Protein 8FBW (pdb70)

InterPro domains:
  IPR000328 Retroviral envelope protein GP41-like [PF00517] (657-851)
  IPR000328 Retroviral envelope protein GP41-like [cd09909] (666-788)
  IPR000777 Human immunodeficiency virus 1, envelope glycoprotein Gp120 [PF00516] (24-259)
  IPR000777 Human immunodeficiency virus 1, envelope glycoprotein Gp120 [PF00516] (260-639)
  IPR036377 Gp120 core superfamily [G3DSA:2.170.40.20] (34-193)
  IPR036377 Gp120 core superfamily [G3DSA:2.170.40.20] (194-296)
  IPR036377 Gp120 core superfamily [G3DSA:2.170.40.20] (297-623)
  IPR036377 Gp120 core superfamily [SSF56502] (69-260)
  IPR036377 Gp120 core superfamily [SSF56502] (316-616)

Secondary structure (DSSP, 8-state):
--EEEEEE-EEE-TT--EEEEEEEESS-GGGS-EEEEEE-TTS-EEEEEEE-SS--EEE-TTTTTTEEEEEETTTTEEEEEE-S--GGG-EEEEEEEESS--EEETTEEE---S-EEEE---EEEEE-SSPPBPPEEEEE---S--TT--EEEEEEEEEEEBSS--EEEEGGGT--TTEEEPPPEE-TTS-EEEEEEEEEEGGGTTT---EEEEEEGGGTEEEEEE-----/---BB--SEEEE-TTS-EEEEEE--TTTTTTS-EEEEEE-TTS--EEEEBTTTBPPTT--TTEEEEEETTEEEEEE-S--GGG-SEEEEEEEETTTTEEEEB--EEEEE--PPPBPPEEEEEPPPHHHHHTTEEEEEEEEEEEBSS-EEEEEEETTEEE-SSEEEPPPEE-TTS-EEEEEEEEEEHHHHHHSS-EEEEEEETTEEEEEEE-S--/--EEEEEE-EEE-TT--EEEEEEEESS-GGGS-EEEEEE-TTS-EEEEEEE-TT--EEE-TTTTTTEEEEEETTTTEEEEEE-S--GGG-EEEEEEEESS--EEETTEEE---S-EEEE---EEEEE-SSPPBPPEEEEE--S---TT--EEEEEEEEEEEBSS--EEEEGGGTB-TTEEEPPPEE-TTS-EEEEEEEEEEGGGTTTS--EEEEEEGGGTEEEEEE-----/----B--SEEEE-TTS-EEEEEE--TTTTTTS-EEEEEE-TTS--EEEEBTTTBPPTT--TTEEEEEETTEEEEEE-S--GGG-SEEEEEEEETTTTEEEE---EEEEETTPPPBPPEEEEEPPPHHHHHTTEEEEEEEEEEEBSS--EEEEEETTEEE-TTEEEPPPEE-TTS-EEEEEEEEEEHHHHHTSS-EEEEEEETTEEEEEEE------/----TTB---HHHH--/--S-TTB---STT--

Sequence (923 aa):
EVQLVESGGGLAKPGGSLRLSCAASGFTFSRYAIHWVRQAPGKGLEWVSVISSGGSTYYADSVEGRFTISRDNSKNTLSLQMNSLRTEDTAVYYCAKDATPYYYSGGYWYVGNYSFDYWGQGVLVTVSSASTKGPSVFPLAPSSRSTSESTAALGCLVKDYFPEPVTVSWNSGSLTSGVHTFPAVLQSSGLYSLSSVVTVPSSSLGTQTYVCNVNHKPSNTKVDKRVEIKTQSVLTQPPSASGAPGQSVTISCSGSSSNIGSNYVYWYQQLSGKAPKLLIYNNNQRPSGVPDRFSGSKSGTSASLAISGLQSKDEADYYCSAWDSSLNDPLFGGGTRLTVLGQPKAAPSVTLFPPSSEELQANKATLVCLISDFYPGAVEVAWKADGSAVNAGVETTKPSKQSNNKYAASSYLSLTSDQWKSHKSYSCQVTHEGSTVEKTVAPAECSLKSDKKIEYNETWYSREVQLVESGGGLAKPGGSLRLSCAASGFTFSRYAIHWVRQAPGKGLEWVSVISSGGSTYYADSVEGRFTISRDNSKNTLSLQMNSLRTEDTAVYYCAKDATPYYYSGGYWYVGNYSFDYWGQGVLVTVSSASTKGPSVFPLAPSSRSTSESTAALGCLVKDYFPEPVTVSWNSGSLTSGVHTFPAVLQSSGLYSLSSVVTVPSSSLGTQTYVCNVNHKPSNTKVDKRVEIKTQSVLTQPPSASGAPGQSVTISCSGSSSNIGSNYVYWYQQLSGKAPKLLIYNNNQRPSGVPDRFSGSKSGTSASLAISGLQSKDEADYYCSAWDSSLNDPLFGGGTRLTVLGQPKAAPSVTLFPPSSEELQANKATLVCLISDFYPGAVEVAWKADGSAVNAGVETTKPSKQSNNKYAASSYLSLTSDQWKSHKSYSCQVTHEGSTVEKTVAPAELKSDKKIEYNETWYS

Radius of gyration: 30.06 Å; Cα contacts (8 Å, |Δi|>4): 2454; chains: 6; bounding box: 74×87×72 Å

Nearest PDB structures (foldseek):
  8fbw-assembly2_A  TM=9.975E-01  e=1.244E-42  Macaca mulatta
  6xq0-assembly2_B  TM=7.884E-01  e=9.670E-34  Homo sapiens
  9dx6-assembly1_B  TM=7.963E-01  e=5.408E-31  Homo sapiens
  4npy-assembly2_B  TM=7.967E-01  e=7.752E-31  Homo sapiens
  7n4j-assembly1_H  TM=5.444E-01  e=1.068E-29  Homo sapiens

Foldseek 3Di:
DWAWAKDWAAEAEQQAKIKIKIAIDDDQLLQWKKFKWWAAVVGDIDTAKIAFSVGDIDGDPVQPPQKDKGDDNVRRMIMIMGGSDDQVNWTWMKMFIAPATWDDDPHDIGRGDPDGDDIHPTDTHGYHNDDFDFWDKDKDFDQDDDPVPQKGKIKIKGDFGDDDDKDKDKPVNPDDPQKDKDDWDQDPVRGTMTMIMGMDTPVCAVPDWIWMWMADVSVRDIDIGIHHHPD/DDAKEWDAAWEDEAQAKTKTKIFDACQKQVPWKKWKWWAAPPGDIDTAATRQFHGPPPHDPQWTKHGDHRMIMTMHGNDDQRSFTWMKMWTAGPVVRDIHIYPTYGYYHDDDDFDDKDKDKDWADPVVVVVQKIKIKIKIWDGPPQDKDKWKDFQRHGDDPQKDKDRWDADPVRITIIMIMRIDTSVVQQVTAKMKIWMADPNDIDIDMDGDDPVD/DPPDVVDDDDVVVVPD/DKAWAKDKAAEAAQQAKIKIKIAIDDDQLLFAKKWKWWAAVPGDIDTAWIAFSVGDIGGDPVQPPFKDKGDDNVRRMIMIMGGNDDQVVFTWMKIFIAPATWDADPHDIRRGDPHGDDIHPTDTHGYHNDAWDFWDKDKDFDADDDPPDFKTKIKIKTDFTDDDDKDKDKPVNPDDPQKDWDDWDQDPVRGIMTMIMGMDTPVCLVPDWIWMWMADVSVRDIDIGIHHHDD/DFAWEWDAEWEDEAQAKTKIKTFGDCQKLQPWKKWKWWAAPPGDIDTAATRQFHGPPPRDPQWGKHGDHRMIMTMHGNDDQVRFTKMKMWTAGNVVRDIHIHPIYGYGHDDDDFDDKDKDWDWADVVVVVVQKIKIKIKIWDGPPQDKDKWKDFPRHTDDDQKDKDRWDADPVRIIIIMMMRIDTSCVQLPTQKMKIWMADPNDIDMDMDGSPD/DPPDVPDDPDPVVPD

Structure (mmCIF, N/CA/C/O backbone):
data_8FBW
#
_entry.id   8FBW
#
_cell.length_a   130.650
_cell.length_b   130.650
_cell.length_c   216.948
_cell.angle_alpha   90.00
_cell.angle_beta   90.00
_cell.angle_gamma   120.00
#
_symmetry.space_group_name_H-M   'P 61 2 2'
#
loop_
_entity.id
_entity.type
_entity.pdbx_description
1 polymer 'Heavy chain of anti-SIV V2 antibody NCI05'
2 polymer 'Light chain of anti-SIV V2 antibody NCI05'
3 polymer 'SIV V2 peptide'
4 branched beta-D-mannopyranose-(1-4)-2-acetamido-2-deoxy-beta-D-glucopyranose-(1-4)-[alpha-L-fucopyranose-(1-6)]2-acetamido-2-deoxy-beta-D-glucopyranose
5 branched 2-acetamido-2-deoxy-beta-D-glucopyranose-(1-4)-2-acetamido-2-deoxy-beta-D-glucopyranose
6 non-polymer 'CITRIC ACID'
7 non-polymer DI(HYDROXYETHYL)ETHER
8 non-polymer 'PHOSPHATE ION'
9 water water
#
loop_
_atom_site.group_PDB
_atom_site.id
_atom_site.type_symbol
_atom_site.label_atom_id
_atom_site.label_alt_id
_atom_site.label_comp_id
_atom_site.label_asym_id
_atom_site.label_entity_id
_atom_site.label_seq_id
_atom_site.pdbx_PDB_ins_code
_atom_site.Cartn_x
_atom_site.Cartn_y
_atom_site.Cartn_z
_atom_site.occupancy
_atom_site.B_iso_or_equiv
_atom_site.auth_seq_id
_atom_site.auth_comp_id
_atom_site.auth_asym_id
_atom_site.auth_atom_id
_atom_site.pdbx_PDB_model_num
ATOM 1 N N . GLU A 1 1 ? 29.188 -66.450 -15.103 1.00 52.42 1 GLU C N 1
ATOM 2 C CA . GLU A 1 1 ? 29.981 -65.245 -14.889 1.00 56.40 1 GLU C CA 1
ATOM 3 C C . GLU A 1 1 ? 31.466 -65.579 -14.741 1.00 48.34 1 GLU C C 1
ATOM 4 O O . GLU A 1 1 ? 31.847 -66.412 -13.915 1.00 43.66 1 GLU C O 1
ATOM 10 N N . VAL A 1 2 ? 32.305 -64.930 -15.549 1.00 49.15 2 VAL C N 1
ATOM 11 C CA . VAL A 1 2 ? 33.743 -65.158 -15.466 1.00 51.14 2 VAL C CA 1
ATOM 12 C C . VAL A 1 2 ? 34.287 -64.480 -14.218 1.00 43.18 2 VAL C C 1
ATOM 13 O O . VAL A 1 2 ? 33.990 -63.309 -13.947 1.00 45.83 2 VAL C O 1
ATOM 17 N N . GLN A 1 3 ? 35.079 -65.217 -13.445 1.00 39.42 3 GLN C N 1
ATOM 18 C CA . GLN A 1 3 ? 35.758 -64.658 -12.289 1.00 40.22 3 GLN C CA 1
ATOM 19 C C . GLN A 1 3 ? 37.215 -65.091 -12.282 1.00 43.50 3 GLN C C 1
ATOM 20 O O . GLN A 1 3 ? 37.541 -66.241 -12.597 1.00 40.48 3 GLN C O 1
ATOM 26 N N . LEU A 1 4 ? 38.084 -64.142 -11.940 1.00 30.34 4 LEU C N 1
ATOM 27 C CA . LEU A 1 4 ? 39.501 -64.382 -11.685 1.00 35.29 4 LEU C CA 1
ATOM 28 C C . LEU A 1 4 ? 39.790 -63.738 -10.333 1.00 38.06 4 LEU C C 1
ATOM 29 O O . LEU A 1 4 ? 39.914 -62.514 -10.235 1.00 37.29 4 LEU C O 1
ATOM 34 N N . VAL A 1 5 ? 39.873 -64.556 -9.291 1.00 35.74 5 VAL C N 1
ATOM 35 C CA . VAL A 1 5 ? 40.021 -64.076 -7.923 1.00 40.55 5 VAL C CA 1
ATOM 36 C C . VAL A 1 5 ? 41.474 -64.255 -7.513 1.00 35.66 5 VAL C C 1
ATOM 37 O O . VAL A 1 5 ? 41.977 -65.383 -7.449 1.00 37.74 5 VAL C O 1
ATOM 41 N N . GLU A 1 6 ? 42.155 -63.147 -7.253 1.00 36.22 6 GLU C N 1
ATOM 42 C CA . GLU A 1 6 ? 43.572 -63.185 -6.931 1.00 35.23 6 GLU C CA 1
ATOM 43 C C . GLU A 1 6 ? 43.790 -63.225 -5.424 1.00 32.68 6 GLU C C 1
ATOM 44 O O . GLU A 1 6 ? 42.953 -62.775 -4.636 1.00 38.02 6 GLU C O 1
ATOM 50 N N . SER A 1 7 ? 44.935 -63.773 -5.036 1.00 34.17 7 SER C N 1
ATOM 51 C CA . SER A 1 7 ? 45.351 -63.810 -3.643 1.00 40.11 7 SER C CA 1
ATOM 52 C C . SER A 1 7 ? 46.871 -63.760 -3.597 1.00 38.12 7 SER C C 1
ATOM 53 O O . SER A 1 7 ? 47.550 -63.906 -4.617 1.00 33.26 7 SER C O 1
ATOM 56 N N . GLY A 1 8 ? 47.399 -63.569 -2.396 1.00 38.93 8 GLY C N 1
ATOM 57 C CA . GLY A 1 8 ? 48.831 -63.439 -2.219 1.00 38.08 8 GLY C CA 1
ATOM 58 C C . GLY A 1 8 ? 49.279 -61.992 -2.297 1.00 38.70 8 GLY C C 1
ATOM 59 O O . GLY A 1 8 ? 48.509 -61.054 -2.073 1.00 40.74 8 GLY C O 1
ATOM 60 N N . GLY A 1 9 ? 50.554 -61.815 -2.631 1.00 38.56 9 GLY C N 1
ATOM 61 C CA . GLY A 1 9 ? 51.126 -60.486 -2.725 1.00 41.85 9 GLY C CA 1
ATOM 62 C C . GLY A 1 9 ? 51.631 -59.963 -1.398 1.00 41.07 9 GLY C C 1
ATOM 63 O O . GLY A 1 9 ? 52.034 -60.744 -0.531 1.00 41.89 9 GLY C O 1
ATOM 64 N N . GLY A 1 10 ? 51.618 -58.644 -1.226 1.00 40.99 10 GLY C N 1
ATOM 65 C CA . GLY A 1 10 ? 52.079 -58.058 0.017 1.00 37.21 10 GLY C CA 1
ATOM 66 C C . GLY A 1 10 ? 53.444 -57.409 -0.089 1.00 38.78 10 GLY C C 1
ATOM 67 O O . GLY A 1 10 ? 53.825 -56.925 -1.158 1.00 34.94 10 GLY C O 1
ATOM 68 N N . LEU A 1 11 ? 54.193 -57.403 1.010 1.00 36.39 11 LEU C N 1
ATOM 69 C CA . LEU A 1 11 ? 55.457 -56.687 1.104 1.00 33.18 11 LEU C CA 1
ATOM 70 C C . LEU A 1 11 ? 56.623 -57.665 1.162 1.00 34.86 11 LEU C C 1
ATOM 71 O O . LEU A 1 11 ? 56.538 -58.714 1.808 1.00 38.93 11 LEU C O 1
ATOM 76 N N . ALA A 1 12 ? 57.711 -57.312 0.480 1.00 31.96 12 ALA C N 1
ATOM 77 C CA . ALA A 1 12 ? 58.943 -58.083 0.526 1.00 35.94 12 ALA C CA 1
ATOM 78 C C . ALA A 1 12 ? 60.133 -57.135 0.516 1.00 38.20 12 ALA C C 1
ATOM 79 O O . ALA A 1 12 ? 60.023 -55.969 0.128 1.00 35.20 12 ALA C O 1
ATOM 81 N N . LYS A 1 13 ? 61.279 -57.653 0.959 1.00 37.05 13 LYS C N 1
ATOM 82 C CA . LYS A 1 13 ? 62.542 -56.937 0.885 1.00 40.25 13 LYS C CA 1
ATOM 83 C C . LYS A 1 13 ? 63.194 -57.161 -0.471 1.00 37.86 13 LYS C C 1
ATOM 84 O O . LYS A 1 13 ? 62.904 -58.149 -1.153 1.00 42.77 13 LYS C O 1
ATOM 90 N N . PRO A 1 14 ? 64.065 -56.250 -0.905 1.00 34.84 14 PRO C N 1
ATOM 91 C CA . PRO A 1 14 ? 64.855 -56.511 -2.116 1.00 45.32 14 PRO C CA 1
ATOM 92 C C . PRO A 1 14 ? 65.620 -57.819 -1.980 1.00 38.85 14 PRO C C 1
ATOM 93 O O . PRO A 1 14 ? 66.320 -58.049 -0.993 1.00 39.52 14 PRO C O 1
ATOM 97 N N . GLY A 1 15 ? 65.462 -58.689 -2.975 1.00 43.04 15 GLY C N 1
ATOM 98 C CA . GLY A 1 15 ? 66.003 -60.028 -2.918 1.00 34.00 15 GLY C CA 1
ATOM 99 C C . GLY A 1 15 ? 65.050 -61.073 -2.379 1.00 44.47 15 GLY C C 1
ATOM 100 O O . GLY A 1 15 ? 65.318 -62.270 -2.538 1.00 42.06 15 GLY C O 1
ATOM 101 N N . GLY A 1 16 ? 63.945 -60.662 -1.758 1.00 40.53 16 GLY C N 1
ATOM 102 C CA . GLY A 1 16 ? 62.980 -61.586 -1.199 1.00 40.36 16 GLY C CA 1
ATOM 103 C C . GLY A 1 16 ? 62.061 -62.184 -2.251 1.00 41.70 16 GLY C C 1
ATOM 104 O O . GLY A 1 16 ? 62.249 -62.027 -3.459 1.00 39.46 16 GLY C O 1
ATOM 105 N N . SER A 1 17 ? 61.033 -62.879 -1.765 1.00 40.09 17 SER C N 1
ATOM 106 C CA . SER A 1 17 ? 60.130 -63.632 -2.623 1.00 42.04 17 SER C CA 1
ATOM 107 C C . SER A 1 17 ? 58.688 -63.430 -2.181 1.00 36.37 17 SER C C 1
ATOM 108 O O . SER A 1 17 ? 58.409 -63.189 -1.004 1.00 47.46 17 SER C O 1
ATOM 111 N N . LEU A 1 18 ? 57.774 -63.536 -3.144 1.00 40.22 18 LEU C N 1
ATOM 112 C CA . LEU A 1 18 ? 56.339 -63.511 -2.886 1.00 38.16 18 LEU C CA 1
ATOM 113 C C . LEU A 1 18 ? 55.650 -64.405 -3.907 1.00 37.05 18 LEU C C 1
ATOM 114 O O . LEU A 1 18 ? 56.135 -64.578 -5.025 1.00 37.60 18 LEU C O 1
ATOM 119 N N . ARG A 1 19 ? 54.501 -64.952 -3.530 1.00 37.30 19 ARG C N 1
ATOM 120 C CA . ARG A 1 19 ? 53.723 -65.800 -4.423 1.00 35.65 19 ARG C CA 1
ATOM 121 C C . ARG A 1 19 ? 52.352 -65.181 -4.648 1.00 37.58 19 ARG C C 1
ATOM 122 O O . ARG A 1 19 ? 51.655 -64.842 -3.686 1.00 41.11 19 ARG C O 1
ATOM 130 N N . LEU A 1 20 ? 51.976 -65.020 -5.915 1.00 37.94 20 LEU C N 1
ATOM 131 C CA . LEU A 1 20 ? 50.629 -64.621 -6.294 1.00 34.97 20 LEU C CA 1
ATOM 132 C C . LEU A 1 20 ? 49.860 -65.835 -6.791 1.00 39.15 20 LEU C C 1
ATOM 133 O O . LEU A 1 20 ? 50.436 -66.761 -7.364 1.00 36.06 20 LEU C O 1
ATOM 138 N N . SER A 1 21 ? 48.545 -65.813 -6.591 1.00 36.00 21 SER C N 1
ATOM 139 C CA . SER A 1 21 ? 47.688 -66.884 -7.075 1.00 38.88 21 SER C CA 1
ATOM 140 C C . SER A 1 21 ? 46.434 -66.285 -7.692 1.00 36.04 21 SER C C 1
ATOM 141 O O . SER A 1 21 ? 45.993 -65.200 -7.312 1.00 35.11 21 SER C O 1
ATOM 144 N N . CYS A 1 22 ? 45.863 -67.015 -8.645 1.00 35.42 22 CYS C N 1
ATOM 145 C CA . CYS A 1 22 ? 44.663 -66.596 -9.358 1.00 36.12 22 CYS C CA 1
ATOM 146 C C . CYS A 1 22 ? 43.770 -67.817 -9.524 1.00 37.30 22 CYS C C 1
ATOM 147 O O . CYS A 1 22 ? 44.211 -68.848 -10.044 1.00 40.35 22 CYS C O 1
ATOM 150 N N . ALA A 1 23 ? 42.530 -67.708 -9.058 1.00 34.39 23 ALA C N 1
ATOM 151 C CA . ALA A 1 23 ? 41.538 -68.770 -9.151 1.00 40.27 23 ALA C CA 1
ATOM 152 C C . ALA A 1 23 ? 40.531 -68.389 -10.225 1.00 33.01 23 ALA C C 1
ATOM 153 O O . ALA A 1 23 ? 39.909 -67.325 -10.143 1.00 39.40 23 ALA C O 1
ATOM 155 N N . ALA A 1 24 ? 40.373 -69.248 -11.226 1.00 35.24 24 ALA C N 1
ATOM 156 C CA . ALA A 1 24 ? 39.549 -68.954 -12.388 1.00 38.57 24 ALA C CA 1
ATOM 157 C C . ALA A 1 24 ? 38.262 -69.766 -12.359 1.00 40.44 24 ALA C C 1
ATOM 158 O O . ALA A 1 24 ? 38.265 -70.946 -11.993 1.00 42.15 24 ALA C O 1
ATOM 160 N N . SER A 1 25 ? 37.165 -69.128 -12.754 1.00 41.73 25 SER C N 1
ATOM 161 C CA . SER A 1 25 ? 35.891 -69.816 -12.893 1.00 44.48 25 SER C CA 1
ATOM 162 C C . SER A 1 25 ? 35.064 -69.108 -13.953 1.00 37.62 25 SER C C 1
ATOM 163 O O . SER A 1 25 ? 35.347 -67.967 -14.330 1.00 42.64 25 SER C O 1
ATOM 166 N N . GLY A 1 26 ? 34.039 -69.803 -14.438 1.00 43.18 26 GLY C N 1
ATOM 167 C CA . GLY A 1 26 ? 33.116 -69.229 -15.395 1.00 41.69 26 GLY C CA 1
ATOM 168 C C . GLY A 1 26 ? 33.506 -69.377 -16.847 1.00 42.31 26 GLY C C 1
ATOM 169 O O . GLY A 1 26 ? 32.867 -68.758 -17.707 1.00 43.03 26 GLY C O 1
ATOM 170 N N . PHE A 1 27 ? 34.533 -70.164 -17.151 1.00 40.31 27 PHE C N 1
ATOM 171 C CA . PHE A 1 27 ? 34.922 -70.429 -18.530 1.00 38.74 27 PHE C CA 1
ATOM 172 C C . PHE A 1 27 ? 35.751 -71.704 -18.551 1.00 34.53 27 PHE C C 1
ATOM 173 O O . PHE A 1 27 ? 36.137 -72.235 -17.508 1.00 40.91 27 PHE C O 1
ATOM 181 N N . THR A 1 28 ? 36.017 -72.193 -19.759 1.00 35.27 28 THR C N 1
ATOM 182 C CA . THR A 1 28 ? 36.801 -73.412 -19.939 1.00 39.95 28 THR C CA 1
ATOM 183 C C . THR A 1 28 ? 38.271 -73.065 -19.751 1.00 43.65 28 THR C C 1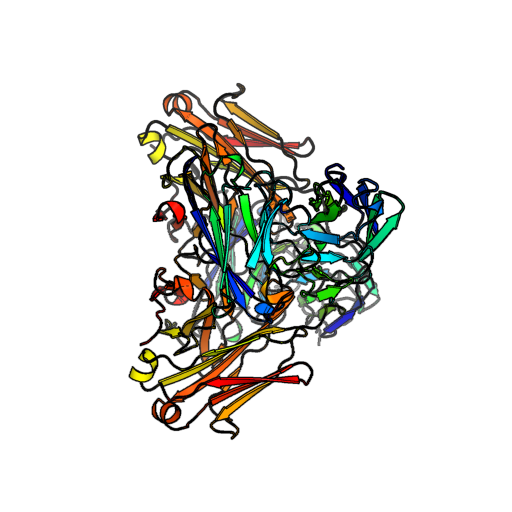
ATOM 184 O O . THR A 1 28 ? 38.931 -72.578 -20.672 1.00 45.10 28 THR C O 1
ATOM 188 N N . PHE A 1 29 ? 38.783 -73.326 -18.545 1.00 38.26 29 PHE C N 1
ATOM 189 C CA . PHE A 1 29 ? 40.141 -72.924 -18.190 1.00 36.79 29 PHE C CA 1
ATOM 190 C C . PHE A 1 29 ? 41.166 -73.480 -19.170 1.00 38.50 29 PHE C C 1
ATOM 191 O O . PHE A 1 29 ? 42.056 -72.757 -19.631 1.00 40.47 29 PHE C O 1
ATOM 199 N N . SER A 1 30 ? 41.050 -74.765 -19.508 1.00 35.06 30 SER C N 1
ATOM 200 C CA . SER A 1 30 ? 42.063 -75.443 -20.310 1.00 42.70 30 SER C CA 1
ATOM 201 C C . SER A 1 30 ? 42.093 -74.989 -21.764 1.00 39.42 30 SER C C 1
ATOM 202 O O . SER A 1 30 ? 42.963 -75.450 -22.511 1.00 39.29 30 SER C O 1
ATOM 205 N N . ARG A 1 31 ? 41.184 -74.118 -22.194 1.00 39.38 31 ARG C N 1
ATOM 206 C CA . ARG A 1 31 ? 41.191 -73.647 -23.572 1.00 39.12 31 ARG C CA 1
ATOM 207 C C . ARG A 1 31 ? 41.955 -72.343 -23.757 1.00 35.67 31 ARG C C 1
ATOM 208 O O . ARG A 1 31 ? 42.188 -71.943 -24.903 1.00 35.43 31 ARG C O 1
ATOM 216 N N . TYR A 1 32 ? 42.367 -71.684 -22.674 1.00 27.86 32 TYR C N 1
ATOM 217 C CA . TYR A 1 32 ? 42.924 -70.342 -22.752 1.00 38.59 32 TYR C CA 1
ATOM 218 C C . TYR A 1 32 ? 44.266 -70.259 -22.042 1.00 33.85 32 TYR C C 1
ATOM 219 O O . TYR A 1 32 ? 44.461 -70.863 -20.983 1.00 34.58 32 TYR C O 1
ATOM 228 N N . ALA A 1 33 ? 45.187 -69.502 -22.631 1.00 33.41 33 ALA C N 1
ATOM 229 C CA . ALA A 1 33 ? 46.373 -69.072 -21.909 1.00 31.10 33 ALA C CA 1
ATOM 230 C C . ALA A 1 33 ? 45.991 -68.010 -20.885 1.00 33.67 33 ALA C C 1
ATOM 231 O O . ALA A 1 33 ? 45.021 -67.267 -21.064 1.00 32.91 33 ALA C O 1
ATOM 233 N N . ILE A 1 34 ? 46.747 -67.950 -19.792 1.00 31.15 34 ILE C N 1
ATOM 234 C CA . ILE A 1 34 ? 46.517 -66.953 -18.751 1.00 28.61 34 ILE C CA 1
ATOM 235 C C . ILE A 1 34 ? 47.799 -66.160 -18.547 1.00 34.20 34 ILE C C 1
ATOM 236 O O . ILE A 1 34 ? 48.890 -66.742 -18.461 1.00 30.20 34 ILE C O 1
ATOM 241 N N . HIS A 1 35 ? 47.663 -64.837 -18.463 1.00 30.28 35 HIS C N 1
ATOM 242 C CA . HIS A 1 35 ? 48.781 -63.917 -18.343 1.00 29.08 35 HIS C CA 1
ATOM 243 C C . HIS A 1 35 ? 48.772 -63.215 -16.991 1.00 34.55 35 HIS C C 1
ATOM 244 O O . HIS A 1 35 ? 47.771 -63.194 -16.272 1.00 29.49 35 HIS C O 1
ATOM 251 N N . TRP A 1 36 ? 49.914 -62.618 -16.672 1.00 29.17 36 TRP C N 1
ATOM 252 C CA . TRP A 1 36 ? 50.047 -61.645 -15.600 1.00 28.87 36 TRP C CA 1
ATOM 253 C C . TRP A 1 36 ? 50.509 -60.333 -16.213 1.00 35.16 36 TRP C C 1
ATOM 254 O O . TRP A 1 36 ? 51.496 -60.311 -16.966 1.00 30.98 36 TRP C O 1
ATOM 265 N N . VAL A 1 37 ? 49.786 -59.258 -15.886 1.00 31.31 37 VAL C N 1
ATOM 266 C CA . VAL A 1 37 ? 50.072 -57.896 -16.325 1.00 30.60 37 VAL C CA 1
ATOM 267 C C . VAL A 1 37 ? 50.138 -57.011 -15.087 1.00 28.59 37 VAL C C 1
ATOM 268 O O . VAL A 1 37 ? 49.262 -57.091 -14.221 1.00 30.71 37 VAL C O 1
ATOM 272 N N . ARG A 1 38 ? 51.153 -56.157 -15.003 1.00 28.10 38 ARG C N 1
ATOM 273 C CA . ARG A 1 38 ? 51.340 -55.340 -13.813 1.00 30.04 38 ARG C CA 1
ATOM 274 C C . ARG A 1 38 ? 51.295 -53.857 -14.160 1.00 34.31 38 ARG C C 1
ATOM 275 O O . ARG A 1 38 ? 51.392 -53.452 -15.322 1.00 29.68 38 ARG C O 1
ATOM 283 N N . GLN A 1 39 ? 51.154 -53.047 -13.112 1.00 31.92 39 GLN C N 1
ATOM 284 C CA . GLN A 1 39 ? 50.991 -51.604 -13.261 1.00 31.64 39 GLN C CA 1
ATOM 285 C C . GLN A 1 39 ? 51.566 -50.935 -12.022 1.00 36.57 39 GLN C C 1
ATOM 286 O O . GLN A 1 39 ? 51.040 -51.117 -10.921 1.00 33.54 39 GLN C O 1
ATOM 292 N N . ALA A 1 40 ? 52.652 -50.185 -12.193 1.00 33.63 40 ALA C N 1
ATOM 293 C CA . ALA A 1 40 ? 53.226 -49.457 -11.076 1.00 36.57 40 ALA C CA 1
ATOM 294 C C . ALA A 1 40 ? 52.311 -48.295 -10.689 1.00 38.19 40 ALA C C 1
ATOM 295 O O . ALA A 1 40 ? 51.539 -47.804 -11.517 1.00 40.67 40 ALA C O 1
ATOM 297 N N . PRO A 1 41 ? 52.363 -47.853 -9.421 1.00 46.35 41 PRO C N 1
ATOM 298 C CA . PRO A 1 41 ? 51.488 -46.754 -8.978 1.00 43.09 41 PRO C CA 1
ATOM 299 C C . PRO A 1 41 ? 51.559 -45.530 -9.878 1.00 43.76 41 PRO C C 1
ATOM 300 O O . PRO A 1 41 ? 52.640 -44.978 -10.106 1.00 42.46 41 PRO C O 1
ATOM 304 N N . GLY A 1 42 ? 50.410 -45.110 -10.405 1.00 43.24 42 GLY C N 1
ATOM 305 C CA . GLY A 1 42 ? 50.365 -43.958 -11.286 1.00 45.02 42 GLY C CA 1
ATOM 306 C C . GLY A 1 42 ? 51.104 -44.128 -12.593 1.00 47.61 42 GLY C C 1
ATOM 307 O O . GLY A 1 42 ? 51.411 -43.132 -13.255 1.00 43.44 42 GLY C O 1
ATOM 308 N N . LYS A 1 43 ? 51.401 -45.363 -12.986 1.00 41.19 43 LYS C N 1
ATOM 309 C CA . LYS A 1 43 ? 52.129 -45.650 -14.215 1.00 36.69 43 LYS C CA 1
ATOM 310 C C . LYS A 1 43 ? 51.250 -46.484 -15.150 1.00 33.82 43 LYS C C 1
ATOM 311 O O . LYS A 1 43 ? 50.065 -46.708 -14.891 1.00 39.60 43 LYS C O 1
ATOM 317 N N . GLY A 1 44 ? 51.848 -46.950 -16.248 1.00 34.99 44 GLY C N 1
ATOM 318 C CA . GLY A 1 44 ? 51.130 -47.683 -17.266 1.00 34.49 44 GLY C CA 1
ATOM 319 C C . GLY A 1 44 ? 51.222 -49.195 -17.088 1.00 36.96 44 GLY C C 1
ATOM 320 O O . GLY A 1 44 ? 51.851 -49.716 -16.171 1.00 39.19 44 GLY C O 1
ATOM 321 N N . LEU A 1 45 ? 50.567 -49.898 -18.009 1.00 34.29 45 LEU C N 1
ATOM 322 C CA . LEU A 1 45 ? 50.511 -51.350 -17.979 1.00 31.93 45 LEU C CA 1
ATOM 323 C C . LEU A 1 45 ? 51.746 -51.956 -18.630 1.00 32.32 45 LEU C C 1
ATOM 324 O O . LEU A 1 45 ? 52.281 -51.428 -19.608 1.00 32.47 45 LEU C O 1
ATOM 329 N N . GLU A 1 46 ? 52.185 -53.089 -18.083 1.00 31.70 46 GLU C N 1
ATOM 330 C CA . GLU A 1 46 ? 53.326 -53.826 -18.617 1.00 31.48 46 GLU C CA 1
ATOM 331 C C . GLU A 1 46 ? 53.033 -55.313 -18.505 1.00 31.83 46 GLU C C 1
ATOM 332 O O . GLU A 1 46 ? 52.736 -55.807 -17.413 1.00 33.01 46 GLU C O 1
ATOM 338 N N . TRP A 1 47 ? 53.120 -56.020 -19.629 1.00 28.15 47 TRP C N 1
ATOM 339 C CA . TRP A 1 47 ? 52.941 -57.464 -19.619 1.00 29.20 47 TRP C CA 1
ATOM 340 C C . TRP A 1 47 ? 54.092 -58.125 -18.873 1.00 30.26 47 TRP C C 1
ATOM 341 O O . TRP A 1 47 ? 55.262 -57.790 -19.085 1.00 32.41 47 TRP C O 1
ATOM 352 N N . VAL A 1 48 ? 53.759 -59.065 -17.996 1.00 31.71 48 VAL C N 1
ATOM 353 C CA . VAL A 1 48 ? 54.735 -59.721 -17.132 1.00 32.52 48 VAL C CA 1
ATOM 354 C C . VAL A 1 48 ? 55.010 -61.143 -17.595 1.00 34.98 48 VAL C C 1
ATOM 355 O O . VAL A 1 48 ? 56.162 -61.519 -17.829 1.00 38.03 48 VAL C O 1
ATOM 359 N N . SER A 1 49 ? 53.968 -61.961 -17.715 1.00 34.94 49 SER C N 1
ATOM 360 C CA . SER A 1 49 ? 54.224 -63.370 -17.995 1.00 30.35 49 SER C CA 1
ATOM 361 C C . SER A 1 49 ? 52.983 -64.013 -18.593 1.00 33.46 49 SER C C 1
ATOM 362 O O . SER A 1 49 ? 51.886 -63.459 -18.539 1.00 31.84 49 SER C O 1
ATOM 365 N N . VAL A 1 50 ? 53.175 -65.201 -19.161 1.00 31.09 50 VAL C N 1
ATOM 366 C CA . VAL A 1 50 ? 52.069 -65.990 -19.698 1.00 27.43 50 VAL C CA 1
ATOM 367 C C . VAL A 1 50 ? 52.365 -67.468 -19.484 1.00 35.26 50 VAL C C 1
ATOM 368 O O . VAL A 1 50 ? 53.523 -67.903 -19.554 1.00 30.12 50 VAL C O 1
ATOM 372 N N . ILE A 1 51 ? 51.305 -68.236 -19.215 1.00 30.45 51 ILE C N 1
ATOM 373 C CA . ILE A 1 51 ? 51.355 -69.694 -19.237 1.00 30.78 51 ILE C CA 1
ATOM 374 C C . ILE A 1 51 ? 50.219 -70.207 -20.114 1.00 36.15 51 ILE C C 1
ATOM 375 O O . ILE A 1 51 ? 49.064 -69.781 -19.970 1.00 35.36 51 ILE C O 1
ATOM 380 N N . SER A 1 52 ? 50.553 -71.111 -21.029 1.00 30.67 52 SER C N 1
ATOM 381 C CA . SER A 1 52 ? 49.601 -71.672 -21.972 1.00 37.91 52 SER C CA 1
ATOM 382 C C . SER A 1 52 ? 48.904 -72.890 -21.376 1.00 37.81 52 SER C C 1
ATOM 383 O O . SER A 1 52 ? 49.261 -73.384 -20.306 1.00 35.16 52 SER C O 1
ATOM 386 N N . SER A 1 53 ? 47.893 -73.379 -22.098 1.00 39.01 53 SER C N 1
ATOM 387 C CA . SER A 1 53 ? 47.173 -74.569 -21.656 1.00 38.44 53 SER C CA 1
ATOM 388 C C . SER A 1 53 ? 48.107 -75.765 -21.526 1.00 37.98 53 SER C C 1
ATOM 389 O O . SER A 1 53 ? 48.003 -76.542 -20.571 1.00 44.25 53 SER C O 1
ATOM 392 N N . GLY A 1 54 ? 49.031 -75.924 -22.471 1.00 41.84 54 GLY C N 1
ATOM 393 C CA . GLY A 1 54 ? 49.989 -77.007 -22.451 1.00 41.31 54 GLY C CA 1
ATOM 394 C C . GLY A 1 54 ? 51.186 -76.808 -21.551 1.00 40.78 54 GLY C C 1
ATOM 395 O O . GLY A 1 54 ? 52.093 -77.644 -21.550 1.00 46.06 54 GLY C O 1
ATOM 396 N N . GLY A 1 55 ? 51.226 -75.723 -20.783 1.00 42.61 55 GLY C N 1
ATOM 397 C CA . GLY A 1 55 ? 52.323 -75.479 -19.872 1.00 38.02 55 GLY C CA 1
ATOM 398 C C . GLY A 1 55 ? 53.471 -74.666 -20.427 1.00 41.98 55 GLY C C 1
ATOM 399 O O . GLY A 1 55 ? 54.497 -74.536 -19.748 1.00 39.26 55 GLY C O 1
ATOM 400 N N . SER A 1 56 ? 53.345 -74.123 -21.636 1.00 35.27 56 SER C N 1
ATOM 401 C CA . SER A 1 56 ? 54.387 -73.252 -22.163 1.00 37.75 56 SER C CA 1
ATOM 402 C C . SER A 1 56 ? 54.409 -71.950 -21.376 1.00 38.66 56 SER C C 1
ATOM 403 O O . SER A 1 56 ? 53.359 -71.362 -21.099 1.00 34.58 56 SER C O 1
ATOM 406 N N . THR A 1 57 ? 55.605 -71.500 -21.007 1.00 32.26 57 THR C N 1
ATOM 407 C CA . THR A 1 57 ? 55.769 -70.316 -20.179 1.00 36.34 57 THR C CA 1
ATOM 408 C C . THR A 1 57 ? 56.637 -69.295 -20.897 1.00 34.91 57 THR C C 1
ATOM 409 O O . THR A 1 57 ? 57.666 -69.643 -21.485 1.00 37.57 57 THR C O 1
ATOM 413 N N . TYR A 1 58 ? 56.219 -68.032 -20.839 1.00 32.94 58 TYR C N 1
ATOM 414 C CA . TYR A 1 58 ? 57.022 -66.941 -21.373 1.00 34.40 58 TYR C CA 1
ATOM 415 C C . TYR A 1 58 ? 56.996 -65.773 -20.396 1.00 36.71 58 TYR C C 1
ATOM 416 O O . TYR A 1 58 ? 56.030 -65.592 -19.649 1.00 36.03 58 TYR C O 1
ATOM 425 N N . TYR A 1 59 ? 58.068 -64.980 -20.413 1.00 36.59 59 TYR C N 1
ATOM 426 C CA . TYR A 1 59 ? 58.260 -63.909 -19.446 1.00 37.61 59 TYR C CA 1
ATOM 427 C C . TYR A 1 59 ? 58.807 -62.669 -20.135 1.00 38.00 59 TYR C C 1
ATOM 428 O O . TYR A 1 59 ? 59.490 -62.756 -21.158 1.00 39.68 59 TYR C O 1
ATOM 437 N N . ALA A 1 60 ? 58.503 -61.510 -19.555 1.00 36.00 60 ALA C N 1
ATOM 438 C CA . ALA A 1 60 ? 59.128 -60.273 -19.989 1.00 38.29 60 ALA C CA 1
ATOM 439 C C . ALA A 1 60 ? 60.618 -60.293 -19.658 1.00 41.85 60 ALA C C 1
ATOM 440 O O . ALA A 1 60 ? 61.075 -61.015 -18.765 1.00 39.60 60 ALA C O 1
ATOM 442 N N . ASP A 1 61 ? 61.380 -59.477 -20.391 1.00 39.94 61 ASP C N 1
ATOM 443 C CA . ASP A 1 61 ? 62.833 -59.476 -20.233 1.00 43.19 61 ASP C CA 1
ATOM 444 C C . ASP A 1 61 ? 63.243 -59.103 -18.812 1.00 45.75 61 ASP C C 1
ATOM 445 O O . ASP A 1 61 ? 64.198 -59.666 -18.266 1.00 53.74 61 ASP C O 1
ATOM 450 N N . SER A 1 62 ? 62.526 -58.163 -18.193 1.00 40.75 62 SER C N 1
ATOM 451 C CA . SER A 1 62 ? 62.931 -57.666 -16.884 1.00 40.64 62 SER C CA 1
ATOM 452 C C . SER A 1 62 ? 62.745 -58.693 -15.773 1.00 40.60 62 SER C C 1
ATOM 453 O O . SER A 1 62 ? 63.389 -58.570 -14.726 1.00 50.88 62 SER C O 1
ATOM 456 N N . VAL A 1 63 ? 61.893 -59.698 -15.968 1.00 37.80 63 VAL C N 1
ATOM 457 C CA . VAL A 1 63 ? 61.590 -60.670 -14.924 1.00 41.14 63 VAL C CA 1
ATOM 458 C C . VAL A 1 63 ? 62.036 -62.079 -15.279 1.00 35.07 63 VAL C C 1
ATOM 459 O O . VAL A 1 63 ? 61.908 -62.982 -14.445 1.00 38.31 63 VAL C O 1
ATOM 463 N N . GLU A 1 64 ? 62.555 -62.298 -16.486 1.00 35.19 64 GLU C N 1
ATOM 464 C CA . GLU A 1 64 ? 62.995 -63.629 -16.884 1.00 40.12 64 GLU C CA 1
ATOM 465 C C . GLU A 1 64 ? 64.069 -64.144 -15.934 1.00 41.82 64 GLU C C 1
ATOM 466 O O . GLU A 1 64 ? 65.010 -63.423 -15.589 1.00 38.93 64 GLU C O 1
ATOM 472 N N . GLY A 1 65 ? 63.916 -65.394 -15.499 1.00 35.60 65 GLY C N 1
ATOM 473 C CA . GLY A 1 65 ? 64.810 -66.006 -14.547 1.00 41.32 65 GLY C CA 1
ATOM 474 C C . GLY A 1 65 ? 64.442 -65.768 -13.097 1.00 43.57 65 GLY C C 1
ATOM 475 O O . GLY A 1 65 ? 64.761 -66.600 -12.241 1.00 47.08 65 GLY C O 1
ATOM 476 N N . ARG A 1 66 ? 63.774 -64.654 -12.799 1.00 43.65 66 ARG C N 1
ATOM 477 C CA . ARG A 1 66 ? 63.365 -64.348 -11.435 1.00 38.00 66 ARG C CA 1
ATOM 478 C C . ARG A 1 66 ? 61.941 -64.783 -11.127 1.00 41.03 66 ARG C C 1
ATOM 479 O O . ARG A 1 66 ? 61.619 -65.006 -9.954 1.00 41.36 66 ARG C O 1
ATOM 487 N N . PHE A 1 67 ? 61.085 -64.898 -12.140 1.00 39.08 67 PHE C N 1
ATOM 488 C CA . PHE A 1 67 ? 59.681 -65.242 -11.960 1.00 37.32 67 PHE C CA 1
ATOM 489 C C . PHE A 1 67 ? 59.407 -66.612 -12.564 1.00 37.18 67 PHE C C 1
ATOM 490 O O . PHE A 1 67 ? 59.961 -66.961 -13.611 1.00 41.99 67 PHE C O 1
ATOM 498 N N . THR A 1 68 ? 58.537 -67.378 -11.909 1.00 29.53 68 THR C N 1
ATOM 499 C CA . THR A 1 68 ? 58.145 -68.707 -12.368 1.00 36.36 68 THR C CA 1
ATOM 500 C C . THR A 1 68 ? 56.626 -68.797 -12.342 1.00 32.33 68 THR C C 1
ATOM 501 O O . THR A 1 68 ? 56.015 -68.746 -11.270 1.00 33.68 68 THR C O 1
ATOM 505 N N . ILE A 1 69 ? 56.019 -68.931 -13.509 1.00 36.28 69 ILE C N 1
ATOM 506 C CA . ILE A 1 69 ? 54.574 -69.070 -13.621 1.00 35.79 69 ILE C CA 1
ATOM 507 C C . ILE A 1 69 ? 54.238 -70.551 -13.739 1.00 36.32 69 ILE C C 1
ATOM 508 O O . ILE A 1 69 ? 55.012 -71.344 -14.291 1.00 41.47 69 ILE C O 1
ATOM 513 N N . SER A 1 70 ? 53.089 -70.938 -13.187 1.00 32.93 70 SER C N 1
ATOM 514 C CA . SER A 1 70 ? 52.639 -72.323 -13.247 1.00 36.03 70 SER C CA 1
ATOM 515 C C . SER A 1 70 ? 51.121 -72.352 -13.171 1.00 38.44 70 SER C C 1
ATOM 516 O O . SER A 1 70 ? 50.489 -71.397 -12.717 1.00 35.97 70 SER C O 1
ATOM 519 N N . ARG A 1 71 ? 50.534 -73.461 -13.615 1.00 38.46 71 ARG C N 1
ATOM 520 C CA . ARG A 1 71 ? 49.084 -73.596 -13.599 1.00 37.20 71 ARG C CA 1
ATOM 521 C C . ARG A 1 71 ? 48.692 -75.035 -13.296 1.00 39.03 71 ARG C C 1
ATOM 522 O O . ARG A 1 71 ? 49.481 -75.969 -13.457 1.00 37.49 71 ARG C O 1
ATOM 530 N N . ASP A 1 72 ? 47.447 -75.194 -12.849 1.00 43.96 72 ASP C N 1
ATOM 531 C CA . ASP A 1 72 ? 46.839 -76.491 -12.574 1.00 35.76 72 ASP C CA 1
ATOM 532 C C . ASP A 1 72 ? 45.466 -76.491 -13.232 1.00 42.97 72 ASP C C 1
ATOM 533 O O . ASP A 1 72 ? 44.546 -75.806 -12.762 1.00 42.18 72 ASP C O 1
ATOM 538 N N . ASN A 1 73 ? 45.342 -77.252 -14.325 1.00 34.86 73 ASN C N 1
ATOM 539 C CA . ASN A 1 73 ? 44.106 -77.293 -15.098 1.00 42.28 73 ASN C CA 1
ATOM 540 C C . ASN A 1 73 ? 43.029 -78.125 -14.417 1.00 47.45 73 ASN C C 1
ATOM 541 O O . ASN A 1 73 ? 41.839 -77.908 -14.665 1.00 56.04 73 ASN C O 1
ATOM 546 N N . SER A 1 74 ? 43.418 -79.078 -13.572 1.00 46.83 74 SER C N 1
ATOM 547 C CA . SER A 1 74 ? 42.427 -79.833 -12.818 1.00 47.67 74 SER C CA 1
ATOM 548 C C . SER A 1 74 ? 41.864 -79.021 -11.658 1.00 53.87 74 SER C C 1
ATOM 549 O O . SER A 1 74 ? 40.710 -79.225 -11.265 1.00 61.78 74 SER C O 1
ATOM 552 N N . LYS A 1 75 ? 42.654 -78.097 -11.110 1.00 53.41 75 LYS C N 1
ATOM 553 C CA . LYS A 1 75 ? 42.212 -77.219 -10.034 1.00 49.47 75 LYS C CA 1
ATOM 554 C C . LYS A 1 75 ? 41.717 -75.869 -10.534 1.00 49.57 75 LYS C C 1
ATOM 555 O O . LYS A 1 75 ? 41.175 -75.095 -9.737 1.00 42.63 75 LYS C O 1
ATOM 561 N N . ASN A 1 76 ? 41.889 -75.573 -11.825 1.00 46.49 76 ASN C N 1
ATOM 562 C CA . ASN A 1 76 ? 41.553 -74.267 -12.395 1.00 43.94 76 ASN C CA 1
ATOM 563 C C . ASN A 1 76 ? 42.283 -73.143 -11.664 1.00 46.75 76 ASN C C 1
ATOM 564 O O . ASN A 1 76 ? 41.713 -72.082 -11.393 1.00 40.52 76 ASN C O 1
ATOM 569 N N . THR A 1 77 ? 43.552 -73.372 -11.334 1.00 36.05 77 THR C N 1
ATOM 570 C CA . THR A 1 77 ? 44.321 -72.388 -10.587 1.00 41.98 77 THR C CA 1
ATOM 571 C C . THR A 1 77 ? 45.590 -72.012 -11.340 1.00 41.94 77 THR C C 1
ATOM 572 O O . THR A 1 77 ? 46.077 -72.753 -12.196 1.00 37.84 77 THR C O 1
ATOM 576 N N . LEU A 1 78 ? 46.125 -70.844 -10.995 1.00 33.21 78 LEU C N 1
ATOM 577 C CA . LEU A 1 78 ? 47.352 -70.336 -11.584 1.00 35.25 78 LEU C CA 1
ATOM 578 C C . LEU A 1 78 ? 48.165 -69.661 -10.487 1.00 36.07 78 LEU C C 1
ATOM 579 O O . LEU A 1 78 ? 47.602 -69.084 -9.557 1.00 39.17 78 LEU C O 1
ATOM 584 N N . SER A 1 79 ? 49.490 -69.742 -10.590 1.00 34.30 79 SER C N 1
ATOM 585 C CA . SER A 1 79 ? 50.367 -69.137 -9.598 1.00 35.76 79 SER C CA 1
ATOM 586 C C . SER A 1 79 ? 51.563 -68.490 -10.280 1.00 38.34 79 SER C C 1
ATOM 587 O O . SER A 1 79 ? 52.029 -68.947 -11.328 1.00 39.55 79 SER C O 1
ATOM 590 N N . LEU A 1 80 ? 52.053 -67.415 -9.663 1.00 33.56 80 LEU C N 1
ATOM 591 C CA . LEU A 1 80 ? 53.267 -66.726 -10.091 1.00 38.05 80 LEU C CA 1
ATOM 592 C C . LEU A 1 80 ? 54.181 -66.586 -8.882 1.00 37.84 80 LEU C C 1
ATOM 593 O O . LEU A 1 80 ? 53.877 -65.830 -7.953 1.00 35.21 80 LEU C O 1
ATOM 598 N N . GLN A 1 81 ? 55.284 -67.331 -8.882 1.00 41.31 81 GLN C N 1
ATOM 599 C CA . GLN A 1 81 ? 56.305 -67.226 -7.849 1.00 34.71 81 GLN C CA 1
ATOM 600 C C . GLN A 1 81 ? 57.313 -66.164 -8.267 1.00 31.42 81 GLN C C 1
ATOM 601 O O . GLN A 1 81 ? 57.807 -66.185 -9.397 1.00 36.13 81 GLN C O 1
ATOM 607 N N . MET A 1 82 ? 57.620 -65.241 -7.361 1.00 35.95 82 MET C N 1
ATOM 608 C CA . MET A 1 82 ? 58.444 -64.076 -7.661 1.00 36.09 82 MET C CA 1
ATOM 609 C C . MET A 1 82 ? 59.628 -64.085 -6.705 1.00 36.14 82 MET C C 1
ATOM 610 O O . MET A 1 82 ? 59.461 -63.839 -5.504 1.00 36.92 82 MET C O 1
ATOM 615 N N . ASN A 1 83 ? 60.813 -64.375 -7.231 1.00 39.01 83 ASN C N 1
ATOM 616 C CA . ASN A 1 83 ? 62.047 -64.370 -6.460 1.00 39.41 83 ASN C CA 1
ATOM 617 C C . ASN A 1 83 ? 62.938 -63.221 -6.916 1.00 40.09 83 ASN C C 1
ATOM 618 O O . ASN A 1 83 ? 62.701 -62.591 -7.951 1.00 33.78 83 ASN C O 1
ATOM 623 N N . SER A 1 84 ? 63.977 -62.961 -6.120 1.00 40.43 84 SER C N 1
ATOM 624 C CA . SER A 1 84 ? 64.952 -61.907 -6.401 1.00 43.47 84 SER C CA 1
ATOM 625 C C . SER A 1 84 ? 64.255 -60.578 -6.685 1.00 41.06 84 SER C C 1
ATOM 626 O O . SER A 1 84 ? 64.573 -59.868 -7.641 1.00 38.30 84 SER C O 1
ATOM 629 N N . LEU A 1 85 ? 63.283 -60.249 -5.836 1.00 40.21 85 LEU C N 1
ATOM 630 C CA . LEU A 1 85 ? 62.445 -59.084 -6.080 1.00 34.40 85 LEU C CA 1
ATOM 631 C C . LEU A 1 85 ? 63.270 -57.805 -6.031 1.00 40.64 85 LEU C C 1
ATOM 632 O O . LEU A 1 85 ? 64.213 -57.679 -5.244 1.00 38.58 85 LEU C O 1
ATOM 637 N N . ARG A 1 86 ? 62.912 -56.857 -6.889 1.00 34.21 86 ARG C N 1
ATOM 638 C CA . ARG A 1 86 ? 63.579 -55.570 -6.971 1.00 43.03 86 ARG C CA 1
ATOM 639 C C . ARG A 1 86 ? 62.582 -54.460 -6.673 1.00 40.82 86 ARG C C 1
ATOM 640 O O . ARG A 1 86 ? 61.366 -54.665 -6.701 1.00 37.89 86 ARG C O 1
ATOM 648 N N . THR A 1 87 ? 63.122 -53.271 -6.396 1.00 39.16 87 THR C N 1
ATOM 649 C CA . THR A 1 87 ? 62.283 -52.108 -6.130 1.00 44.14 87 THR C CA 1
ATOM 650 C C . THR A 1 87 ? 61.309 -51.852 -7.276 1.00 41.42 87 THR C C 1
ATOM 651 O O . THR A 1 87 ? 60.127 -51.570 -7.046 1.00 37.04 87 THR C O 1
ATOM 655 N N . GLU A 1 88 ? 61.783 -51.970 -8.518 1.00 41.14 88 GLU C N 1
ATOM 656 C CA . GLU A 1 88 ? 60.944 -51.716 -9.683 1.00 40.42 88 GLU C CA 1
ATOM 657 C C . GLU A 1 88 ? 59.851 -52.760 -9.870 1.00 32.42 88 GLU C C 1
ATOM 658 O O . GLU A 1 88 ? 59.001 -52.583 -10.748 1.00 34.86 88 GLU C O 1
ATOM 664 N N . ASP A 1 89 ? 59.855 -53.839 -9.085 1.00 33.76 89 ASP C N 1
ATOM 665 C CA . ASP A 1 89 ? 58.767 -54.807 -9.125 1.00 32.94 89 ASP C CA 1
ATOM 666 C C . ASP A 1 89 ? 57.523 -54.332 -8.381 1.00 33.90 89 ASP C C 1
ATOM 667 O O . ASP A 1 89 ? 56.484 -54.996 -8.466 1.00 35.71 89 ASP C O 1
ATOM 672 N N . THR A 1 90 ? 57.603 -53.212 -7.662 1.00 31.48 90 THR C N 1
ATOM 673 C CA . THR A 1 90 ? 56.456 -52.681 -6.928 1.00 32.73 90 THR C CA 1
ATOM 674 C C . THR A 1 90 ? 55.341 -52.291 -7.891 1.00 30.87 90 THR C C 1
ATOM 675 O O . THR A 1 90 ? 55.525 -51.407 -8.734 1.00 31.96 90 THR C O 1
ATOM 679 N N . ALA A 1 91 ? 54.181 -52.935 -7.756 1.00 28.01 91 ALA C N 1
ATOM 680 C CA . ALA A 1 91 ? 53.087 -52.707 -8.694 1.00 30.07 91 ALA C CA 1
ATOM 681 C C . ALA A 1 91 ? 51.842 -53.448 -8.230 1.00 35.80 91 ALA C C 1
ATOM 682 O O . ALA A 1 91 ? 51.904 -54.341 -7.380 1.00 30.78 91 ALA C O 1
ATOM 684 N N . VAL A 1 92 ? 50.708 -53.061 -8.806 1.00 28.67 92 VAL C N 1
ATOM 685 C CA . VAL A 1 92 ? 49.510 -53.889 -8.757 1.00 31.39 92 VAL C CA 1
ATOM 686 C C . VAL A 1 92 ? 49.609 -54.927 -9.868 1.00 32.46 92 VAL C C 1
ATOM 687 O O . VAL A 1 92 ? 49.886 -54.590 -11.025 1.00 29.74 92 VAL C O 1
ATOM 691 N N . TYR A 1 93 ? 49.402 -56.193 -9.517 1.00 24.66 93 TYR C N 1
ATOM 692 C CA . TYR A 1 93 ? 49.501 -57.307 -10.449 1.00 30.21 93 TYR C CA 1
ATOM 693 C C . TYR A 1 93 ? 48.112 -57.874 -10.708 1.00 31.82 93 TYR C C 1
ATOM 694 O O . TYR A 1 93 ? 47.371 -58.158 -9.761 1.00 30.56 93 TYR C O 1
ATOM 703 N N . TYR A 1 94 ? 47.763 -58.032 -11.983 1.00 28.81 94 TYR C N 1
ATOM 704 C CA . TYR A 1 94 ? 46.515 -58.645 -12.411 1.00 34.58 94 TYR C CA 1
ATOM 705 C C . TYR A 1 94 ? 46.810 -59.952 -13.131 1.00 31.35 94 TYR C C 1
ATOM 706 O O . TYR A 1 94 ? 47.728 -60.018 -13.956 1.00 30.89 94 TYR C O 1
ATOM 715 N N . CYS A 1 95 ? 46.027 -60.986 -12.830 1.00 34.41 95 CYS C N 1
ATOM 716 C CA . CYS A 1 95 ? 45.910 -62.091 -13.768 1.00 31.78 95 CYS C CA 1
ATOM 717 C C . CYS A 1 95 ? 44.874 -61.716 -14.819 1.00 29.08 95 CYS C C 1
ATOM 718 O O . CYS A 1 95 ? 43.921 -60.982 -14.546 1.00 29.28 95 CYS C O 1
ATOM 721 N N . ALA A 1 96 ? 45.090 -62.193 -16.040 1.00 29.69 96 ALA C N 1
ATOM 722 C CA . ALA A 1 96 ? 44.304 -61.757 -17.184 1.00 30.73 96 ALA C CA 1
ATOM 723 C C . ALA A 1 96 ? 44.110 -62.926 -18.132 1.00 31.14 96 ALA C C 1
ATOM 724 O O . ALA A 1 96 ? 45.084 -63.551 -18.561 1.00 32.25 96 ALA C O 1
ATOM 726 N N . LYS A 1 97 ? 42.858 -63.218 -18.457 1.00 28.80 97 LYS C N 1
ATOM 727 C CA . LYS A 1 97 ? 42.556 -64.306 -19.372 1.00 25.43 97 LYS C CA 1
ATOM 728 C C . LYS A 1 97 ? 42.795 -63.850 -20.806 1.00 30.18 97 LYS C C 1
ATOM 729 O O . LYS A 1 97 ? 42.369 -62.759 -21.199 1.00 28.88 97 LYS C O 1
ATOM 735 N N . ASP A 1 98 ? 43.494 -64.675 -21.581 1.00 28.12 98 ASP C N 1
ATOM 736 C CA . ASP A 1 98 ? 43.635 -64.399 -23.003 1.00 30.56 98 ASP C CA 1
ATOM 737 C C . ASP A 1 98 ? 42.272 -64.471 -23.679 1.00 34.31 98 ASP C C 1
ATOM 738 O O . ASP A 1 98 ? 41.477 -65.378 -23.417 1.00 30.93 98 ASP C O 1
ATOM 743 N N . ALA A 1 99 ? 41.998 -63.499 -24.548 1.00 33.49 99 ALA C N 1
ATOM 744 C CA . ALA A 1 99 ? 40.704 -63.429 -25.215 1.00 36.93 99 ALA C CA 1
ATOM 745 C C . ALA A 1 99 ? 40.550 -64.451 -26.333 1.00 34.34 99 ALA C C 1
ATOM 746 O O . ALA A 1 99 ? 39.427 -64.664 -26.801 1.00 39.16 99 ALA C O 1
ATOM 748 N N . THR A 1 100 ? 41.634 -65.087 -26.768 1.00 33.93 100 THR C N 1
ATOM 749 C CA . THR A 1 100 ? 41.596 -66.008 -27.897 1.00 38.37 100 THR C CA 1
ATOM 750 C C . THR A 1 100 ? 41.973 -67.410 -27.440 1.00 36.17 100 THR C C 1
ATOM 751 O O . THR A 1 100 ? 43.091 -67.611 -26.934 1.00 37.59 100 THR C O 1
ATOM 755 N N . PRO A 1 101 ? 41.097 -68.402 -27.598 1.00 37.51 101 PRO C N 1
ATOM 756 C CA . PRO A 1 101 ? 41.478 -69.779 -27.261 1.00 32.36 101 PRO C CA 1
ATOM 757 C C . PRO A 1 101 ? 42.632 -70.249 -28.131 1.00 37.01 101 PRO C C 1
ATOM 758 O O . PRO A 1 101 ? 42.813 -69.783 -29.258 1.00 40.05 101 PRO C O 1
ATOM 762 N N . TYR A 1 102 ? 43.423 -71.177 -27.592 1.00 37.25 102 TYR C N 1
ATOM 763 C CA . TYR A 1 102 ? 44.536 -71.725 -28.356 1.00 42.99 102 TYR C CA 1
ATOM 764 C C . TYR A 1 102 ? 44.021 -72.361 -29.643 1.00 42.21 102 TYR C C 1
ATOM 765 O O . TYR A 1 102 ? 42.897 -72.867 -29.703 1.00 39.92 102 TYR C O 1
ATOM 774 N N . TYR A 1 103 ? 44.851 -72.328 -30.683 1.00 39.75 103 TYR C N 1
ATOM 775 C CA . TYR A 1 103 ? 44.391 -72.764 -31.996 1.00 35.71 103 TYR C CA 1
ATOM 776 C C . TYR A 1 103 ? 45.567 -73.288 -32.806 1.00 43.69 103 TYR C C 1
ATOM 777 O O . TYR A 1 103 ? 46.717 -72.914 -32.581 1.00 43.59 103 TYR C O 1
ATOM 786 N N . TYR A 1 104 ? 45.265 -74.144 -33.773 1.00 42.06 104 TYR C N 1
ATOM 787 C CA . TYR A 1 104 ? 46.275 -74.694 -34.663 1.00 37.97 104 TYR C CA 1
ATOM 788 C C . TYR A 1 104 ? 46.244 -73.962 -35.997 1.00 45.15 104 TYR C C 1
ATOM 789 O O . TYR A 1 104 ? 45.170 -73.707 -36.550 1.00 47.81 104 TYR C O 1
ATOM 798 N N . SER A 1 105 ? 47.425 -73.628 -36.514 1.00 43.89 105 SER C N 1
ATOM 799 C CA . SER A 1 105 ? 47.510 -72.905 -37.775 1.00 44.25 105 SER C CA 1
ATOM 800 C C . SER A 1 105 ? 48.916 -73.027 -38.346 1.00 45.84 105 SER C C 1
ATOM 801 O O . SER A 1 105 ? 49.902 -72.917 -37.612 1.00 48.85 105 SER C O 1
ATOM 804 N N . GLY A 1 106 ? 48.991 -73.255 -39.656 1.00 50.72 106 GLY C N 1
ATOM 805 C CA . GLY A 1 106 ? 50.261 -73.261 -40.363 1.00 40.26 106 GLY C CA 1
ATOM 806 C C . GLY A 1 106 ? 51.279 -74.240 -39.829 1.00 47.00 106 GLY C C 1
ATOM 807 O O . GLY A 1 106 ? 52.484 -74.013 -39.977 1.00 51.86 106 GLY C O 1
ATOM 808 N N . GLY A 1 107 ? 50.832 -75.327 -39.208 1.00 47.72 107 GLY C N 1
ATOM 809 C CA . GLY A 1 107 ? 51.738 -76.302 -38.648 1.00 44.14 107 GLY C CA 1
ATOM 810 C C . GLY A 1 107 ? 52.100 -76.094 -37.194 1.00 44.85 107 GLY C C 1
ATOM 811 O O . GLY A 1 107 ? 52.830 -76.922 -36.633 1.00 48.85 107 GLY C O 1
ATOM 812 N N . TYR A 1 108 ? 51.612 -75.031 -36.559 1.00 44.53 108 TYR C N 1
ATOM 813 C CA . TYR A 1 108 ? 51.998 -74.706 -35.195 1.00 43.14 108 TYR C CA 1
ATOM 814 C C . TYR A 1 108 ? 50.767 -74.508 -34.324 1.00 45.04 108 TYR C C 1
ATOM 815 O O . TYR A 1 108 ? 49.728 -74.022 -34.782 1.00 49.27 108 TYR C O 1
ATOM 824 N N . TRP A 1 109 ? 50.900 -74.888 -33.056 1.00 42.25 109 TRP C N 1
ATOM 825 C CA . TRP A 1 109 ? 49.892 -74.590 -32.051 1.00 44.97 109 TRP C CA 1
ATOM 826 C C . TRP A 1 109 ? 50.208 -73.240 -31.419 1.00 43.11 109 TRP C C 1
ATOM 827 O O . TRP A 1 109 ? 51.345 -72.992 -31.005 1.00 47.36 109 TRP C O 1
ATOM 838 N N . TYR A 1 110 ? 49.204 -72.370 -31.364 1.00 35.13 110 TYR C N 1
ATOM 839 C CA . TYR A 1 110 ? 49.328 -71.021 -30.841 1.00 36.62 110 TYR C CA 1
ATOM 840 C C . TYR A 1 110 ? 48.555 -70.923 -29.534 1.00 36.64 110 TYR C C 1
ATOM 841 O O . TYR A 1 110 ? 47.403 -71.373 -29.449 1.00 41.54 110 TYR C O 1
ATOM 850 N N . VAL A 1 111 ? 49.190 -70.313 -28.531 1.00 35.32 111 VAL C N 1
ATOM 851 C CA . VAL A 1 111 ? 48.655 -70.274 -27.176 1.00 35.87 111 VAL C CA 1
ATOM 852 C C . VAL A 1 111 ? 47.585 -69.207 -26.990 1.00 34.89 111 VAL C C 1
ATOM 853 O O . VAL A 1 111 ? 46.784 -69.307 -26.054 1.00 34.62 111 VAL C O 1
ATOM 857 N N . GLY A 1 112 ? 47.548 -68.201 -27.848 1.00 31.90 112 GLY C N 1
ATOM 858 C CA . GLY A 1 112 ? 46.673 -67.064 -27.650 1.00 39.25 112 GLY C CA 1
ATOM 859 C C . GLY A 1 112 ? 47.200 -65.873 -28.418 1.00 34.77 112 GLY C C 1
ATOM 860 O O . GLY A 1 112 ? 48.263 -65.922 -29.035 1.00 40.30 112 GLY C O 1
ATOM 861 N N . ASN A 1 113 ? 46.432 -64.787 -28.359 1.00 34.04 113 ASN C N 1
ATOM 862 C CA . ASN A 1 113 ? 46.736 -63.601 -29.148 1.00 37.46 113 ASN C CA 1
ATOM 863 C C . ASN A 1 113 ? 47.155 -62.405 -28.302 1.00 38.50 113 ASN C C 1
ATOM 864 O O . ASN A 1 113 ? 47.281 -61.296 -28.835 1.00 33.95 113 ASN C O 1
ATOM 869 N N . TYR A 1 114 ? 47.390 -62.607 -27.005 1.00 33.43 114 TYR C N 1
ATOM 870 C CA . TYR A 1 114 ? 47.912 -61.562 -26.123 1.00 33.63 114 TYR C CA 1
ATOM 871 C C . TYR A 1 114 ? 47.005 -60.334 -26.112 1.00 37.42 114 TYR C C 1
ATOM 872 O O . TYR A 1 114 ? 47.467 -59.191 -26.137 1.00 32.68 114 TYR C O 1
ATOM 881 N N . SER A 1 115 ? 45.700 -60.580 -26.100 1.00 30.50 115 SER C N 1
ATOM 882 C CA . SER A 1 115 ? 44.705 -59.593 -25.720 1.00 31.46 115 SER C CA 1
ATOM 883 C C . SER A 1 115 ? 43.906 -60.168 -24.559 1.00 30.93 115 SER C C 1
ATOM 884 O O . SER A 1 115 ? 43.776 -61.387 -24.423 1.00 29.14 115 SER C O 1
ATOM 887 N N . PHE A 1 116 ? 43.382 -59.286 -23.713 1.00 31.23 116 PHE C N 1
ATOM 888 C CA . PHE A 1 116 ? 42.886 -59.678 -22.398 1.00 25.32 116 PHE C CA 1
ATOM 889 C C . PHE A 1 116 ? 41.466 -59.161 -22.213 1.00 33.29 116 PHE C C 1
ATOM 890 O O . PHE A 1 116 ? 41.256 -57.955 -22.050 1.00 39.07 116 PHE C O 1
ATOM 898 N N . ASP A 1 117 ? 40.495 -60.075 -22.237 1.00 30.27 117 ASP C N 1
ATOM 899 C CA . ASP A 1 117 ? 39.091 -59.703 -22.123 1.00 30.27 117 ASP C CA 1
ATOM 900 C C . ASP A 1 117 ? 38.569 -59.750 -20.695 1.00 33.04 117 ASP C C 1
ATOM 901 O O . ASP A 1 117 ? 37.564 -59.094 -20.399 1.00 37.69 117 ASP C O 1
ATOM 906 N N . TYR A 1 118 ? 39.215 -60.501 -19.805 1.00 32.80 118 TYR C N 1
ATOM 907 C CA . TYR A 1 118 ? 38.811 -60.555 -18.408 1.00 29.77 118 TYR C CA 1
ATOM 908 C C . TYR A 1 118 ? 40.033 -60.414 -17.513 1.00 32.24 118 TYR C C 1
ATOM 909 O O . TYR A 1 118 ? 41.084 -61.008 -17.778 1.00 34.29 118 TYR C O 1
ATOM 918 N N . TRP A 1 119 ? 39.881 -59.621 -16.454 1.00 33.43 119 TRP C N 1
ATOM 919 C CA . TRP A 1 119 ? 40.969 -59.246 -15.565 1.00 30.36 119 TRP C CA 1
ATOM 920 C C . TRP A 1 119 ? 40.579 -59.516 -14.119 1.00 32.85 119 TRP C C 1
ATOM 921 O O . TRP A 1 119 ? 39.426 -59.308 -13.731 1.00 37.85 119 TRP C O 1
ATOM 932 N N . GLY A 1 120 ? 41.545 -59.958 -13.323 1.00 30.10 120 GLY C N 1
ATOM 933 C CA . GLY A 1 120 ? 41.350 -60.078 -11.897 1.00 27.39 120 GLY C CA 1
ATOM 934 C C . GLY A 1 120 ? 41.262 -58.718 -11.227 1.00 34.55 120 GLY C C 1
ATOM 935 O O . GLY A 1 120 ? 41.435 -57.663 -11.839 1.00 31.74 120 GLY C O 1
ATOM 936 N N . GLN A 1 121 ? 40.988 -58.751 -9.920 1.00 32.49 121 GLN C N 1
ATOM 937 C CA . GLN A 1 121 ? 40.811 -57.511 -9.172 1.00 30.23 121 GLN C CA 1
ATOM 938 C C . GLN A 1 121 ? 42.132 -56.797 -8.905 1.00 32.19 121 GLN C C 1
ATOM 939 O O . GLN A 1 121 ? 42.123 -55.605 -8.579 1.00 31.91 121 GLN C O 1
ATOM 945 N N . GLY A 1 122 ? 43.260 -57.485 -9.046 1.00 30.35 122 GLY C N 1
ATOM 946 C CA . GLY A 1 122 ? 44.547 -56.865 -8.805 1.00 25.60 122 GLY C CA 1
ATOM 947 C C . GLY A 1 122 ? 45.009 -57.022 -7.371 1.00 35.70 122 GLY C C 1
ATOM 948 O O . GLY A 1 122 ? 44.221 -56.863 -6.434 1.00 30.26 122 GLY C O 1
ATOM 949 N N . VAL A 1 123 ? 46.289 -57.336 -7.188 1.00 29.52 123 VAL C N 1
ATOM 950 C CA . VAL A 1 123 ? 46.877 -57.532 -5.870 1.00 32.73 123 VAL C CA 1
ATOM 951 C C . VAL A 1 123 ? 48.138 -56.684 -5.785 1.00 28.78 123 VAL C C 1
ATOM 952 O O . VAL A 1 123 ? 48.935 -56.656 -6.728 1.00 30.26 123 VAL C O 1
ATOM 956 N N . LEU A 1 124 ? 48.312 -55.983 -4.668 1.00 30.52 124 LEU C N 1
ATOM 957 C CA . LEU A 1 124 ? 49.443 -55.077 -4.523 1.00 29.88 124 LEU C CA 1
ATOM 958 C C . LEU A 1 124 ? 50.687 -55.836 -4.081 1.00 34.62 124 LEU C C 1
ATOM 959 O O . LEU A 1 124 ? 50.644 -56.626 -3.130 1.00 36.05 124 LEU C O 1
ATOM 964 N N . VAL A 1 125 ? 51.797 -55.589 -4.774 1.00 33.61 125 VAL C N 1
ATOM 965 C CA . VAL A 1 125 ? 53.107 -56.113 -4.413 1.00 29.72 125 VAL C CA 1
ATOM 966 C C . VAL A 1 125 ? 54.015 -54.917 -4.179 1.00 32.31 125 VAL C C 1
ATOM 967 O O . VAL A 1 125 ? 54.200 -54.086 -5.079 1.00 35.95 125 VAL C O 1
ATOM 971 N N . THR A 1 126 ? 54.565 -54.819 -2.973 1.00 30.37 126 THR C N 1
ATOM 972 C CA . THR A 1 126 ? 55.517 -53.777 -2.619 1.00 26.79 126 THR C CA 1
ATOM 973 C C . THR A 1 126 ? 56.858 -54.424 -2.307 1.00 33.71 126 THR C C 1
ATOM 974 O O . THR A 1 126 ? 56.916 -55.429 -1.589 1.00 35.33 126 THR C O 1
ATOM 978 N N . VAL A 1 127 ? 57.925 -53.863 -2.864 1.00 30.89 127 VAL C N 1
ATOM 979 C CA . VAL A 1 127 ? 59.288 -54.307 -2.599 1.00 37.17 127 VAL C CA 1
ATOM 980 C C . VAL A 1 127 ? 60.065 -53.106 -2.082 1.00 33.97 127 VAL C C 1
ATOM 981 O O . VAL A 1 127 ? 60.228 -52.111 -2.798 1.00 36.60 127 VAL C O 1
ATOM 985 N N . SER A 1 128 ? 60.540 -53.197 -0.845 1.00 36.19 128 SER C N 1
ATOM 986 C CA . SER A 1 128 ? 61.187 -52.059 -0.213 1.00 36.34 128 SER C CA 1
ATOM 987 C C . SER A 1 128 ? 62.066 -52.555 0.923 1.00 37.43 128 SER C C 1
ATOM 988 O O . SER A 1 128 ? 61.827 -53.624 1.492 1.00 36.14 128 SER C O 1
ATOM 991 N N . SER A 1 129 ? 63.091 -51.765 1.239 1.00 36.71 129 SER C N 1
ATOM 992 C CA . SER A 1 129 ? 63.980 -52.101 2.343 1.00 42.74 129 SER C CA 1
ATOM 993 C C . SER A 1 129 ? 63.392 -51.729 3.697 1.00 42.55 129 SER C C 1
ATOM 994 O O . SER A 1 129 ? 63.895 -52.196 4.725 1.00 46.57 129 SER C O 1
ATOM 997 N N . ALA A 1 130 ? 62.351 -50.902 3.722 1.00 33.78 130 ALA C N 1
ATOM 998 C CA . ALA A 1 130 ? 61.696 -50.550 4.972 1.00 35.83 130 ALA C CA 1
ATOM 999 C C . ALA A 1 130 ? 60.802 -51.692 5.434 1.00 38.28 130 ALA C C 1
ATOM 1000 O O . ALA A 1 130 ? 60.165 -52.370 4.622 1.00 43.01 130 ALA C O 1
ATOM 1002 N N . SER A 1 131 ? 60.767 -51.911 6.742 1.00 36.46 131 SER C N 1
ATOM 1003 C CA . SER A 1 131 ? 59.950 -52.965 7.320 1.00 36.00 131 SER C CA 1
ATOM 1004 C C . SER A 1 131 ? 58.531 -52.466 7.575 1.00 35.29 131 SER C C 1
ATOM 1005 O O . SER A 1 131 ? 58.266 -51.261 7.623 1.00 28.23 131 SER C O 1
ATOM 1008 N N . THR A 1 132 ? 57.615 -53.421 7.733 1.00 30.71 132 THR C N 1
ATOM 1009 C CA . THR A 1 132 ? 56.238 -53.092 8.074 1.00 28.97 132 THR C CA 1
ATOM 1010 C C . THR A 1 132 ? 56.191 -52.307 9.379 1.00 34.35 132 THR C C 1
ATOM 1011 O O . THR A 1 132 ? 56.939 -52.588 10.320 1.00 31.48 132 THR C O 1
ATOM 1015 N N . LYS A 1 133 ? 55.308 -51.311 9.428 1.00 30.96 133 LYS C N 1
ATOM 1016 C CA . LYS A 1 133 ? 55.147 -50.468 10.607 1.00 33.42 133 LYS C CA 1
ATOM 1017 C C . LYS A 1 133 ? 53.682 -50.087 10.740 1.00 34.85 133 LYS C C 1
ATOM 1018 O O . LYS A 1 133 ? 53.096 -49.537 9.802 1.00 34.13 133 LYS C O 1
ATOM 1024 N N . GLY A 1 134 ? 53.093 -50.381 11.897 1.00 32.33 134 GLY C N 1
ATOM 1025 C CA . GLY A 1 134 ? 51.748 -49.953 12.192 1.00 28.28 134 GLY C CA 1
ATOM 1026 C C . GLY A 1 134 ? 51.693 -48.456 12.417 1.00 25.33 134 GLY C C 1
ATOM 1027 O O . GLY A 1 134 ? 52.702 -47.816 12.720 1.00 28.90 134 GLY C O 1
ATOM 1028 N N . PRO A 1 135 ? 50.513 -47.867 12.276 1.00 27.40 135 PRO C N 1
ATOM 1029 C CA . PRO A 1 135 ? 50.397 -46.413 12.391 1.00 27.62 135 PRO C CA 1
ATOM 1030 C C . PRO A 1 135 ? 50.256 -45.950 13.832 1.00 35.55 135 PRO C C 1
ATOM 1031 O O . PRO A 1 135 ? 49.861 -46.697 14.728 1.00 33.84 135 PRO C O 1
ATOM 1035 N N . SER A 1 136 ? 50.596 -44.683 14.038 1.00 27.14 136 SER C N 1
ATOM 1036 C CA . SER A 1 136 ? 50.209 -43.956 15.236 1.00 26.53 136 SER C CA 1
ATOM 1037 C C . SER A 1 136 ? 48.959 -43.152 14.907 1.00 26.18 136 SER C C 1
ATOM 1038 O O . SER A 1 136 ? 48.919 -42.451 13.891 1.00 30.29 136 SER C O 1
ATOM 1041 N N . VAL A 1 137 ? 47.934 -43.275 15.740 1.00 28.94 137 VAL C N 1
ATOM 1042 C CA . VAL A 1 137 ? 46.645 -42.641 15.491 1.00 27.64 137 VAL C CA 1
ATOM 1043 C C . VAL A 1 137 ? 46.485 -41.487 16.469 1.00 33.69 137 VAL C C 1
ATOM 1044 O O . VAL A 1 137 ? 46.492 -41.689 17.690 1.00 34.59 137 VAL C O 1
ATOM 1048 N N . PHE A 1 138 ? 46.345 -40.278 15.933 1.00 32.43 138 PHE C N 1
ATOM 1049 C CA . PHE A 1 138 ? 46.184 -39.094 16.757 1.00 32.78 138 PHE C CA 1
ATOM 1050 C C . PHE A 1 138 ? 44.855 -38.416 16.452 1.00 28.77 138 PHE C C 1
ATOM 1051 O O . PHE A 1 138 ? 44.389 -38.442 15.309 1.00 29.60 138 PHE C O 1
ATOM 1059 N N . PRO A 1 139 ? 44.221 -37.805 17.447 1.00 33.89 139 PRO C N 1
ATOM 1060 C CA . PRO A 1 139 ? 42.958 -37.107 17.186 1.00 36.35 139 PRO C CA 1
ATOM 1061 C C . PRO A 1 139 ? 43.201 -35.742 16.559 1.00 29.17 139 PRO C C 1
ATOM 1062 O O . PRO A 1 139 ? 44.180 -35.058 16.866 1.00 36.78 139 PRO C O 1
ATOM 1066 N N . LEU A 1 140 ? 42.297 -35.354 15.663 1.00 30.20 140 LEU C N 1
ATOM 1067 C CA . LEU A 1 140 ? 42.315 -34.057 15.000 1.00 33.56 140 LEU C CA 1
ATOM 1068 C C . LEU A 1 140 ? 41.070 -33.309 15.451 1.00 38.43 140 LEU C C 1
ATOM 1069 O O . LEU A 1 140 ? 39.954 -33.662 15.055 1.00 34.37 140 LEU C O 1
ATOM 1074 N N . ALA A 1 141 ? 41.254 -32.293 16.282 1.00 37.50 141 ALA C N 1
ATOM 1075 C CA . ALA A 1 141 ? 40.142 -31.510 16.788 1.00 43.91 141 ALA C CA 1
ATOM 1076 C C . ALA A 1 141 ? 40.529 -30.041 16.781 1.00 46.67 141 ALA C C 1
ATOM 1077 O O . ALA A 1 141 ? 41.710 -29.706 16.939 1.00 44.55 141 ALA C O 1
ATOM 1079 N N . PRO A 1 142 ? 39.562 -29.144 16.589 1.00 57.76 142 PRO C N 1
ATOM 1080 C CA . PRO A 1 142 ? 39.862 -27.712 16.702 1.00 62.80 142 PRO C CA 1
ATOM 1081 C C . PRO A 1 142 ? 40.270 -27.358 18.124 1.00 66.99 142 PRO C C 1
ATOM 1082 O O . PRO A 1 142 ? 39.848 -27.993 19.093 1.00 66.32 142 PRO C O 1
ATOM 1086 N N . SER A 1 143 ? 41.111 -26.327 18.241 1.00 71.96 143 SER C N 1
ATOM 1087 C CA . SER A 1 143 ? 41.536 -25.875 19.561 1.00 81.71 143 SER C CA 1
ATOM 1088 C C . SER A 1 143 ? 40.361 -25.316 20.354 1.00 95.79 143 SER C C 1
ATOM 1089 O O . SER A 1 143 ? 40.246 -25.560 21.560 1.00 95.19 143 SER C O 1
ATOM 1092 N N . SER A 1 144 ? 39.478 -24.571 19.692 1.00 123.16 144 SER C N 1
ATOM 1093 C CA . SER A 1 144 ? 38.305 -23.997 20.348 1.00 132.05 144 SER C CA 1
ATOM 1094 C C . SER A 1 144 ? 37.266 -23.685 19.285 1.00 135.15 144 SER C C 1
ATOM 1095 O O . SER A 1 144 ? 37.530 -22.889 18.378 1.00 128.41 144 SER C O 1
ATOM 1098 N N . ARG A 1 145 ? 36.094 -24.305 19.394 1.00 133.37 145 ARG C N 1
ATOM 1099 C CA . ARG A 1 145 ? 34.997 -24.093 18.455 1.00 135.83 145 ARG C CA 1
ATOM 1100 C C . ARG A 1 145 ? 34.065 -23.033 19.031 1.00 142.29 145 ARG C C 1
ATOM 1101 O O . ARG A 1 145 ? 33.435 -23.249 20.071 1.00 147.72 145 ARG C O 1
ATOM 1109 N N . SER A 1 146 ? 33.982 -21.889 18.357 1.00 133.85 146 SER C N 1
ATOM 1110 C CA . SER A 1 146 ? 33.089 -20.829 18.796 1.00 134.30 146 SER C CA 1
ATOM 1111 C C . SER A 1 146 ? 31.633 -21.229 18.569 1.00 126.94 146 SER C C 1
ATOM 1112 O O . SER A 1 146 ? 31.320 -22.114 17.768 1.00 125.69 146 SER C O 1
ATOM 1115 N N . THR A 1 147 ? 30.736 -20.559 19.298 1.00 121.44 147 THR C N 1
ATOM 1116 C CA . THR A 1 147 ? 29.312 -20.867 19.189 1.00 117.36 147 THR C CA 1
ATOM 1117 C C . THR A 1 147 ? 28.785 -20.588 17.785 1.00 111.87 147 THR C C 1
ATOM 1118 O O . THR A 1 147 ? 27.921 -21.321 17.288 1.00 108.11 147 THR C O 1
ATOM 1122 N N . SER A 1 148 ? 29.314 -19.555 17.120 1.00 105.78 148 SER C N 1
ATOM 1123 C CA . SER A 1 148 ? 28.893 -19.238 15.760 1.00 103.05 148 SER C CA 1
ATOM 1124 C C . SER A 1 148 ? 29.125 -20.394 14.793 1.00 102.43 148 SER C C 1
ATOM 1125 O O . SER A 1 148 ? 28.466 -20.454 13.748 1.00 97.14 148 SER C O 1
ATOM 1128 N N . GLU A 1 149 ? 30.036 -21.310 15.115 1.00 102.85 149 GLU C N 1
ATOM 1129 C CA . GLU A 1 149 ? 30.301 -22.484 14.284 1.00 92.86 149 GLU C CA 1
ATOM 1130 C C . GLU A 1 149 ? 29.298 -23.571 14.653 1.00 79.02 149 GLU C C 1
ATOM 1131 O O . GLU A 1 149 ? 29.458 -24.263 15.661 1.00 76.42 149 GLU C O 1
ATOM 1137 N N . SER A 1 150 ? 28.256 -23.723 13.832 1.00 75.53 150 SER C N 1
ATOM 1138 C CA . SER A 1 150 ? 27.258 -24.756 14.085 1.00 74.05 150 SER C CA 1
ATOM 1139 C C . SER A 1 150 ? 27.795 -26.156 13.819 1.00 70.78 150 SER C C 1
ATOM 1140 O O . SER A 1 150 ? 27.280 -27.124 14.390 1.00 66.11 150 SER C O 1
ATOM 1143 N N . THR A 1 151 ? 28.808 -26.284 12.969 1.00 70.31 151 THR C N 1
ATOM 1144 C CA . THR A 1 151 ? 29.412 -27.566 12.647 1.00 66.69 151 THR C CA 1
ATOM 1145 C C . THR A 1 151 ? 30.871 -27.574 13.084 1.00 71.05 151 THR C C 1
ATOM 1146 O O . THR A 1 151 ? 31.470 -26.528 13.345 1.00 76.02 151 THR C O 1
ATOM 1150 N N . ALA A 1 152 ? 31.438 -28.775 13.158 1.00 62.70 152 ALA C N 1
ATOM 1151 C CA . ALA A 1 152 ? 32.826 -28.942 13.556 1.00 60.25 152 ALA C CA 1
ATOM 1152 C C . ALA A 1 152 ? 33.413 -30.137 12.822 1.00 56.22 152 ALA C C 1
ATOM 1153 O O . ALA A 1 152 ? 32.747 -31.164 12.660 1.00 47.99 152 ALA C O 1
ATOM 1155 N N . ALA A 1 153 ? 34.659 -29.995 12.381 1.00 51.84 153 ALA C N 1
ATOM 1156 C CA . ALA A 1 153 ? 35.369 -31.055 11.681 1.00 44.07 153 ALA C CA 1
ATOM 1157 C C . ALA A 1 153 ? 36.216 -31.832 12.682 1.00 43.58 153 ALA C C 1
ATOM 1158 O O . ALA A 1 153 ? 37.118 -31.265 13.307 1.00 40.21 153 ALA C O 1
ATOM 1160 N N . LEU A 1 154 ? 35.915 -33.118 12.842 1.00 36.20 154 LEU C N 1
ATOM 1161 C CA . LEU A 1 154 ? 36.700 -34.011 13.680 1.00 36.42 154 LEU C CA 1
ATOM 1162 C C . LEU A 1 154 ? 37.441 -35.001 12.795 1.00 40.35 154 LEU C C 1
ATOM 1163 O O . LEU A 1 154 ? 36.961 -35.377 11.726 1.00 35.18 154 LEU C O 1
ATOM 1168 N N . GLY A 1 155 ? 38.613 -35.438 13.239 1.00 34.03 155 GLY C N 1
ATOM 1169 C CA . GLY A 1 155 ? 39.350 -36.332 12.373 1.00 31.33 155 GLY C CA 1
ATOM 1170 C C . GLY A 1 155 ? 40.336 -37.200 13.119 1.00 33.50 155 GLY C C 1
ATOM 1171 O O . GLY A 1 155 ? 40.490 -37.117 14.339 1.00 28.06 155 GLY C O 1
ATOM 1172 N N . CYS A 1 156 ? 41.019 -38.031 12.342 1.00 27.15 156 CYS C N 1
ATOM 1173 C CA . CYS A 1 156 ? 42.081 -38.884 12.842 1.00 27.86 156 CYS C CA 1
ATOM 1174 C C . CYS A 1 156 ? 43.253 -38.810 11.881 1.00 30.07 156 CYS C C 1
ATOM 1175 O O . CYS A 1 156 ? 43.081 -38.960 10.664 1.00 30.11 156 CYS C O 1
ATOM 1178 N N . LEU A 1 157 ? 44.432 -38.549 12.437 1.00 31.32 157 LEU C N 1
ATOM 1179 C CA . LEU A 1 157 ? 45.685 -38.602 11.703 1.00 29.65 157 LEU C CA 1
ATOM 1180 C C . LEU A 1 157 ? 46.291 -39.989 11.886 1.00 30.25 157 LEU C C 1
ATOM 1181 O O . LEU A 1 157 ? 46.561 -40.412 13.017 1.00 29.89 157 LEU C O 1
ATOM 1186 N N . VAL A 1 158 ? 46.472 -40.697 10.775 1.00 27.73 158 VAL C N 1
ATOM 1187 C CA . VAL A 1 158 ? 47.055 -42.030 10.735 1.00 24.39 158 VAL C CA 1
ATOM 1188 C C . VAL A 1 158 ? 48.476 -41.844 10.215 1.00 27.07 158 VAL C C 1
ATOM 1189 O O . VAL A 1 158 ? 48.689 -41.673 9.012 1.00 31.15 158 VAL C O 1
ATOM 1193 N N . LYS A 1 159 ? 49.455 -41.874 11.116 1.00 25.37 159 LYS C N 1
ATOM 1194 C CA . LYS A 1 159 ? 50.788 -41.358 10.849 1.00 28.09 159 LYS C CA 1
ATOM 1195 C C . LYS A 1 159 ? 51.831 -42.469 10.856 1.00 28.23 159 LYS C C 1
ATOM 1196 O O . LYS A 1 159 ? 51.788 -43.369 11.705 1.00 27.67 159 LYS C O 1
ATOM 1202 N N . ASP A 1 160 ? 52.777 -42.386 9.914 1.00 28.63 160 ASP C N 1
ATOM 1203 C CA . ASP A 1 160 ? 54.002 -43.183 9.934 1.00 30.40 160 ASP C CA 1
ATOM 1204 C C . ASP A 1 160 ? 53.697 -44.682 9.883 1.00 30.10 160 ASP C C 1
ATOM 1205 O O . ASP A 1 160 ? 54.087 -45.454 10.760 1.00 36.10 160 ASP C O 1
ATOM 1210 N N . TYR A 1 161 ? 52.994 -45.088 8.829 1.00 30.38 161 TYR C N 1
ATOM 1211 C CA . TYR A 1 161 ? 52.736 -46.497 8.583 1.00 30.33 161 TYR C CA 1
ATOM 1212 C C . TYR A 1 161 ? 53.344 -46.916 7.251 1.00 30.85 161 TYR C C 1
ATOM 1213 O O . TYR A 1 161 ? 53.574 -46.094 6.360 1.00 28.95 161 TYR C O 1
ATOM 1222 N N . PHE A 1 162 ? 53.604 -48.220 7.130 1.00 32.88 162 PHE C N 1
ATOM 1223 C CA . PHE A 1 162 ? 54.138 -48.802 5.908 1.00 29.70 162 PHE C CA 1
ATOM 1224 C C . PHE A 1 162 ? 53.823 -50.286 5.912 1.00 31.14 162 PHE C C 1
ATOM 1225 O O . PHE A 1 162 ? 53.936 -50.923 6.968 1.00 30.49 162 PHE C O 1
ATOM 1233 N N . PRO A 1 163 ? 53.408 -50.867 4.781 1.00 27.62 163 PRO C N 1
ATOM 1234 C CA . PRO A 1 163 ? 53.105 -50.231 3.497 1.00 30.80 163 PRO C CA 1
ATOM 1235 C C . PRO A 1 163 ? 51.629 -49.873 3.396 1.00 26.36 163 PRO C C 1
ATOM 1236 O O . PRO A 1 163 ? 50.883 -50.019 4.363 1.00 26.09 163 PRO C O 1
ATOM 1240 N N . GLU A 1 164 ? 51.190 -49.405 2.226 1.00 26.53 164 GLU C N 1
ATOM 1241 C CA . GLU A 1 164 ? 49.770 -49.277 1.951 1.00 30.03 164 GLU C CA 1
ATOM 1242 C C . GLU A 1 164 ? 49.128 -50.665 1.933 1.00 33.54 164 GLU C C 1
ATOM 1243 O O . GLU A 1 164 ? 49.812 -51.670 1.725 1.00 29.44 164 GLU C O 1
ATOM 1249 N N . PRO A 1 165 ? 47.803 -50.752 2.139 1.00 32.16 165 PRO C N 1
ATOM 1250 C CA . PRO A 1 165 ? 46.834 -49.676 2.371 1.00 27.63 165 PRO C CA 1
ATOM 1251 C C . PRO A 1 165 ? 46.308 -49.587 3.802 1.00 26.83 165 PRO C C 1
ATOM 1252 O O . PRO A 1 165 ? 46.586 -50.428 4.649 1.00 28.09 165 PRO C O 1
ATOM 1256 N N . VAL A 1 166 ? 45.516 -48.551 4.069 1.00 29.15 166 VAL C N 1
ATOM 1257 C CA . VAL A 1 166 ? 44.841 -48.356 5.346 1.00 30.50 166 VAL C CA 1
ATOM 1258 C C . VAL A 1 166 ? 43.374 -48.067 5.060 1.00 32.49 166 VAL C C 1
ATOM 1259 O O . VAL A 1 166 ? 43.055 -47.341 4.112 1.00 29.43 166 VAL C O 1
ATOM 1263 N N . THR A 1 167 ? 42.477 -48.640 5.863 1.00 32.68 167 THR C N 1
ATOM 1264 C CA . THR A 1 167 ? 41.062 -48.301 5.778 1.00 26.38 167 THR C CA 1
ATOM 1265 C C . THR A 1 167 ? 40.613 -47.616 7.061 1.00 32.45 167 THR C C 1
ATOM 1266 O O . THR A 1 167 ? 41.090 -47.944 8.152 1.00 27.41 167 THR C O 1
ATOM 1270 N N . VAL A 1 168 ? 39.709 -46.649 6.924 1.00 31.56 168 VAL C N 1
ATOM 1271 C CA . VAL A 1 168 ? 39.174 -45.901 8.055 1.00 26.97 168 VAL C CA 1
ATOM 1272 C C . VAL A 1 168 ? 37.656 -45.903 7.967 1.00 27.31 168 VAL C C 1
ATOM 1273 O O . VAL A 1 168 ? 37.090 -45.654 6.897 1.00 32.13 168 VAL C O 1
ATOM 1277 N N . SER A 1 169 ? 37.002 -46.180 9.091 1.00 26.26 169 SER C N 1
ATOM 1278 C CA . SER A 1 169 ? 35.567 -45.982 9.233 1.00 30.90 169 SER C CA 1
ATOM 1279 C C . SER A 1 169 ? 35.318 -45.116 10.460 1.00 32.34 169 SER C C 1
ATOM 1280 O O . SER A 1 169 ? 36.234 -44.805 11.224 1.00 30.41 169 SER C O 1
ATOM 1283 N N . TRP A 1 170 ? 34.065 -44.716 10.647 1.00 25.23 170 TRP C N 1
ATOM 1284 C CA . TRP A 1 170 ? 33.679 -43.899 11.788 1.00 29.73 170 TRP C CA 1
ATOM 1285 C C . TRP A 1 170 ? 32.486 -44.543 12.474 1.00 33.02 170 TRP C C 1
ATOM 1286 O O . TRP A 1 170 ? 31.493 -44.870 11.816 1.00 29.52 170 TRP C O 1
ATOM 1297 N N . ASN A 1 171 ? 32.597 -44.732 13.788 1.00 31.10 171 ASN C N 1
ATOM 1298 C CA . ASN A 1 171 ? 31.553 -45.356 14.598 1.00 32.49 171 ASN C CA 1
ATOM 1299 C C . ASN A 1 171 ? 31.136 -46.703 14.014 1.00 37.06 171 ASN C C 1
ATOM 1300 O O . ASN A 1 171 ? 29.950 -47.005 13.858 1.00 35.20 171 ASN C O 1
ATOM 1305 N N . SER A 1 172 ? 32.144 -47.512 13.679 1.00 35.94 172 SER C N 1
ATOM 1306 C CA . SER A 1 172 ? 31.953 -48.887 13.212 1.00 37.79 172 SER C CA 1
ATOM 1307 C C . SER A 1 172 ? 31.079 -48.940 11.961 1.00 38.68 172 SER C C 1
ATOM 1308 O O . SER A 1 172 ? 30.274 -49.856 11.781 1.00 36.91 172 SER C O 1
ATOM 1311 N N . GLY A 1 173 ? 31.242 -47.949 11.088 1.00 36.46 173 GLY C N 1
ATOM 1312 C CA . GLY A 1 173 ? 30.510 -47.907 9.842 1.00 37.34 173 GLY C CA 1
ATOM 1313 C C . GLY A 1 173 ? 29.116 -47.332 9.931 1.00 37.38 173 GLY C C 1
ATOM 1314 O O . GLY A 1 173 ? 28.417 -47.292 8.911 1.00 39.39 173 GLY C O 1
ATOM 1315 N N . SER A 1 174 ? 28.682 -46.892 11.112 1.00 31.85 174 SER C N 1
ATOM 1316 C CA . SER A 1 174 ? 27.364 -46.290 11.251 1.00 37.80 174 SER C CA 1
ATOM 1317 C C . SER A 1 174 ? 27.355 -44.811 10.894 1.00 41.72 174 SER C C 1
ATOM 1318 O O . SER A 1 174 ? 26.274 -44.245 10.700 1.00 45.34 174 SER C O 1
ATOM 1321 N N . LEU A 1 175 ? 28.523 -44.180 10.797 1.00 36.00 175 LEU C N 1
ATOM 1322 C CA . LEU A 1 175 ? 28.650 -42.782 10.399 1.00 39.85 175 LEU C CA 1
ATOM 1323 C C . LEU A 1 175 ? 29.367 -42.738 9.054 1.00 41.34 175 LEU C C 1
ATOM 1324 O O . LEU A 1 175 ? 30.554 -43.071 8.967 1.00 38.65 175 LEU C O 1
ATOM 1329 N N . THR A 1 176 ? 28.647 -42.331 8.008 1.00 41.81 176 THR C N 1
ATOM 1330 C CA . THR A 1 176 ? 29.210 -42.308 6.662 1.00 38.20 176 THR C CA 1
ATOM 1331 C C . THR A 1 176 ? 29.048 -40.940 6.011 1.00 38.91 176 THR C C 1
ATOM 1332 O O . THR A 1 176 ? 29.893 -40.526 5.211 1.00 40.22 176 THR C O 1
ATOM 1336 N N . SER A 1 177 ? 27.970 -40.234 6.344 1.00 37.88 177 SER C N 1
ATOM 1337 C CA . SER A 1 177 ? 27.693 -38.954 5.708 1.00 32.54 177 SER C CA 1
ATOM 1338 C C . SER A 1 177 ? 28.652 -37.888 6.223 1.00 40.13 177 SER C C 1
ATOM 1339 O O . SER A 1 177 ? 28.809 -37.707 7.435 1.00 39.69 177 SER C O 1
ATOM 1342 N N . GLY A 1 178 ? 29.287 -37.174 5.295 1.00 42.18 178 GLY C N 1
ATOM 1343 C CA . GLY A 1 178 ? 30.275 -36.178 5.643 1.00 38.37 178 GLY C CA 1
ATOM 1344 C C . GLY A 1 178 ? 31.666 -36.718 5.882 1.00 41.73 178 GLY C C 1
ATOM 1345 O O . GLY A 1 178 ? 32.562 -35.939 6.229 1.00 41.53 178 GLY C O 1
ATOM 1346 N N . VAL A 1 179 ? 31.878 -38.021 5.710 1.00 38.17 179 VAL C N 1
ATOM 1347 C CA . VAL A 1 179 ? 33.190 -38.623 5.914 1.00 34.25 179 VAL C CA 1
ATOM 1348 C C . VAL A 1 179 ? 34.036 -38.411 4.666 1.00 36.26 179 VAL C C 1
ATOM 1349 O O . VAL A 1 179 ? 33.581 -38.650 3.542 1.00 42.28 179 VAL C O 1
ATOM 1353 N N . HIS A 1 180 ? 35.273 -37.959 4.862 1.00 31.74 180 HIS C N 1
ATOM 1354 C CA . HIS A 1 180 ? 36.233 -37.778 3.779 1.00 36.58 180 HIS C CA 1
ATOM 1355 C C . HIS A 1 180 ? 37.570 -38.326 4.259 1.00 34.98 180 HIS C C 1
ATOM 1356 O O . HIS A 1 180 ? 38.199 -37.744 5.149 1.00 36.54 180 HIS C O 1
ATOM 1363 N N . THR A 1 181 ? 37.987 -39.454 3.692 1.00 36.13 181 THR C N 1
ATOM 1364 C CA . THR A 1 181 ? 39.273 -40.065 4.001 1.00 28.42 181 THR C CA 1
ATOM 1365 C C . THR A 1 181 ? 40.228 -39.775 2.851 1.00 36.93 181 THR C C 1
ATOM 1366 O O . THR A 1 181 ? 39.943 -40.125 1.701 1.00 36.11 181 THR C O 1
ATOM 1370 N N . PHE A 1 182 ? 41.360 -39.137 3.166 1.00 32.17 182 PHE C N 1
ATOM 1371 C CA . PHE A 1 182 ? 42.222 -38.627 2.114 1.00 32.19 182 PHE C CA 1
ATOM 1372 C C . PHE A 1 182 ? 43.280 -39.652 1.720 1.00 34.99 182 PHE C C 1
ATOM 1373 O O . PHE A 1 182 ? 43.750 -40.427 2.561 1.00 34.97 182 PHE C O 1
ATOM 1381 N N . PRO A 1 183 ? 43.654 -39.674 0.440 1.00 33.23 183 PRO C N 1
ATOM 1382 C CA . PRO A 1 183 ? 44.797 -40.490 0.021 1.00 35.20 183 PRO C CA 1
ATOM 1383 C C . PRO A 1 183 ? 46.054 -40.102 0.782 1.00 35.72 183 PRO C C 1
ATOM 1384 O O . PRO A 1 183 ? 46.274 -38.936 1.116 1.00 32.49 183 PRO C O 1
ATOM 1388 N N . ALA A 1 184 ? 46.887 -41.102 1.050 1.00 33.78 184 ALA C N 1
ATOM 1389 C CA . ALA A 1 184 ? 48.044 -40.904 1.908 1.00 30.61 184 ALA C CA 1
ATOM 1390 C C . ALA A 1 184 ? 49.113 -40.068 1.217 1.00 35.63 184 ALA C C 1
ATOM 1391 O O . ALA A 1 184 ? 49.230 -40.051 -0.012 1.00 33.37 184 ALA C O 1
ATOM 1393 N N . VAL A 1 185 ? 49.895 -39.366 2.028 1.00 33.59 185 VAL C N 1
ATOM 1394 C CA . VAL A 1 185 ? 51.113 -38.711 1.574 1.00 37.05 185 VAL C CA 1
ATOM 1395 C C . VAL A 1 185 ? 52.272 -39.672 1.789 1.00 34.09 185 VAL C C 1
ATOM 1396 O O . VAL A 1 185 ? 52.280 -40.467 2.735 1.00 38.77 185 VAL C O 1
ATOM 1400 N N . LEU A 1 186 ? 53.248 -39.625 0.891 1.00 36.67 186 LEU C N 1
ATOM 1401 C CA . LEU A 1 186 ? 54.469 -40.405 1.027 1.00 34.40 186 LEU C CA 1
ATOM 1402 C C . LEU A 1 186 ? 55.571 -39.482 1.529 1.00 42.23 186 LEU C C 1
ATOM 1403 O O . LEU A 1 186 ? 55.950 -38.529 0.838 1.00 50.78 186 LEU C O 1
ATOM 1408 N N . GLN A 1 187 ? 56.071 -39.755 2.730 1.00 44.96 187 GLN C N 1
ATOM 1409 C CA . GLN A 1 187 ? 57.104 -38.916 3.314 1.00 50.92 187 GLN C CA 1
ATOM 1410 C C . GLN A 1 187 ? 58.481 -39.323 2.800 1.00 48.36 187 GLN C C 1
ATOM 1411 O O . GLN A 1 187 ? 58.669 -40.398 2.224 1.00 46.65 187 GLN C O 1
ATOM 1417 N N . SER A 1 188 ? 59.456 -38.435 3.018 1.00 53.19 188 SER C N 1
ATOM 1418 C CA . SER A 1 188 ? 60.825 -38.725 2.606 1.00 46.05 188 SER C CA 1
ATOM 1419 C C . SER A 1 188 ? 61.394 -39.919 3.362 1.00 44.13 188 SER C C 1
ATOM 1420 O O . SER A 1 188 ? 62.279 -40.614 2.850 1.00 52.01 188 SER C O 1
ATOM 1423 N N . SER A 1 189 ? 60.900 -40.173 4.575 1.00 47.72 189 SER C N 1
ATOM 1424 C CA . SER A 1 189 ? 61.312 -41.341 5.343 1.00 40.04 189 SER C CA 1
ATOM 1425 C C . SER A 1 189 ? 60.867 -42.654 4.713 1.00 42.62 189 SER C C 1
ATOM 1426 O O . SER A 1 189 ? 61.323 -43.715 5.151 1.00 48.89 189 SER C O 1
ATOM 1429 N N . GLY A 1 190 ? 60.001 -42.613 3.703 1.00 44.90 190 GLY C N 1
ATOM 1430 C CA . GLY A 1 190 ? 59.445 -43.815 3.124 1.00 44.54 190 GLY C CA 1
ATOM 1431 C C . GLY A 1 190 ? 58.187 -44.316 3.797 1.00 42.12 190 GLY C C 1
ATOM 1432 O O . GLY A 1 190 ? 57.670 -45.370 3.403 1.00 45.96 190 GLY C O 1
ATOM 1433 N N . LEU A 1 191 ? 57.682 -43.603 4.798 1.00 36.23 191 LEU C N 1
ATOM 1434 C CA . LEU A 1 191 ? 56.454 -43.962 5.488 1.00 37.93 191 LEU C CA 1
ATOM 1435 C C . LEU A 1 191 ? 55.296 -43.109 4.984 1.00 39.51 191 LEU C C 1
ATOM 1436 O O . LEU A 1 191 ? 55.484 -42.010 4.457 1.00 40.78 191 LEU C O 1
ATOM 1441 N N . TYR A 1 192 ? 54.089 -43.637 5.152 1.00 29.00 192 TYR C N 1
ATOM 1442 C CA . TYR A 1 192 ? 52.869 -42.972 4.722 1.00 28.70 192 TYR C CA 1
ATOM 1443 C C . TYR A 1 192 ? 52.153 -42.318 5.899 1.00 28.88 192 TYR C C 1
ATOM 1444 O O . TYR A 1 192 ? 52.314 -42.705 7.060 1.00 28.94 192 TYR C O 1
ATOM 1453 N N . SER A 1 193 ? 51.335 -41.322 5.575 1.00 28.91 193 SER C N 1
ATOM 1454 C CA . SER A 1 193 ? 50.425 -40.720 6.535 1.00 24.62 193 SER C CA 1
ATOM 1455 C C . SER A 1 193 ? 49.166 -40.301 5.795 1.00 28.70 193 SER C C 1
ATOM 1456 O O . SER A 1 193 ? 49.241 -39.768 4.685 1.00 29.17 193 SER C O 1
ATOM 1459 N N . LEU A 1 194 ? 48.014 -40.555 6.407 1.00 24.28 194 LEU C N 1
ATOM 1460 C CA . LEU A 1 194 ? 46.746 -40.090 5.862 1.00 27.55 194 LEU C CA 1
ATOM 1461 C C . LEU A 1 194 ? 45.905 -39.489 6.978 1.00 25.40 194 LEU C C 1
ATOM 1462 O O . LEU A 1 194 ? 46.236 -39.579 8.161 1.00 28.69 194 LEU C O 1
ATOM 1467 N N . SER A 1 195 ? 44.806 -38.860 6.583 1.00 24.34 195 SER C N 1
ATOM 1468 C CA . SER A 1 195 ? 43.888 -38.254 7.531 1.00 24.13 195 SER C CA 1
ATOM 1469 C C . SER A 1 195 ? 42.464 -38.552 7.101 1.00 29.55 195 SER C C 1
ATOM 1470 O O . SER A 1 195 ? 42.158 -38.578 5.904 1.00 30.94 195 SER C O 1
ATOM 1473 N N . SER A 1 196 ? 41.600 -38.786 8.079 1.00 29.44 196 SER C N 1
ATOM 1474 C CA . SER A 1 196 ? 40.178 -38.968 7.827 1.00 32.19 196 SER C CA 1
ATOM 1475 C C . SER A 1 196 ? 39.417 -37.931 8.634 1.00 34.39 196 SER C C 1
ATOM 1476 O O . SER A 1 196 ? 39.713 -37.728 9.814 1.00 36.78 196 SER C O 1
ATOM 1479 N N . VAL A 1 197 ? 38.447 -37.273 8.004 1.00 35.41 197 VAL C N 1
ATOM 1480 C CA . VAL A 1 197 ? 37.722 -36.183 8.641 1.00 30.68 197 VAL C CA 1
ATOM 1481 C C . VAL A 1 197 ? 36.226 -36.402 8.457 1.00 33.00 197 VAL C C 1
ATOM 1482 O O . VAL A 1 197 ? 35.783 -37.060 7.512 1.00 36.79 197 VAL C O 1
ATOM 1486 N N . VAL A 1 198 ? 35.448 -35.868 9.390 1.00 29.85 198 VAL C N 1
ATOM 1487 C CA . VAL A 1 198 ? 33.992 -35.934 9.337 1.00 37.15 198 VAL C CA 1
ATOM 1488 C C . VAL A 1 198 ? 33.446 -34.666 9.979 1.00 36.65 198 VAL C C 1
ATOM 1489 O O . VAL A 1 198 ? 33.912 -34.248 11.044 1.00 38.45 198 VAL C O 1
ATOM 1493 N N . THR A 1 199 ? 32.483 -34.034 9.312 1.00 44.45 199 THR C N 1
ATOM 1494 C CA . THR A 1 199 ? 31.856 -32.812 9.799 1.00 42.76 199 THR C CA 1
ATOM 1495 C C . THR A 1 199 ? 30.580 -33.179 10.545 1.00 40.40 199 THR C C 1
ATOM 1496 O O . THR A 1 199 ? 29.663 -33.766 9.962 1.00 45.24 199 THR C O 1
ATOM 1500 N N . VAL A 1 200 ? 30.521 -32.825 11.822 1.00 43.99 200 VAL C N 1
ATOM 1501 C CA . VAL A 1 200 ? 29.417 -33.218 12.694 1.00 48.14 200 VAL C CA 1
ATOM 1502 C C . VAL A 1 200 ? 28.822 -31.951 13.293 1.00 52.60 200 VAL C C 1
ATOM 1503 O O . VAL A 1 200 ? 29.495 -30.909 13.377 1.00 56.07 200 VAL C O 1
ATOM 1507 N N . PRO A 1 201 ? 27.560 -31.997 13.720 1.00 53.98 201 PRO C N 1
ATOM 1508 C CA . PRO A 1 201 ? 26.965 -30.809 14.345 1.00 60.69 201 PRO C CA 1
ATOM 1509 C C . PRO A 1 201 ? 27.589 -30.538 15.705 1.00 58.21 201 PRO C C 1
ATOM 1510 O O . PRO A 1 201 ? 27.867 -31.461 16.475 1.00 55.47 201 PRO C O 1
ATOM 1514 N N . SER A 1 202 ? 27.811 -29.251 15.992 1.00 62.93 202 SER C N 1
ATOM 1515 C CA . SER A 1 202 ? 28.410 -28.868 17.267 1.00 58.74 202 SER C CA 1
ATOM 1516 C C . SER A 1 202 ? 27.523 -29.248 18.445 1.00 60.52 202 SER C C 1
ATOM 1517 O O . SER A 1 202 ? 28.031 -29.595 19.517 1.00 62.38 202 SER C O 1
ATOM 1520 N N . SER A 1 203 ? 26.201 -29.192 18.267 1.00 61.19 203 SER C N 1
ATOM 1521 C CA . SER A 1 203 ? 25.274 -29.541 19.337 1.00 59.91 203 SER C CA 1
ATOM 1522 C C . SER A 1 203 ? 25.328 -31.017 19.710 1.00 67.58 203 SER C C 1
ATOM 1523 O O . SER A 1 203 ? 24.773 -31.396 20.748 1.00 62.49 203 SER C O 1
ATOM 1526 N N . SER A 1 204 ? 25.973 -31.853 18.899 1.00 63.89 204 SER C N 1
ATOM 1527 C CA . SER A 1 204 ? 26.111 -33.267 19.214 1.00 65.79 204 SER C CA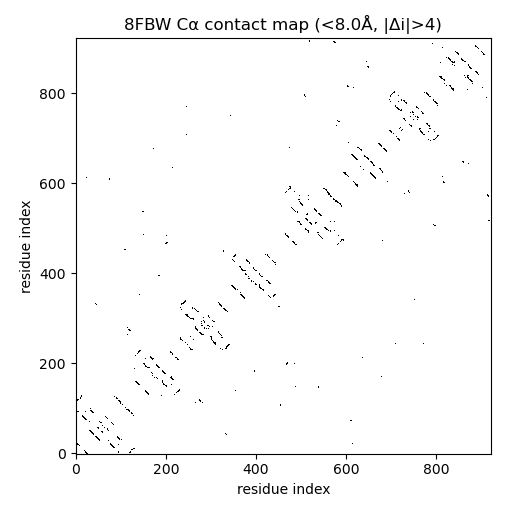 1
ATOM 1528 C C . SER A 1 204 ? 27.340 -33.569 20.060 1.00 64.61 204 SER C C 1
ATOM 1529 O O . SER A 1 204 ? 27.397 -34.635 20.684 1.00 65.59 204 SER C O 1
ATOM 1532 N N . LEU A 1 205 ? 28.320 -32.668 20.089 1.00 67.34 205 LEU C N 1
ATOM 1533 C CA . LEU A 1 205 ? 29.488 -32.854 20.939 1.00 65.95 205 LEU C CA 1
ATOM 1534 C C . LEU A 1 205 ? 29.072 -32.796 22.402 1.00 70.09 205 LEU C C 1
ATOM 1535 O O . LEU A 1 205 ? 28.330 -31.898 22.812 1.00 75.99 205 LEU C O 1
ATOM 1540 N N . GLY A 1 206 ? 29.552 -33.754 23.192 1.00 66.14 206 GLY C N 1
ATOM 1541 C CA . GLY A 1 206 ? 29.059 -33.942 24.537 1.00 75.03 206 GLY C CA 1
ATOM 1542 C C . GLY A 1 206 ? 27.812 -34.790 24.629 1.00 74.14 206 GLY C C 1
ATOM 1543 O O . GLY A 1 206 ? 27.457 -35.224 25.733 1.00 72.62 206 GLY C O 1
ATOM 1544 N N . THR A 1 207 ? 27.132 -35.032 23.510 1.00 67.76 207 THR C N 1
ATOM 1545 C CA . THR A 1 207 ? 26.002 -35.948 23.425 1.00 65.78 207 THR C CA 1
ATOM 1546 C C . THR A 1 207 ? 26.315 -37.201 22.625 1.00 72.61 207 THR C C 1
ATOM 1547 O O . THR A 1 207 ? 25.871 -38.291 22.991 1.00 74.68 207 THR C O 1
ATOM 1551 N N . GLN A 1 208 ? 27.074 -37.068 21.540 1.00 62.30 208 GLN C N 1
ATOM 1552 C CA . GLN A 1 208 ? 27.428 -38.182 20.673 1.00 64.43 208 GLN C CA 1
ATOM 1553 C C . GLN A 1 208 ? 28.938 -38.362 20.675 1.00 57.60 208 GLN C C 1
ATOM 1554 O O . GLN A 1 208 ? 29.684 -37.385 20.549 1.00 54.09 208 GLN C O 1
ATOM 1560 N N . THR A 1 209 ? 29.384 -39.605 20.819 1.00 52.17 209 THR C N 1
ATOM 1561 C CA . THR A 1 209 ? 30.799 -39.925 20.720 1.00 50.64 209 THR C CA 1
ATOM 1562 C C . THR A 1 209 ? 31.159 -40.221 19.271 1.00 41.86 209 THR C C 1
ATOM 1563 O O . THR A 1 209 ? 30.364 -40.796 18.523 1.00 39.47 209 THR C O 1
ATOM 1567 N N . TYR A 1 210 ? 32.361 -39.818 18.877 1.00 40.73 210 TYR C N 1
ATOM 1568 C CA . TYR A 1 210 ? 32.849 -40.022 17.519 1.00 37.60 210 TYR C CA 1
ATOM 1569 C C . TYR A 1 210 ? 34.167 -40.777 17.596 1.00 36.44 210 TYR C C 1
ATOM 1570 O O . TYR A 1 210 ? 35.159 -40.257 18.120 1.00 33.81 210 TYR C O 1
ATOM 1579 N N . VAL A 1 211 ? 34.168 -42.005 17.088 1.00 33.60 211 VAL C N 1
ATOM 1580 C CA . VAL A 1 211 ? 35.315 -42.898 17.152 1.00 30.28 211 VAL C CA 1
ATOM 1581 C C . VAL A 1 211 ? 35.732 -43.244 15.732 1.00 32.62 211 VAL C C 1
ATOM 1582 O O . VAL A 1 211 ? 34.901 -43.676 14.924 1.00 33.28 211 VAL C O 1
ATOM 1586 N N . CYS A 1 212 ? 37.012 -43.063 15.428 1.00 28.35 212 CYS C N 1
ATOM 1587 C CA . CYS A 1 212 ? 37.551 -43.520 14.159 1.00 28.74 212 CYS C CA 1
ATOM 1588 C C . CYS A 1 212 ? 38.156 -44.906 14.332 1.00 30.42 212 CYS C C 1
ATOM 1589 O O . CYS A 1 212 ? 38.844 -45.185 15.322 1.00 27.91 212 CYS C O 1
ATOM 1592 N N . ASN A 1 213 ? 37.863 -45.779 13.371 1.00 24.76 213 ASN C N 1
ATOM 1593 C CA . ASN A 1 213 ? 38.329 -47.159 13.346 1.00 24.98 213 ASN C CA 1
ATOM 1594 C C . ASN A 1 213 ? 39.322 -47.285 12.198 1.00 26.47 213 ASN C C 1
ATOM 1595 O O . ASN A 1 213 ? 38.946 -47.155 11.027 1.00 30.42 213 ASN C O 1
ATOM 1600 N N . VAL A 1 214 ? 40.582 -47.529 12.538 1.00 24.28 214 VAL C N 1
ATOM 1601 C CA . VAL A 1 214 ? 41.683 -47.592 11.589 1.00 24.91 214 VAL C CA 1
ATOM 1602 C C . VAL A 1 214 ? 42.127 -49.041 11.485 1.00 29.41 214 VAL C C 1
ATOM 1603 O O . VAL A 1 214 ? 42.379 -49.694 12.506 1.00 32.32 214 VAL C O 1
ATOM 1607 N N . ASN A 1 215 ? 42.215 -49.543 10.259 1.00 27.39 215 ASN C N 1
ATOM 1608 C CA . ASN A 1 215 ? 42.627 -50.913 9.995 1.00 29.79 215 ASN C CA 1
ATOM 1609 C C . ASN A 1 215 ? 43.824 -50.881 9.060 1.00 24.03 215 ASN C C 1
ATOM 1610 O O . ASN A 1 215 ? 43.713 -50.414 7.917 1.00 27.33 215 ASN C O 1
ATOM 1615 N N . HIS A 1 216 ? 44.966 -51.353 9.557 1.00 28.26 216 HIS C N 1
ATOM 1616 C CA . HIS A 1 216 ? 46.198 -51.517 8.793 1.00 28.82 216 HIS C CA 1
ATOM 1617 C C . HIS A 1 216 ? 46.476 -53.018 8.756 1.00 27.94 216 HIS C C 1
ATOM 1618 O O . HIS A 1 216 ? 47.183 -53.561 9.611 1.00 25.52 216 HIS C O 1
ATOM 1625 N N . LYS A 1 217 ? 45.875 -53.685 7.770 1.00 29.01 217 LYS C N 1
ATOM 1626 C CA . LYS A 1 217 ? 46.078 -55.121 7.596 1.00 31.69 217 LYS C CA 1
ATOM 1627 C C . LYS A 1 217 ? 47.537 -55.521 7.382 1.00 28.12 217 LYS C C 1
ATOM 1628 O O . LYS A 1 217 ? 47.943 -56.559 7.934 1.00 32.46 217 LYS C O 1
ATOM 1634 N N . PRO A 1 218 ? 48.360 -54.793 6.612 1.00 27.10 218 PRO C N 1
ATOM 1635 C CA . PRO A 1 218 ? 49.758 -55.235 6.430 1.00 29.81 218 PRO C CA 1
ATOM 1636 C C . PRO A 1 218 ? 50.536 -55.419 7.726 1.00 32.60 218 PRO C C 1
ATOM 1637 O O . PRO A 1 218 ? 51.461 -56.240 7.765 1.00 28.72 218 PRO C O 1
ATOM 1641 N N . SER A 1 219 ? 50.210 -54.678 8.783 1.00 27.40 219 SER C N 1
ATOM 1642 C CA . SER A 1 219 ? 50.822 -54.885 10.090 1.00 28.13 219 SER C CA 1
ATOM 1643 C C . SER A 1 219 ? 49.904 -55.620 11.054 1.00 29.57 219 SER C C 1
ATOM 1644 O O . SER A 1 219 ? 50.262 -55.786 12.224 1.00 31.68 219 SER C O 1
ATOM 1647 N N . ASN A 1 220 ? 48.739 -56.066 10.585 1.00 33.94 220 ASN C N 1
ATOM 1648 C CA . ASN A 1 220 ? 47.731 -56.700 11.430 1.00 33.84 220 ASN C CA 1
ATOM 1649 C C . ASN A 1 220 ? 47.435 -55.839 12.655 1.00 32.93 220 ASN C C 1
ATOM 1650 O O . ASN A 1 220 ? 47.459 -56.304 13.798 1.00 29.98 220 ASN C O 1
ATOM 1655 N N . THR A 1 221 ? 47.170 -54.556 12.406 1.00 27.90 221 THR C N 1
ATOM 1656 C CA . THR A 1 221 ? 46.889 -53.601 13.469 1.00 28.99 221 THR C CA 1
ATOM 1657 C C . THR A 1 221 ? 45.513 -52.986 13.265 1.00 26.72 221 THR C C 1
ATOM 1658 O O . THR A 1 221 ? 45.139 -52.633 12.143 1.00 33.38 221 THR C O 1
ATOM 1662 N N . LYS A 1 222 ? 44.753 -52.882 14.352 1.00 25.62 222 LYS C N 1
ATOM 1663 C CA . LYS A 1 222 ? 43.492 -52.155 14.370 1.00 28.79 222 LYS C CA 1
ATOM 1664 C C . LYS A 1 222 ? 43.506 -51.196 15.550 1.00 31.09 222 LYS C C 1
ATOM 1665 O O . LYS A 1 222 ? 43.919 -51.565 16.654 1.00 32.50 222 LYS C O 1
ATOM 1671 N N . VAL A 1 223 ? 43.065 -49.962 15.314 1.00 26.74 223 VAL C N 1
ATOM 1672 C CA . VAL A 1 223 ? 43.046 -48.930 16.345 1.00 26.93 223 VAL C CA 1
ATOM 1673 C C . VAL A 1 223 ? 41.680 -48.257 16.344 1.00 29.07 223 VAL C C 1
ATOM 1674 O O . VAL A 1 223 ? 41.186 -47.845 15.290 1.00 25.68 223 VAL C O 1
ATOM 1678 N N . ASP A 1 224 ? 41.066 -48.151 17.518 1.00 25.58 224 ASP C N 1
ATOM 1679 C CA . ASP A 1 224 ? 39.871 -47.338 17.704 1.00 25.19 224 ASP C CA 1
ATOM 1680 C C . ASP A 1 224 ? 40.251 -46.122 18.536 1.00 30.86 224 ASP C C 1
ATOM 1681 O O . ASP A 1 224 ? 40.856 -46.263 19.605 1.00 30.49 224 ASP C O 1
ATOM 1686 N N . LYS A 1 225 ? 39.907 -44.933 18.049 1.00 25.58 225 LYS C N 1
ATOM 1687 C CA . LYS A 1 225 ? 40.299 -43.698 18.719 1.00 31.54 225 LYS C CA 1
ATOM 1688 C C . LYS A 1 225 ? 39.114 -42.748 18.778 1.00 28.56 225 LYS C C 1
ATOM 1689 O O . LYS A 1 225 ? 38.589 -42.344 17.737 1.00 35.25 225 LYS C O 1
ATOM 1695 N N . ARG A 1 226 ? 38.695 -42.400 19.991 1.00 30.32 226 ARG C N 1
ATOM 1696 C CA . ARG A 1 226 ? 37.645 -41.409 20.173 1.00 30.05 226 ARG C CA 1
ATOM 1697 C C . ARG A 1 226 ? 38.227 -40.009 20.041 1.00 27.23 226 ARG C C 1
ATOM 1698 O O . ARG A 1 226 ? 39.307 -39.718 20.561 1.00 36.33 226 ARG C O 1
ATOM 1706 N N . VAL A 1 227 ? 37.507 -39.142 19.337 1.00 34.77 227 VAL C N 1
ATOM 1707 C CA . VAL A 1 227 ? 37.957 -37.784 19.059 1.00 38.03 227 VAL C CA 1
ATOM 1708 C C . VAL A 1 227 ? 36.996 -36.817 19.736 1.00 39.68 227 VAL C C 1
ATOM 1709 O O . VAL A 1 227 ? 35.799 -36.800 19.422 1.00 37.98 227 VAL C O 1
ATOM 1713 N N . GLU A 1 228 ? 37.516 -36.024 20.668 1.00 43.11 228 GLU C N 1
ATOM 1714 C CA . GLU A 1 228 ? 36.751 -34.979 21.329 1.00 52.37 228 GLU C CA 1
ATOM 1715 C C . GLU A 1 228 ? 37.502 -33.662 21.214 1.00 55.37 228 GLU C C 1
ATOM 1716 O O . GLU A 1 228 ? 38.719 -33.630 21.014 1.00 50.82 228 GLU C O 1
ATOM 1722 N N . ILE A 1 229 ? 36.761 -32.567 21.353 1.00 64.41 229 ILE C N 1
ATOM 1723 C CA . ILE A 1 229 ? 37.336 -31.228 21.370 1.00 76.38 229 ILE C CA 1
ATOM 1724 C C . ILE A 1 229 ? 37.535 -30.817 22.820 1.00 85.35 229 ILE C C 1
ATOM 1725 O O . ILE A 1 229 ? 36.594 -30.861 23.621 1.00 86.36 229 ILE C O 1
ATOM 1730 N N . LYS A 1 230 ? 38.761 -30.421 23.161 1.00 94.97 230 LYS C N 1
ATOM 1731 C CA . LYS A 1 230 ? 39.097 -30.039 24.533 1.00 109.52 230 LYS C CA 1
ATOM 1732 C C . LYS A 1 230 ? 38.916 -28.529 24.706 1.00 121.57 230 LYS C C 1
ATOM 1733 O O . LYS A 1 230 ? 39.863 -27.763 24.895 1.00 122.96 230 LYS C O 1
ATOM 1739 N N . THR A 1 231 ? 37.655 -28.111 24.634 1.00 136.64 231 THR C N 1
ATOM 1740 C CA . THR A 1 231 ? 37.293 -26.713 24.842 1.00 142.14 231 THR C CA 1
ATOM 1741 C C . THR A 1 231 ? 36.051 -26.606 25.724 1.00 143.80 231 THR C C 1
ATOM 1742 O O . THR A 1 231 ? 35.617 -25.508 26.076 1.00 145.70 231 THR C O 1
ATOM 1746 N N . GLN B 2 1 ? 60.095 -52.694 -31.686 1.00 117.87 1 GLN D N 1
ATOM 1747 C CA . GLN B 2 1 ? 60.867 -51.700 -32.418 1.00 136.70 1 GLN D CA 1
ATOM 1748 C C . GLN B 2 1 ? 60.818 -50.355 -31.706 1.00 156.60 1 GLN D C 1
ATOM 1749 O O . GLN B 2 1 ? 61.414 -49.377 -32.163 1.00 159.67 1 GLN D O 1
ATOM 1755 N N . SER B 2 2 ? 60.097 -50.339 -30.583 1.00 118.32 2 SER D N 1
ATOM 1756 C CA . SER B 2 2 ? 59.965 -49.199 -29.681 1.00 118.71 2 SER D CA 1
ATOM 1757 C C . SER B 2 2 ? 58.908 -49.531 -28.640 1.00 98.70 2 SER D C 1
ATOM 1758 O O . SER B 2 2 ? 58.396 -50.654 -28.609 1.00 95.47 2 SER D O 1
ATOM 1761 N N . VAL B 2 3 ? 58.578 -48.574 -27.783 1.00 98.10 3 VAL D N 1
ATOM 1762 C CA . VAL B 2 3 ? 57.392 -48.652 -26.941 1.00 96.38 3 VAL D CA 1
ATOM 1763 C C . VAL B 2 3 ? 56.351 -47.722 -27.544 1.00 83.84 3 VAL D C 1
ATOM 1764 O O . VAL B 2 3 ? 56.663 -46.576 -27.890 1.00 92.61 3 VAL D O 1
ATOM 1768 N N . LEU B 2 4 ? 55.126 -48.225 -27.701 1.00 67.57 4 LEU D N 1
ATOM 1769 C CA . LEU B 2 4 ? 54.078 -47.479 -28.388 1.00 58.04 4 LEU D CA 1
ATOM 1770 C C . LEU B 2 4 ? 53.892 -46.103 -27.763 1.00 54.68 4 LEU D C 1
ATOM 1771 O O . LEU B 2 4 ? 53.798 -45.966 -26.540 1.00 53.86 4 LEU D O 1
ATOM 1776 N N . THR B 2 5 ? 53.854 -45.084 -28.614 1.00 41.45 5 THR D N 1
ATOM 1777 C CA . THR B 2 5 ? 53.829 -43.694 -28.180 1.00 53.73 5 THR D CA 1
ATOM 1778 C C . THR B 2 5 ? 52.398 -43.173 -28.208 1.00 49.06 5 THR D C 1
ATOM 1779 O O . THR B 2 5 ? 51.764 -43.141 -29.267 1.00 53.82 5 THR D O 1
ATOM 1783 N N . GLN B 2 6 ? 51.899 -42.768 -27.045 1.00 44.58 6 GLN D N 1
ATOM 1784 C CA . GLN B 2 6 ? 50.603 -42.139 -26.885 1.00 45.18 6 GLN D CA 1
ATOM 1785 C C . GLN B 2 6 ? 50.778 -40.759 -26.265 1.00 46.44 6 GLN D C 1
ATOM 1786 O O . GLN B 2 6 ? 51.698 -40.549 -25.468 1.00 43.33 6 GLN D O 1
ATOM 1792 N N . PRO B 2 7 ? 49.919 -39.803 -26.601 1.00 44.04 7 PRO D N 1
ATOM 1793 C CA . PRO B 2 7 ? 49.948 -38.520 -25.902 1.00 46.97 7 PRO D CA 1
ATOM 1794 C C . PRO B 2 7 ? 49.521 -38.707 -24.458 1.00 48.76 7 PRO D C 1
ATOM 1795 O O . PRO B 2 7 ? 48.564 -39.445 -24.179 1.00 45.63 7 PRO D O 1
ATOM 1799 N N . PRO B 2 8 ? 50.223 -38.080 -23.512 1.00 52.69 8 PRO D N 1
ATOM 1800 C CA . PRO B 2 8 ? 49.872 -38.279 -22.094 1.00 48.39 8 PRO D CA 1
ATOM 1801 C C . PRO B 2 8 ? 48.442 -37.892 -21.757 1.00 47.63 8 PRO D C 1
ATOM 1802 O O . PRO B 2 8 ? 47.845 -38.500 -20.858 1.00 47.62 8 PRO D O 1
ATOM 1806 N N . SER B 2 9 ? 47.867 -36.910 -22.450 1.00 42.70 9 SER D N 1
ATOM 1807 C CA . SER B 2 9 ? 46.535 -36.426 -22.120 1.00 47.08 9 SER D CA 1
ATOM 1808 C C . SER B 2 9 ? 45.766 -36.086 -23.390 1.00 48.73 9 SER D C 1
ATOM 1809 O O . SER B 2 9 ? 46.347 -35.824 -24.448 1.00 43.62 9 SER D O 1
ATOM 1812 N N . ALA B 2 10 ? 44.440 -36.096 -23.262 1.00 42.83 10 ALA D N 1
ATOM 1813 C CA . ALA B 2 10 ? 43.529 -35.700 -24.325 1.00 43.34 10 ALA D CA 1
ATOM 1814 C C . ALA B 2 10 ? 42.242 -35.193 -23.691 1.00 43.08 10 ALA D C 1
ATOM 1815 O O . ALA B 2 10 ? 41.867 -35.617 -22.594 1.00 42.72 10 ALA D O 1
ATOM 1817 N N . SER B 2 11 ? 41.568 -34.280 -24.386 1.00 43.65 11 SER D N 1
ATOM 1818 C CA . SER B 2 11 ? 40.349 -33.679 -23.866 1.00 43.61 11 SER D CA 1
ATOM 1819 C C . SER B 2 11 ? 39.311 -33.574 -24.973 1.00 46.32 11 SER D C 1
ATOM 1820 O O . SER B 2 11 ? 39.638 -33.528 -26.161 1.00 50.42 11 SER D O 1
ATOM 1823 N N . GLY B 2 12 ? 38.047 -33.532 -24.562 1.00 48.55 12 GLY D N 1
ATOM 1824 C CA . GLY B 2 12 ? 36.954 -33.395 -25.504 1.00 43.75 12 GLY D CA 1
ATOM 1825 C C . GLY B 2 12 ? 35.728 -32.827 -24.830 1.00 47.45 12 GLY D C 1
ATOM 1826 O O . GLY B 2 12 ? 35.562 -32.921 -23.610 1.00 45.93 12 GLY D O 1
ATOM 1827 N N . ALA B 2 13 ? 34.861 -32.225 -25.649 1.00 55.50 13 ALA D N 1
ATOM 1828 C CA . ALA B 2 13 ? 33.644 -31.602 -25.158 1.00 53.35 13 ALA D CA 1
ATOM 1829 C C . ALA B 2 13 ? 32.524 -32.630 -25.032 1.00 56.57 13 ALA D C 1
ATOM 1830 O O . ALA B 2 13 ? 32.443 -33.569 -25.831 1.00 51.65 13 ALA D O 1
ATOM 1832 N N . PRO B 2 14 ? 31.655 -32.468 -24.032 1.00 51.28 14 PRO D N 1
ATOM 1833 C CA . PRO B 2 14 ? 30.551 -33.420 -23.856 1.00 51.95 14 PRO D CA 1
ATOM 1834 C C . PRO B 2 14 ? 29.633 -33.429 -25.069 1.00 55.72 14 PRO D C 1
ATOM 1835 O O . PRO B 2 14 ? 29.288 -32.382 -25.623 1.00 55.71 14 PRO D O 1
ATOM 1839 N N . GLY B 2 15 ? 29.247 -34.633 -25.485 1.00 53.08 15 GLY D N 1
ATOM 1840 C CA . GLY B 2 15 ? 28.473 -34.815 -26.691 1.00 52.94 15 GLY D CA 1
ATOM 1841 C C . GLY B 2 15 ? 29.265 -34.739 -27.975 1.00 53.42 15 GLY D C 1
ATOM 1842 O O . GLY B 2 15 ? 28.701 -35.004 -29.045 1.00 60.38 15 GLY D O 1
ATOM 1843 N N . GLN B 2 16 ? 30.546 -34.391 -27.913 1.00 52.97 16 GLN D N 1
ATOM 1844 C CA . GLN B 2 16 ? 31.395 -34.268 -29.084 1.00 54.58 16 GLN D CA 1
ATOM 1845 C C . GLN B 2 16 ? 32.297 -35.501 -29.198 1.00 51.91 16 GLN D C 1
ATOM 1846 O O . GLN B 2 16 ? 31.995 -36.565 -28.642 1.00 46.90 16 GLN D O 1
ATOM 1852 N N . SER B 2 17 ? 33.413 -35.366 -29.909 1.00 51.68 17 SER D N 1
ATOM 1853 C CA . SER B 2 17 ? 34.289 -36.487 -30.208 1.00 51.62 17 SER D CA 1
ATOM 1854 C C . SER B 2 17 ? 35.714 -36.170 -29.779 1.00 54.43 17 SER D C 1
ATOM 1855 O O . SER B 2 17 ? 36.092 -35.008 -29.603 1.00 54.98 17 SER D O 1
ATOM 1858 N N . VAL B 2 18 ? 36.502 -37.231 -29.614 1.00 49.98 18 VAL D N 1
ATOM 1859 C CA . VAL B 2 18 ? 37.925 -37.118 -29.323 1.00 44.52 18 VAL D CA 1
ATOM 1860 C C . VAL B 2 18 ? 38.631 -38.290 -29.989 1.00 43.21 18 VAL D C 1
ATOM 1861 O O . VAL B 2 18 ? 38.061 -39.374 -30.146 1.00 42.31 18 VAL D O 1
ATOM 1865 N N . THR B 2 19 ? 39.875 -38.062 -30.399 1.00 43.33 19 THR D N 1
ATOM 1866 C CA . THR B 2 19 ? 40.684 -39.079 -31.057 1.00 45.04 19 THR D CA 1
ATOM 1867 C C . THR B 2 19 ? 41.990 -39.241 -30.294 1.00 47.52 19 THR D C 1
ATOM 1868 O O . THR B 2 19 ? 42.728 -38.269 -30.105 1.00 59.23 19 THR D O 1
ATOM 1872 N N . ILE B 2 20 ? 42.268 -40.465 -29.857 1.00 42.79 20 ILE D N 1
ATOM 1873 C CA . ILE B 2 20 ? 43.497 -40.806 -29.154 1.00 42.40 20 ILE D CA 1
ATOM 1874 C C . ILE B 2 20 ? 44.378 -41.582 -30.120 1.00 46.24 20 ILE D C 1
ATOM 1875 O O . ILE B 2 20 ? 43.972 -42.630 -30.638 1.00 42.95 20 ILE D O 1
ATOM 1880 N N . SER B 2 21 ? 45.577 -41.066 -30.365 1.00 49.64 21 SER D N 1
ATOM 1881 C CA . SER B 2 21 ? 46.508 -41.666 -31.306 1.00 50.52 21 SER D CA 1
ATOM 1882 C C . SER B 2 21 ? 47.487 -42.594 -30.593 1.00 49.60 21 SER D C 1
ATOM 1883 O O . SER B 2 21 ? 47.675 -42.533 -29.375 1.00 49.33 21 SER D O 1
ATOM 1886 N N . CYS B 2 22 ? 48.120 -43.460 -31.382 1.00 50.42 22 CYS D N 1
ATOM 1887 C CA . CYS B 2 22 ? 49.085 -44.423 -30.862 1.00 49.69 22 CYS D CA 1
ATOM 1888 C C . CYS B 2 22 ? 50.063 -44.736 -31.985 1.00 54.02 22 CYS D C 1
ATOM 1889 O O . CYS B 2 22 ? 49.685 -45.367 -32.977 1.00 57.53 22 CYS D O 1
ATOM 1892 N N . SER B 2 23 ? 51.307 -44.294 -31.836 1.00 47.79 23 SER D N 1
ATOM 1893 C CA . SER B 2 23 ? 52.312 -44.410 -32.882 1.00 54.39 23 SER D CA 1
ATOM 1894 C C . SER B 2 23 ? 53.324 -45.489 -32.528 1.00 55.12 23 SER D C 1
ATOM 1895 O O . SER B 2 23 ? 53.795 -45.566 -31.389 1.00 56.28 23 SER D O 1
ATOM 1898 N N . GLY B 2 24 ? 53.658 -46.319 -33.513 1.00 54.07 24 GLY D N 1
ATOM 1899 C CA . GLY B 2 24 ? 54.627 -47.375 -33.308 1.00 60.38 24 GLY D CA 1
ATOM 1900 C C . GLY B 2 24 ? 55.605 -47.523 -34.455 1.00 65.27 24 GLY D C 1
ATOM 1901 O O . GLY B 2 24 ? 56.318 -46.577 -34.806 1.00 57.41 24 GLY D O 1
ATOM 1902 N N . SER B 2 25 ? 55.643 -48.710 -35.052 1.00 63.96 25 SER D N 1
ATOM 1903 C CA . SER B 2 25 ? 56.593 -49.010 -36.111 1.00 61.11 25 SER D CA 1
ATOM 1904 C C . SER B 2 25 ? 55.991 -50.067 -37.027 1.00 65.60 25 SER D C 1
ATOM 1905 O O . SER B 2 25 ? 54.841 -50.484 -36.861 1.00 62.82 25 SER D O 1
ATOM 1908 N N . SER B 2 26 ? 56.794 -50.510 -37.998 1.00 63.59 26 SER D N 1
ATOM 1909 C CA . SER B 2 26 ? 56.322 -51.511 -38.947 1.00 66.06 26 SER D CA 1
ATOM 1910 C C . SER B 2 26 ? 56.224 -52.892 -38.312 1.00 57.64 26 SER D C 1
ATOM 1911 O O . SER B 2 26 ? 55.391 -53.705 -38.728 1.00 57.52 26 SER D O 1
ATOM 1914 N N . SER B 2 27 ? 57.056 -53.178 -37.311 1.00 61.07 27 SER D N 1
ATOM 1915 C CA . SER B 2 27 ? 57.054 -54.493 -36.684 1.00 64.21 27 SER D CA 1
ATOM 1916 C C . SER B 2 27 ? 55.974 -54.650 -35.621 1.00 59.64 27 SER D C 1
ATOM 1917 O O . SER B 2 27 ? 55.772 -55.769 -35.135 1.00 57.03 27 SER D O 1
ATOM 1920 N N . ASN B 2 28 ? 55.280 -53.576 -35.242 1.00 57.54 28 ASN D N 1
ATOM 1921 C CA . ASN B 2 28 ? 54.159 -53.721 -34.320 1.00 56.60 28 ASN D CA 1
ATOM 1922 C C . ASN B 2 28 ? 52.861 -53.230 -34.955 1.00 51.63 28 ASN D C 1
ATOM 1923 O O . ASN B 2 28 ? 52.109 -54.029 -35.523 1.00 50.84 28 ASN D O 1
ATOM 1928 N N . ILE B 2 29 ? 52.591 -51.924 -34.875 1.00 49.56 29 ILE D N 1
ATOM 1929 C CA . ILE B 2 29 ? 51.328 -51.387 -35.382 1.00 50.01 29 ILE D CA 1
ATOM 1930 C C . ILE B 2 29 ? 51.173 -51.688 -36.869 1.00 49.64 29 ILE D C 1
ATOM 1931 O O . ILE B 2 29 ? 50.078 -52.021 -37.341 1.00 45.75 29 ILE D O 1
ATOM 1936 N N . GLY B 2 30 ? 52.268 -51.588 -37.627 1.00 51.13 30 GLY D N 1
ATOM 1937 C CA . GLY B 2 30 ? 52.176 -51.686 -39.077 1.00 48.31 30 GLY D CA 1
ATOM 1938 C C . GLY B 2 30 ? 51.819 -53.073 -39.579 1.00 49.87 30 GLY D C 1
ATOM 1939 O O . GLY B 2 30 ? 51.268 -53.221 -40.676 1.00 53.84 30 GLY D O 1
ATOM 1940 N N . SER B 2 31 ? 52.116 -54.104 -38.798 1.00 52.96 31 SER D N 1
ATOM 1941 C CA . SER B 2 31 ? 51.913 -55.471 -39.256 1.00 52.68 31 SER D CA 1
ATOM 1942 C C . SER B 2 31 ? 51.135 -56.351 -38.286 1.00 51.05 31 SER D C 1
ATOM 1943 O O . SER B 2 31 ? 50.986 -57.548 -38.555 1.00 55.74 31 SER D O 1
ATOM 1946 N N . ASN B 2 32 ? 50.628 -55.811 -37.181 1.00 50.31 32 ASN D N 1
ATOM 1947 C CA . ASN B 2 32 ? 49.968 -56.644 -36.186 1.00 49.80 32 ASN D CA 1
ATOM 1948 C C . ASN B 2 32 ? 48.679 -55.988 -35.709 1.00 44.54 32 ASN D C 1
ATOM 1949 O O . ASN B 2 32 ? 48.493 -54.773 -35.818 1.00 45.39 32 ASN D O 1
ATOM 1954 N N . TYR B 2 33 ? 47.785 -56.825 -35.185 1.00 39.06 33 TYR D N 1
ATOM 1955 C CA . TYR B 2 33 ? 46.523 -56.344 -34.640 1.00 44.01 33 TYR D CA 1
ATOM 1956 C C . TYR B 2 33 ? 46.769 -55.360 -33.504 1.00 43.40 33 TYR D C 1
ATOM 1957 O O . TYR B 2 33 ? 47.696 -55.525 -32.706 1.00 39.49 33 TYR D O 1
ATOM 1966 N N . VAL B 2 34 ? 45.924 -54.335 -33.427 1.00 34.68 34 VAL D N 1
ATOM 1967 C CA . VAL B 2 34 ? 45.978 -53.347 -32.356 1.00 37.14 34 VAL D CA 1
ATOM 1968 C C . VAL B 2 34 ? 44.765 -53.535 -31.459 1.00 34.59 34 VAL D C 1
ATOM 1969 O O . VAL B 2 34 ? 43.653 -53.782 -31.940 1.00 40.10 34 VAL D O 1
ATOM 1973 N N . TYR B 2 35 ? 44.985 -53.425 -30.153 1.00 34.42 35 TYR D N 1
ATOM 1974 C CA . TYR B 2 35 ? 43.938 -53.533 -29.152 1.00 29.95 35 TYR D CA 1
ATOM 1975 C C . TYR B 2 35 ? 43.909 -52.263 -28.315 1.00 36.69 35 TYR D C 1
ATOM 1976 O O . TYR B 2 35 ? 44.937 -51.615 -28.105 1.00 38.53 35 TYR D O 1
ATOM 1985 N N . TRP B 2 36 ? 42.718 -51.908 -27.847 1.00 31.16 36 TRP D N 1
ATOM 1986 C CA . TRP B 2 36 ? 42.511 -50.721 -27.032 1.00 32.73 36 TRP D CA 1
ATOM 1987 C C . TRP B 2 36 ? 41.792 -51.111 -25.752 1.00 40.19 36 TRP D C 1
ATOM 1988 O O . TRP B 2 36 ? 40.814 -51.868 -25.788 1.00 40.39 36 TRP D O 1
ATOM 1999 N N . TYR B 2 37 ? 42.274 -50.565 -24.637 1.00 30.79 37 TYR D N 1
ATOM 2000 C CA . TYR B 2 37 ? 41.745 -50.817 -23.305 1.00 37.70 37 TYR D CA 1
ATOM 2001 C C . TYR B 2 37 ? 41.350 -49.503 -22.647 1.00 37.18 37 TYR D C 1
ATOM 2002 O O . TYR B 2 37 ? 42.019 -48.480 -22.829 1.00 33.76 37 TYR D O 1
ATOM 2011 N N . GLN B 2 38 ? 40.270 -49.545 -21.876 1.00 32.54 38 GLN D N 1
ATOM 2012 C CA . GLN B 2 38 ? 39.836 -48.435 -21.043 1.00 33.71 38 GLN D CA 1
ATOM 2013 C C . GLN B 2 38 ? 40.022 -48.817 -19.580 1.00 38.13 38 GLN D C 1
ATOM 2014 O O . GLN B 2 38 ? 39.702 -49.941 -19.181 1.00 35.87 38 GLN D O 1
ATOM 2020 N N . GLN B 2 39 ? 40.555 -47.892 -18.784 1.00 30.30 39 GLN D N 1
ATOM 2021 C CA . GLN B 2 39 ? 40.785 -48.128 -17.363 1.00 37.23 39 GLN D CA 1
ATOM 2022 C C . GLN B 2 39 ? 40.250 -46.940 -16.576 1.00 35.72 39 GLN D C 1
ATOM 2023 O O . GLN B 2 39 ? 40.837 -45.852 -16.608 1.00 36.59 39 GLN D O 1
ATOM 2029 N N . LEU B 2 40 ? 39.136 -47.149 -15.884 1.00 37.79 40 LEU D N 1
ATOM 2030 C CA . LEU B 2 40 ? 38.614 -46.137 -14.984 1.00 38.80 40 LEU D CA 1
ATOM 2031 C C . LEU B 2 40 ? 39.472 -46.063 -13.724 1.00 39.05 40 LEU D C 1
ATOM 2032 O O . LEU B 2 40 ? 40.265 -46.961 -13.424 1.00 37.77 40 LEU D O 1
ATOM 2037 N N . SER B 2 41 ? 39.300 -44.970 -12.985 1.00 36.40 41 SER D N 1
ATOM 2038 C CA . SER B 2 41 ? 40.065 -44.753 -11.764 1.00 41.07 41 SER D CA 1
ATOM 2039 C C . SER B 2 41 ? 39.829 -45.885 -10.771 1.00 38.44 41 SER D C 1
ATOM 2040 O O . SER B 2 41 ? 38.687 -46.203 -10.431 1.00 41.04 41 SER D O 1
ATOM 2043 N N . GLY B 2 42 ? 40.918 -46.500 -10.318 1.00 38.56 42 GLY D N 1
ATOM 2044 C CA . GLY B 2 42 ? 40.844 -47.541 -9.313 1.00 33.80 42 GLY D CA 1
ATOM 2045 C C . GLY B 2 42 ? 40.342 -48.885 -9.786 1.00 43.05 42 GLY D C 1
ATOM 2046 O O . GLY B 2 42 ? 40.154 -49.781 -8.955 1.00 46.67 42 GLY D O 1
ATOM 2047 N N . LYS B 2 43 ? 40.125 -49.066 -11.087 1.00 39.91 43 LYS D N 1
ATOM 2048 C CA . LYS B 2 43 ? 39.586 -50.309 -11.614 1.00 32.61 43 LYS D CA 1
ATOM 2049 C C . LYS B 2 43 ? 40.586 -50.979 -12.546 1.00 38.06 43 LYS D C 1
ATOM 2050 O O . LYS B 2 43 ? 41.549 -50.364 -13.015 1.00 33.30 43 LYS D O 1
ATOM 2056 N N . ALA B 2 44 ? 40.339 -52.259 -12.808 1.00 34.70 44 ALA D N 1
ATOM 2057 C CA . ALA B 2 44 ? 41.131 -53.000 -13.769 1.00 38.64 44 ALA D CA 1
ATOM 2058 C C . ALA B 2 44 ? 40.807 -52.533 -15.186 1.00 30.22 44 ALA D C 1
ATOM 2059 O O . ALA B 2 44 ? 39.737 -51.975 -15.436 1.00 33.90 44 ALA D O 1
ATOM 2061 N N . PRO B 2 45 ? 41.724 -52.732 -16.128 1.00 35.05 45 PRO D N 1
ATOM 2062 C CA . PRO B 2 45 ? 41.430 -52.375 -17.519 1.00 30.71 45 PRO D CA 1
ATOM 2063 C C . PRO B 2 45 ? 40.312 -53.234 -18.086 1.00 34.42 45 PRO D C 1
ATOM 2064 O O . PRO B 2 45 ? 39.985 -54.309 -17.578 1.00 32.87 45 PRO D O 1
ATOM 2068 N N . LYS B 2 46 ? 39.720 -52.733 -19.166 1.00 37.18 46 LYS D N 1
ATOM 2069 C CA . LYS B 2 46 ? 38.638 -53.414 -19.858 1.00 33.23 46 LYS D CA 1
ATOM 2070 C C . LYS B 2 46 ? 38.922 -53.386 -21.352 1.00 36.79 46 LYS D C 1
ATOM 2071 O O . LYS B 2 46 ? 39.269 -52.334 -21.900 1.00 33.82 46 LYS D O 1
ATOM 2077 N N . LEU B 2 47 ? 38.792 -54.541 -22.001 1.00 36.13 47 LEU D N 1
ATOM 2078 C CA . LEU B 2 47 ? 38.997 -54.621 -23.441 1.00 34.67 47 LEU D CA 1
ATOM 2079 C C . LEU B 2 47 ? 37.948 -53.786 -24.162 1.00 41.10 47 LEU D C 1
ATOM 2080 O O . LEU B 2 47 ? 36.747 -54.057 -24.065 1.00 37.77 47 LEU D O 1
ATOM 2085 N N . LEU B 2 48 ? 38.410 -52.764 -24.881 1.00 38.51 48 LEU D N 1
ATOM 2086 C CA . LEU B 2 48 ? 37.544 -51.821 -25.578 1.00 37.64 48 LEU D CA 1
ATOM 2087 C C . LEU B 2 48 ? 37.477 -52.070 -27.076 1.00 38.90 48 LEU D C 1
ATOM 2088 O O . LEU B 2 48 ? 36.401 -51.959 -27.669 1.00 37.56 48 LEU D O 1
ATOM 2093 N N . ILE B 2 49 ? 38.605 -52.389 -27.703 1.00 39.62 49 ILE D N 1
ATOM 2094 C CA . ILE B 2 49 ? 38.638 -52.674 -29.136 1.00 35.14 49 ILE D CA 1
ATOM 2095 C C . ILE B 2 49 ? 39.677 -53.759 -29.379 1.00 39.93 49 ILE D C 1
ATOM 2096 O O . ILE B 2 49 ? 40.734 -53.771 -28.744 1.00 37.67 49 ILE D O 1
ATOM 2101 N N . TYR B 2 50 ? 39.370 -54.681 -30.290 1.00 35.77 50 TYR D N 1
ATOM 2102 C CA . TYR B 2 50 ? 40.307 -55.727 -30.669 1.00 35.81 50 TYR D CA 1
ATOM 2103 C C . TYR B 2 50 ? 40.385 -55.821 -32.185 1.00 42.04 50 TYR D C 1
ATOM 2104 O O . TYR B 2 50 ? 39.481 -55.387 -32.903 1.00 46.67 50 TYR D O 1
ATOM 2113 N N . ASN B 2 51 ? 41.493 -56.388 -32.658 1.00 41.72 51 ASN D N 1
ATOM 2114 C CA . ASN B 2 51 ? 41.740 -56.618 -34.081 1.00 41.56 51 ASN D CA 1
ATOM 2115 C C . ASN B 2 51 ? 41.544 -55.337 -34.894 1.00 44.44 51 ASN D C 1
ATOM 2116 O O . ASN B 2 51 ? 40.763 -55.281 -35.847 1.00 45.02 51 ASN D O 1
ATOM 2121 N N . ASN B 2 52 ? 42.270 -54.295 -34.478 1.00 45.72 52 ASN D N 1
ATOM 2122 C CA . ASN B 2 52 ? 42.312 -52.996 -35.147 1.00 42.38 52 ASN D CA 1
ATOM 2123 C C . ASN B 2 52 ? 41.012 -52.215 -34.995 1.00 42.19 52 ASN D C 1
ATOM 2124 O O . ASN B 2 52 ? 41.039 -51.049 -34.586 1.00 46.27 52 ASN D O 1
ATOM 2129 N N . ASN B 2 53 ? 39.871 -52.834 -35.321 1.00 45.35 53 ASN D N 1
ATOM 2130 C CA . ASN B 2 53 ? 38.628 -52.072 -35.340 1.00 51.24 53 ASN D CA 1
ATOM 2131 C C . ASN B 2 53 ? 37.398 -52.846 -34.880 1.00 53.29 53 ASN D C 1
ATOM 2132 O O . ASN B 2 53 ? 36.285 -52.373 -35.129 1.00 47.84 53 ASN D O 1
ATOM 2137 N N . GLN B 2 54 ? 37.536 -53.996 -34.222 1.00 44.59 54 GLN D N 1
ATOM 2138 C CA . GLN B 2 54 ? 36.377 -54.767 -33.799 1.00 48.24 54 GLN D CA 1
ATOM 2139 C C . GLN B 2 54 ? 35.985 -54.403 -32.374 1.00 46.09 54 GLN D C 1
ATOM 2140 O O . GLN B 2 54 ? 36.842 -54.151 -31.521 1.00 45.40 54 GLN D O 1
ATOM 2146 N N . ARG B 2 55 ? 34.681 -54.382 -32.125 1.00 48.28 55 ARG D N 1
ATOM 2147 C CA . ARG B 2 55 ? 34.157 -54.044 -30.810 1.00 45.38 55 ARG D CA 1
ATOM 2148 C C . ARG B 2 55 ? 33.723 -55.304 -30.085 1.00 48.01 55 ARG D C 1
ATOM 2149 O O . ARG B 2 55 ? 32.949 -56.093 -30.645 1.00 52.48 55 ARG D O 1
ATOM 2157 N N . PRO B 2 56 ? 34.194 -55.541 -28.863 1.00 53.00 56 PRO D N 1
ATOM 2158 C CA . PRO B 2 56 ? 33.679 -56.670 -28.080 1.00 50.81 56 PRO D CA 1
ATOM 2159 C C . PRO B 2 56 ? 32.205 -56.478 -27.761 1.00 48.44 56 PRO D C 1
ATOM 2160 O O . PRO B 2 56 ? 31.623 -55.410 -27.961 1.00 52.17 56 PRO D O 1
ATOM 2164 N N . SER B 2 57 ? 31.594 -57.545 -27.252 1.00 53.75 57 SER D N 1
ATOM 2165 C CA . SER B 2 57 ? 30.173 -57.518 -26.926 1.00 60.39 57 SER D CA 1
ATOM 2166 C C . SER B 2 57 ? 29.917 -56.549 -25.777 1.00 55.80 57 SER D C 1
ATOM 2167 O O . SER B 2 57 ? 30.517 -56.673 -24.704 1.00 53.49 57 SER D O 1
ATOM 2170 N N . GLY B 2 58 ? 29.029 -55.584 -26.001 1.00 50.92 58 GLY D N 1
ATOM 2171 C CA . GLY B 2 58 ? 28.681 -54.610 -24.988 1.00 56.47 58 GLY D CA 1
ATOM 2172 C C . GLY B 2 58 ? 29.358 -53.264 -25.122 1.00 59.86 58 GLY D C 1
ATOM 2173 O O . GLY B 2 58 ? 29.048 -52.355 -24.342 1.00 57.33 58 GLY D O 1
ATOM 2174 N N . VAL B 2 59 ? 30.269 -53.105 -26.075 1.00 57.41 59 VAL D N 1
ATOM 2175 C CA . VAL B 2 59 ? 30.944 -51.832 -26.309 1.00 54.14 59 VAL D CA 1
ATOM 2176 C C . VAL B 2 59 ? 30.103 -51.034 -27.301 1.00 50.39 59 VAL D C 1
ATOM 2177 O O . VAL B 2 59 ? 29.849 -51.526 -28.412 1.00 51.93 59 VAL D O 1
ATOM 2181 N N . PRO B 2 60 ? 29.657 -49.829 -26.953 1.00 49.67 60 PRO D N 1
ATOM 2182 C CA . PRO B 2 60 ? 28.817 -49.062 -27.879 1.00 48.31 60 PRO D CA 1
ATOM 2183 C C . PRO B 2 60 ? 29.589 -48.651 -29.122 1.00 54.28 60 PRO D C 1
ATOM 2184 O O . PRO B 2 60 ? 30.813 -48.494 -29.104 1.00 49.10 60 PRO D O 1
ATOM 2188 N N . ASP B 2 61 ? 28.848 -48.473 -30.218 1.00 53.33 61 ASP D N 1
ATOM 2189 C CA . ASP B 2 61 ? 29.466 -48.129 -31.492 1.00 55.39 61 ASP D CA 1
ATOM 2190 C C . ASP B 2 61 ? 30.052 -46.722 -31.510 1.00 48.62 61 ASP D C 1
ATOM 2191 O O . ASP B 2 61 ? 30.747 -46.377 -32.471 1.00 52.83 61 ASP D O 1
ATOM 2196 N N . ARG B 2 62 ? 29.798 -45.905 -30.484 1.00 47.07 62 ARG D N 1
ATOM 2197 C CA . ARG B 2 62 ? 30.454 -44.605 -30.412 1.00 56.12 62 ARG D CA 1
ATOM 2198 C C . ARG B 2 62 ? 31.943 -44.736 -30.119 1.00 56.27 62 ARG D C 1
ATOM 2199 O O . ARG B 2 62 ? 32.685 -43.765 -30.300 1.00 55.84 62 ARG D O 1
ATOM 2207 N N . PHE B 2 63 ? 32.390 -45.906 -29.667 1.00 49.69 63 PHE D N 1
ATOM 2208 C CA . PHE B 2 63 ? 33.808 -46.233 -29.606 1.00 46.29 63 PHE D CA 1
ATOM 2209 C C . PHE B 2 63 ? 34.196 -46.906 -30.916 1.00 52.66 63 PHE D C 1
ATOM 2210 O O . PHE B 2 63 ? 33.612 -47.931 -31.287 1.00 52.66 63 PHE D O 1
ATOM 2218 N N . SER B 2 64 ? 35.170 -46.336 -31.617 1.00 45.71 64 SER D N 1
ATOM 2219 C CA . SER B 2 64 ? 35.609 -46.877 -32.893 1.00 52.64 64 SER D CA 1
ATOM 2220 C C . SER B 2 64 ? 37.126 -46.960 -32.918 1.00 52.07 64 SER D C 1
ATOM 2221 O O . SER B 2 64 ? 37.817 -46.168 -32.274 1.00 56.61 64 SER D O 1
ATOM 2224 N N . GLY B 2 65 ? 37.640 -47.928 -33.667 1.00 47.84 65 GLY D N 1
ATOM 2225 C CA . GLY B 2 65 ? 39.069 -48.103 -33.827 1.00 46.44 65 GLY D CA 1
ATOM 2226 C C . GLY B 2 65 ? 39.450 -48.056 -35.292 1.00 47.17 65 GLY D C 1
ATOM 2227 O O . GLY B 2 65 ? 38.672 -48.444 -36.164 1.00 50.56 65 GLY D O 1
ATOM 2228 N N . SER B 2 66 ? 40.658 -47.565 -35.561 1.00 45.96 66 SER D N 1
ATOM 2229 C CA . SER B 2 66 ? 41.137 -47.499 -36.933 1.00 51.61 66 SER D CA 1
ATOM 2230 C C . SER B 2 66 ? 42.656 -47.580 -36.939 1.00 45.62 66 SER D C 1
ATOM 2231 O O . SER B 2 66 ? 43.316 -47.294 -35.938 1.00 45.03 66 SER D O 1
ATOM 2234 N N . LYS B 2 67 ? 43.202 -47.970 -38.088 1.00 50.57 67 LYS D N 1
ATOM 2235 C CA . LYS B 2 67 ? 44.640 -48.104 -38.260 1.00 53.08 67 LYS D CA 1
ATOM 2236 C C . LYS B 2 67 ? 45.048 -47.491 -39.592 1.00 60.54 67 LYS D C 1
ATOM 2237 O O . LYS B 2 67 ? 44.301 -47.542 -40.573 1.00 53.60 67 LYS D O 1
ATOM 2243 N N . SER B 2 68 ? 46.242 -46.902 -39.614 1.00 61.21 68 SER D N 1
ATOM 2244 C CA . SER B 2 68 ? 46.795 -46.309 -40.826 1.00 61.09 68 SER D CA 1
ATOM 2245 C C . SER B 2 68 ? 48.310 -46.335 -40.705 1.00 62.65 68 SER D C 1
ATOM 2246 O O . SER B 2 68 ? 48.873 -45.677 -39.822 1.00 67.63 68 SER D O 1
ATOM 2249 N N . GLY B 2 69 ? 48.958 -47.104 -41.577 1.00 61.29 69 GLY D N 1
ATOM 2250 C CA . GLY B 2 69 ? 50.410 -47.188 -41.553 1.00 51.06 69 GLY D CA 1
ATOM 2251 C C . GLY B 2 69 ? 50.911 -47.691 -40.215 1.00 61.43 69 GLY D C 1
ATOM 2252 O O . GLY B 2 69 ? 50.463 -48.723 -39.702 1.00 53.92 69 GLY D O 1
ATOM 2253 N N . THR B 2 70 ? 51.849 -46.948 -39.629 1.00 57.13 70 THR D N 1
ATOM 2254 C CA . THR B 2 70 ? 52.422 -47.289 -38.336 1.00 56.39 70 THR D CA 1
ATOM 2255 C C . THR B 2 70 ? 51.680 -46.637 -37.174 1.00 56.47 70 THR D C 1
ATOM 2256 O O . THR B 2 70 ? 52.223 -46.573 -36.066 1.00 57.68 70 THR D O 1
ATOM 2260 N N . SER B 2 71 ? 50.459 -46.152 -37.396 1.00 57.64 71 SER D N 1
ATOM 2261 C CA . SER B 2 71 ? 49.700 -45.496 -36.343 1.00 58.45 71 SER D CA 1
ATOM 2262 C C . SER B 2 71 ? 48.314 -46.110 -36.226 1.00 53.86 71 SER D C 1
ATOM 2263 O O . SER B 2 71 ? 47.774 -46.665 -37.186 1.00 52.69 71 SER D O 1
ATOM 2266 N N . ALA B 2 72 ? 47.751 -46.012 -35.026 1.00 51.38 72 ALA D N 1
ATOM 2267 C CA . ALA B 2 72 ? 46.393 -46.449 -34.750 1.00 47.24 72 ALA D CA 1
ATOM 2268 C C . ALA B 2 72 ? 45.673 -45.344 -33.994 1.00 48.42 72 ALA D C 1
ATOM 2269 O O . ALA B 2 72 ? 46.297 -44.475 -33.379 1.00 50.42 72 ALA D O 1
ATOM 2271 N N . SER B 2 73 ? 44.345 -45.377 -34.047 1.00 43.24 73 SER D N 1
ATOM 2272 C CA . SER B 2 73 ? 43.542 -44.327 -33.444 1.00 45.43 73 SER D CA 1
ATOM 2273 C C . SER B 2 73 ? 42.271 -44.910 -32.851 1.00 42.69 73 SER D C 1
ATOM 2274 O O . SER B 2 73 ? 41.642 -45.797 -33.439 1.00 42.70 73 SER D O 1
ATOM 2277 N N . LEU B 2 74 ? 41.912 -44.404 -31.677 1.00 43.89 74 LEU D N 1
ATOM 2278 C CA . LEU B 2 74 ? 40.654 -44.719 -31.015 1.00 44.17 74 LEU D CA 1
ATOM 2279 C C . LEU B 2 74 ? 39.815 -43.449 -30.986 1.00 45.36 74 LEU D C 1
ATOM 2280 O O . LEU B 2 74 ? 40.254 -42.423 -30.457 1.00 48.49 74 LEU D O 1
ATOM 2285 N N . ALA B 2 75 ? 38.622 -43.513 -31.565 1.00 40.58 75 ALA D N 1
ATOM 2286 C CA . ALA B 2 75 ? 37.711 -42.381 -31.627 1.00 48.36 75 ALA D CA 1
ATOM 2287 C C . ALA B 2 75 ? 36.550 -42.617 -30.673 1.00 46.50 75 ALA D C 1
ATOM 2288 O O . ALA B 2 75 ? 35.982 -43.714 -30.638 1.00 46.40 75 ALA D O 1
ATOM 2290 N N . ILE B 2 76 ? 36.208 -41.591 -29.900 1.00 42.63 76 ILE D N 1
ATOM 2291 C CA . ILE B 2 76 ? 35.088 -41.635 -28.969 1.00 47.43 76 ILE D CA 1
ATOM 2292 C C . ILE B 2 76 ? 34.160 -40.482 -29.318 1.00 52.77 76 ILE D C 1
ATOM 2293 O O . ILE B 2 76 ? 34.527 -39.310 -29.159 1.00 54.14 76 ILE D O 1
ATOM 2298 N N . SER B 2 77 ? 32.966 -40.807 -29.800 1.00 47.57 77 SER D N 1
ATOM 2299 C CA . SER B 2 77 ? 31.940 -39.817 -30.091 1.00 54.46 77 SER D CA 1
ATOM 2300 C C . SER B 2 77 ? 30.862 -39.849 -29.014 1.00 55.95 77 SER D C 1
ATOM 2301 O O . SER B 2 77 ? 30.736 -40.814 -28.254 1.00 51.82 77 SER D O 1
ATOM 2304 N N . GLY B 2 78 ? 30.078 -38.772 -28.960 1.00 54.62 78 GLY D N 1
ATOM 2305 C CA . GLY B 2 78 ? 29.062 -38.624 -27.935 1.00 52.79 78 GLY D CA 1
ATOM 2306 C C . GLY B 2 78 ? 29.659 -38.688 -26.545 1.00 50.28 78 GLY D C 1
ATOM 2307 O O . GLY B 2 78 ? 29.244 -39.502 -25.715 1.00 50.51 78 GLY D O 1
ATOM 2308 N N . LEU B 2 79 ? 30.639 -37.825 -26.287 1.00 52.12 79 LEU D N 1
ATOM 2309 C CA . LEU B 2 79 ? 31.433 -37.922 -25.071 1.00 53.29 79 LEU D CA 1
ATOM 2310 C C . LEU B 2 79 ? 30.574 -37.705 -23.833 1.00 54.75 79 LEU D C 1
ATOM 2311 O O . LEU B 2 79 ? 29.802 -36.745 -23.753 1.00 52.25 79 LEU D O 1
ATOM 2316 N N . GLN B 2 80 ? 30.708 -38.612 -22.872 1.00 54.11 80 GLN D N 1
ATOM 2317 C CA . GLN B 2 80 ? 30.066 -38.506 -21.573 1.00 51.44 80 GLN D CA 1
ATOM 2318 C C . GLN B 2 80 ? 31.127 -38.331 -20.497 1.00 47.97 80 GLN D C 1
ATOM 2319 O O . GLN B 2 80 ? 32.294 -38.688 -20.683 1.00 49.99 80 GLN D O 1
ATOM 2325 N N . SER B 2 81 ? 30.710 -37.771 -19.359 1.00 47.00 81 SER D N 1
ATOM 2326 C CA . SER B 2 81 ? 31.649 -37.571 -18.260 1.00 51.25 81 SER D CA 1
ATOM 2327 C C . SER B 2 81 ? 32.184 -38.897 -17.737 1.00 47.28 81 SER D C 1
ATOM 2328 O O . SER B 2 81 ? 33.299 -38.949 -17.204 1.00 48.16 81 SER D O 1
ATOM 2331 N N . LYS B 2 82 ? 31.413 -39.976 -17.887 1.00 45.72 82 LYS D N 1
ATOM 2332 C CA . LYS B 2 82 ? 31.872 -41.294 -17.465 1.00 45.11 82 LYS D CA 1
ATOM 2333 C C . LYS B 2 82 ? 33.019 -41.811 -18.324 1.00 47.62 82 LYS D C 1
ATOM 2334 O O . LYS B 2 82 ? 33.716 -42.742 -17.907 1.00 46.34 82 LYS D O 1
ATOM 2340 N N . ASP B 2 83 ? 33.232 -41.233 -19.509 1.00 47.55 83 ASP D N 1
ATOM 2341 C CA . ASP B 2 83 ? 34.323 -41.663 -20.374 1.00 43.71 83 ASP D CA 1
ATOM 2342 C C . ASP B 2 83 ? 35.693 -41.245 -19.855 1.00 44.81 83 ASP D C 1
ATOM 2343 O O . ASP B 2 83 ? 36.704 -41.669 -20.425 1.00 49.38 83 ASP D O 1
ATOM 2348 N N . GLU B 2 84 ? 35.755 -40.422 -18.810 1.00 45.39 84 GLU D N 1
ATOM 2349 C CA . GLU B 2 84 ? 37.039 -40.023 -18.246 1.00 51.05 84 GLU D CA 1
ATOM 2350 C C . GLU B 2 84 ? 37.755 -41.243 -17.685 1.00 41.43 84 GLU D C 1
ATOM 2351 O O . GLU B 2 84 ? 37.259 -41.892 -16.758 1.00 38.84 84 GLU D O 1
ATOM 2357 N N . ALA B 2 85 ? 38.913 -41.557 -18.257 1.00 38.00 85 ALA D N 1
ATOM 2358 C CA . ALA B 2 85 ? 39.654 -42.769 -17.922 1.00 41.37 85 ALA D CA 1
ATOM 2359 C C . ALA B 2 85 ? 41.018 -42.694 -18.593 1.00 42.06 85 ALA D C 1
ATOM 2360 O O . ALA B 2 85 ? 41.333 -41.734 -19.304 1.00 40.80 85 ALA D O 1
ATOM 2362 N N . ASP B 2 86 ? 41.823 -43.729 -18.370 1.00 36.13 86 ASP D N 1
ATOM 2363 C CA . ASP B 2 86 ? 43.085 -43.908 -19.075 1.00 39.34 86 ASP D CA 1
ATOM 2364 C C . ASP B 2 86 ? 42.884 -44.913 -20.201 1.00 36.57 86 ASP D C 1
ATOM 2365 O O . ASP B 2 86 ? 42.331 -45.995 -19.982 1.00 44.51 86 ASP D O 1
ATOM 2370 N N . TYR B 2 87 ? 43.326 -44.560 -21.401 1.00 35.98 87 TYR D N 1
ATOM 2371 C CA . TYR B 2 87 ? 43.148 -45.406 -22.571 1.00 32.43 87 TYR D CA 1
ATOM 2372 C C . TYR B 2 87 ? 44.505 -45.898 -23.053 1.00 39.47 87 TYR D C 1
ATOM 2373 O O . TYR B 2 87 ? 45.445 -45.108 -23.194 1.00 40.43 87 TYR D O 1
ATOM 2382 N N . TYR B 2 88 ? 44.606 -47.206 -23.284 1.00 32.92 88 TYR D N 1
ATOM 2383 C CA . TYR B 2 88 ? 45.864 -47.853 -23.634 1.00 33.05 88 TYR D CA 1
ATOM 2384 C C . TYR B 2 88 ? 45.731 -48.553 -24.976 1.00 38.06 88 TYR D C 1
ATOM 2385 O O . TYR B 2 88 ? 44.778 -49.306 -25.193 1.00 36.73 88 TYR D O 1
ATOM 2394 N N . CYS B 2 89 ? 46.686 -48.316 -25.867 1.00 36.06 89 CYS D N 1
ATOM 2395 C CA . CYS B 2 89 ? 46.825 -49.158 -27.043 1.00 37.80 89 CYS D CA 1
ATOM 2396 C C . CYS B 2 89 ? 47.784 -50.304 -26.734 1.00 39.53 89 CYS D C 1
ATOM 2397 O O . CYS B 2 89 ? 48.520 -50.282 -25.745 1.00 38.06 89 CYS D O 1
ATOM 2400 N N . SER B 2 90 ? 47.745 -51.327 -27.583 1.00 36.02 90 SER D N 1
ATOM 2401 C CA . SER B 2 90 ? 48.566 -52.511 -27.374 1.00 34.81 90 SER D CA 1
ATOM 2402 C C . SER B 2 90 ? 48.711 -53.248 -28.696 1.00 35.90 90 SER D C 1
ATOM 2403 O O . SER B 2 90 ? 47.787 -53.273 -29.510 1.00 39.07 90 SER D O 1
ATOM 2406 N N . ALA B 2 91 ? 49.878 -53.854 -28.894 1.00 32.45 91 ALA D N 1
ATOM 2407 C CA . ALA B 2 91 ? 50.131 -54.582 -30.132 1.00 36.28 91 ALA D CA 1
ATOM 2408 C C . ALA B 2 91 ? 51.322 -55.510 -29.954 1.00 36.29 91 ALA D C 1
ATOM 2409 O O . ALA B 2 91 ? 52.193 -55.271 -29.117 1.00 36.96 91 ALA D O 1
ATOM 2411 N N . TRP B 2 92 ? 51.355 -56.570 -30.753 1.00 36.68 92 TRP D N 1
ATOM 2412 C CA . TRP B 2 92 ? 52.505 -57.460 -30.751 1.00 39.75 92 TRP D CA 1
ATOM 2413 C C . TRP B 2 92 ? 53.652 -56.844 -31.541 1.00 45.83 92 TRP D C 1
ATOM 2414 O O . TRP B 2 92 ? 53.439 -56.209 -32.577 1.00 45.15 92 TRP D O 1
ATOM 2425 N N . ASP B 2 93 ? 54.875 -57.038 -31.049 1.00 50.16 93 ASP D N 1
ATOM 2426 C CA . ASP B 2 93 ? 56.087 -56.625 -31.747 1.00 48.58 93 ASP D CA 1
ATOM 2427 C C . ASP B 2 93 ? 56.885 -57.881 -32.065 1.00 47.97 93 ASP D C 1
ATOM 2428 O O . ASP B 2 93 ? 57.401 -58.544 -31.154 1.00 51.35 93 ASP D O 1
ATOM 2433 N N . SER B 2 94 ? 56.965 -58.208 -33.358 1.00 53.38 94 SER D N 1
ATOM 2434 C CA . SER B 2 94 ? 57.671 -59.401 -33.809 1.00 55.05 94 SER D CA 1
ATOM 2435 C C . SER B 2 94 ? 59.179 -59.200 -33.832 1.00 52.80 94 SER D C 1
ATOM 2436 O O . SER B 2 94 ? 59.932 -60.174 -33.727 1.00 62.66 94 SER D O 1
ATOM 2439 N N . SER B 2 95 ? 59.639 -57.957 -33.982 1.00 52.55 95 SER D N 1
ATOM 2440 C CA . SER B 2 95 ? 61.065 -57.688 -33.845 1.00 62.64 95 SER D CA 1
ATOM 2441 C C . SER B 2 95 ? 61.518 -57.898 -32.406 1.00 59.18 95 SER D C 1
ATOM 2442 O O . SER B 2 95 ? 62.574 -58.492 -32.159 1.00 60.49 95 SER D O 1
ATOM 2445 N N . LEU B 2 96 ? 60.725 -57.430 -31.441 1.00 55.49 96 LEU D N 1
ATOM 2446 C CA . LEU B 2 96 ? 61.042 -57.642 -30.037 1.00 53.91 96 LEU D CA 1
ATOM 2447 C C . LEU B 2 96 ? 60.567 -58.994 -29.527 1.00 52.01 96 LEU D C 1
ATOM 2448 O O . LEU B 2 96 ? 61.035 -59.439 -28.473 1.00 48.51 96 LEU D O 1
ATOM 2453 N N . ASN B 2 97 ? 59.659 -59.655 -30.251 1.00 44.47 97 ASN D N 1
ATOM 2454 C CA . ASN B 2 97 ? 59.012 -60.876 -29.774 1.00 47.38 97 ASN D CA 1
ATOM 2455 C C . ASN B 2 97 ? 58.347 -60.627 -28.420 1.00 43.71 97 ASN D C 1
ATOM 2456 O O . ASN B 2 97 ? 58.548 -61.365 -27.454 1.00 41.87 97 ASN D O 1
ATOM 2461 N N . ASP B 2 98 ? 57.556 -59.557 -28.350 1.00 43.52 98 ASP D N 1
ATOM 2462 C CA . ASP B 2 98 ? 56.979 -59.155 -27.072 1.00 42.73 98 ASP D CA 1
ATOM 2463 C C . ASP B 2 98 ? 55.647 -58.461 -27.302 1.00 44.28 98 ASP D C 1
ATOM 2464 O O . ASP B 2 98 ? 55.459 -57.811 -28.338 1.00 40.40 98 ASP D O 1
ATOM 2469 N N . PRO B 2 99 ? 54.712 -58.567 -26.359 1.00 37.76 99 PRO D N 1
ATOM 2470 C CA . PRO B 2 99 ? 53.511 -57.728 -26.417 1.00 34.36 99 PRO D CA 1
ATOM 2471 C C . PRO B 2 99 ? 53.790 -56.361 -25.809 1.00 42.35 99 PRO D C 1
ATOM 2472 O O . PRO B 2 99 ? 54.435 -56.243 -24.764 1.00 42.90 99 PRO D O 1
ATOM 2476 N N . LEU B 2 100 ? 53.305 -55.318 -26.474 1.00 38.88 100 LEU D N 1
ATOM 2477 C CA . LEU B 2 100 ? 53.587 -53.945 -26.091 1.00 42.38 100 LEU D CA 1
ATOM 2478 C C . LEU B 2 100 ? 52.298 -53.236 -25.710 1.00 38.41 100 LEU D C 1
ATOM 2479 O O . LEU B 2 100 ? 51.245 -53.471 -26.315 1.00 36.40 100 LEU D O 1
ATOM 2484 N N . PHE B 2 101 ? 52.397 -52.368 -24.709 1.00 39.17 101 PHE D N 1
ATOM 2485 C CA . PHE B 2 101 ? 51.360 -51.413 -24.355 1.00 39.42 101 PHE D CA 1
ATOM 2486 C C . PHE B 2 101 ? 51.854 -50.003 -24.640 1.00 35.64 101 PHE D C 1
ATOM 2487 O O . PHE B 2 101 ? 53.052 -49.720 -24.556 1.00 45.27 101 PHE D O 1
ATOM 2495 N N . GLY B 2 102 ? 50.924 -49.116 -24.967 1.00 36.83 102 GLY D N 1
ATOM 2496 C CA . GLY B 2 102 ? 51.238 -47.706 -24.996 1.00 34.35 102 GLY D CA 1
ATOM 2497 C C . GLY B 2 102 ? 51.305 -47.124 -23.595 1.00 40.90 102 GLY D C 1
ATOM 2498 O O . GLY B 2 102 ? 50.897 -47.742 -22.612 1.00 35.85 102 GLY D O 1
ATOM 2499 N N . GLY B 2 103 ? 51.833 -45.902 -23.509 1.00 42.57 103 GLY D N 1
ATOM 2500 C CA . GLY B 2 103 ? 51.981 -45.255 -22.217 1.00 39.09 103 GLY D CA 1
ATOM 2501 C C . GLY B 2 103 ? 50.674 -44.852 -21.567 1.00 41.72 103 GLY D C 1
ATOM 2502 O O . GLY B 2 103 ? 50.653 -44.574 -20.364 1.00 41.27 103 GLY D O 1
ATOM 2503 N N . GLY B 2 104 ? 49.593 -44.812 -22.327 1.00 33.04 104 GLY D N 1
ATOM 2504 C CA . GLY B 2 104 ? 48.307 -44.414 -21.794 1.00 38.06 104 GLY D CA 1
ATOM 2505 C C . GLY B 2 104 ? 47.996 -42.956 -22.073 1.00 38.32 104 GLY D C 1
ATOM 2506 O O . GLY B 2 104 ? 48.885 -42.098 -22.139 1.00 44.66 104 GLY D O 1
ATOM 2507 N N . THR B 2 105 ? 46.708 -42.665 -22.243 1.00 33.93 105 THR D N 1
ATOM 2508 C CA . THR B 2 105 ? 46.228 -41.309 -22.484 1.00 42.82 105 THR D CA 1
ATOM 2509 C C . THR B 2 105 ? 45.105 -41.011 -21.503 1.00 39.38 105 THR D C 1
ATOM 2510 O O . 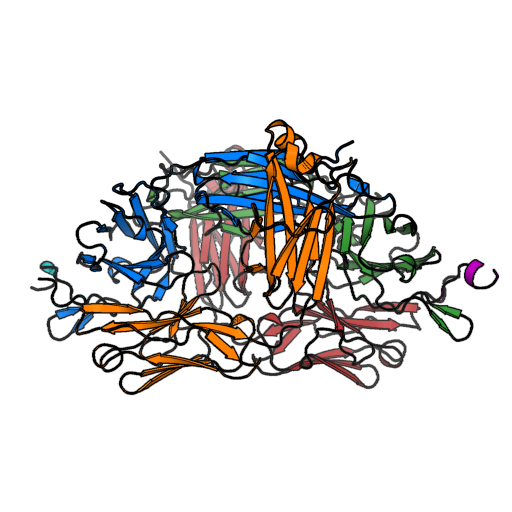THR B 2 105 ? 44.074 -41.692 -21.513 1.00 38.26 105 THR D O 1
ATOM 2514 N N . ARG B 2 106 ? 45.307 -40.005 -20.655 1.00 42.12 106 ARG D N 1
ATOM 2515 C CA . ARG B 2 106 ? 44.291 -39.598 -19.692 1.00 36.42 106 ARG D CA 1
ATOM 2516 C C . ARG B 2 106 ? 43.284 -38.685 -20.379 1.00 44.07 106 ARG D C 1
ATOM 2517 O O . ARG B 2 106 ? 43.641 -37.598 -20.846 1.00 46.81 106 ARG D O 1
ATOM 2525 N N . LEU B 2 107 ? 42.029 -39.123 -20.440 1.00 40.09 107 LEU D N 1
ATOM 2526 C CA . LEU B 2 107 ? 40.986 -38.375 -21.128 1.00 40.61 107 LEU D CA 1
ATOM 2527 C C . LEU B 2 107 ? 40.242 -37.478 -20.148 1.00 38.80 107 LEU D C 1
ATOM 2528 O O . LEU B 2 107 ? 39.751 -37.946 -19.116 1.00 45.91 107 LEU D O 1
ATOM 2533 N N . THR B 2 108 ? 40.160 -36.195 -20.479 1.00 41.92 108 THR D N 1
ATOM 2534 C CA . THR B 2 108 ? 39.382 -35.224 -19.726 1.00 38.95 108 THR D CA 1
ATOM 2535 C C . THR B 2 108 ? 38.149 -34.836 -20.531 1.00 43.39 108 THR D C 1
ATOM 2536 O O . THR B 2 108 ? 38.232 -34.624 -21.744 1.00 48.43 108 THR D O 1
ATOM 2540 N N . VAL B 2 109 ? 37.003 -34.761 -19.864 1.00 47.21 109 VAL D N 1
ATOM 2541 C CA . VAL B 2 109 ? 35.782 -34.246 -20.471 1.00 46.06 109 VAL D CA 1
ATOM 2542 C C . VAL B 2 109 ? 35.562 -32.834 -19.947 1.00 48.20 109 VAL D C 1
ATOM 2543 O O . VAL B 2 109 ? 35.361 -32.631 -18.743 1.00 54.83 109 VAL D O 1
ATOM 2547 N N . LEU B 2 110 ? 35.607 -31.858 -20.850 1.00 51.03 110 LEU D N 1
ATOM 2548 C CA . LEU B 2 110 ? 35.503 -30.460 -20.467 1.00 50.33 110 LEU D CA 1
ATOM 2549 C C . LEU B 2 110 ? 34.070 -30.118 -20.060 1.00 46.11 110 LEU D C 1
ATOM 2550 O O . LEU B 2 110 ? 33.138 -30.912 -20.213 1.00 53.52 110 LEU D O 1
ATOM 2555 N N . GLY B 2 111 ? 33.902 -28.911 -19.527 1.00 46.99 111 GLY D N 1
ATOM 2556 C CA . GLY B 2 111 ? 32.596 -28.393 -19.187 1.00 48.03 111 GLY D CA 1
ATOM 2557 C C . GLY B 2 111 ? 32.228 -28.481 -17.722 1.00 47.14 111 GLY D C 1
ATOM 2558 O O . GLY B 2 111 ? 31.226 -27.878 -17.319 1.00 49.68 111 GLY D O 1
ATOM 2559 N N . GLN B 2 112 ? 32.992 -29.208 -16.919 1.00 41.92 112 GLN D N 1
ATOM 2560 C CA . GLN B 2 112 ? 32.673 -29.312 -15.501 1.00 51.85 112 GLN D CA 1
ATOM 2561 C C . GLN B 2 112 ? 32.890 -27.958 -14.835 1.00 54.23 112 GLN D C 1
ATOM 2562 O O . GLN B 2 112 ? 33.921 -27.316 -15.072 1.00 50.84 112 GLN D O 1
ATOM 2568 N N . PRO B 2 113 ? 31.951 -27.485 -14.018 1.00 60.76 113 PRO D N 1
ATOM 2569 C CA . PRO B 2 113 ? 32.082 -26.139 -13.450 1.00 57.40 113 PRO D CA 1
ATOM 2570 C C . PRO B 2 113 ? 33.237 -26.046 -12.466 1.00 55.34 113 PRO D C 1
ATOM 2571 O O . PRO B 2 113 ? 33.599 -27.017 -11.795 1.00 48.90 113 PRO D O 1
ATOM 2575 N N . LYS B 2 114 ? 33.819 -24.854 -12.393 1.00 49.07 114 LYS D N 1
ATOM 2576 C CA . LYS B 2 114 ? 34.901 -24.608 -11.455 1.00 50.24 114 LYS D CA 1
ATOM 2577 C C . LYS B 2 114 ? 34.363 -24.577 -10.029 1.00 56.46 114 LYS D C 1
ATOM 2578 O O . LYS B 2 114 ? 33.229 -24.162 -9.778 1.00 53.49 114 LYS D O 1
ATOM 2584 N N . ALA B 2 115 ? 35.189 -25.034 -9.090 1.00 50.99 115 ALA D N 1
ATOM 2585 C CA . ALA B 2 115 ? 34.786 -25.120 -7.693 1.00 48.80 115 ALA D CA 1
ATOM 2586 C C . ALA B 2 115 ? 35.940 -24.696 -6.798 1.00 53.38 115 ALA D C 1
ATOM 2587 O O . ALA B 2 115 ? 37.050 -25.221 -6.920 1.00 44.86 115 ALA D O 1
ATOM 2589 N N . ALA B 2 116 ? 35.670 -23.747 -5.903 1.00 54.81 116 ALA D N 1
ATOM 2590 C CA . ALA B 2 116 ? 36.675 -23.312 -4.949 1.00 46.34 116 ALA D CA 1
ATOM 2591 C C . ALA B 2 116 ? 36.886 -24.384 -3.880 1.00 45.22 116 ALA D C 1
ATOM 2592 O O . ALA B 2 116 ? 35.957 -25.118 -3.532 1.00 48.58 116 ALA D O 1
ATOM 2594 N N . PRO B 2 117 ? 38.099 -24.494 -3.343 1.00 44.14 117 PRO D N 1
ATOM 2595 C CA . PRO B 2 117 ? 38.387 -25.575 -2.395 1.00 47.71 117 PRO D CA 1
ATOM 2596 C C . PRO B 2 117 ? 37.920 -25.262 -0.981 1.00 45.64 117 PRO D C 1
ATOM 2597 O O . PRO B 2 117 ? 38.016 -24.128 -0.505 1.00 44.47 117 PRO D O 1
ATOM 2601 N N . SER B 2 118 ? 37.406 -26.291 -0.313 1.00 36.41 118 SER D N 1
ATOM 2602 C CA . SER B 2 118 ? 37.161 -26.247 1.120 1.00 43.24 118 SER D CA 1
ATOM 2603 C C . SER B 2 118 ? 38.427 -26.689 1.841 1.00 46.80 118 SER D C 1
ATOM 2604 O O . SER B 2 118 ? 38.967 -27.764 1.553 1.00 44.13 118 SER D O 1
ATOM 2607 N N . VAL B 2 119 ? 38.898 -25.859 2.770 1.00 39.27 119 VAL D N 1
ATOM 2608 C CA . VAL B 2 119 ? 40.177 -26.059 3.440 1.00 38.54 119 VAL D CA 1
ATOM 2609 C C . VAL B 2 119 ? 39.937 -26.151 4.940 1.00 44.31 119 VAL D C 1
ATOM 2610 O O . VAL B 2 119 ? 39.271 -25.287 5.523 1.00 44.35 119 VAL D O 1
ATOM 2614 N N . THR B 2 120 ? 40.488 -27.193 5.560 1.00 38.10 120 THR D N 1
ATOM 2615 C CA . THR B 2 120 ? 40.412 -27.394 7.001 1.00 41.13 120 THR D CA 1
ATOM 2616 C C . THR B 2 120 ? 41.819 -27.599 7.542 1.00 39.31 120 THR D C 1
ATOM 2617 O O . THR B 2 120 ? 42.548 -28.474 7.063 1.00 34.81 120 THR D O 1
ATOM 2621 N N . LEU B 2 121 ? 42.203 -26.799 8.533 1.00 37.50 121 LEU D N 1
ATOM 2622 C CA . LEU B 2 121 ? 43.534 -26.868 9.124 1.00 33.29 121 LEU D CA 1
ATOM 2623 C C . LEU B 2 121 ? 43.438 -27.343 10.566 1.00 32.53 121 LEU D C 1
ATOM 2624 O O . LEU B 2 121 ? 42.696 -26.766 11.368 1.00 35.03 121 LEU D O 1
ATOM 2629 N N . PHE B 2 122 ? 44.199 -28.386 10.887 1.00 31.54 122 PHE D N 1
ATOM 2630 C CA . PHE B 2 122 ? 44.239 -29.001 12.198 1.00 28.89 122 PHE D CA 1
ATOM 2631 C C . PHE B 2 122 ? 45.592 -28.775 12.848 1.00 39.16 122 PHE D C 1
ATOM 2632 O O . PHE B 2 122 ? 46.637 -29.046 12.228 1.00 36.55 122 PHE D O 1
ATOM 2640 N N . PRO B 2 123 ? 45.595 -28.294 14.089 1.00 35.75 123 PRO D N 1
ATOM 2641 C CA . PRO B 2 123 ? 46.830 -28.189 14.862 1.00 37.61 123 PRO D CA 1
ATOM 2642 C C . PRO B 2 123 ? 47.250 -29.554 15.379 1.00 37.04 123 PRO D C 1
ATOM 2643 O O . PRO B 2 123 ? 46.477 -30.519 15.285 1.00 32.06 123 PRO D O 1
ATOM 2647 N N . PRO B 2 124 ? 48.455 -29.685 15.935 1.00 35.86 124 PRO D N 1
ATOM 2648 C CA . PRO B 2 124 ? 48.857 -30.982 16.488 1.00 33.15 124 PRO D CA 1
ATOM 2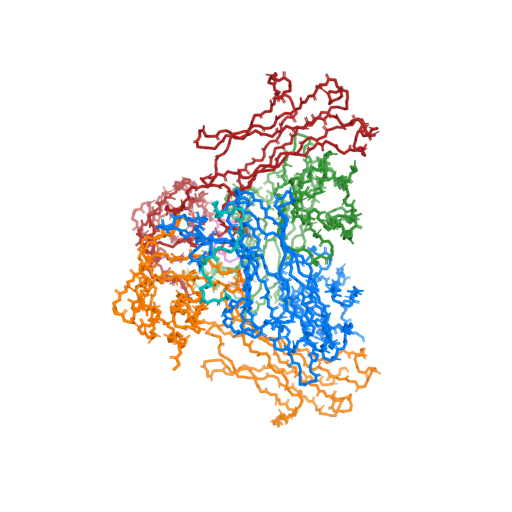649 C C . PRO B 2 124 ? 48.080 -31.299 17.753 1.00 36.30 124 PRO D C 1
ATOM 2650 O O . PRO B 2 124 ? 47.615 -30.408 18.466 1.00 28.22 124 PRO D O 1
ATOM 2654 N N . SER B 2 125 ? 47.938 -32.593 18.023 1.00 33.04 125 SER D N 1
ATOM 2655 C CA . SER B 2 125 ? 47.260 -33.026 19.232 1.00 30.94 125 SER D CA 1
ATOM 2656 C C . SER B 2 125 ? 48.209 -32.968 20.424 1.00 34.38 125 SER D C 1
ATOM 2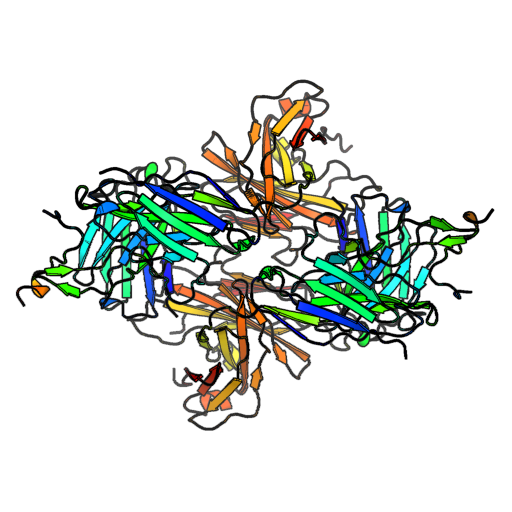657 O O . SER B 2 125 ? 49.434 -32.959 20.280 1.00 35.34 125 SER D O 1
ATOM 2660 N N . SER B 2 126 ? 47.619 -32.928 21.620 1.00 35.21 126 SER D N 1
ATOM 2661 C CA . SER B 2 126 ? 48.423 -32.951 22.836 1.00 33.74 126 SER D CA 1
ATOM 2662 C C . SER B 2 126 ? 49.207 -34.252 22.959 1.00 30.73 126 SER D C 1
ATOM 2663 O O . SER B 2 126 ? 50.308 -34.259 23.514 1.00 31.36 126 SER D O 1
ATOM 2666 N N . GLU B 2 127 ? 48.656 -35.357 22.453 1.00 35.32 127 GLU D N 1
ATOM 2667 C CA . GLU B 2 127 ? 49.365 -36.636 22.461 1.00 35.95 127 GLU D CA 1
ATOM 2668 C C . GLU B 2 127 ? 50.697 -36.536 21.722 1.00 28.75 127 GLU D C 1
ATOM 2669 O O . GLU B 2 127 ? 51.765 -36.868 22.263 1.00 36.16 127 GLU D O 1
ATOM 2675 N N . GLU B 2 128 ? 50.644 -36.087 20.467 1.00 27.04 128 GLU D N 1
ATOM 2676 C CA . GLU B 2 128 ? 51.860 -35.988 19.672 1.00 31.99 128 GLU D CA 1
ATOM 2677 C C . GLU B 2 128 ? 52.859 -35.043 20.323 1.00 31.64 128 GLU D C 1
ATOM 2678 O O . GLU B 2 128 ? 54.057 -35.340 20.376 1.00 34.25 128 GLU D O 1
ATOM 2684 N N . LEU B 2 129 ? 52.380 -33.907 20.841 1.00 27.24 129 LEU D N 1
ATOM 2685 C CA . LEU B 2 129 ? 53.274 -32.975 21.523 1.00 34.15 129 LEU D CA 1
ATOM 2686 C C . LEU B 2 129 ? 53.913 -33.626 22.742 1.00 32.47 129 LEU D C 1
ATOM 2687 O O . LEU B 2 129 ? 55.084 -33.372 23.047 1.00 28.75 129 LEU D O 1
ATOM 2692 N N . GLN B 2 130 ? 53.158 -34.473 23.449 1.00 32.17 130 GLN D N 1
ATOM 2693 C CA . GLN B 2 130 ? 53.746 -35.267 24.523 1.00 36.73 130 GLN D CA 1
ATOM 2694 C C . GLN B 2 130 ? 54.866 -36.147 23.993 1.00 36.08 130 GLN D C 1
ATOM 2695 O O . GLN B 2 130 ? 55.827 -36.433 24.714 1.00 35.77 130 GLN D O 1
ATOM 2701 N N . ALA B 2 131 ? 54.764 -36.579 22.737 1.00 34.99 131 ALA D N 1
ATOM 2702 C CA . ALA B 2 131 ? 55.886 -37.262 22.097 1.00 37.87 131 ALA D CA 1
ATOM 2703 C C . ALA B 2 131 ? 56.907 -36.297 21.484 1.00 35.06 131 ALA D C 1
ATOM 2704 O O . ALA B 2 131 ? 57.754 -36.740 20.698 1.00 41.30 131 ALA D O 1
ATOM 2706 N N . ASN B 2 132 ? 56.840 -35.004 21.816 1.00 35.14 132 ASN D N 1
ATOM 2707 C CA . ASN B 2 132 ? 57.784 -33.974 21.372 1.00 34.29 132 ASN D CA 1
ATOM 2708 C C . ASN B 2 132 ? 57.729 -33.705 19.871 1.00 37.86 132 ASN D C 1
ATOM 2709 O O . ASN B 2 132 ? 58.697 -33.191 19.302 1.00 34.96 132 ASN D O 1
ATOM 2714 N N . LYS B 2 133 ? 56.616 -34.021 19.213 1.00 34.02 133 LYS D N 1
ATOM 2715 C CA . LYS B 2 133 ? 56.446 -33.776 17.787 1.00 36.84 133 LYS D CA 1
ATOM 2716 C C . LYS B 2 133 ? 55.163 -32.984 17.561 1.00 36.07 133 LYS D C 1
ATOM 2717 O O . LYS B 2 133 ? 54.317 -32.866 18.452 1.00 35.72 133 LYS D O 1
ATOM 2723 N N . ALA B 2 134 ? 55.009 -32.447 16.351 1.00 31.40 134 ALA D N 1
ATOM 2724 C CA . ALA B 2 134 ? 53.854 -31.608 16.039 1.00 31.07 134 ALA D CA 1
ATOM 2725 C C . ALA B 2 134 ? 53.595 -31.666 14.540 1.00 37.29 134 ALA D C 1
ATOM 2726 O O . ALA B 2 134 ? 54.345 -31.075 13.757 1.00 39.31 134 ALA D O 1
ATOM 2728 N N . THR B 2 135 ? 52.536 -32.357 14.138 1.00 28.40 135 THR D N 1
ATOM 2729 C CA . THR B 2 135 ? 52.153 -32.453 12.735 1.00 32.89 135 THR D CA 1
ATOM 2730 C C . THR B 2 135 ? 50.917 -31.594 12.502 1.00 30.26 135 THR D C 1
ATOM 2731 O O . THR B 2 135 ? 49.880 -31.806 13.138 1.00 35.74 135 THR D O 1
ATOM 2735 N N . LEU B 2 136 ? 51.031 -30.631 11.596 1.00 26.78 136 LEU D N 1
ATOM 2736 C CA . LEU B 2 136 ? 49.919 -29.774 11.210 1.00 31.07 136 LEU D CA 1
ATOM 2737 C C . LEU B 2 136 ? 49.320 -30.318 9.922 1.00 29.91 136 LEU D C 1
ATOM 2738 O O . LEU B 2 136 ? 50.060 -30.656 8.990 1.00 30.64 136 LEU D O 1
ATOM 2743 N N . VAL B 2 137 ? 47.992 -30.400 9.865 1.00 26.47 137 VAL D N 1
ATOM 2744 C CA . VAL B 2 137 ? 47.319 -31.101 8.772 1.00 29.65 137 VAL D CA 1
ATOM 2745 C C . VAL B 2 137 ? 46.393 -30.134 8.045 1.00 33.88 137 VAL D C 1
ATOM 2746 O O . VAL B 2 137 ? 45.471 -29.576 8.649 1.00 31.27 137 VAL D O 1
ATOM 2750 N N . CYS B 2 138 ? 46.614 -29.962 6.743 1.00 29.90 138 CYS D N 1
ATOM 2751 C CA . CYS B 2 138 ? 45.801 -29.087 5.905 1.00 37.13 138 CYS D CA 1
ATOM 2752 C C . CYS B 2 138 ? 45.090 -29.947 4.868 1.00 29.65 138 CYS D C 1
ATOM 2753 O O . CYS B 2 138 ? 45.731 -30.491 3.962 1.00 31.91 138 CYS D O 1
ATOM 2756 N N . LEU B 2 139 ? 43.771 -30.066 4.999 1.00 34.87 139 LEU D N 1
ATOM 2757 C CA . LEU B 2 139 ? 42.950 -30.898 4.128 1.00 33.62 139 LEU D CA 1
ATOM 2758 C C . LEU B 2 139 ? 42.174 -30.017 3.161 1.00 33.52 139 LEU D C 1
ATOM 2759 O O . LEU B 2 139 ? 41.446 -29.114 3.589 1.00 33.13 139 LEU D O 1
ATOM 2764 N N . ILE B 2 140 ? 42.325 -30.288 1.865 1.00 33.97 140 ILE D N 1
ATOM 2765 C CA . ILE B 2 140 ? 41.724 -29.504 0.795 1.00 31.75 140 ILE D CA 1
ATOM 2766 C C . ILE B 2 140 ? 40.811 -30.426 0.002 1.00 39.69 140 ILE D C 1
ATOM 2767 O O . ILE B 2 140 ? 41.233 -31.512 -0.409 1.00 42.10 140 ILE D O 1
ATOM 2772 N N . SER B 2 141 ? 39.568 -30.003 -0.218 1.00 37.78 141 SER D N 1
ATOM 2773 C CA . SER B 2 141 ? 38.619 -30.884 -0.884 1.00 42.66 141 SER D CA 1
ATOM 2774 C C . SER B 2 141 ? 37.655 -30.078 -1.744 1.00 43.76 141 SER D C 1
ATOM 2775 O O . SER B 2 141 ? 37.522 -28.861 -1.596 1.00 40.19 141 SER D O 1
ATOM 2778 N N . ASP B 2 142 ? 37.009 -30.781 -2.677 1.00 42.53 142 ASP D N 1
ATOM 2779 C CA . ASP B 2 142 ? 35.876 -30.254 -3.440 1.00 46.44 142 ASP D CA 1
ATOM 2780 C C . ASP B 2 142 ? 36.281 -29.096 -4.352 1.00 42.93 142 ASP D C 1
ATOM 2781 O O . ASP B 2 142 ? 35.564 -28.101 -4.463 1.00 43.68 142 ASP D O 1
ATOM 2786 N N . PHE B 2 143 ? 37.422 -29.221 -5.022 1.00 38.49 143 PHE D N 1
ATOM 2787 C CA . PHE B 2 143 ? 37.870 -28.191 -5.946 1.00 48.18 143 PHE D CA 1
ATOM 2788 C C . PHE B 2 143 ? 38.026 -28.760 -7.350 1.00 46.67 143 PHE D C 1
ATOM 2789 O O . PHE B 2 143 ? 38.343 -29.939 -7.533 1.00 44.76 143 PHE D O 1
ATOM 2797 N N . TYR B 2 144 ? 37.782 -27.902 -8.344 1.00 44.33 144 TYR D N 1
ATOM 2798 C CA . TYR B 2 144 ? 37.937 -28.235 -9.751 1.00 46.41 144 TYR D CA 1
ATOM 2799 C C . TYR B 2 144 ? 38.338 -26.951 -10.466 1.00 48.52 144 TYR D C 1
ATOM 2800 O O . TYR B 2 144 ? 37.713 -25.905 -10.223 1.00 47.65 144 TYR D O 1
ATOM 2809 N N . PRO B 2 145 ? 39.349 -26.985 -11.347 1.00 47.38 145 PRO D N 1
ATOM 2810 C CA . PRO B 2 145 ? 40.151 -28.142 -11.785 1.00 45.33 145 PRO D CA 1
ATOM 2811 C C . PRO B 2 145 ? 41.090 -28.666 -10.702 1.00 51.09 145 PRO D C 1
ATOM 2812 O O . PRO B 2 145 ? 41.244 -28.050 -9.650 1.00 48.94 145 PRO D O 1
ATOM 2816 N N . GLY B 2 146 ? 41.732 -29.808 -10.943 1.00 47.46 146 GLY D N 1
ATOM 2817 C CA . GLY B 2 146 ? 42.589 -30.424 -9.950 1.00 45.88 146 GLY D CA 1
ATOM 2818 C C . GLY B 2 146 ? 44.002 -29.880 -9.932 1.00 50.83 146 GLY D C 1
ATOM 2819 O O . GLY B 2 146 ? 44.956 -30.595 -10.251 1.00 69.99 146 GLY D O 1
ATOM 2820 N N . ALA B 2 147 ? 44.147 -28.612 -9.559 1.00 47.27 147 ALA D N 1
ATOM 2821 C CA . ALA B 2 147 ? 45.458 -27.984 -9.452 1.00 47.64 147 ALA D CA 1
ATOM 2822 C C . ALA B 2 147 ? 45.392 -26.941 -8.351 1.00 50.80 147 ALA D C 1
ATOM 2823 O O . ALA B 2 147 ? 44.619 -25.983 -8.451 1.00 45.38 147 ALA D O 1
ATOM 2825 N N . VAL B 2 148 ? 46.188 -27.134 -7.301 1.00 46.54 148 VAL D N 1
ATOM 2826 C CA . VAL B 2 148 ? 46.251 -26.202 -6.185 1.00 44.48 148 VAL D CA 1
ATOM 2827 C C . VAL B 2 148 ? 47.711 -25.958 -5.837 1.00 43.09 148 VAL D C 1
ATOM 2828 O O . VAL B 2 148 ? 48.596 -26.756 -6.153 1.00 43.72 148 VAL D O 1
ATOM 2832 N N . GLU B 2 149 ? 47.951 -24.834 -5.173 1.00 39.97 149 GLU D N 1
ATOM 2833 C CA . GLU B 2 149 ? 49.263 -24.505 -4.638 1.00 37.85 149 GLU D CA 1
ATOM 2834 C C . GLU B 2 149 ? 49.126 -24.322 -3.135 1.00 43.78 149 GLU D C 1
ATOM 2835 O O . GLU B 2 149 ? 48.206 -23.643 -2.671 1.00 41.69 149 GLU D O 1
ATOM 2841 N N . VAL B 2 150 ? 50.025 -24.937 -2.375 1.00 41.25 150 VAL D N 1
ATOM 2842 C CA . VAL B 2 150 ? 49.956 -24.918 -0.919 1.00 38.81 150 VAL D CA 1
ATOM 2843 C C . VAL B 2 150 ? 51.216 -24.251 -0.391 1.00 41.08 150 VAL D C 1
ATOM 2844 O O . VAL B 2 150 ? 52.331 -24.718 -0.658 1.00 40.56 150 VAL D O 1
ATOM 2848 N N . ALA B 2 151 ? 51.039 -23.163 0.355 1.00 37.64 151 ALA D N 1
ATOM 2849 C CA . ALA B 2 151 ? 52.137 -22.467 1.008 1.00 46.14 151 ALA D CA 1
ATOM 2850 C C . ALA B 2 151 ? 51.903 -22.454 2.511 1.00 39.36 151 ALA D C 1
ATOM 2851 O O . ALA B 2 151 ? 50.776 -22.261 2.973 1.00 40.99 151 ALA D O 1
ATOM 2853 N N . TRP B 2 152 ? 52.966 -22.665 3.276 1.00 41.09 152 TRP D N 1
ATOM 2854 C CA . TRP B 2 152 ? 52.884 -22.666 4.729 1.00 40.93 152 TRP D CA 1
ATOM 2855 C C . TRP B 2 152 ? 53.592 -21.437 5.277 1.00 48.06 152 TRP D C 1
ATOM 2856 O O . TRP B 2 152 ? 54.704 -21.106 4.848 1.00 42.39 152 TRP D O 1
ATOM 2867 N N . LYS B 2 153 ? 52.950 -20.770 6.229 1.00 41.29 153 LYS D N 1
ATOM 2868 C CA . LYS B 2 153 ? 53.495 -19.576 6.849 1.00 45.77 153 LYS D CA 1
ATOM 2869 C C . LYS B 2 153 ? 53.533 -19.750 8.361 1.00 48.14 153 LYS D C 1
ATOM 2870 O O . LYS B 2 153 ? 52.717 -20.467 8.940 1.00 44.98 153 LYS D O 1
ATOM 2876 N N . ALA B 2 154 ? 54.498 -19.091 8.992 1.00 51.33 154 ALA D N 1
ATOM 2877 C CA . ALA B 2 154 ? 54.651 -19.085 10.445 1.00 51.55 154 ALA D CA 1
ATOM 2878 C C . ALA B 2 154 ? 54.870 -17.636 10.863 1.00 51.04 154 ALA D C 1
ATOM 2879 O O . ALA B 2 154 ? 55.954 -17.083 10.649 1.00 54.10 154 ALA D O 1
ATOM 2881 N N . ASP B 2 155 ? 53.833 -17.027 11.437 1.00 46.62 155 ASP D N 1
ATOM 2882 C CA . ASP B 2 155 ? 53.885 -15.640 11.894 1.00 49.52 155 ASP D CA 1
ATOM 2883 C C . ASP B 2 155 ? 54.399 -14.715 10.793 1.00 54.83 155 ASP D C 1
ATOM 2884 O O . ASP B 2 155 ? 55.188 -13.799 11.033 1.00 51.33 155 ASP D O 1
ATOM 2889 N N . GLY B 2 156 ? 53.953 -14.969 9.562 1.00 53.98 156 GLY D N 1
ATOM 2890 C CA . GLY B 2 156 ? 54.320 -14.162 8.423 1.00 54.86 156 GLY D CA 1
ATOM 2891 C C . GLY B 2 156 ? 55.516 -14.656 7.636 1.00 55.78 156 GLY D C 1
ATOM 2892 O O . GLY B 2 156 ? 55.694 -14.242 6.486 1.00 56.85 156 GLY D O 1
ATOM 2893 N N . SER B 2 157 ? 56.341 -15.524 8.215 1.00 58.81 157 SER D N 1
ATOM 2894 C CA . SER B 2 157 ? 57.527 -16.023 7.535 1.00 58.19 157 SER D CA 1
ATOM 2895 C C . SER B 2 157 ? 57.188 -17.264 6.719 1.00 58.79 157 SER D C 1
ATOM 2896 O O . SER B 2 157 ? 56.262 -18.007 7.042 1.00 60.85 157 SER D O 1
ATOM 2899 N N . ALA B 2 158 ? 57.952 -17.485 5.655 1.00 53.05 158 ALA D N 1
ATOM 2900 C CA . ALA B 2 158 ? 57.735 -18.648 4.807 1.00 50.13 158 ALA D CA 1
ATOM 2901 C C . ALA B 2 158 ? 58.307 -19.899 5.461 1.00 55.35 158 ALA D C 1
ATOM 2902 O O . ALA B 2 158 ? 59.399 -19.871 6.035 1.00 54.55 158 ALA D O 1
ATOM 2904 N N . VAL B 2 159 ? 57.567 -21.002 5.370 1.00 48.64 159 VAL D N 1
ATOM 2905 C CA . VAL B 2 159 ? 57.994 -22.290 5.901 1.00 46.44 159 VAL D CA 1
ATOM 2906 C C . VAL B 2 159 ? 58.312 -23.192 4.720 1.00 51.71 159 VAL D C 1
ATOM 2907 O O . VAL B 2 159 ? 57.443 -23.461 3.882 1.00 55.86 159 VAL D O 1
ATOM 2911 N N . ASN B 2 160 ? 59.554 -23.657 4.650 1.00 56.46 160 ASN D N 1
ATOM 2912 C CA . ASN B 2 160 ? 59.999 -24.523 3.567 1.00 63.54 160 ASN D CA 1
ATOM 2913 C C . ASN B 2 160 ? 60.298 -25.942 4.017 1.00 66.78 160 ASN D C 1
ATOM 2914 O O . ASN B 2 160 ? 59.943 -26.895 3.318 1.00 69.47 160 ASN D O 1
ATOM 2919 N N . ALA B 2 161 ? 60.926 -26.107 5.177 1.00 48.58 161 ALA D N 1
ATOM 2920 C CA . ALA B 2 161 ? 61.283 -27.428 5.672 1.00 52.71 161 ALA D CA 1
ATOM 2921 C C . ALA B 2 161 ? 60.075 -28.130 6.283 1.00 46.09 161 ALA D C 1
ATOM 2922 O O . ALA B 2 161 ? 59.221 -27.499 6.913 1.00 40.61 161 ALA D O 1
ATOM 2924 N N . GLY B 2 162 ? 60.008 -29.445 6.087 1.00 47.10 162 GLY D N 1
ATOM 2925 C CA . GLY B 2 162 ? 58.990 -30.261 6.719 1.00 42.07 162 GLY D CA 1
ATOM 2926 C C . GLY B 2 162 ? 57.643 -30.287 6.033 1.00 38.53 162 GLY D C 1
ATOM 2927 O O . GLY B 2 162 ? 56.685 -30.809 6.614 1.00 36.55 162 GLY D O 1
ATOM 2928 N N . VAL B 2 163 ? 57.532 -29.749 4.822 1.00 37.44 163 VAL D N 1
ATOM 2929 C CA . VAL B 2 163 ? 56.271 -29.704 4.092 1.00 37.31 163 VAL D CA 1
ATOM 2930 C C . VAL B 2 163 ? 56.204 -30.898 3.151 1.00 43.33 163 VAL D C 1
ATOM 2931 O O . VAL B 2 163 ? 57.156 -31.165 2.406 1.00 41.89 163 VAL D O 1
ATOM 2935 N N . GLU B 2 164 ? 55.082 -31.615 3.181 1.00 39.91 164 GLU D N 1
ATOM 2936 C CA . GLU B 2 164 ? 54.840 -32.717 2.254 1.00 42.18 164 GLU D CA 1
ATOM 2937 C C . GLU B 2 164 ? 53.401 -32.635 1.771 1.00 44.85 164 GLU D C 1
ATOM 2938 O O . GLU B 2 164 ? 52.471 -32.726 2.577 1.00 36.11 164 GLU D O 1
ATOM 2944 N N . THR B 2 165 ? 53.217 -32.476 0.464 1.00 40.31 165 THR D N 1
ATOM 2945 C CA . THR B 2 165 ? 51.903 -32.248 -0.122 1.00 33.44 165 THR D CA 1
ATOM 2946 C C . THR B 2 165 ? 51.599 -33.332 -1.146 1.00 37.03 165 THR D C 1
ATOM 2947 O O . THR B 2 165 ? 52.433 -33.629 -2.008 1.00 38.55 165 THR D O 1
ATOM 2951 N N . THR B 2 166 ? 50.410 -33.919 -1.049 1.00 29.97 166 THR D N 1
ATOM 2952 C CA . THR B 2 166 ? 50.000 -34.931 -2.007 1.00 33.86 166 THR D CA 1
ATOM 2953 C C . THR B 2 166 ? 49.656 -34.297 -3.350 1.00 44.15 166 THR D C 1
ATOM 2954 O O . THR B 2 166 ? 49.359 -33.103 -3.452 1.00 40.48 166 THR D O 1
ATOM 2958 N N . LYS B 2 167 ? 49.699 -35.122 -4.391 1.00 36.53 167 LYS D N 1
ATOM 2959 C CA . LYS B 2 167 ? 49.118 -34.730 -5.658 1.00 44.17 167 LYS D CA 1
ATOM 2960 C C . LYS B 2 167 ? 47.595 -34.803 -5.559 1.00 40.14 167 LYS D C 1
ATOM 2961 O O . LYS B 2 167 ? 47.053 -35.651 -4.846 1.00 47.12 167 LYS D O 1
ATOM 2967 N N . PRO B 2 168 ? 46.881 -33.911 -6.242 1.00 43.71 168 PRO D N 1
ATOM 2968 C CA . PRO B 2 168 ? 45.417 -33.956 -6.189 1.00 41.15 168 PRO D CA 1
ATOM 2969 C C . PRO B 2 168 ? 44.885 -35.247 -6.790 1.00 38.07 168 PRO D C 1
ATOM 2970 O O . PRO B 2 168 ? 45.450 -35.798 -7.737 1.00 48.52 168 PRO D O 1
ATOM 2974 N N . SER B 2 169 ? 43.791 -35.738 -6.216 1.00 37.20 169 SER D N 1
ATOM 2975 C CA . SER B 2 169 ? 43.166 -36.970 -6.674 1.00 46.38 169 SER D CA 1
ATOM 2976 C C . SER B 2 169 ? 41.656 -36.793 -6.687 1.00 36.18 169 SER D C 1
ATOM 2977 O O . SER B 2 169 ? 41.091 -36.135 -5.810 1.00 35.25 169 SER D O 1
ATOM 2980 N N . LYS B 2 170 ? 41.012 -37.384 -7.690 1.00 38.79 170 LYS D N 1
ATOM 2981 C CA . LYS B 2 170 ? 39.584 -37.180 -7.893 1.00 46.63 170 LYS D CA 1
ATOM 2982 C C . LYS B 2 170 ? 38.778 -37.850 -6.786 1.00 44.07 170 LYS D C 1
ATOM 2983 O O . LYS B 2 170 ? 39.044 -38.997 -6.415 1.00 43.10 170 LYS D O 1
ATOM 2989 N N . GLN B 2 171 ? 37.793 -37.126 -6.258 1.00 48.20 171 GLN D N 1
ATOM 2990 C CA . GLN B 2 171 ? 36.883 -37.667 -5.262 1.00 51.46 171 GLN D CA 1
ATOM 2991 C C . GLN B 2 171 ? 35.765 -38.447 -5.948 1.00 53.87 171 GLN D C 1
ATOM 2992 O O . GLN B 2 171 ? 35.740 -38.613 -7.170 1.00 55.35 171 GLN D O 1
ATOM 2998 N N . SER B 2 172 ? 34.812 -38.922 -5.143 1.00 50.96 172 SER D N 1
ATOM 2999 C CA . SER B 2 172 ? 33.651 -39.615 -5.688 1.00 59.28 172 SER D CA 1
ATOM 3000 C C . SER B 2 172 ? 32.702 -38.670 -6.415 1.00 57.03 172 SER D C 1
ATOM 3001 O O . SER B 2 172 ? 31.945 -39.119 -7.283 1.00 54.99 172 SER D O 1
ATOM 3004 N N . ASN B 2 173 ? 32.723 -37.378 -6.084 1.00 53.20 173 ASN D N 1
ATOM 3005 C CA . ASN B 2 173 ? 31.854 -36.391 -6.707 1.00 47.93 173 ASN D CA 1
ATOM 3006 C C . ASN B 2 173 ? 32.495 -35.721 -7.920 1.00 51.17 173 ASN D C 1
ATOM 3007 O O . ASN B 2 173 ? 32.021 -34.663 -8.351 1.00 53.36 173 ASN D O 1
ATOM 3012 N N . ASN B 2 174 ? 33.560 -36.310 -8.467 1.00 51.21 174 ASN D N 1
ATOM 3013 C CA . ASN B 2 174 ? 34.313 -35.817 -9.618 1.00 54.96 174 ASN D CA 1
ATOM 3014 C C . ASN B 2 174 ? 35.061 -34.520 -9.338 1.00 58.02 174 ASN D C 1
ATOM 3015 O O . ASN B 2 174 ? 35.616 -33.921 -10.269 1.00 54.27 174 ASN D O 1
ATOM 3020 N N . LYS B 2 175 ? 35.091 -34.063 -8.090 1.00 49.56 175 LYS D N 1
ATOM 3021 C CA . LYS B 2 175 ? 35.963 -32.976 -7.680 1.00 50.58 175 LYS D CA 1
ATOM 3022 C C . LYS B 2 175 ? 37.242 -33.567 -7.091 1.00 48.50 175 LYS D C 1
ATOM 3023 O O . LYS B 2 175 ? 37.392 -34.786 -6.962 1.00 50.53 175 LYS D O 1
ATOM 3029 N N . TYR B 2 176 ? 38.177 -32.697 -6.725 1.00 43.17 176 TYR D N 1
ATOM 3030 C CA . TYR B 2 176 ? 39.509 -33.133 -6.335 1.00 39.32 176 TYR D CA 1
ATOM 3031 C C . TYR B 2 176 ? 39.770 -32.874 -4.857 1.00 46.92 176 TYR D C 1
ATOM 3032 O O . TYR B 2 176 ? 39.122 -32.040 -4.218 1.00 40.88 176 TYR D O 1
ATOM 3041 N N . ALA B 2 177 ? 40.754 -33.600 -4.327 1.00 37.33 177 ALA D N 1
ATOM 3042 C CA . ALA B 2 177 ? 41.165 -33.485 -2.938 1.00 34.15 177 ALA D CA 1
ATOM 3043 C C . ALA B 2 177 ? 42.678 -33.612 -2.850 1.00 38.41 177 ALA D C 1
ATOM 3044 O O . ALA B 2 177 ? 43.319 -34.225 -3.708 1.00 40.25 177 ALA D O 1
ATOM 3046 N N . ALA B 2 178 ? 43.236 -33.026 -1.796 1.00 32.25 178 ALA D N 1
ATOM 3047 C CA . ALA B 2 178 ? 44.671 -33.049 -1.559 1.00 34.33 178 ALA D CA 1
ATOM 3048 C C . ALA B 2 178 ? 44.922 -32.776 -0.085 1.00 33.02 178 ALA D C 1
ATOM 3049 O O . ALA B 2 178 ? 44.048 -32.286 0.637 1.00 34.50 178 ALA D O 1
ATOM 3051 N N . SER B 2 179 ? 46.132 -33.108 0.355 1.00 26.01 179 SER D N 1
ATOM 3052 C CA . SER B 2 179 ? 46.524 -32.923 1.743 1.00 31.08 179 SER D CA 1
ATOM 3053 C C . SER B 2 179 ? 47.941 -32.381 1.798 1.00 32.29 179 SER D C 1
ATOM 3054 O O . SER B 2 179 ? 48.793 -32.761 0.989 1.00 35.96 179 SER D O 1
ATOM 3057 N N . SER B 2 180 ? 48.183 -31.491 2.754 1.00 28.22 180 SER D N 1
ATOM 3058 C CA . SER B 2 180 ? 49.518 -30.992 3.041 1.00 26.70 180 SER D CA 1
ATOM 3059 C C . SER B 2 180 ? 49.812 -31.215 4.516 1.00 30.42 180 SER D C 1
ATOM 3060 O O . SER B 2 180 ? 48.967 -30.938 5.374 1.00 28.50 180 SER D O 1
ATOM 3063 N N . TYR B 2 181 ? 51.001 -31.728 4.804 1.00 29.05 181 TYR D N 1
ATOM 3064 C CA . TYR B 2 181 ? 51.431 -32.044 6.155 1.00 31.07 181 TYR D CA 1
ATOM 3065 C C . TYR B 2 181 ? 52.673 -31.233 6.478 1.00 34.30 181 TYR D C 1
ATOM 3066 O O . TYR B 2 181 ? 53.638 -31.230 5.704 1.00 36.08 181 TYR D O 1
ATOM 3075 N N . LEU B 2 182 ? 52.647 -30.548 7.615 1.00 28.99 182 LEU D N 1
ATOM 3076 C CA . LEU B 2 182 ? 53.793 -29.792 8.105 1.00 34.63 182 LEU D CA 1
ATOM 3077 C C . LEU B 2 182 ? 54.306 -30.493 9.355 1.00 33.92 182 LEU D C 1
ATOM 3078 O O . LEU B 2 182 ? 53.651 -30.461 10.402 1.00 29.39 182 LEU D O 1
ATOM 3083 N N . SER B 2 183 ? 55.466 -31.133 9.243 1.00 30.42 183 SER D N 1
ATOM 3084 C CA . SER B 2 183 ? 56.051 -31.896 10.338 1.00 33.21 183 SER D CA 1
ATOM 3085 C C . SER B 2 183 ? 57.072 -31.027 11.061 1.00 30.74 183 SER D C 1
ATOM 3086 O O . SER B 2 183 ? 58.079 -30.629 10.467 1.00 38.11 183 SER D O 1
ATOM 3089 N N . LEU B 2 184 ? 56.817 -30.739 12.336 1.00 34.05 184 LEU D N 1
ATOM 3090 C CA . LEU B 2 184 ? 57.690 -29.911 13.152 1.00 30.29 184 LEU D CA 1
ATOM 3091 C C . LEU B 2 184 ? 58.006 -30.625 14.455 1.00 32.18 184 LEU D C 1
ATOM 3092 O O . LEU B 2 184 ? 57.330 -31.578 14.851 1.00 34.60 184 LEU D O 1
ATOM 3097 N N . THR B 2 185 ? 59.036 -30.132 15.130 1.00 34.18 185 THR D N 1
ATOM 3098 C CA . THR B 2 185 ? 59.236 -30.471 16.526 1.00 39.37 185 THR D CA 1
ATOM 3099 C C . THR B 2 185 ? 58.253 -29.679 17.384 1.00 35.40 185 THR D C 1
ATOM 3100 O O . THR B 2 185 ? 57.707 -28.655 16.963 1.00 37.50 185 THR D O 1
ATOM 3104 N N . SER B 2 186 ? 58.019 -30.169 18.603 1.00 37.29 186 SER D N 1
ATOM 3105 C CA . SER B 2 186 ? 57.209 -29.397 19.539 1.00 37.43 186 SER D CA 1
ATOM 3106 C C . SER B 2 186 ? 57.858 -28.054 19.846 1.00 35.46 186 SER D C 1
ATOM 3107 O O . SER B 2 186 ? 57.154 -27.060 20.063 1.00 39.93 186 SER D O 1
ATOM 3110 N N . ASP B 2 187 ? 59.194 -28.006 19.856 1.00 31.74 187 ASP D N 1
ATOM 3111 C CA . ASP B 2 187 ? 59.902 -26.746 20.071 1.00 41.20 187 ASP D CA 1
ATOM 3112 C C . ASP B 2 187 ? 59.552 -25.721 19.001 1.00 39.06 187 ASP D C 1
ATOM 3113 O O . ASP B 2 187 ? 59.390 -24.533 19.299 1.00 40.17 187 ASP D O 1
ATOM 3118 N N . GLN B 2 188 ? 59.445 -26.158 17.744 1.00 33.59 188 GLN D N 1
ATOM 3119 C CA . GLN B 2 188 ? 59.097 -25.233 16.671 1.00 38.37 188 GLN D CA 1
ATOM 3120 C C . GLN B 2 188 ? 57.661 -24.746 16.812 1.00 35.95 188 GLN D C 1
ATOM 3121 O O . GLN B 2 188 ? 57.385 -23.550 16.662 1.00 38.29 188 GLN D O 1
ATOM 3127 N N . TRP B 2 189 ? 56.734 -25.663 17.102 1.00 34.88 189 TRP D N 1
ATOM 3128 C CA . TRP B 2 189 ? 55.327 -25.296 17.222 1.00 33.15 189 TRP D CA 1
ATOM 3129 C C . TRP B 2 189 ? 55.098 -24.328 18.377 1.00 35.48 189 TRP D C 1
ATOM 3130 O O . TRP B 2 189 ? 54.335 -23.364 18.246 1.00 41.07 189 TRP D O 1
ATOM 3141 N N . LYS B 2 190 ? 55.754 -24.560 19.514 1.00 33.82 190 LYS D N 1
ATOM 3142 C CA . LYS B 2 190 ? 55.511 -23.732 20.689 1.00 37.04 190 LYS D CA 1
ATOM 3143 C C . LYS B 2 190 ? 56.314 -22.436 20.695 1.00 39.58 190 LYS D C 1
ATOM 3144 O O . LYS B 2 190 ? 56.051 -21.573 21.540 1.00 46.66 190 LYS D O 1
ATOM 3150 N N . SER B 2 191 ? 57.275 -22.269 19.787 1.00 35.35 191 SER D N 1
ATOM 3151 C CA . SER B 2 191 ? 58.036 -21.031 19.684 1.00 39.22 191 SER D CA 1
ATOM 3152 C C . SER B 2 191 ? 57.470 -20.083 18.631 1.00 42.09 191 SER D C 1
ATOM 3153 O O . SER B 2 191 ? 58.110 -19.078 18.307 1.00 44.49 191 SER D O 1
ATOM 3156 N N . HIS B 2 192 ? 56.293 -20.381 18.089 1.00 43.46 192 HIS D N 1
ATOM 3157 C CA . HIS B 2 192 ? 55.599 -19.503 17.160 1.00 38.96 192 HIS D CA 1
ATOM 3158 C C . HIS B 2 192 ? 54.231 -19.148 17.726 1.00 40.28 192 HIS D C 1
ATOM 3159 O O . HIS B 2 192 ? 53.651 -19.905 18.512 1.00 36.09 192 HIS D O 1
ATOM 3166 N N . LYS B 2 193 ? 53.713 -17.989 17.317 1.00 40.25 193 LYS D N 1
ATOM 3167 C CA . LYS B 2 193 ? 52.383 -17.584 17.758 1.00 41.85 193 LYS D CA 1
ATOM 3168 C C . LYS B 2 193 ? 51.283 -18.227 16.924 1.00 42.07 193 LYS D C 1
ATOM 3169 O O . LYS B 2 193 ? 50.192 -18.484 17.445 1.00 43.77 193 LYS D O 1
ATOM 3175 N N . SER B 2 194 ? 51.544 -18.500 15.647 1.00 35.95 194 SER D N 1
ATOM 3176 C CA . SER B 2 194 ? 50.540 -19.122 14.796 1.00 39.49 194 SER D CA 1
ATOM 3177 C C . SER B 2 194 ? 51.216 -19.716 13.570 1.00 42.13 194 SER D C 1
ATOM 3178 O O . SER B 2 194 ? 52.342 -19.355 13.218 1.00 42.32 194 SER D O 1
ATOM 3181 N N . TYR B 2 195 ? 50.509 -20.648 12.935 1.00 44.56 195 TYR D N 1
ATOM 3182 C CA . TYR B 2 195 ? 50.882 -21.195 11.641 1.00 39.11 195 TYR D CA 1
ATOM 3183 C C . TYR B 2 195 ? 49.683 -21.106 10.712 1.00 39.31 195 TYR D C 1
ATOM 3184 O O . TYR B 2 195 ? 48.529 -21.146 11.152 1.00 40.85 195 TYR D O 1
ATOM 3193 N N . SER B 2 196 ? 49.965 -20.999 9.418 1.00 34.90 196 SER D N 1
ATOM 3194 C CA . SER B 2 196 ? 48.935 -20.778 8.419 1.00 42.92 196 SER D CA 1
ATOM 3195 C C . SER B 2 196 ? 49.165 -21.679 7.218 1.00 41.85 196 SER D C 1
ATOM 3196 O O . SER B 2 196 ? 50.300 -21.848 6.758 1.00 37.41 196 SER D O 1
ATOM 3199 N N . CYS B 2 197 ? 48.073 -22.253 6.726 1.00 36.80 197 CYS D N 1
ATOM 3200 C CA . CYS B 2 197 ? 48.038 -22.974 5.462 1.00 34.42 197 CYS D CA 1
ATOM 3201 C C . CYS B 2 197 ? 47.303 -22.100 4.455 1.00 36.34 197 CYS D C 1
ATOM 3202 O O . CYS B 2 197 ? 46.158 -21.697 4.698 1.00 38.23 197 CYS D O 1
ATOM 3205 N N . GLN B 2 198 ? 47.963 -21.796 3.338 1.00 35.83 198 GLN D N 1
ATOM 3206 C CA . GLN B 2 198 ? 47.417 -20.943 2.292 1.00 43.28 198 GLN D CA 1
ATOM 3207 C C . GLN B 2 198 ? 47.265 -21.775 1.031 1.00 42.69 198 GLN D C 1
ATOM 3208 O O . GLN B 2 198 ? 48.261 -22.241 0.464 1.00 42.29 198 GLN D O 1
ATOM 3214 N N . VAL B 2 199 ? 46.022 -21.960 0.601 1.00 42.27 199 VAL D N 1
ATOM 3215 C CA . VAL B 2 199 ? 45.688 -22.773 -0.559 1.00 40.19 199 VAL D CA 1
ATOM 3216 C C . VAL B 2 199 ? 45.253 -21.834 -1.674 1.00 46.60 199 VAL D C 1
ATOM 3217 O O . VAL B 2 199 ? 44.281 -21.084 -1.521 1.00 49.68 199 VAL D O 1
ATOM 3221 N N . THR B 2 200 ? 45.979 -21.866 -2.785 1.00 40.98 200 THR D N 1
ATOM 3222 C CA . THR B 2 200 ? 45.686 -21.051 -3.952 1.00 46.12 200 THR D CA 1
ATOM 3223 C C . THR B 2 200 ? 45.118 -21.935 -5.052 1.00 49.04 200 THR D C 1
ATOM 3224 O O . THR B 2 200 ? 45.726 -22.948 -5.422 1.00 43.14 200 THR D O 1
ATOM 3228 N N . HIS B 2 201 ? 43.949 -21.550 -5.559 1.00 45.79 201 HIS D N 1
ATOM 3229 C CA . HIS B 2 201 ? 43.277 -22.247 -6.646 1.00 42.89 201 HIS D CA 1
ATOM 3230 C C . HIS B 2 201 ? 42.723 -21.200 -7.598 1.00 45.95 201 HIS D C 1
ATOM 3231 O O . HIS B 2 201 ? 41.979 -20.310 -7.174 1.00 50.39 201 HIS D O 1
ATOM 3238 N N . GLU B 2 202 ? 43.099 -21.300 -8.875 1.00 45.51 202 GLU D N 1
ATOM 3239 C CA . GLU B 2 202 ? 42.652 -20.359 -9.906 1.00 51.36 202 GLU D CA 1
ATOM 3240 C C . GLU B 2 202 ? 42.912 -18.912 -9.490 1.00 54.32 202 GLU D C 1
ATOM 3241 O O . GLU B 2 202 ? 42.064 -18.032 -9.653 1.00 45.06 202 GLU D O 1
ATOM 3247 N N . GLY B 2 203 ? 44.097 -18.665 -8.933 1.00 48.23 203 GLY D N 1
ATOM 3248 C CA . GLY B 2 203 ? 44.479 -17.338 -8.505 1.00 45.84 203 GLY D CA 1
ATOM 3249 C C . GLY B 2 203 ? 43.851 -16.859 -7.215 1.00 57.44 203 GLY D C 1
ATOM 3250 O O . GLY B 2 203 ? 44.279 -15.823 -6.688 1.00 65.03 203 GLY D O 1
ATOM 3251 N N . SER B 2 204 ? 42.854 -17.564 -6.685 1.00 56.42 204 SER D N 1
ATOM 3252 C CA . SER B 2 204 ? 42.197 -17.179 -5.442 1.00 57.76 204 SER D CA 1
ATOM 3253 C C . SER B 2 204 ? 42.808 -17.958 -4.287 1.00 50.91 204 SER D C 1
ATOM 3254 O O . SER B 2 204 ? 42.861 -19.190 -4.324 1.00 50.07 204 SER D O 1
ATOM 3257 N N . THR B 2 205 ? 43.273 -17.240 -3.269 1.00 53.15 205 THR D N 1
ATOM 3258 C CA . THR B 2 205 ? 43.955 -17.842 -2.133 1.00 52.59 205 THR D CA 1
ATOM 3259 C C . THR B 2 205 ? 43.075 -17.762 -0.895 1.00 52.15 205 THR D C 1
ATOM 3260 O O . THR B 2 205 ? 42.578 -16.685 -0.547 1.00 63.41 205 THR D O 1
ATOM 3264 N N . VAL B 2 206 ? 42.883 -18.901 -0.239 1.00 55.53 206 VAL D N 1
ATOM 3265 C CA . VAL B 2 206 ? 42.222 -18.966 1.056 1.00 63.12 206 VAL D CA 1
ATOM 3266 C C . VAL B 2 206 ? 43.264 -19.350 2.097 1.00 57.97 206 VAL D C 1
ATOM 3267 O O . VAL B 2 206 ? 44.276 -19.989 1.790 1.00 59.45 206 VAL D O 1
ATOM 3271 N N . GLU B 2 207 ? 43.025 -18.938 3.338 1.00 52.37 207 GLU D N 1
ATOM 3272 C CA . GLU B 2 207 ? 44.012 -19.118 4.393 1.00 46.55 207 GLU D CA 1
ATOM 3273 C C . GLU B 2 207 ? 43.331 -19.615 5.656 1.00 50.46 207 GLU D C 1
ATOM 3274 O O . GLU B 2 207 ? 42.280 -19.096 6.045 1.00 56.39 207 GLU D O 1
ATOM 3280 N N . LYS B 2 208 ? 43.930 -20.619 6.288 1.00 43.24 208 LYS D N 1
ATOM 3281 C CA . LYS B 2 208 ? 43.512 -21.079 7.602 1.00 41.79 208 LYS D CA 1
ATOM 3282 C C . LYS B 2 208 ? 44.686 -20.964 8.563 1.00 41.00 208 LYS D C 1
ATOM 3283 O O . LYS B 2 208 ? 45.846 -21.109 8.167 1.00 44.82 208 LYS D O 1
ATOM 3289 N N . THR B 2 209 ? 44.383 -20.697 9.830 1.00 38.59 209 THR D N 1
ATOM 3290 C CA . THR B 2 209 ? 45.420 -20.424 10.815 1.00 41.93 209 THR D CA 1
ATOM 3291 C C . THR B 2 209 ? 45.110 -21.147 12.116 1.00 43.68 209 THR D C 1
ATOM 3292 O O . THR B 2 209 ? 43.974 -21.113 12.597 1.00 44.70 209 THR D O 1
ATOM 3296 N N . VAL B 2 210 ? 46.128 -21.797 12.679 1.00 40.21 210 VAL D N 1
ATOM 3297 C CA . VAL B 2 210 ? 46.028 -22.443 13.979 1.00 37.22 210 VAL D CA 1
ATOM 3298 C C . VAL B 2 210 ? 47.116 -21.882 14.886 1.00 42.77 210 VAL D C 1
ATOM 3299 O O . VAL B 2 210 ? 48.130 -21.350 14.428 1.00 41.93 210 VAL D O 1
ATOM 3303 N N . ALA B 2 211 ? 46.894 -22.012 16.191 1.00 40.38 211 ALA D N 1
ATOM 3304 C CA . ALA B 2 211 ? 47.788 -21.457 17.195 1.00 42.57 211 ALA D CA 1
ATOM 3305 C C . ALA B 2 211 ? 47.876 -22.396 18.388 1.00 46.76 211 ALA D C 1
ATOM 3306 O O . ALA B 2 211 ? 46.904 -23.091 18.707 1.00 48.45 211 ALA D O 1
ATOM 3308 N N . PRO B 2 212 ? 49.029 -22.445 19.055 1.00 47.25 212 PRO D N 1
ATOM 3309 C CA . PRO B 2 212 ? 49.134 -23.229 20.293 1.00 47.53 212 PRO D CA 1
ATOM 3310 C C . PRO B 2 212 ? 48.103 -22.776 21.316 1.00 46.82 212 PRO D C 1
ATOM 3311 O O . PRO B 2 212 ? 47.962 -21.584 21.596 1.00 54.11 212 PRO D O 1
ATOM 3315 N N . ALA B 2 213 ? 47.374 -23.741 21.867 1.00 61.78 213 ALA D N 1
ATOM 3316 C CA . ALA B 2 213 ? 46.281 -23.456 22.784 1.00 80.43 213 ALA D CA 1
ATOM 3317 C C . ALA B 2 213 ? 46.775 -23.499 24.223 1.00 89.72 213 ALA D C 1
ATOM 3318 O O . ALA B 2 213 ? 47.460 -24.446 24.623 1.00 86.42 213 ALA D O 1
ATOM 3320 N N . GLU B 2 214 ? 46.426 -22.469 24.997 1.00 99.13 214 GLU D N 1
ATOM 3321 C CA . GLU B 2 214 ? 46.763 -22.469 26.416 1.00 112.40 214 GLU D CA 1
ATOM 3322 C C . GLU B 2 214 ? 45.871 -23.422 27.200 1.00 123.99 214 GLU D C 1
ATOM 3323 O O . GLU B 2 214 ? 46.311 -23.990 28.207 1.00 128.44 214 GLU D O 1
ATOM 3329 N N . CYS B 2 215 ? 44.615 -23.585 26.770 1.00 127.34 215 CYS D N 1
ATOM 3330 C CA . CYS B 2 215 ? 43.649 -24.514 27.354 1.00 127.94 215 CYS D CA 1
ATOM 3331 C C . CYS B 2 215 ? 43.245 -24.136 28.777 1.00 138.79 215 CYS D C 1
ATOM 3332 O O . CYS B 2 215 ? 42.140 -24.468 29.217 1.00 136.85 215 CYS D O 1
ATOM 3335 N N . SER B 2 216 ? 44.121 -23.445 29.501 1.00 145.91 216 SER D N 1
ATOM 3336 C CA . SER B 2 216 ? 43.841 -23.045 30.876 1.00 150.43 216 SER D CA 1
ATOM 3337 C C . SER B 2 216 ? 42.751 -21.979 30.934 1.00 153.12 216 SER D C 1
ATOM 3338 O O . SER B 2 216 ? 42.596 -21.178 30.013 1.00 153.01 216 SER D O 1
ATOM 3342 N N . LEU C 3 1 ? 65.825 -71.346 -28.651 1.00 107.18 175 LEU E N 1
ATOM 3343 C CA . LEU C 3 1 ? 65.299 -70.896 -27.368 1.00 105.42 175 LEU E CA 1
ATOM 3344 C C . LEU C 3 1 ? 63.826 -70.522 -27.487 1.00 97.27 175 LEU E C 1
ATOM 3345 O O . LEU C 3 1 ? 63.131 -70.979 -28.395 1.00 101.31 175 LEU E O 1
ATOM 3350 N N . LYS C 3 2 ? 63.354 -69.686 -26.562 1.00 82.26 176 LYS E N 1
ATOM 3351 C CA . LYS C 3 2 ? 61.974 -69.202 -26.579 1.00 69.24 176 LYS E CA 1
ATOM 3352 C C . LYS C 3 2 ? 61.857 -67.991 -27.508 1.00 67.76 176 LYS E C 1
ATOM 3353 O O . LYS C 3 2 ? 61.557 -66.869 -27.099 1.00 70.04 176 LYS E O 1
ATOM 3359 N N . SER C 3 3 ? 62.102 -68.248 -28.794 1.00 68.22 177 SER E N 1
ATOM 3360 C CA . SER C 3 3 ? 62.180 -67.190 -29.794 1.00 68.53 177 SER E CA 1
ATOM 3361 C C . SER C 3 3 ? 60.821 -66.758 -30.328 1.00 64.60 177 SER E C 1
ATOM 3362 O O . SER C 3 3 ? 60.760 -65.795 -31.100 1.00 60.15 177 SER E O 1
ATOM 3365 N N . ASP C 3 4 ? 59.737 -67.434 -29.947 1.00 57.32 178 ASP E N 1
ATOM 3366 C CA . ASP C 3 4 ? 58.397 -67.086 -30.424 1.00 54.75 178 ASP E CA 1
ATOM 3367 C C . ASP C 3 4 ? 57.414 -67.317 -29.279 1.00 49.36 178 ASP E C 1
ATOM 3368 O O . ASP C 3 4 ? 56.981 -68.449 -29.043 1.00 43.05 178 ASP E O 1
ATOM 3373 N N . LYS C 3 5 ? 57.055 -66.236 -28.582 1.00 46.09 179 LYS E N 1
ATOM 3374 C CA . LYS C 3 5 ? 56.174 -66.302 -27.420 1.00 43.78 179 LYS E CA 1
ATOM 3375 C C . LYS C 3 5 ? 54.740 -66.686 -27.768 1.00 39.96 179 LYS E C 1
ATOM 3376 O O . LYS C 3 5 ? 53.923 -66.833 -26.853 1.00 38.51 179 LYS E O 1
ATOM 3382 N N . LYS C 3 6 ? 54.406 -66.843 -29.047 1.00 39.19 180 LYS E N 1
ATOM 3383 C CA . LYS C 3 6 ? 53.055 -67.215 -29.441 1.00 47.89 180 LYS E CA 1
ATOM 3384 C C . LYS C 3 6 ? 52.875 -68.717 -29.617 1.00 46.57 180 LYS E C 1
ATOM 3385 O O . LYS C 3 6 ? 51.739 -69.172 -29.780 1.00 40.24 180 LYS E O 1
ATOM 3391 N N . ILE C 3 7 ? 53.956 -69.492 -29.564 1.00 43.88 181 ILE E N 1
ATOM 3392 C CA . ILE C 3 7 ? 53.940 -70.901 -29.937 1.00 42.01 181 ILE E CA 1
ATOM 3393 C C . ILE C 3 7 ? 53.848 -71.761 -28.685 1.00 41.16 181 ILE E C 1
ATOM 3394 O O . ILE C 3 7 ? 54.587 -71.548 -27.716 1.00 40.49 181 ILE E O 1
ATOM 3399 N N . GLU C 3 8 ? 52.939 -72.731 -28.706 1.00 44.16 182 GLU E N 1
ATOM 3400 C CA . GLU C 3 8 ? 52.952 -73.798 -27.716 1.00 42.52 182 GLU E CA 1
ATOM 3401 C C . GLU C 3 8 ? 54.083 -74.765 -28.044 1.00 48.14 182 GLU E C 1
ATOM 3402 O O . GLU C 3 8 ? 54.230 -75.183 -29.196 1.00 42.59 182 GLU E O 1
ATOM 3408 N N . TYR C 3 9 ? 54.899 -75.113 -27.044 1.00 43.11 183 TYR E N 1
ATOM 3409 C CA . TYR C 3 9 ? 56.049 -75.977 -27.293 1.00 43.82 183 TYR E CA 1
ATOM 3410 C C . TYR C 3 9 ? 55.984 -77.289 -26.517 1.00 47.58 183 TYR E C 1
ATOM 3411 O O . TYR C 3 9 ? 56.998 -77.983 -26.400 1.00 47.51 183 TYR E O 1
ATOM 3420 N N . ASN C 3 10 ? 54.814 -77.654 -25.999 1.00 45.76 184 ASN E N 1
ATOM 3421 C CA . ASN C 3 10 ? 54.644 -78.973 -25.401 1.00 48.33 184 ASN E CA 1
ATOM 3422 C C . ASN C 3 10 ? 54.730 -80.032 -26.493 1.00 50.91 184 ASN E C 1
ATOM 3423 O O . ASN C 3 10 ? 53.936 -80.023 -27.439 1.00 48.95 184 ASN E O 1
ATOM 3428 N N . GLU C 3 11 ? 55.700 -80.942 -26.365 1.00 52.16 185 GLU E N 1
ATOM 3429 C CA . GLU C 3 11 ? 55.902 -81.969 -27.382 1.00 57.19 185 GLU E CA 1
ATOM 3430 C C . GLU C 3 11 ? 54.698 -82.892 -27.522 1.00 57.42 185 GLU E C 1
ATOM 3431 O O . GLU C 3 11 ? 54.506 -83.485 -28.590 1.00 68.12 185 GLU E O 1
ATOM 3437 N N . THR C 3 12 ? 53.882 -83.020 -26.472 1.00 61.22 186 THR E N 1
ATOM 3438 C CA . THR C 3 12 ? 52.684 -83.850 -26.546 1.00 63.29 186 THR E CA 1
ATOM 3439 C C . THR C 3 12 ? 51.698 -83.319 -27.583 1.00 62.83 186 THR E C 1
ATOM 3440 O O . THR C 3 12 ? 50.940 -84.096 -28.177 1.00 68.23 186 THR E O 1
ATOM 3444 N N . TRP C 3 13 ? 51.720 -82.010 -27.843 1.00 56.90 187 TRP E N 1
ATOM 3445 C CA . TRP C 3 13 ? 50.792 -81.403 -28.789 1.00 58.99 187 TRP E CA 1
ATOM 3446 C C . TRP C 3 13 ? 51.206 -81.608 -30.242 1.00 62.74 187 TRP E C 1
ATOM 3447 O O . TRP C 3 13 ? 50.355 -81.502 -31.132 1.00 60.04 187 TRP E O 1
ATOM 3458 N N . TYR C 3 14 ? 52.484 -81.891 -30.501 1.00 70.26 188 TYR E N 1
ATOM 3459 C CA . TYR C 3 14 ? 52.988 -82.082 -31.856 1.00 68.40 188 TYR E CA 1
ATOM 3460 C C . TYR C 3 14 ? 53.375 -83.517 -32.171 1.00 79.98 188 TYR E C 1
ATOM 3461 O O . TYR C 3 14 ? 53.325 -83.910 -33.338 1.00 79.36 188 TYR E O 1
ATOM 3470 N N . SER C 3 15 ? 53.766 -84.304 -31.168 1.00 110.18 189 SER E N 1
ATOM 3471 C CA . SER C 3 15 ? 54.253 -85.671 -31.370 1.00 121.05 189 SER E CA 1
ATOM 3472 C C . SER C 3 15 ? 53.617 -86.600 -30.334 1.00 130.26 1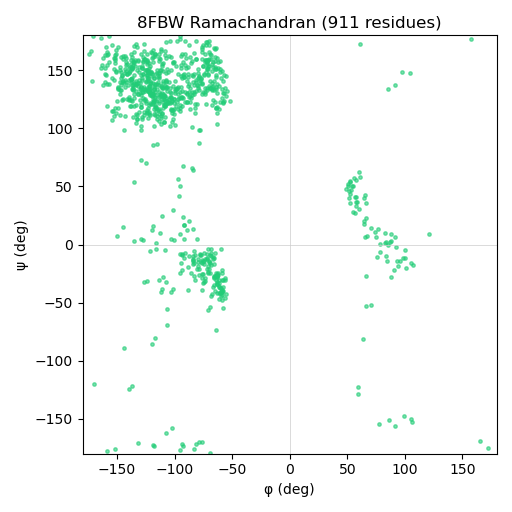89 SER E C 1
ATOM 3473 O O . SER C 3 15 ? 54.304 -87.318 -29.607 1.00 133.89 189 SER E O 1
ATOM 3476 N N . ARG C 3 16 ? 52.283 -86.572 -30.276 1.00 115.33 190 ARG E N 1
ATOM 3477 C CA . ARG C 3 16 ? 51.496 -87.482 -29.442 1.00 114.85 190 ARG E CA 1
ATOM 3478 C C . ARG C 3 16 ? 50.003 -87.278 -29.698 1.00 115.48 190 ARG E C 1
ATOM 3479 O O . ARG C 3 16 ? 49.605 -86.372 -30.433 1.00 110.14 190 ARG E O 1
ATOM 3487 N N . GLU D 1 1 ? 31.817 -23.412 0.643 1.00 79.52 1 GLU A N 1
ATOM 3488 C CA . GLU D 1 1 ? 30.773 -24.384 0.337 1.00 87.22 1 GLU A CA 1
ATOM 3489 C C . GLU D 1 1 ? 29.730 -24.451 1.450 1.00 81.12 1 GLU A C 1
ATOM 3490 O O . GLU D 1 1 ? 30.067 -24.452 2.635 1.00 76.03 1 GLU A O 1
ATOM 3496 N N . VAL D 1 2 ? 28.462 -24.509 1.058 1.00 78.06 2 VAL A N 1
ATOM 3497 C CA . VAL D 1 2 ? 27.364 -24.568 2.014 1.00 74.13 2 VAL A CA 1
ATOM 3498 C C . VAL D 1 2 ? 27.220 -25.994 2.524 1.00 76.54 2 VAL A C 1
ATOM 3499 O O . VAL D 1 2 ? 27.302 -26.958 1.753 1.00 74.75 2 VAL A O 1
ATOM 3503 N N . GLN D 1 3 ? 27.020 -26.138 3.833 1.00 74.91 3 GLN A N 1
ATOM 3504 C CA . GLN D 1 3 ? 26.754 -27.434 4.437 1.00 74.88 3 GLN A CA 1
ATOM 3505 C C . GLN D 1 3 ? 25.552 -27.331 5.366 1.00 78.74 3 GLN A C 1
ATOM 3506 O O . GLN D 1 3 ? 25.391 -26.343 6.093 1.00 77.81 3 GLN A O 1
ATOM 3512 N N . LEU D 1 4 ? 24.699 -28.352 5.312 1.00 81.56 4 LEU A N 1
ATOM 3513 C CA . LEU D 1 4 ? 23.541 -28.490 6.194 1.00 69.75 4 LEU A CA 1
ATOM 3514 C C . LEU D 1 4 ? 23.610 -29.893 6.788 1.00 64.31 4 LEU A C 1
ATOM 3515 O O . LEU D 1 4 ? 23.208 -30.866 6.142 1.00 69.88 4 LEU A O 1
ATOM 3520 N N . VAL D 1 5 ? 24.124 -30.002 8.008 1.00 62.00 5 VAL A N 1
ATOM 3521 C CA . VAL D 1 5 ? 24.358 -31.292 8.650 1.00 61.94 5 VAL A CA 1
ATOM 3522 C C . VAL D 1 5 ? 23.225 -31.557 9.631 1.00 58.62 5 VAL A C 1
ATOM 3523 O O . VAL D 1 5 ? 23.003 -30.776 10.562 1.00 60.39 5 VAL A O 1
ATOM 3527 N N . GLU D 1 6 ? 22.515 -32.661 9.436 1.00 59.71 6 GLU A N 1
ATOM 3528 C CA . GLU D 1 6 ? 21.345 -32.975 10.239 1.00 52.72 6 GLU A CA 1
ATOM 3529 C C . GLU D 1 6 ? 21.678 -33.996 11.320 1.00 55.54 6 GLU A C 1
ATOM 3530 O O . GLU D 1 6 ? 22.637 -34.764 11.215 1.00 61.76 6 GLU A O 1
ATOM 3536 N N . SER D 1 7 ? 20.854 -33.996 12.365 1.00 62.01 7 SER A N 1
ATOM 3537 C CA . SER D 1 7 ? 21.008 -34.919 13.480 1.00 60.61 7 SER A CA 1
ATOM 3538 C C . SER D 1 7 ? 19.640 -35.185 14.091 1.00 53.65 7 SER A C 1
ATOM 3539 O O . SER D 1 7 ? 18.677 -34.451 13.852 1.00 55.69 7 SER A O 1
ATOM 3542 N N . GLY D 1 8 ? 19.569 -36.242 14.894 1.00 47.85 8 GLY A N 1
ATOM 3543 C CA . GLY D 1 8 ? 18.325 -36.625 15.529 1.00 51.73 8 GLY A CA 1
ATOM 3544 C C . GLY D 1 8 ? 17.623 -37.756 14.808 1.00 60.11 8 GLY A C 1
ATOM 3545 O O . GLY D 1 8 ? 18.275 -38.625 14.223 1.00 69.31 8 GLY A O 1
ATOM 3546 N N . GLY D 1 9 ? 16.294 -37.757 14.848 1.00 55.13 9 GLY A N 1
ATOM 3547 C CA . GLY D 1 9 ? 15.518 -38.779 14.173 1.00 53.64 9 GLY A CA 1
ATOM 3548 C C . GLY D 1 9 ? 15.500 -40.095 14.929 1.00 59.85 9 GLY A C 1
ATOM 3549 O O . GLY D 1 9 ? 15.655 -40.156 16.154 1.00 60.25 9 GLY A O 1
ATOM 3550 N N . GLY D 1 10 ? 15.297 -41.172 14.170 1.00 55.04 10 GLY A N 1
ATOM 3551 C CA . GLY D 1 10 ? 15.289 -42.501 14.749 1.00 45.81 10 GLY A CA 1
ATOM 3552 C C . GLY D 1 10 ? 13.907 -43.110 14.849 1.00 56.23 10 GLY A C 1
ATOM 3553 O O . GLY D 1 10 ? 13.014 -42.774 14.066 1.00 50.73 10 GLY A O 1
ATOM 3554 N N . LEU D 1 11 ? 13.720 -44.001 15.819 1.00 57.45 11 LEU A N 1
ATOM 3555 C CA . LEU D 1 11 ? 12.492 -44.769 15.959 1.00 48.49 11 LEU A CA 1
ATOM 3556 C C . LEU D 1 11 ? 11.648 -44.232 17.109 1.00 53.05 11 LEU A C 1
ATOM 3557 O O . LEU D 1 11 ? 12.172 -43.875 18.168 1.00 58.41 11 LEU A O 1
ATOM 3562 N N . ALA D 1 12 ? 10.336 -44.178 16.888 1.00 50.45 12 ALA A N 1
ATOM 3563 C CA . ALA D 1 12 ? 9.389 -43.780 17.919 1.00 51.51 12 ALA A CA 1
ATOM 3564 C C . ALA D 1 12 ? 8.105 -44.578 17.756 1.00 48.14 12 ALA A C 1
ATOM 3565 O O . ALA D 1 12 ? 7.840 -45.162 16.704 1.00 55.37 12 ALA A O 1
ATOM 3567 N N . LYS D 1 13 ? 7.309 -44.595 18.817 1.00 51.51 13 LYS A N 1
ATOM 3568 C CA . LYS D 1 13 ? 6.007 -45.241 18.808 1.00 54.73 13 LYS A CA 1
ATOM 3569 C C . LYS D 1 13 ? 4.922 -44.242 18.431 1.00 57.57 13 LYS A C 1
ATOM 3570 O O . LYS D 1 13 ? 5.106 -43.028 18.569 1.00 51.95 13 LYS A O 1
ATOM 3576 N N . PRO D 1 14 ? 3.781 -44.721 17.928 1.00 58.78 14 PRO A N 1
ATOM 3577 C CA . PRO D 1 14 ? 2.670 -43.808 17.611 1.00 59.16 14 PRO A CA 1
ATOM 3578 C C . PRO D 1 14 ? 2.251 -43.006 18.834 1.00 57.25 14 PRO A C 1
ATOM 3579 O O . PRO D 1 14 ? 1.904 -43.562 19.878 1.00 51.14 14 PRO A O 1
ATOM 3583 N N . GLY D 1 15 ? 2.289 -41.681 18.694 1.00 55.73 15 GLY A N 1
ATOM 3584 C CA . GLY D 1 15 ? 2.049 -40.773 19.793 1.00 56.24 15 GLY A CA 1
ATOM 3585 C C . GLY D 1 15 ? 3.304 -40.229 20.442 1.00 58.91 15 GLY A C 1
ATOM 3586 O O . GLY D 1 15 ? 3.211 -39.289 21.240 1.00 57.25 15 GLY A O 1
ATOM 3587 N N . GLY D 1 16 ? 4.470 -40.784 20.120 1.00 59.50 16 GLY A N 1
ATOM 3588 C CA . GLY D 1 16 ? 5.719 -40.349 20.706 1.00 54.69 16 GLY A CA 1
ATOM 3589 C C . GLY D 1 16 ? 6.209 -39.038 20.120 1.00 58.30 16 GLY A C 1
ATOM 3590 O O . GLY D 1 16 ? 5.511 -38.342 19.380 1.00 55.41 16 GLY A O 1
ATOM 3591 N N . SER D 1 17 ? 7.452 -38.706 20.464 1.00 60.25 17 SER A N 1
ATOM 3592 C CA . SER D 1 17 ? 8.063 -37.454 20.043 1.00 64.96 17 SER A CA 1
ATOM 3593 C C . SER D 1 17 ? 9.514 -37.696 19.651 1.00 64.06 17 SER A C 1
ATOM 3594 O O . SER D 1 17 ? 10.188 -38.565 20.210 1.00 64.12 17 SER A O 1
ATOM 3597 N N . LEU D 1 18 ? 9.986 -36.914 18.681 1.00 61.91 18 LEU A N 1
ATOM 3598 C CA . LEU D 1 18 ? 11.379 -36.958 18.256 1.00 62.39 18 LEU A CA 1
ATOM 3599 C C . LEU D 1 18 ? 11.819 -35.557 17.860 1.00 67.35 18 LEU A C 1
ATOM 3600 O O . LEU D 1 18 ? 11.035 -34.776 17.318 1.00 64.46 18 LEU A O 1
ATOM 3605 N N . ARG D 1 19 ? 13.083 -35.241 18.120 1.00 63.57 19 ARG A N 1
ATOM 3606 C CA . ARG D 1 19 ? 13.629 -33.931 17.793 1.00 67.19 19 ARG A CA 1
ATOM 3607 C C . ARG D 1 19 ? 14.670 -34.061 16.690 1.00 66.36 19 ARG A C 1
ATOM 3608 O O . ARG D 1 19 ? 15.601 -34.867 16.799 1.00 60.51 19 ARG A O 1
ATOM 3616 N N . LEU D 1 20 ? 14.508 -33.269 15.634 1.00 61.13 20 LEU A N 1
ATOM 3617 C CA . LEU D 1 20 ? 15.475 -33.176 14.553 1.00 61.88 20 LEU A CA 1
ATOM 3618 C C . LEU D 1 20 ? 16.220 -31.853 14.658 1.00 66.06 20 LEU A C 1
ATOM 3619 O O . LEU D 1 20 ? 15.678 -30.860 15.147 1.00 68.26 20 LEU A O 1
ATOM 3624 N N . SER D 1 21 ? 17.462 -31.840 14.180 1.00 64.24 21 SER A N 1
ATOM 3625 C CA . SER D 1 21 ? 18.273 -30.635 14.204 1.00 61.46 21 SER A CA 1
ATOM 3626 C C . SER D 1 21 ? 19.047 -30.519 12.900 1.00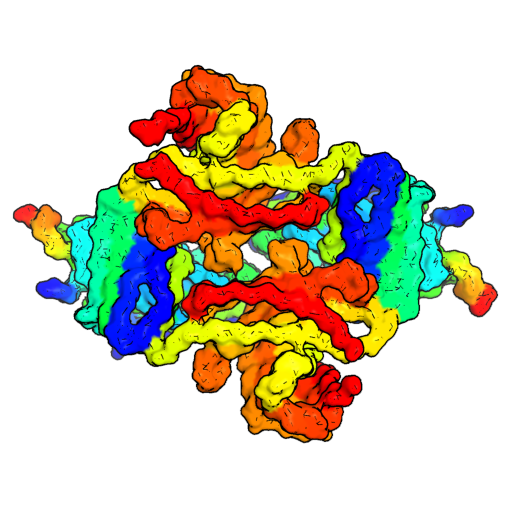 61.32 21 SER A C 1
ATOM 3627 O O . SER D 1 21 ? 19.363 -31.520 12.254 1.00 59.81 21 SER A O 1
ATOM 3630 N N . CYS D 1 22 ? 19.351 -29.277 12.529 1.00 57.93 22 CYS A N 1
ATOM 3631 C CA . CYS D 1 22 ? 20.080 -28.963 11.305 1.00 62.90 22 CYS A CA 1
ATOM 3632 C C . CYS D 1 22 ? 21.071 -27.851 11.614 1.00 67.07 22 CYS A C 1
ATOM 3633 O O . CYS D 1 22 ? 20.681 -26.796 12.122 1.00 66.37 22 CYS A O 1
ATOM 3636 N N . ALA D 1 23 ? 22.348 -28.090 11.322 1.00 60.51 23 ALA A N 1
ATOM 3637 C CA . ALA D 1 23 ? 23.415 -27.125 11.547 1.00 66.45 23 ALA A CA 1
ATOM 3638 C C . ALA D 1 23 ? 23.896 -26.610 10.197 1.00 61.17 23 ALA A C 1
ATOM 3639 O O . ALA D 1 23 ? 24.278 -27.402 9.328 1.00 62.97 23 ALA A O 1
ATOM 3641 N N . ALA D 1 24 ? 23.876 -25.291 10.028 1.00 53.19 24 ALA A N 1
ATOM 3642 C CA . ALA D 1 24 ? 24.146 -24.654 8.750 1.00 63.84 24 ALA A CA 1
ATOM 3643 C C . ALA D 1 24 ? 25.503 -23.963 8.761 1.00 67.58 24 ALA A C 1
ATOM 3644 O O . ALA D 1 24 ? 25.957 -23.460 9.792 1.00 68.85 24 ALA A O 1
ATOM 3646 N N . SER D 1 25 ? 26.144 -23.946 7.596 1.00 67.22 25 SER A N 1
ATOM 3647 C CA . SER D 1 25 ? 27.404 -23.234 7.428 1.00 67.73 25 SER A CA 1
ATOM 3648 C C . SER D 1 25 ? 27.604 -22.937 5.950 1.00 72.69 25 SER A C 1
ATOM 3649 O O . SER D 1 25 ? 26.947 -23.522 5.085 1.00 70.78 25 SER A O 1
ATOM 3652 N N . GLY D 1 26 ? 28.524 -22.014 5.674 1.00 80.41 26 GLY A N 1
ATOM 3653 C CA . GLY D 1 26 ? 28.844 -21.631 4.316 1.00 75.64 26 GLY A CA 1
ATOM 3654 C C . GLY D 1 26 ? 27.985 -20.531 3.731 1.00 76.72 26 GLY A C 1
ATOM 3655 O O . GLY D 1 26 ? 28.167 -20.186 2.556 1.00 72.27 26 GLY A O 1
ATOM 3656 N N . PHE D 1 27 ? 27.056 -19.971 4.503 1.00 78.55 27 PHE A N 1
ATOM 3657 C CA . PHE D 1 27 ? 26.204 -18.897 4.018 1.00 84.12 27 PHE A CA 1
ATOM 3658 C C . PHE D 1 27 ? 25.728 -18.068 5.202 1.00 82.78 27 PHE A C 1
ATOM 3659 O O . PHE D 1 27 ? 25.944 -18.421 6.364 1.00 83.13 27 PHE A O 1
ATOM 3667 N N . THR D 1 28 ? 25.079 -16.948 4.891 1.00 82.65 28 THR A N 1
ATOM 3668 C CA . THR D 1 28 ? 24.502 -16.081 5.915 1.00 89.12 28 THR A CA 1
ATOM 3669 C C . THR D 1 28 ? 23.187 -16.700 6.368 1.00 88.50 28 THR A C 1
ATOM 3670 O O . THR D 1 28 ? 22.152 -16.541 5.715 1.00 84.05 28 THR A O 1
ATOM 3674 N N . PHE D 1 29 ? 23.233 -17.419 7.492 1.00 86.27 29 PHE A N 1
ATOM 3675 C CA . PHE D 1 29 ? 22.043 -18.093 8.003 1.00 85.77 29 PHE A CA 1
ATOM 3676 C C . PHE D 1 29 ? 20.918 -17.101 8.266 1.00 84.04 29 PHE A C 1
ATOM 3677 O O . PHE D 1 29 ? 19.773 -17.319 7.854 1.00 81.74 29 PHE A O 1
ATOM 3685 N N . SER D 1 30 ? 21.232 -15.992 8.940 1.00 88.60 30 SER A N 1
ATOM 3686 C CA . SER D 1 30 ? 20.216 -15.021 9.330 1.00 85.55 30 SER A CA 1
ATOM 3687 C C . SER D 1 30 ? 19.550 -14.343 8.139 1.00 82.23 30 SER A C 1
ATOM 3688 O O . SER D 1 30 ? 18.578 -13.606 8.334 1.00 82.84 30 SER A O 1
ATOM 3691 N N . ARG D 1 31 ? 20.034 -14.576 6.921 1.00 87.91 31 ARG A N 1
ATOM 3692 C CA . ARG D 1 31 ? 19.485 -13.932 5.736 1.00 83.76 31 ARG A CA 1
ATOM 3693 C C . ARG D 1 31 ? 18.433 -14.778 5.026 1.00 87.47 31 ARG A C 1
ATOM 3694 O O . ARG D 1 31 ? 17.677 -14.242 4.209 1.00 85.75 31 ARG A O 1
ATOM 3702 N N . TYR D 1 32 ? 18.349 -16.072 5.328 1.00 90.51 32 TYR A N 1
ATOM 3703 C CA . TYR D 1 32 ? 17.479 -16.985 4.601 1.00 86.13 32 TYR A CA 1
ATOM 3704 C C . TYR D 1 32 ? 16.502 -17.678 5.542 1.00 82.16 32 TYR A C 1
ATOM 3705 O O . TYR D 1 32 ? 16.798 -17.908 6.718 1.00 84.07 32 TYR A O 1
ATOM 3714 N N . ALA D 1 33 ? 15.332 -18.010 5.004 1.00 79.49 33 ALA A N 1
ATOM 3715 C CA . ALA D 1 33 ? 14.390 -18.896 5.670 1.00 78.30 33 ALA A CA 1
ATOM 3716 C C . ALA D 1 33 ? 14.708 -20.340 5.304 1.00 82.97 33 ALA A C 1
ATOM 3717 O O . ALA D 1 33 ? 15.169 -20.629 4.198 1.00 83.21 33 ALA A O 1
ATOM 3719 N N . ILE D 1 34 ? 14.469 -21.251 6.247 1.00 81.72 34 ILE A N 1
ATOM 3720 C CA . ILE D 1 34 ? 14.843 -22.652 6.083 1.00 82.58 34 ILE A CA 1
ATOM 3721 C C . ILE D 1 34 ? 13.617 -23.532 6.282 1.00 82.38 34 ILE A C 1
ATOM 3722 O O . ILE D 1 34 ? 12.798 -23.285 7.176 1.00 79.46 34 ILE A O 1
ATOM 3727 N N . HIS D 1 35 ? 13.510 -24.577 5.462 1.00 80.46 35 HIS A N 1
ATOM 3728 C CA . HIS D 1 35 ? 12.354 -25.459 5.431 1.00 79.21 35 HIS A CA 1
ATOM 3729 C C . HIS D 1 35 ? 12.760 -26.886 5.780 1.00 73.67 35 HIS A C 1
ATOM 3730 O O . HIS D 1 35 ? 13.940 -27.239 5.804 1.00 76.10 35 HIS A O 1
ATOM 3737 N N . TRP D 1 36 ? 11.748 -27.708 6.044 1.00 72.61 36 TRP A N 1
ATOM 3738 C CA . TRP D 1 36 ? 11.885 -29.154 6.153 1.00 61.05 36 TRP A CA 1
ATOM 3739 C C . TRP D 1 36 ? 11.060 -29.808 5.053 1.00 64.22 36 TRP A C 1
ATOM 3740 O O . TRP D 1 36 ? 9.931 -29.387 4.780 1.00 69.56 36 TRP A O 1
ATOM 3751 N N . VAL D 1 37 ? 11.626 -30.832 4.421 1.00 56.85 37 VAL A N 1
ATOM 3752 C CA . VAL D 1 37 ? 10.944 -31.582 3.370 1.00 61.02 37 VAL A CA 1
ATOM 3753 C C . VAL D 1 37 ? 11.168 -33.065 3.627 1.00 58.08 37 VAL A C 1
ATOM 3754 O O . VAL D 1 37 ? 12.313 -33.505 3.766 1.00 59.00 37 VAL A O 1
ATOM 3758 N N . ARG D 1 38 ? 10.088 -33.837 3.702 1.00 49.76 38 ARG A N 1
ATOM 3759 C CA . ARG D 1 38 ? 10.205 -35.262 3.969 1.00 52.90 38 ARG A CA 1
ATOM 3760 C C . ARG D 1 38 ? 9.888 -36.065 2.717 1.00 57.82 38 ARG A C 1
ATOM 3761 O O . ARG D 1 38 ? 9.292 -35.566 1.759 1.00 58.23 38 ARG A O 1
ATOM 3769 N N . GLN D 1 39 ? 10.300 -37.328 2.753 1.00 55.87 39 GLN A N 1
ATOM 3770 C CA . GLN D 1 39 ? 10.099 -38.254 1.643 1.00 54.47 39 GLN A CA 1
ATOM 3771 C C . GLN D 1 39 ? 9.910 -39.639 2.240 1.00 58.97 39 GLN A C 1
ATOM 3772 O O . GLN D 1 39 ? 10.847 -40.191 2.824 1.00 48.28 39 GLN A O 1
ATOM 3778 N N . ALA D 1 40 ? 8.699 -40.177 2.131 1.00 58.05 40 ALA A N 1
ATOM 3779 C CA . ALA D 1 40 ? 8.451 -41.535 2.585 1.00 62.18 40 ALA A CA 1
ATOM 3780 C C . ALA D 1 40 ? 9.208 -42.522 1.697 1.00 62.17 40 ALA A C 1
ATOM 3781 O O . ALA D 1 40 ? 9.530 -42.208 0.549 1.00 61.15 40 ALA A O 1
ATOM 3783 N N . PRO D 1 41 ? 9.525 -43.712 2.210 1.00 70.60 41 PRO A N 1
ATOM 3784 C CA . PRO D 1 41 ? 10.314 -44.674 1.422 1.00 70.87 41 PRO A CA 1
ATOM 3785 C C . PRO D 1 41 ? 9.638 -45.011 0.102 1.00 69.20 41 PRO A C 1
ATOM 3786 O O . PRO D 1 41 ? 8.497 -45.475 0.066 1.00 75.30 41 PRO A O 1
ATOM 3790 N N . GLY D 1 42 ? 10.358 -44.768 -0.992 1.00 68.46 42 GLY A N 1
ATOM 3791 C CA . GLY D 1 42 ? 9.842 -45.040 -2.318 1.00 67.67 42 GLY A CA 1
ATOM 3792 C C . GLY D 1 42 ? 8.801 -44.069 -2.823 1.00 62.90 42 GLY A C 1
ATOM 3793 O O . GLY D 1 42 ? 8.170 -44.342 -3.847 1.00 73.91 42 GLY A O 1
ATOM 3794 N N . LYS D 1 43 ? 8.600 -42.946 -2.145 1.00 60.45 43 LYS A N 1
ATOM 3795 C CA . LYS D 1 43 ? 7.581 -41.974 -2.516 1.00 57.40 43 LYS A CA 1
ATOM 3796 C C . LYS D 1 43 ? 8.244 -40.641 -2.871 1.00 58.64 43 LYS A C 1
ATOM 3797 O O . LYS D 1 43 ? 9.472 -40.530 -2.949 1.00 58.59 43 LYS A O 1
ATOM 3803 N N . GLY D 1 44 ? 7.413 -39.620 -3.088 1.00 51.06 44 GLY A N 1
ATOM 3804 C CA . GLY D 1 44 ? 7.880 -38.322 -3.518 1.00 51.29 44 GLY A CA 1
ATOM 3805 C C . GLY D 1 44 ? 8.082 -37.352 -2.363 1.00 57.49 44 GLY A C 1
ATOM 3806 O O . GLY D 1 44 ? 7.919 -37.679 -1.190 1.00 62.02 44 GLY A O 1
ATOM 3807 N N . LEU D 1 45 ? 8.442 -36.126 -2.730 1.00 55.96 45 LEU A N 1
ATOM 3808 C CA . LEU D 1 45 ? 8.736 -35.090 -1.751 1.00 59.41 45 LEU A CA 1
ATOM 3809 C C . LEU D 1 45 ? 7.456 -34.465 -1.208 1.00 56.89 45 LEU A C 1
ATOM 3810 O O . LEU D 1 45 ? 6.429 -34.402 -1.889 1.00 59.14 45 LEU A O 1
ATOM 3815 N N . GLU D 1 46 ? 7.532 -33.993 0.034 1.00 58.66 46 GLU A N 1
ATOM 3816 C CA . GLU D 1 46 ? 6.434 -33.268 0.656 1.00 51.88 46 GLU A CA 1
ATOM 3817 C C . GLU D 1 46 ? 7.006 -32.232 1.610 1.00 58.75 46 GLU A C 1
ATOM 3818 O O . GLU D 1 46 ? 7.853 -32.555 2.449 1.00 55.26 46 GLU A O 1
ATOM 3824 N N . TRP D 1 47 ? 6.542 -30.996 1.477 1.00 61.63 47 TRP A N 1
ATOM 3825 C CA . TRP D 1 47 ? 6.987 -29.912 2.338 1.00 63.10 47 TRP A CA 1
ATOM 3826 C C . TRP D 1 47 ? 6.329 -30.017 3.710 1.00 63.87 47 TRP A C 1
ATOM 3827 O O . TRP D 1 47 ? 5.136 -30.311 3.820 1.00 68.92 47 TRP A O 1
ATOM 3838 N N . VAL D 1 48 ? 7.117 -29.776 4.759 1.00 62.54 48 VAL A N 1
ATOM 3839 C CA . VAL D 1 48 ? 6.658 -29.974 6.132 1.00 69.00 48 VAL A CA 1
ATOM 3840 C C . VAL D 1 48 ? 6.402 -28.639 6.815 1.00 71.49 48 VAL A C 1
ATOM 3841 O O . VAL D 1 48 ? 5.254 -28.289 7.109 1.00 80.50 48 VAL A O 1
ATOM 3845 N N . SER D 1 49 ? 7.473 -27.897 7.092 1.00 77.38 49 SER A N 1
ATOM 3846 C CA . SER D 1 49 ? 7.378 -26.654 7.844 1.00 85.65 49 SER A CA 1
ATOM 3847 C C . SER D 1 49 ? 8.499 -25.726 7.399 1.00 84.39 49 SER A C 1
ATOM 3848 O O . SER D 1 49 ? 9.428 -26.132 6.700 1.00 84.55 49 SER A O 1
ATOM 3851 N N . VAL D 1 50 ? 8.392 -24.463 7.799 1.00 78.80 50 VAL A N 1
ATOM 3852 C CA . VAL D 1 50 ? 9.399 -23.455 7.486 1.00 77.62 50 VAL A CA 1
ATOM 3853 C C . VAL D 1 50 ? 9.547 -22.528 8.682 1.00 75.42 50 VAL A C 1
ATOM 3854 O O . VAL D 1 50 ? 8.562 -22.191 9.350 1.00 86.34 50 VAL A O 1
ATOM 3858 N N . ILE D 1 51 ? 10.785 -22.130 8.956 1.00 76.93 51 ILE A N 1
ATOM 3859 C CA . ILE D 1 51 ? 11.087 -21.062 9.896 1.00 82.52 51 ILE A CA 1
ATOM 3860 C C . ILE D 1 51 ? 11.790 -19.955 9.126 1.00 85.95 51 ILE A C 1
ATOM 3861 O O . ILE D 1 51 ? 12.703 -20.220 8.334 1.00 85.27 51 ILE A O 1
ATOM 3866 N N . SER D 1 52 ? 11.353 -18.724 9.347 1.00 81.53 52 SER A N 1
ATOM 3867 C CA . SER D 1 52 ? 11.855 -17.570 8.630 1.00 87.70 52 SER A CA 1
ATOM 3868 C C . SER D 1 52 ? 13.027 -16.943 9.370 1.00 88.44 52 SER A C 1
ATOM 3869 O O . SER D 1 52 ? 13.395 -17.358 10.469 1.00 96.86 52 SER A O 1
ATOM 3872 N N . SER D 1 53 ? 13.628 -15.932 8.745 1.00 86.04 53 SER A N 1
ATOM 3873 C CA . SER D 1 53 ? 14.734 -15.231 9.381 1.00 93.47 53 SER A CA 1
ATOM 3874 C C . SER D 1 53 ? 14.292 -14.564 10.677 1.00 95.60 53 SER A C 1
ATOM 3875 O O . SER D 1 53 ? 15.013 -14.602 11.681 1.00 93.39 53 SER A O 1
ATOM 3878 N N . GLY D 1 54 ? 13.104 -13.955 10.678 1.00 98.57 54 GLY A N 1
ATOM 3879 C CA . GLY D 1 54 ? 12.625 -13.270 11.866 1.00 98.89 54 GLY A CA 1
ATOM 3880 C C . GLY D 1 54 ? 11.965 -14.165 12.893 1.00 96.21 54 GLY A C 1
ATOM 3881 O O . GLY D 1 54 ? 11.786 -13.744 14.040 1.00 91.55 54 GLY A O 1
ATOM 3882 N N . GLY D 1 55 ? 11.586 -15.382 12.510 1.00 93.49 55 GLY A N 1
ATOM 3883 C CA . GLY D 1 55 ? 11.007 -16.315 13.456 1.00 88.18 55 GLY A CA 1
ATOM 3884 C C . GLY D 1 55 ? 9.609 -16.780 13.101 1.00 93.34 55 GLY A C 1
ATOM 3885 O O . GLY D 1 55 ? 8.952 -17.440 13.911 1.00 87.61 55 GLY A O 1
ATOM 3886 N N . SER D 1 56 ? 9.140 -16.451 11.898 1.00 95.09 56 SER A N 1
ATOM 3887 C CA . SER D 1 56 ? 7.806 -16.858 11.470 1.00 98.65 56 SER A CA 1
ATOM 3888 C C . SER D 1 56 ? 7.789 -18.353 11.173 1.00 92.05 56 SER A C 1
ATOM 3889 O O . SER D 1 56 ? 8.538 -18.832 10.315 1.00 90.66 56 SER A O 1
ATOM 3892 N N . THR D 1 57 ? 6.931 -19.088 11.876 1.00 91.47 57 THR A N 1
ATOM 3893 C CA . THR D 1 57 ? 6.844 -20.539 11.759 1.00 88.98 57 THR A CA 1
ATOM 3894 C C . THR D 1 57 ? 5.563 -20.908 11.026 1.00 81.49 57 THR A C 1
ATOM 3895 O O . THR D 1 57 ? 4.465 -20.578 11.487 1.00 81.78 57 THR A O 1
ATOM 3899 N N . TYR D 1 58 ? 5.704 -21.600 9.897 1.00 87.85 58 TYR A N 1
ATOM 3900 C CA . TYR D 1 58 ? 4.563 -22.079 9.128 1.00 81.27 58 TYR A CA 1
ATOM 3901 C C . TYR D 1 58 ? 4.657 -23.590 8.968 1.00 84.62 58 TYR A C 1
ATOM 3902 O O . TYR D 1 58 ? 5.752 -24.153 8.906 1.00 73.28 58 TYR A O 1
ATOM 3911 N N . TYR D 1 59 ? 3.498 -24.246 8.905 1.00 76.96 59 TYR A N 1
ATOM 3912 C CA . TYR D 1 59 ? 3.428 -25.701 8.886 1.00 75.89 59 TYR A CA 1
ATOM 3913 C C . TYR D 1 59 ? 2.450 -26.178 7.823 1.00 78.41 59 TYR A C 1
ATOM 3914 O O . TYR D 1 59 ? 1.505 -25.473 7.461 1.00 82.38 59 TYR A O 1
ATOM 3923 N N . ALA D 1 60 ? 2.686 -27.392 7.332 1.00 72.47 60 ALA A N 1
ATOM 3924 C CA . ALA D 1 60 ? 1.718 -28.045 6.468 1.00 75.20 60 ALA A CA 1
ATOM 3925 C C . ALA D 1 60 ? 0.518 -28.511 7.288 1.00 75.81 60 ALA A C 1
ATOM 3926 O O . ALA D 1 60 ? 0.595 -28.679 8.509 1.00 77.83 60 ALA A O 1
ATOM 3928 N N . ASP D 1 61 ? -0.607 -28.717 6.598 1.00 78.67 61 ASP A N 1
ATOM 3929 C CA . ASP D 1 61 ? -1.843 -29.071 7.291 1.00 81.01 61 ASP A CA 1
ATOM 3930 C C . ASP D 1 61 ? -1.705 -30.390 8.040 1.00 77.06 61 ASP A C 1
ATOM 3931 O O . ASP D 1 61 ? -2.255 -30.551 9.136 1.00 78.28 61 ASP A O 1
ATOM 3936 N N . SER D 1 62 ? -0.963 -31.342 7.472 1.00 64.82 62 SER A N 1
ATOM 3937 C CA . SER D 1 62 ? -0.837 -32.663 8.075 1.00 69.53 62 SER A CA 1
ATOM 3938 C C . SER D 1 62 ? 0.022 -32.668 9.333 1.00 70.78 62 SER A C 1
ATOM 3939 O O . SER D 1 62 ? 0.023 -33.674 10.051 1.00 64.53 62 SER A O 1
ATOM 3942 N N . VAL D 1 63 ? 0.747 -31.589 9.617 1.00 69.15 63 VAL A N 1
ATOM 3943 C CA . VAL D 1 63 ? 1.614 -31.527 10.789 1.00 67.98 63 VAL A CA 1
ATOM 3944 C C . VAL D 1 63 ? 1.271 -30.382 11.728 1.00 65.80 63 VAL A C 1
ATOM 3945 O O . VAL D 1 63 ? 1.870 -30.294 12.811 1.00 73.89 63 VAL A O 1
ATOM 3949 N N . GLU D 1 64 ? 0.339 -29.503 11.363 1.00 73.58 64 GLU A N 1
ATOM 3950 C CA . GLU D 1 64 ? -0.003 -28.375 12.220 1.00 71.64 64 GLU A CA 1
ATOM 3951 C C . GLU D 1 64 ? -0.604 -28.864 13.532 1.00 69.08 64 GLU A C 1
ATOM 3952 O O . GLU D 1 64 ? -1.476 -29.738 13.544 1.00 65.18 64 GLU A O 1
ATOM 3958 N N . GLY D 1 65 ? -0.132 -28.296 14.641 1.00 70.66 65 GLY A N 1
ATOM 3959 C CA . GLY D 1 65 ? -0.547 -28.708 15.961 1.00 61.42 65 GLY A CA 1
ATOM 3960 C C . GLY D 1 65 ? 0.304 -29.793 16.584 1.00 73.56 65 GLY A C 1
ATOM 3961 O O . GLY D 1 65 ? 0.306 -29.932 17.813 1.00 74.66 65 GLY A O 1
ATOM 3962 N N . ARG D 1 66 ? 1.029 -30.564 15.775 1.00 66.31 66 ARG A N 1
ATOM 3963 C CA . ARG D 1 66 ? 1.898 -31.623 16.268 1.00 72.67 66 ARG A CA 1
ATOM 3964 C C . ARG D 1 66 ? 3.377 -31.290 16.169 1.00 70.07 66 ARG A C 1
ATOM 3965 O O . ARG D 1 66 ? 4.154 -31.735 17.016 1.00 68.63 66 ARG A O 1
ATOM 3973 N N . PHE D 1 67 ? 3.783 -30.522 15.162 1.00 73.61 67 PHE A N 1
ATOM 3974 C CA . PHE D 1 67 ? 5.181 -30.194 14.928 1.00 73.57 67 PHE A CA 1
ATOM 3975 C C . PHE D 1 67 ? 5.446 -28.748 15.327 1.00 74.60 67 PHE A C 1
ATOM 3976 O O . PHE D 1 67 ? 4.567 -27.887 15.226 1.00 71.52 67 PHE A O 1
ATOM 3984 N N . THR D 1 68 ? 6.670 -28.487 15.783 1.00 73.57 68 THR A N 1
ATOM 3985 C CA . THR D 1 68 ? 7.082 -27.142 16.175 1.00 74.53 68 THR A CA 1
ATOM 3986 C C . THR D 1 68 ? 8.495 -26.891 15.673 1.00 68.56 68 THR A C 1
ATOM 3987 O O . THR D 1 68 ? 9.427 -27.597 16.064 1.00 65.88 68 THR A O 1
ATOM 3991 N N . ILE D 1 69 ? 8.653 -25.887 14.818 1.00 69.49 69 ILE A N 1
ATOM 3992 C CA . ILE D 1 69 ? 9.948 -25.532 14.251 1.00 73.83 69 ILE A CA 1
ATOM 3993 C C . ILE D 1 69 ? 10.517 -24.346 15.020 1.00 76.98 69 ILE A C 1
ATOM 3994 O O . ILE D 1 69 ? 9.781 -23.430 15.413 1.00 71.90 69 ILE A O 1
ATOM 3999 N N . SER D 1 70 ? 11.827 -24.375 15.260 1.00 69.47 70 SER A N 1
ATOM 4000 C CA . SER D 1 70 ? 12.514 -23.315 15.983 1.00 74.84 70 SER A CA 1
ATOM 4001 C C . SER D 1 70 ? 13.891 -23.118 15.368 1.00 77.11 70 SER A C 1
ATOM 4002 O O . SER D 1 70 ? 14.407 -23.989 14.664 1.00 68.56 70 SER A O 1
ATOM 4005 N N . ARG D 1 71 ? 14.497 -21.970 15.661 1.00 86.42 71 ARG A N 1
ATOM 4006 C CA . ARG D 1 71 ? 15.724 -21.577 14.985 1.00 86.92 71 ARG A CA 1
ATOM 4007 C C . ARG D 1 71 ? 16.550 -20.666 15.883 1.00 85.51 71 ARG A C 1
ATOM 4008 O O . ARG D 1 71 ? 16.000 -19.817 16.590 1.00 83.07 71 ARG A O 1
ATOM 4016 N N . ASP D 1 72 ? 17.872 -20.852 15.848 1.00 85.09 72 ASP A N 1
ATOM 4017 C CA . ASP D 1 72 ? 18.829 -20.015 16.566 1.00 86.08 72 ASP A CA 1
ATOM 4018 C C . ASP D 1 72 ? 19.798 -19.432 15.545 1.00 90.20 72 ASP A C 1
ATOM 4019 O O . ASP D 1 72 ? 20.577 -20.170 14.927 1.00 87.82 72 ASP A O 1
ATOM 4024 N N . ASN D 1 73 ? 19.748 -18.108 15.372 1.00 89.53 73 ASN A N 1
ATOM 4025 C CA . ASN D 1 73 ? 20.581 -17.441 14.378 1.00 94.05 73 ASN A CA 1
ATOM 4026 C C . ASN D 1 73 ? 21.988 -17.167 14.893 1.00 100.84 73 ASN A C 1
ATOM 4027 O O . ASN D 1 73 ? 22.927 -17.075 14.094 1.00 99.72 73 ASN A O 1
ATOM 4032 N N . SER D 1 74 ? 22.154 -17.023 16.209 1.00 117.52 74 SER A N 1
ATOM 4033 C CA . SER D 1 74 ? 23.490 -16.851 16.767 1.00 124.59 74 SER A CA 1
ATOM 4034 C C . SER D 1 74 ? 24.268 -18.160 16.779 1.00 115.86 74 SER A C 1
ATOM 4035 O O . SER D 1 74 ? 25.494 -18.149 16.621 1.00 118.36 74 SER A O 1
ATOM 4038 N N . LYS D 1 75 ? 23.581 -19.286 16.960 1.00 98.40 75 LYS A N 1
ATOM 4039 C CA . LYS D 1 75 ? 24.209 -20.598 16.911 1.00 94.99 75 LYS A CA 1
ATOM 4040 C C . LYS D 1 75 ? 24.175 -21.220 15.522 1.00 85.99 75 LYS A C 1
ATOM 4041 O O . LYS D 1 75 ? 24.857 -22.227 15.299 1.00 87.09 75 LYS A O 1
ATOM 4047 N N . ASN D 1 76 ? 23.398 -20.649 14.596 1.00 84.33 76 ASN A N 1
ATOM 4048 C CA . ASN D 1 76 ? 23.283 -21.139 13.221 1.00 84.46 76 ASN A CA 1
ATOM 4049 C C . ASN D 1 76 ? 22.626 -22.520 13.169 1.00 85.45 76 ASN A C 1
ATOM 4050 O O . ASN D 1 76 ? 22.984 -23.358 12.339 1.00 74.95 76 ASN A O 1
ATOM 4055 N N . THR D 1 77 ? 21.660 -22.767 14.054 1.00 80.65 77 THR A N 1
ATOM 4056 C CA . THR D 1 77 ? 21.024 -24.076 14.136 1.00 81.97 77 THR A CA 1
ATOM 4057 C C . THR D 1 77 ? 19.513 -23.971 13.965 1.00 81.05 77 THR A C 1
ATOM 4058 O O . THR D 1 77 ? 18.915 -22.899 14.092 1.00 82.91 77 THR A O 1
ATOM 4062 N N . LEU D 1 78 ? 18.906 -25.122 13.685 1.00 80.94 78 LEU A N 1
ATOM 4063 C CA . LEU D 1 78 ? 17.472 -25.253 13.484 1.00 78.46 78 LEU A CA 1
ATOM 4064 C C . LEU D 1 78 ? 17.017 -26.537 14.163 1.00 74.64 78 LEU A C 1
ATOM 4065 O O . LEU D 1 78 ? 17.730 -27.541 14.133 1.00 74.24 78 LEU A O 1
ATOM 4070 N N . SER D 1 79 ? 15.840 -26.504 14.782 1.00 67.61 79 SER A N 1
ATOM 4071 C CA . SER D 1 79 ? 15.266 -27.687 15.403 1.00 68.71 79 SER A CA 1
ATOM 4072 C C . SER D 1 79 ? 13.822 -27.864 14.955 1.00 69.46 79 SER A C 1
ATOM 4073 O O . SER D 1 79 ? 13.112 -26.893 14.682 1.00 78.59 79 SER A O 1
ATOM 4076 N N . LEU D 1 80 ? 13.399 -29.122 14.880 1.00 67.84 80 LEU A N 1
ATOM 4077 C CA . LEU D 1 80 ? 12.014 -29.480 14.586 1.00 66.09 80 LEU A CA 1
ATOM 4078 C C . LEU D 1 80 ? 11.577 -30.538 15.590 1.00 63.40 80 LEU A C 1
ATOM 4079 O O . LEU D 1 80 ? 12.081 -31.667 15.567 1.00 66.06 80 LEU A O 1
ATOM 4084 N N . GLN D 1 81 ? 10.660 -30.166 16.478 1.00 61.56 81 GLN A N 1
ATOM 4085 C CA . GLN D 1 81 ? 10.134 -31.067 17.491 1.00 64.93 81 GLN A CA 1
ATOM 4086 C C . GLN D 1 81 ? 8.844 -31.699 16.983 1.00 67.30 81 GLN A C 1
ATOM 4087 O O . GLN D 1 81 ? 7.913 -30.989 16.589 1.00 69.95 81 GLN A O 1
ATOM 4093 N N . MET D 1 82 ? 8.792 -33.031 17.000 1.00 73.36 82 MET A N 1
ATOM 4094 C CA . MET D 1 82 ? 7.670 -33.807 16.482 1.00 73.91 82 MET A CA 1
ATOM 4095 C C . MET D 1 82 ? 6.975 -34.478 17.660 1.00 72.93 82 MET A C 1
ATOM 4096 O O . MET D 1 82 ? 7.476 -35.467 18.203 1.00 69.74 82 MET A O 1
ATOM 4101 N N . ASN D 1 83 ? 5.826 -33.938 18.050 1.00 67.34 83 ASN A N 1
ATOM 4102 C CA . ASN D 1 83 ? 4.967 -34.545 19.053 1.00 68.81 83 ASN A CA 1
ATOM 4103 C C . ASN D 1 83 ? 3.776 -35.210 18.375 1.00 68.27 83 ASN A C 1
ATOM 4104 O O . ASN D 1 83 ? 3.450 -34.918 17.221 1.00 67.87 83 ASN A O 1
ATOM 4109 N N . SER D 1 84 ? 3.130 -36.115 19.111 1.00 62.13 84 SER A N 1
ATOM 4110 C CA . SER D 1 84 ? 1.967 -36.854 18.616 1.00 65.82 84 SER A CA 1
ATOM 4111 C C . SER D 1 84 ? 2.262 -37.490 17.259 1.00 58.39 84 SER A C 1
ATOM 4112 O O . SER D 1 84 ? 1.524 -37.318 16.287 1.00 52.47 84 SER A O 1
ATOM 4115 N N . LEU D 1 85 ? 3.369 -38.226 17.200 1.00 51.75 85 LEU A N 1
ATOM 4116 C CA . LEU D 1 85 ? 3.819 -38.801 15.941 1.00 55.59 85 LEU A CA 1
ATOM 4117 C C . LEU D 1 85 ? 2.838 -39.854 15.438 1.00 59.12 85 LEU A C 1
ATOM 4118 O O . LEU D 1 85 ? 2.284 -40.635 16.215 1.00 49.35 85 LEU A O 1
ATOM 4123 N N . ARG D 1 86 ? 2.620 -39.861 14.127 1.00 59.74 86 ARG A N 1
ATOM 4124 C CA . ARG D 1 86 ? 1.814 -40.870 13.459 1.00 59.96 86 ARG A CA 1
ATOM 4125 C C . ARG D 1 86 ? 2.697 -41.718 12.552 1.00 57.07 86 ARG A C 1
ATOM 4126 O O . ARG D 1 86 ? 3.806 -41.323 12.184 1.00 59.02 86 ARG A O 1
ATOM 4134 N N . THR D 1 87 ? 2.186 -42.900 12.198 1.00 52.34 87 THR A N 1
ATOM 4135 C CA . THR D 1 87 ? 2.920 -43.792 11.305 1.00 58.87 87 THR A CA 1
ATOM 4136 C C . THR D 1 87 ? 3.230 -43.109 9.977 1.00 59.06 87 THR A C 1
ATOM 4137 O O . THR D 1 87 ? 4.304 -43.314 9.400 1.00 49.67 87 THR A O 1
ATOM 4141 N N . GLU D 1 88 ? 2.308 -42.277 9.487 1.00 58.33 88 GLU A N 1
ATOM 4142 C CA . GLU D 1 88 ? 2.496 -41.572 8.225 1.00 57.46 88 GLU A CA 1
ATOM 4143 C C . GLU D 1 88 ? 3.638 -40.565 8.268 1.00 56.88 88 GLU A C 1
ATOM 4144 O O . GLU D 1 88 ? 4.029 -40.056 7.213 1.00 55.00 88 GLU A O 1
ATOM 4150 N N . ASP D 1 89 ? 4.174 -40.261 9.450 1.00 58.20 89 ASP A N 1
ATOM 4151 C CA . ASP D 1 89 ? 5.342 -39.398 9.552 1.00 55.64 89 ASP A CA 1
ATOM 4152 C C . ASP D 1 89 ? 6.641 -40.116 9.203 1.00 53.62 89 ASP A C 1
ATOM 4153 O O . ASP D 1 89 ? 7.681 -39.457 9.089 1.00 51.43 89 ASP A O 1
ATOM 4158 N N . THR D 1 90 ? 6.606 -41.438 9.032 1.00 51.97 90 THR A N 1
ATOM 4159 C CA . THR D 1 90 ? 7.803 -42.195 8.684 1.00 49.83 90 THR A CA 1
ATOM 4160 C C . THR D 1 90 ? 8.348 -41.735 7.339 1.00 49.03 90 THR A C 1
ATOM 4161 O O . THR D 1 90 ? 7.684 -41.888 6.309 1.00 55.92 90 THR A O 1
ATOM 4165 N N . ALA D 1 91 ? 9.559 -41.183 7.346 1.00 48.68 91 ALA A N 1
ATOM 4166 C CA . ALA D 1 91 ? 10.139 -40.625 6.130 1.00 49.28 91 ALA A CA 1
ATOM 4167 C C . ALA D 1 91 ? 11.583 -40.228 6.397 1.00 50.71 91 ALA A C 1
ATOM 4168 O O . ALA D 1 91 ? 12.032 -40.154 7.544 1.00 53.22 91 ALA A O 1
ATOM 4170 N N . VAL D 1 92 ? 12.306 -39.971 5.314 1.00 53.88 92 VAL A N 1
ATOM 4171 C CA . VAL D 1 92 ? 13.587 -39.284 5.385 1.00 48.71 92 VAL A CA 1
ATOM 4172 C C . VAL D 1 92 ? 13.311 -37.788 5.353 1.00 54.40 92 VAL A C 1
ATOM 4173 O O . VAL D 1 92 ? 12.592 -37.299 4.476 1.00 50.18 92 VAL A O 1
ATOM 4177 N N . TYR D 1 93 ? 13.865 -37.063 6.317 1.00 52.64 93 TYR A N 1
ATOM 4178 C CA . TYR D 1 93 ? 13.650 -35.631 6.450 1.00 53.61 93 TYR A CA 1
ATOM 4179 C C . TYR D 1 93 ? 14.911 -34.880 6.047 1.00 56.49 93 TYR A C 1
ATOM 4180 O O . TYR D 1 93 ? 16.022 -35.259 6.435 1.00 52.35 93 TYR A O 1
ATOM 4189 N N . TYR D 1 94 ? 14.730 -33.816 5.266 1.00 52.00 94 TYR A N 1
ATOM 4190 C CA . TYR D 1 94 ? 15.811 -32.964 4.796 1.00 56.79 94 TYR A CA 1
ATOM 4191 C C . TYR D 1 94 ? 15.552 -31.537 5.252 1.00 58.87 94 TYR A C 1
ATOM 4192 O O . TYR D 1 94 ? 14.450 -31.014 5.057 1.00 57.28 94 TYR A O 1
ATOM 4201 N N . CYS D 1 95 ? 16.560 -30.901 5.843 1.00 60.52 95 CYS A N 1
ATOM 4202 C CA . CYS D 1 95 ? 16.521 -29.459 6.038 1.00 68.03 95 CYS A CA 1
ATOM 4203 C C . CYS D 1 95 ? 17.044 -28.798 4.768 1.00 70.57 95 CYS A C 1
ATOM 4204 O O . CYS D 1 95 ? 18.130 -29.137 4.287 1.00 68.06 95 CYS A O 1
ATOM 4207 N N . ALA D 1 96 ? 16.255 -27.884 4.210 1.00 75.30 96 ALA A N 1
ATOM 4208 C CA . ALA D 1 96 ? 16.538 -27.281 2.915 1.00 72.97 96 ALA A CA 1
ATOM 4209 C C . ALA D 1 96 ? 16.599 -25.767 3.047 1.00 77.96 96 ALA A C 1
ATOM 4210 O O . ALA D 1 96 ? 15.714 -25.152 3.652 1.00 75.65 96 ALA A O 1
ATOM 4212 N N . LYS D 1 97 ? 17.641 -25.172 2.473 1.00 77.15 97 LYS A N 1
ATOM 4213 C CA . LYS D 1 97 ? 17.810 -23.725 2.488 1.00 81.94 97 LYS A CA 1
ATOM 4214 C C . LYS D 1 97 ? 17.064 -23.106 1.312 1.00 80.68 97 LYS A C 1
ATOM 4215 O O . LYS D 1 97 ? 17.145 -23.603 0.184 1.00 79.56 97 LYS A O 1
ATOM 4221 N N . ASP D 1 98 ? 16.336 -22.024 1.580 1.00 77.01 98 ASP A N 1
ATOM 4222 C CA . ASP D 1 98 ? 15.640 -21.315 0.516 1.00 81.71 98 ASP A CA 1
ATOM 4223 C C . ASP D 1 98 ? 16.643 -20.654 -0.421 1.00 81.84 98 ASP A C 1
ATOM 4224 O O . ASP D 1 98 ? 17.650 -20.092 0.017 1.00 84.28 98 ASP A O 1
ATOM 4229 N N . ALA D 1 99 ? 16.365 -20.727 -1.724 1.00 83.09 99 ALA A N 1
ATOM 4230 C CA . ALA D 1 99 ? 17.268 -20.162 -2.719 1.00 84.48 99 ALA A CA 1
ATOM 4231 C C . ALA D 1 99 ? 17.178 -18.646 -2.807 1.00 90.35 99 ALA A C 1
ATOM 4232 O O . ALA D 1 99 ? 18.077 -18.018 -3.377 1.00 95.26 99 ALA A O 1
ATOM 4234 N N . THR D 1 100 ? 16.126 -18.046 -2.259 1.00 99.64 100 THR A N 1
ATOM 4235 C CA . THR D 1 100 ? 15.936 -16.608 -2.301 1.00 103.53 100 THR A CA 1
ATOM 4236 C C . THR D 1 100 ? 15.955 -16.044 -0.887 1.00 108.03 100 THR A C 1
ATOM 4237 O O . THR D 1 100 ? 15.187 -16.507 -0.032 1.00 110.96 100 THR A O 1
ATOM 4241 N N . PRO D 1 101 ? 16.805 -15.061 -0.597 1.00 99.48 101 PRO A N 1
ATOM 4242 C CA . PRO D 1 101 ? 16.759 -14.410 0.718 1.00 98.46 101 PRO A CA 1
ATOM 4243 C C . PRO D 1 101 ? 15.448 -13.658 0.891 1.00 106.45 101 PRO A C 1
ATOM 4244 O O . PRO D 1 101 ? 14.675 -13.476 -0.053 1.00 110.85 101 PRO A O 1
ATOM 4248 N N . TYR D 1 102 ? 15.193 -13.223 2.125 1.00 101.57 102 TYR A N 1
ATOM 4249 C CA . TYR D 1 102 ? 13.981 -12.453 2.378 1.00 109.82 102 TYR A CA 1
ATOM 4250 C C . TYR D 1 102 ? 14.000 -11.174 1.548 1.00 113.80 102 TYR A C 1
ATOM 4251 O O . TYR D 1 102 ? 15.060 -10.623 1.239 1.00 109.79 102 TYR A O 1
ATOM 4260 N N . TYR D 1 103 ? 12.815 -10.719 1.147 1.00 114.16 103 TYR A N 1
ATOM 4261 C CA . TYR D 1 103 ? 12.738 -9.530 0.312 1.00 113.04 103 TYR A CA 1
ATOM 4262 C C . TYR D 1 103 ? 11.535 -8.683 0.697 1.00 117.84 103 TYR A C 1
ATOM 4263 O O . TYR D 1 103 ? 10.455 -9.203 0.988 1.00 121.60 103 TYR A O 1
ATOM 4272 N N . TYR D 1 104 ? 11.744 -7.370 0.708 1.00 116.83 104 TYR A N 1
ATOM 4273 C CA . TYR D 1 104 ? 10.685 -6.405 0.966 1.00 117.55 104 TYR A CA 1
ATOM 4274 C C . TYR D 1 104 ? 10.027 -6.050 -0.362 1.00 115.77 104 TYR A C 1
ATOM 4275 O O . TYR D 1 104 ? 10.704 -5.599 -1.292 1.00 112.28 104 TYR A O 1
ATOM 4284 N N . SER D 1 105 ? 8.716 -6.263 -0.455 1.00 123.27 105 SER A N 1
ATOM 4285 C CA . SER D 1 105 ? 7.966 -5.942 -1.663 1.00 130.69 105 SER A CA 1
ATOM 4286 C C . SER D 1 105 ? 6.743 -5.122 -1.287 1.00 142.11 105 SER A C 1
ATOM 4287 O O . SER D 1 105 ? 5.934 -5.552 -0.459 1.00 142.74 105 SER A O 1
ATOM 4290 N N . GLY D 1 106 ? 6.612 -3.946 -1.898 1.00 153.76 106 GLY A N 1
ATOM 4291 C CA . GLY D 1 106 ? 5.512 -3.051 -1.597 1.00 158.54 106 GLY A CA 1
ATOM 4292 C C . GLY D 1 106 ? 5.539 -2.563 -0.164 1.00 161.94 106 GLY A C 1
ATOM 4293 O O . GLY D 1 106 ? 6.002 -1.454 0.117 1.00 164.85 106 GLY A O 1
ATOM 4294 N N . GLY D 1 107 ? 5.043 -3.390 0.751 1.00 162.34 107 GLY A N 1
ATOM 4295 C CA . GLY D 1 107 ? 5.070 -3.071 2.164 1.00 164.94 107 GLY A CA 1
ATOM 4296 C C . GLY D 1 107 ? 5.162 -4.313 3.023 1.00 157.92 107 GLY A C 1
ATOM 4297 O O . GLY D 1 107 ? 5.072 -4.238 4.252 1.00 154.97 107 GLY A O 1
ATOM 4298 N N . TYR D 1 108 ? 5.350 -5.464 2.383 1.00 147.02 108 TYR A N 1
ATOM 4299 C CA . TYR D 1 108 ? 5.356 -6.750 3.060 1.00 141.73 108 TYR A CA 1
ATOM 4300 C C . TYR D 1 108 ? 6.738 -7.390 2.998 1.00 133.92 108 TYR A C 1
ATOM 4301 O O . TYR D 1 108 ? 7.488 -7.213 2.031 1.00 129.35 108 TYR A O 1
ATOM 4310 N N . TRP D 1 109 ? 7.062 -8.142 4.049 1.00 130.35 109 TRP A N 1
ATOM 4311 C CA . TRP D 1 109 ? 8.335 -8.848 4.175 1.00 127.06 109 TRP A CA 1
ATOM 4312 C C . TRP D 1 109 ? 8.108 -10.304 3.783 1.00 121.76 109 TRP A C 1
ATOM 4313 O O . TRP D 1 109 ? 7.553 -11.085 4.560 1.00 121.29 109 TRP A O 1
ATOM 4324 N N . TYR D 1 110 ? 8.531 -10.670 2.575 1.00 114.85 110 TYR A N 1
ATOM 4325 C CA . TYR D 1 110 ? 8.398 -12.036 2.096 1.00 113.46 110 TYR A CA 1
ATOM 4326 C C . TYR D 1 110 ? 9.613 -12.844 2.528 1.00 117.38 110 TYR A C 1
ATOM 4327 O O . TYR D 1 110 ? 10.758 -12.417 2.336 1.00 117.71 110 TYR A O 1
ATOM 4336 N N . VAL D 1 111 ? 9.355 -14.022 3.094 1.00 113.23 111 VAL A N 1
ATOM 4337 C CA . VAL D 1 111 ? 10.414 -14.791 3.722 1.00 110.69 111 VAL A CA 1
ATOM 4338 C C . VAL D 1 111 ? 11.249 -15.535 2.693 1.00 111.90 111 VAL A C 1
ATOM 4339 O O . VAL D 1 111 ? 12.374 -15.954 2.988 1.00 96.43 111 VAL A O 1
ATOM 4343 N N . GLY D 1 112 ? 10.725 -15.705 1.489 1.00 139.70 112 GLY A N 1
ATOM 4344 C CA . GLY D 1 112 ? 11.440 -16.405 0.446 1.00 126.96 112 GLY A CA 1
ATOM 4345 C C . GLY D 1 112 ? 10.491 -16.769 -0.677 1.00 127.86 112 GLY A C 1
ATOM 4346 O O . GLY D 1 112 ? 9.350 -16.309 -0.730 1.00 140.56 112 GLY A O 1
ATOM 4347 N N . ASN D 1 113 ? 10.993 -17.618 -1.572 1.00 115.55 113 ASN A N 1
ATOM 4348 C CA . ASN D 1 113 ? 10.230 -18.044 -2.737 1.00 114.22 113 ASN A CA 1
ATOM 4349 C C . ASN D 1 113 ? 10.011 -19.550 -2.776 1.00 101.94 113 ASN A C 1
ATOM 4350 O O . ASN D 1 113 ? 9.581 -20.076 -3.809 1.00 98.90 113 ASN A O 1
ATOM 4355 N N . TYR D 1 114 ? 10.293 -20.252 -1.676 1.00 101.09 114 TYR A N 1
ATOM 4356 C CA . TYR D 1 114 ? 10.012 -21.681 -1.534 1.00 95.62 114 TYR A CA 1
ATOM 4357 C C . TYR D 1 114 ? 10.694 -22.515 -2.616 1.00 94.39 114 TYR A C 1
ATOM 4358 O O . TYR D 1 114 ? 10.164 -23.539 -3.055 1.00 87.61 114 TYR A O 1
ATOM 4367 N N . SER D 1 115 ? 11.867 -22.072 -3.056 1.00 89.67 115 SER A N 1
ATOM 4368 C CA . SER D 1 115 ? 12.784 -22.885 -3.839 1.00 84.83 115 SER A CA 1
ATOM 4369 C C . SER D 1 115 ? 13.965 -23.253 -2.953 1.00 85.94 115 SER A C 1
ATOM 4370 O O . SER D 1 115 ? 14.427 -22.435 -2.152 1.00 76.94 115 SER A O 1
ATOM 4373 N N . PHE D 1 116 ? 14.447 -24.482 -3.089 1.00 84.52 116 PHE A N 1
ATOM 4374 C CA . PHE D 1 116 ? 15.392 -25.062 -2.140 1.00 76.82 116 PHE A CA 1
ATOM 4375 C C . PHE D 1 116 ? 16.761 -25.180 -2.797 1.00 81.49 116 PHE A C 1
ATOM 4376 O O . PHE D 1 116 ? 16.985 -26.058 -3.636 1.00 71.73 116 PHE A O 1
ATOM 4384 N N . ASP D 1 117 ? 17.672 -24.289 -2.401 1.00 82.01 117 ASP A N 1
ATOM 4385 C CA . ASP D 1 117 ? 19.001 -24.237 -3.002 1.00 82.30 117 ASP A CA 1
ATOM 4386 C C . ASP D 1 117 ? 19.838 -25.442 -2.590 1.00 78.99 117 ASP A C 1
ATOM 4387 O O . ASP D 1 117 ? 20.340 -26.189 -3.439 1.00 72.99 117 ASP A O 1
ATOM 4392 N N . TYR D 1 118 ? 20.006 -25.642 -1.286 1.00 78.35 118 TYR A N 1
ATOM 4393 C CA . TYR D 1 118 ? 20.841 -26.706 -0.755 1.00 72.99 118 TYR A CA 1
ATOM 4394 C C . TYR D 1 118 ? 20.025 -27.590 0.177 1.00 71.95 118 TYR A C 1
ATOM 4395 O O . TYR D 1 118 ? 19.108 -27.123 0.863 1.00 71.97 118 TYR A O 1
ATOM 4404 N N . TRP D 1 119 ? 20.375 -28.874 0.193 1.00 67.48 119 TRP A N 1
ATOM 4405 C CA . TRP D 1 119 ? 19.655 -29.889 0.946 1.00 62.07 119 TRP A CA 1
ATOM 4406 C C . TRP D 1 119 ? 20.598 -30.591 1.911 1.00 61.05 119 TRP A C 1
ATOM 4407 O O . TRP D 1 119 ? 21.769 -30.824 1.592 1.00 64.64 119 TRP A O 1
ATOM 4418 N N . GLY D 1 120 ? 20.081 -30.931 3.087 1.00 65.47 120 GLY A N 1
ATOM 4419 C CA . GLY D 1 120 ? 20.817 -31.747 4.024 1.00 57.57 120 GLY A CA 1
ATOM 4420 C C . GLY D 1 120 ? 20.904 -33.190 3.556 1.00 52.59 120 GLY A C 1
ATOM 4421 O O . GLY D 1 120 ? 20.315 -33.601 2.554 1.00 56.44 120 GLY A O 1
ATOM 4422 N N . GLN D 1 121 ? 21.664 -33.981 4.314 1.00 51.12 121 GLN A N 1
ATOM 4423 C CA . GLN D 1 121 ? 21.875 -35.380 3.959 1.00 54.88 121 GLN A CA 1
ATOM 4424 C C . GLN D 1 121 ? 20.660 -36.252 4.249 1.00 52.62 121 GLN A C 1
ATOM 4425 O O . GLN D 1 121 ? 20.597 -37.382 3.752 1.00 55.49 121 GLN A O 1
ATOM 4431 N N . GLY D 1 122 ? 19.698 -35.757 5.024 1.00 63.84 122 GLY A N 1
ATOM 4432 C CA . GLY D 1 122 ? 18.497 -36.512 5.321 1.00 51.59 122 GLY A CA 1
ATOM 4433 C C . GLY D 1 122 ? 18.662 -37.455 6.494 1.00 48.85 122 GLY A C 1
ATOM 4434 O O . GLY D 1 122 ? 19.664 -38.169 6.589 1.00 56.80 122 GLY A O 1
ATOM 4435 N N . VAL D 1 123 ? 17.688 -37.462 7.399 1.00 51.91 123 VAL A N 1
ATOM 4436 C CA . VAL D 1 123 ? 17.686 -38.351 8.555 1.00 49.25 123 VAL A CA 1
ATOM 4437 C C . VAL D 1 123 ? 16.405 -39.172 8.529 1.00 50.31 123 VAL A C 1
ATOM 4438 O O . VAL D 1 123 ? 15.336 -38.662 8.180 1.00 51.98 123 VAL A O 1
ATOM 4442 N N . LEU D 1 124 ? 16.519 -40.447 8.890 1.00 47.49 124 LEU A N 1
ATOM 4443 C CA . LEU D 1 124 ? 15.395 -41.370 8.858 1.00 45.01 124 LEU A CA 1
ATOM 4444 C C . LEU D 1 124 ? 14.583 -41.265 10.144 1.00 49.20 124 LEU A C 1
ATOM 4445 O O . LEU D 1 124 ? 15.135 -41.351 11.249 1.00 55.54 124 LEU A O 1
ATOM 4450 N N . VAL D 1 125 ? 13.273 -41.082 9.999 1.00 46.51 125 VAL A N 1
ATOM 4451 C CA . VAL D 1 125 ? 12.332 -41.125 11.111 1.00 51.93 125 VAL A CA 1
ATOM 4452 C C . VAL D 1 125 ? 11.374 -42.275 10.843 1.00 44.79 125 VAL A C 1
ATOM 4453 O O . VAL D 1 125 ? 10.726 -42.317 9.787 1.00 48.12 125 VAL A O 1
ATOM 4457 N N . THR D 1 126 ? 11.292 -43.208 11.787 1.00 48.58 126 THR A N 1
ATOM 4458 C CA . THR D 1 126 ? 10.425 -44.374 11.684 1.00 49.41 126 THR A CA 1
ATOM 4459 C C . THR D 1 126 ? 9.475 -44.381 12.872 1.00 52.21 126 THR A C 1
ATOM 4460 O O . THR D 1 126 ? 9.919 -44.431 14.024 1.00 49.68 126 THR A O 1
ATOM 4464 N N . VAL D 1 127 ? 8.177 -44.334 12.589 1.00 51.49 127 VAL A N 1
ATOM 4465 C CA . VAL D 1 127 ? 7.134 -44.371 13.607 1.00 53.74 127 VAL A CA 1
ATOM 4466 C C . VAL D 1 127 ? 6.414 -45.704 13.472 1.00 45.81 127 VAL A C 1
ATOM 4467 O O . VAL D 1 127 ? 5.726 -45.950 12.474 1.00 50.73 127 VAL A O 1
ATOM 4471 N N . SER D 1 128 ? 6.562 -46.566 14.476 1.00 45.77 128 SER A N 1
ATOM 4472 C CA . SER D 1 128 ? 5.928 -47.875 14.448 1.00 54.71 128 SER A CA 1
ATOM 4473 C C . SER D 1 128 ? 5.636 -48.323 15.872 1.00 55.55 128 SER A C 1
ATOM 4474 O O . SER D 1 128 ? 6.361 -47.981 16.809 1.00 48.45 128 SER A O 1
ATOM 4477 N N . SER D 1 129 ? 4.558 -49.095 16.024 1.00 46.33 129 SER A N 1
ATOM 4478 C CA . SER D 1 129 ? 4.220 -49.644 17.331 1.00 55.05 129 SER A CA 1
ATOM 4479 C C . SER D 1 129 ? 5.193 -50.732 17.761 1.00 50.85 129 SER A C 1
ATOM 4480 O O . SER D 1 129 ? 5.261 -51.050 18.953 1.00 52.38 129 SER A O 1
ATOM 4483 N N . ALA D 1 130 ? 5.943 -51.306 16.825 1.00 47.70 130 ALA A N 1
ATOM 4484 C CA . ALA D 1 130 ? 6.957 -52.291 17.165 1.00 57.95 130 ALA A CA 1
ATOM 4485 C C . ALA D 1 130 ? 8.219 -51.598 17.663 1.00 53.22 130 ALA A C 1
ATOM 4486 O O . ALA D 1 130 ? 8.592 -50.528 17.174 1.00 54.19 130 ALA A O 1
ATOM 4488 N N . SER D 1 131 ? 8.868 -52.209 18.648 1.00 52.57 131 SER A N 1
ATOM 4489 C CA . SER D 1 131 ? 10.100 -51.674 19.206 1.00 57.79 131 SER A CA 1
ATOM 4490 C C . SER D 1 131 ? 11.310 -52.287 18.507 1.00 47.84 131 SER A C 1
ATOM 4491 O O . SER D 1 131 ? 11.212 -53.308 17.824 1.00 48.29 131 SER A O 1
ATOM 4494 N N . THR D 1 132 ? 12.462 -51.642 18.685 1.00 55.82 132 THR A N 1
ATOM 4495 C CA . THR D 1 132 ? 13.669 -52.077 17.993 1.00 50.36 132 THR A CA 1
ATOM 4496 C C . THR D 1 132 ? 14.028 -53.506 18.388 1.00 46.94 132 THR A C 1
ATOM 4497 O O . THR D 1 132 ? 13.719 -53.969 19.489 1.00 42.56 132 THR A O 1
ATOM 4501 N N . LYS D 1 133 ? 14.670 -54.214 17.463 1.00 43.72 133 LYS A N 1
ATOM 4502 C CA . LYS D 1 133 ? 15.025 -55.612 17.683 1.00 45.36 133 LYS A CA 1
ATOM 4503 C C . LYS D 1 133 ? 16.296 -55.923 16.908 1.00 45.41 133 LYS A C 1
ATOM 4504 O O . LYS D 1 133 ? 16.341 -55.731 15.689 1.00 42.55 133 LYS A O 1
ATOM 4510 N N . GLY D 1 134 ? 17.318 -56.401 17.615 1.00 40.60 134 GLY A N 1
ATOM 4511 C CA . GLY D 1 134 ? 18.578 -56.749 17.002 1.00 39.61 134 GLY A CA 1
ATOM 4512 C C . GLY D 1 134 ? 18.477 -58.009 16.166 1.00 44.96 134 GLY A C 1
ATOM 4513 O O . GLY D 1 134 ? 17.573 -58.831 16.343 1.00 51.97 134 GLY A O 1
ATOM 4514 N N . PRO D 1 135 ? 19.408 -58.184 15.233 1.00 41.88 135 PRO A N 1
ATOM 4515 C CA . PRO D 1 135 ? 19.343 -59.322 14.315 1.00 35.12 135 PRO A CA 1
ATOM 4516 C C . PRO D 1 135 ? 20.066 -60.554 14.838 1.00 42.64 135 PRO A C 1
ATOM 4517 O O . PRO D 1 135 ? 20.916 -60.488 15.728 1.00 36.40 135 PRO A O 1
ATOM 4521 N N . SER D 1 136 ? 19.704 -61.694 14.256 1.00 35.47 136 SER A N 1
ATOM 4522 C CA . SER D 1 136 ? 20.466 -62.926 14.404 1.00 34.31 136 SER A CA 1
ATOM 4523 C C . SER D 1 136 ? 21.363 -63.080 13.184 1.00 34.45 136 SER A C 1
ATOM 4524 O O . SER D 1 136 ? 20.915 -62.877 12.051 1.00 44.16 136 SER A O 1
ATOM 4527 N N . VAL D 1 137 ? 22.627 -63.417 13.411 1.00 37.92 137 VAL A N 1
ATOM 4528 C CA . VAL D 1 137 ? 23.603 -63.544 12.336 1.00 37.37 137 VAL A CA 1
ATOM 4529 C C . VAL D 1 137 ? 23.919 -65.020 12.156 1.00 40.37 137 VAL A C 1
ATOM 4530 O O . VAL D 1 137 ? 24.337 -65.696 13.105 1.00 43.46 137 VAL A O 1
ATOM 4534 N N . PHE D 1 138 ? 23.714 -65.520 10.941 1.00 35.45 138 PHE A N 1
ATOM 4535 C CA . PHE D 1 138 ? 23.996 -66.909 10.645 1.00 40.50 138 PHE A CA 1
ATOM 4536 C C . PHE D 1 138 ? 25.032 -67.015 9.535 1.00 39.11 138 PHE A C 1
ATOM 4537 O O . PHE D 1 138 ? 25.047 -66.186 8.619 1.00 31.68 138 PHE A O 1
ATOM 4545 N N . PRO D 1 139 ? 25.913 -68.009 9.590 1.00 45.06 139 PRO A N 1
ATOM 4546 C CA . PRO D 1 139 ? 26.895 -68.179 8.516 1.00 41.79 139 PRO A CA 1
ATOM 4547 C C . PRO D 1 139 ? 26.294 -68.905 7.323 1.00 46.75 139 PRO A C 1
ATOM 4548 O O . PRO D 1 139 ? 25.524 -69.858 7.470 1.00 55.44 139 PRO A O 1
ATOM 4552 N N . LEU D 1 140 ? 26.650 -68.438 6.131 1.00 41.32 140 LEU A N 1
ATOM 4553 C CA . LEU D 1 140 ? 26.264 -69.050 4.867 1.00 44.94 140 LEU A CA 1
ATOM 4554 C C . LEU D 1 140 ? 27.526 -69.674 4.285 1.00 47.52 140 LEU A C 1
ATOM 4555 O O . LEU D 1 140 ? 28.408 -68.964 3.796 1.00 42.81 140 LEU A O 1
ATOM 4560 N N . ALA D 1 141 ? 27.617 -70.988 4.355 1.00 50.66 141 ALA A N 1
ATOM 4561 C CA . ALA D 1 141 ? 28.774 -71.662 3.803 1.00 57.81 141 ALA A CA 1
ATOM 4562 C C . ALA D 1 141 ? 28.365 -72.548 2.633 1.00 64.84 141 ALA A C 1
ATOM 4563 O O . ALA D 1 141 ? 27.258 -73.095 2.615 1.00 71.67 141 ALA A O 1
ATOM 4565 N N . PRO D 1 142 ? 29.230 -72.701 1.635 1.00 72.33 142 PRO A N 1
ATOM 4566 C CA . PRO D 1 142 ? 28.925 -73.629 0.540 1.00 82.89 142 PRO A CA 1
ATOM 4567 C C . PRO D 1 142 ? 29.186 -75.069 0.949 1.00 96.26 142 PRO A C 1
ATOM 4568 O O . PRO D 1 142 ? 30.285 -75.589 0.733 1.00 103.79 142 PRO A O 1
ATOM 4572 N N . SER D 1 143 ? 28.185 -75.713 1.549 1.00 96.39 143 SER A N 1
ATOM 4573 C CA . SER D 1 143 ? 28.341 -77.084 2.026 1.00 113.82 143 SER A CA 1
ATOM 4574 C C . SER D 1 143 ? 28.731 -78.003 0.877 1.00 126.85 143 SER A C 1
ATOM 4575 O O . SER D 1 143 ? 28.013 -78.097 -0.124 1.00 132.16 143 SER A O 1
ATOM 4578 N N . SER D 1 144 ? 29.878 -78.671 1.026 1.00 124.69 144 SER A N 1
ATOM 4579 C CA . SER D 1 144 ? 30.491 -79.478 -0.025 1.00 126.32 144 SER A CA 1
ATOM 4580 C C . SER D 1 144 ? 30.823 -78.619 -1.241 1.00 122.37 144 SER A C 1
ATOM 4581 O O . SER D 1 144 ? 30.458 -77.440 -1.300 1.00 122.15 144 SER A O 1
ATOM 4584 N N . ARG D 1 145 ? 31.523 -79.198 -2.213 1.00 117.46 145 ARG A N 1
ATOM 4585 C CA . ARG D 1 145 ? 31.924 -78.460 -3.403 1.00 110.82 145 ARG A CA 1
ATOM 4586 C C . ARG D 1 145 ? 32.490 -79.400 -4.454 1.00 111.94 145 ARG A C 1
ATOM 4587 O O . ARG D 1 145 ? 31.806 -80.315 -4.923 1.00 114.89 145 ARG A O 1
ATOM 4595 N N . SER D 1 146 ? 33.749 -79.171 -4.818 1.00 105.25 146 SER A N 1
ATOM 4596 C CA . SER D 1 146 ? 34.481 -79.982 -5.778 1.00 98.78 146 SER A CA 1
ATOM 4597 C C . SER D 1 146 ? 35.929 -79.525 -5.756 1.00 92.22 146 SER A C 1
ATOM 4598 O O . SER D 1 146 ? 36.199 -78.327 -5.641 1.00 88.87 146 SER A O 1
ATOM 4601 N N . THR D 1 147 ? 36.853 -80.482 -5.855 1.00 99.66 147 THR A N 1
ATOM 4602 C CA . THR D 1 147 ? 38.269 -80.131 -5.858 1.00 98.10 147 THR A CA 1
ATOM 4603 C C . THR D 1 147 ? 38.627 -79.262 -7.058 1.00 88.05 147 THR A C 1
ATOM 4604 O O . THR D 1 147 ? 39.583 -78.482 -6.995 1.00 83.54 147 THR A O 1
ATOM 4608 N N . SER D 1 148 ? 37.866 -79.368 -8.149 1.00 81.33 148 SER A N 1
ATOM 4609 C CA . SER D 1 148 ? 38.114 -78.564 -9.338 1.00 73.53 148 SER A CA 1
ATOM 4610 C C . SER D 1 148 ? 37.578 -77.143 -9.223 1.00 68.72 148 SER A C 1
ATOM 4611 O O . SER D 1 148 ? 37.929 -76.301 -10.056 1.00 58.37 148 SER A O 1
ATOM 4614 N N . GLU D 1 149 ? 36.744 -76.855 -8.225 1.00 70.37 149 GLU A N 1
ATOM 4615 C CA . GLU D 1 149 ? 36.177 -75.519 -8.058 1.00 67.40 149 GLU A CA 1
ATOM 4616 C C . GLU D 1 149 ? 37.186 -74.640 -7.331 1.00 49.93 149 GLU A C 1
ATOM 4617 O O . GLU D 1 149 ? 37.481 -74.860 -6.152 1.00 53.36 149 GLU A O 1
ATOM 4623 N N . SER D 1 150 ? 37.709 -73.635 -8.031 1.00 43.31 150 SER A N 1
ATOM 4624 C CA . SER D 1 150 ? 38.757 -72.780 -7.491 1.00 42.87 150 SER A CA 1
ATOM 4625 C C . SER D 1 150 ? 38.226 -71.642 -6.628 1.00 43.05 150 SER A C 1
ATOM 4626 O O . SER D 1 150 ? 39.018 -70.994 -5.935 1.00 39.64 150 SER A O 1
ATOM 4629 N N . THR D 1 151 ? 36.923 -71.377 -6.652 1.00 38.84 151 THR A N 1
ATOM 4630 C CA . THR D 1 151 ? 36.344 -70.276 -5.898 1.00 38.90 151 THR A CA 1
ATOM 4631 C C . THR D 1 151 ? 35.194 -70.785 -5.044 1.00 41.75 151 THR A C 1
ATOM 4632 O O . THR D 1 151 ? 34.591 -71.822 -5.329 1.00 49.61 151 THR A O 1
ATOM 4636 N N . ALA D 1 152 ? 34.890 -70.030 -3.990 1.00 38.67 152 ALA A N 1
ATOM 4637 C CA . ALA D 1 152 ? 33.822 -70.393 -3.072 1.00 39.65 152 ALA A CA 1
ATOM 4638 C C . ALA D 1 152 ? 33.145 -69.128 -2.565 1.00 38.48 152 ALA A C 1
ATOM 4639 O O . ALA D 1 152 ? 33.812 -68.132 -2.272 1.00 39.43 152 ALA A O 1
ATOM 4641 N N . ALA D 1 153 ? 31.821 -69.179 -2.456 1.00 38.95 153 ALA A N 1
ATOM 4642 C CA . ALA D 1 153 ? 31.026 -68.057 -1.974 1.00 41.44 153 ALA A CA 1
ATOM 4643 C C . ALA D 1 153 ? 30.665 -68.288 -0.512 1.00 40.51 153 ALA A C 1
ATOM 4644 O O . ALA D 1 153 ? 29.973 -69.258 -0.186 1.00 40.37 153 ALA A O 1
ATOM 4646 N N . LEU D 1 154 ? 31.145 -67.409 0.363 1.00 36.96 154 LEU A N 1
ATOM 4647 C CA . LEU D 1 154 ? 30.765 -67.400 1.767 1.00 35.42 154 LEU A CA 1
ATOM 4648 C C . LEU D 1 154 ? 29.866 -66.202 2.027 1.00 36.84 154 LEU A C 1
ATOM 4649 O O . LEU D 1 154 ? 29.837 -65.248 1.251 1.00 36.99 154 LEU A O 1
ATOM 4654 N N . GLY D 1 155 ? 29.119 -66.255 3.124 1.00 35.43 155 GLY A N 1
ATOM 4655 C CA . GLY D 1 155 ? 28.204 -65.161 3.375 1.00 30.42 155 GLY A CA 1
ATOM 4656 C C . GLY D 1 155 ? 27.708 -65.130 4.803 1.00 34.01 155 GLY A C 1
ATOM 4657 O O . GLY D 1 155 ? 28.017 -65.996 5.622 1.00 32.67 155 GLY A O 1
ATOM 4658 N N . CYS D 1 156 ? 26.908 -64.107 5.076 1.00 31.69 156 CYS A N 1
ATOM 4659 C CA . CYS D 1 156 ? 26.275 -63.913 6.369 1.00 36.18 156 CYS A CA 1
ATOM 4660 C C . CYS D 1 156 ? 24.826 -63.522 6.144 1.00 30.35 156 CYS A C 1
ATOM 4661 O O . CYS D 1 156 ? 24.533 -62.657 5.311 1.00 32.67 156 CYS A O 1
ATOM 4664 N N . LEU D 1 157 ? 23.931 -64.170 6.881 1.00 33.47 157 LEU A N 1
ATOM 4665 C CA . LEU D 1 157 ? 22.510 -63.858 6.871 1.00 34.54 157 LEU A CA 1
ATOM 4666 C C . LEU D 1 157 ? 22.186 -63.065 8.132 1.00 38.94 157 LEU A C 1
ATOM 4667 O O . LEU D 1 157 ? 22.350 -63.573 9.248 1.00 39.03 157 LEU A O 1
ATOM 4672 N N . VAL D 1 158 ? 21.763 -61.818 7.950 1.00 34.58 158 VAL A N 1
ATOM 4673 C CA . VAL D 1 158 ? 21.376 -60.928 9.036 1.00 38.17 158 VAL A CA 1
ATOM 4674 C C . VAL D 1 158 ? 19.853 -60.923 9.066 1.00 36.69 158 VAL A C 1
ATOM 4675 O O . VAL D 1 158 ? 19.207 -60.346 8.186 1.00 35.60 158 VAL A O 1
ATOM 4679 N N . LYS D 1 159 ? 19.272 -61.560 10.077 1.00 37.98 159 LYS A N 1
ATOM 4680 C CA . LYS D 1 159 ? 17.884 -61.991 10.040 1.00 40.63 159 LYS A CA 1
ATOM 4681 C C . LYS D 1 159 ? 17.081 -61.366 11.173 1.00 39.65 159 LYS A C 1
ATOM 4682 O O . LYS D 1 159 ? 17.564 -61.268 12.308 1.00 39.41 159 LYS A O 1
ATOM 4688 N N . ASP D 1 160 ? 15.851 -60.948 10.851 1.00 43.71 160 ASP A N 1
ATOM 4689 C CA . ASP D 1 160 ? 14.840 -60.569 11.839 1.00 42.03 160 ASP A CA 1
ATOM 4690 C C . ASP D 1 160 ? 15.313 -59.400 12.705 1.00 48.95 160 ASP A C 1
ATOM 4691 O O . ASP D 1 160 ? 15.449 -59.508 13.927 1.00 49.07 160 ASP A O 1
ATOM 4696 N N . TYR D 1 161 ? 15.551 -58.267 12.046 1.00 41.59 161 TYR A N 1
ATOM 4697 C CA . TYR D 1 161 ? 15.922 -57.037 12.726 1.00 45.81 161 TYR A CA 1
ATOM 4698 C C . TYR D 1 161 ? 14.952 -55.922 12.364 1.00 44.62 161 TYR A C 1
ATOM 4699 O O . TYR D 1 161 ? 14.322 -55.931 11.303 1.00 37.38 161 TYR A O 1
ATOM 4708 N N . PHE D 1 162 ? 14.851 -54.946 13.270 1.00 42.61 162 PHE A N 1
ATOM 4709 C CA . PHE D 1 162 ? 14.009 -53.781 13.062 1.00 40.21 162 PHE A CA 1
ATOM 4710 C C . PHE D 1 162 ? 14.540 -52.655 13.929 1.00 38.10 162 PHE A C 1
ATOM 4711 O O . PHE D 1 162 ? 14.921 -52.909 15.080 1.00 43.88 162 PHE A O 1
ATOM 4719 N N . PRO D 1 163 ? 14.598 -51.421 13.424 1.00 42.02 163 PRO A N 1
ATOM 4720 C CA . PRO D 1 163 ? 14.295 -51.000 12.055 1.00 39.08 163 PRO A CA 1
ATOM 4721 C C . PRO D 1 163 ? 15.552 -50.961 11.199 1.00 44.33 163 PRO A C 1
ATOM 4722 O O . PRO D 1 163 ? 16.611 -51.414 11.629 1.00 40.65 163 PRO A O 1
ATOM 4726 N N . GLU D 1 164 ? 15.458 -50.428 9.983 1.00 40.25 164 GLU A N 1
ATOM 4727 C CA . GLU D 1 164 ? 16.645 -50.142 9.197 1.00 38.01 164 GLU A CA 1
ATOM 4728 C C . GLU D 1 164 ? 17.419 -48.994 9.843 1.00 38.49 164 GLU A C 1
ATOM 4729 O O . GLU D 1 164 ? 16.857 -48.218 10.621 1.00 45.55 164 GLU A O 1
ATOM 4735 N N . PRO D 1 165 ? 18.721 -48.857 9.539 1.00 38.85 165 PRO A N 1
ATOM 4736 C CA . PRO D 1 165 ? 19.545 -49.645 8.615 1.00 37.54 165 PRO A CA 1
ATOM 4737 C C . PRO D 1 165 ? 20.488 -50.630 9.298 1.00 33.64 165 PRO A C 1
ATOM 4738 O O . PRO D 1 165 ? 20.601 -50.675 10.521 1.00 37.53 165 PRO A O 1
ATOM 4742 N N . VAL D 1 166 ? 21.181 -51.431 8.493 1.00 34.25 166 VAL A N 1
ATOM 4743 C CA . VAL D 1 166 ? 22.239 -52.323 8.950 1.00 31.81 166 VAL A CA 1
ATOM 4744 C C . VAL D 1 166 ? 23.422 -52.155 8.007 1.00 33.40 166 VAL A C 1
ATOM 4745 O O . VAL D 1 166 ? 23.236 -52.011 6.794 1.00 37.31 166 VAL A O 1
ATOM 4749 N N . THR D 1 167 ? 24.637 -52.155 8.557 1.00 35.41 167 THR A N 1
ATOM 4750 C CA . THR D 1 167 ? 25.839 -52.130 7.734 1.00 30.79 167 THR A CA 1
ATOM 4751 C C . THR D 1 167 ? 26.645 -53.404 7.951 1.00 33.62 167 THR A C 1
ATOM 4752 O O . THR D 1 167 ? 26.661 -53.970 9.048 1.00 33.99 167 THR A O 1
ATOM 4756 N N . VAL D 1 168 ? 27.309 -53.858 6.890 1.00 35.09 168 VAL A N 1
ATOM 4757 C CA . VAL D 1 168 ? 28.095 -55.085 6.918 1.00 29.94 168 VAL A CA 1
ATOM 4758 C C . VAL D 1 168 ? 29.457 -54.816 6.299 1.00 30.20 168 VAL A C 1
ATOM 4759 O O . VAL D 1 168 ? 29.560 -54.159 5.258 1.00 35.43 168 VAL A O 1
ATOM 4763 N N . SER D 1 169 ? 30.502 -55.323 6.947 1.00 29.09 169 SER A N 1
ATOM 4764 C CA . SER D 1 169 ? 31.849 -55.329 6.393 1.00 31.29 169 SER A CA 1
ATOM 4765 C C . SER D 1 169 ? 32.442 -56.721 6.566 1.00 31.35 169 SER A C 1
ATOM 4766 O O . SER D 1 169 ? 31.883 -57.574 7.255 1.00 30.20 169 SER A O 1
ATOM 4769 N N . TRP D 1 170 ? 33.584 -56.958 5.931 1.00 34.34 170 TRP A N 1
ATOM 4770 C CA . TRP D 1 170 ? 34.245 -58.253 6.003 1.00 28.77 170 TRP A CA 1
ATOM 4771 C C . TRP D 1 170 ? 35.681 -58.060 6.461 1.00 35.43 170 TRP A C 1
ATOM 4772 O O . TRP D 1 170 ? 36.392 -57.197 5.935 1.00 34.07 170 TRP A O 1
ATOM 4783 N N . ASN D 1 171 ? 36.093 -58.860 7.444 1.00 31.23 171 ASN A N 1
ATOM 4784 C CA . ASN D 1 171 ? 37.423 -58.772 8.046 1.00 33.76 171 ASN A CA 1
ATOM 4785 C C . ASN D 1 171 ? 37.754 -57.331 8.429 1.00 34.27 171 ASN A C 1
ATOM 4786 O O . ASN D 1 171 ? 38.823 -56.801 8.112 1.00 32.51 171 ASN A O 1
ATOM 4791 N N . SER D 1 172 ? 36.798 -56.691 9.107 1.00 35.39 172 SER A N 1
ATOM 4792 C CA . SER D 1 172 ? 36.957 -55.334 9.633 1.00 36.45 172 SER A CA 1
ATOM 4793 C C . SER D 1 172 ? 37.291 -54.335 8.526 1.00 38.60 172 SER A C 1
ATOM 4794 O O . SER D 1 172 ? 38.062 -53.394 8.725 1.00 35.82 172 SER A O 1
ATOM 4797 N N . GLY D 1 173 ? 36.700 -54.538 7.351 1.00 37.49 173 GLY A N 1
ATOM 4798 C CA . GLY D 1 173 ? 36.882 -53.639 6.233 1.00 28.90 173 GLY A CA 1
ATOM 4799 C C . GLY D 1 173 ? 38.100 -53.899 5.376 1.00 35.14 173 GLY A C 1
ATOM 4800 O O . GLY D 1 173 ? 38.314 -53.167 4.401 1.00 39.79 173 GLY A O 1
ATOM 4801 N N . SER D 1 174 ? 38.909 -54.908 5.700 1.00 29.59 174 SER A N 1
ATOM 4802 C CA . SER D 1 174 ? 40.077 -55.216 4.885 1.00 36.92 174 SER A CA 1
ATOM 4803 C C . SER D 1 174 ? 39.749 -56.093 3.682 1.00 39.76 174 SER A C 1
ATOM 4804 O O . SER D 1 174 ? 40.588 -56.219 2.784 1.00 39.10 174 SER A O 1
ATOM 4807 N N . LEU D 1 175 ? 38.563 -56.698 3.643 1.00 31.51 175 LEU A N 1
ATOM 4808 C CA . LEU D 1 175 ? 38.123 -57.525 2.523 1.00 34.60 175 LEU A CA 1
ATOM 4809 C C . LEU D 1 175 ? 36.945 -56.827 1.854 1.00 36.67 175 LEU A C 1
ATOM 4810 O O . LEU D 1 175 ? 35.837 -56.803 2.403 1.00 35.45 175 LEU A O 1
ATOM 4815 N N . THR D 1 176 ? 37.188 -56.258 0.675 1.00 35.63 176 THR A N 1
ATOM 4816 C CA . THR D 1 176 ? 36.177 -55.511 -0.060 1.00 43.64 176 THR A CA 1
ATOM 4817 C C . THR D 1 176 ? 35.929 -56.028 -1.468 1.00 41.77 176 THR A C 1
ATOM 4818 O O . THR D 1 176 ? 34.805 -55.910 -1.959 1.00 35.96 176 THR A O 1
ATOM 4822 N N . SER D 1 177 ? 36.937 -56.589 -2.131 1.00 40.25 177 SER A N 1
ATOM 4823 C CA . SER D 1 177 ? 36.764 -57.044 -3.504 1.00 41.36 177 SER A CA 1
ATOM 4824 C C . SER D 1 177 ? 35.896 -58.294 -3.546 1.00 34.94 177 SER A C 1
ATOM 4825 O O . SER D 1 177 ? 36.116 -59.244 -2.788 1.00 34.38 177 SER A O 1
ATOM 4828 N N . GLY D 1 178 ? 34.916 -58.299 -4.445 1.00 33.86 178 GLY A N 1
ATOM 4829 C CA . GLY D 1 178 ? 34.022 -59.435 -4.541 1.00 36.55 178 GLY A CA 1
ATOM 4830 C C . GLY D 1 178 ? 32.977 -59.496 -3.451 1.00 35.19 178 GLY A C 1
ATOM 4831 O O . GLY D 1 178 ? 32.336 -60.534 -3.277 1.00 42.81 178 GLY A O 1
ATOM 4832 N N . VAL D 1 179 ? 32.791 -58.410 -2.707 1.00 37.25 179 VAL A N 1
ATOM 4833 C CA . VAL D 1 179 ? 31.786 -58.339 -1.653 1.00 29.91 179 VAL A CA 1
ATOM 4834 C C . VAL D 1 179 ? 30.516 -57.725 -2.226 1.00 29.70 179 VAL A C 1
ATOM 4835 O O . VAL D 1 179 ? 30.549 -56.641 -2.819 1.00 35.70 179 VAL A O 1
ATOM 4839 N N . HIS D 1 180 ? 29.396 -58.420 -2.052 1.00 36.73 180 HIS A N 1
ATOM 4840 C CA . HIS D 1 180 ? 28.082 -57.926 -2.444 1.00 35.88 180 HIS A CA 1
ATOM 4841 C C . HIS D 1 180 ? 27.171 -58.018 -1.229 1.00 36.20 180 HIS A C 1
ATOM 4842 O O . HIS D 1 180 ? 26.847 -59.120 -0.772 1.00 40.50 180 HIS A O 1
ATOM 4849 N N . THR D 1 181 ? 26.785 -56.866 -0.691 1.00 39.38 181 THR A N 1
ATOM 4850 C CA . THR D 1 181 ? 25.809 -56.786 0.387 1.00 37.17 181 THR A CA 1
ATOM 4851 C C . THR D 1 181 ? 24.475 -56.363 -0.217 1.00 38.45 181 THR A C 1
ATOM 4852 O O . THR D 1 181 ? 24.391 -55.321 -0.876 1.00 42.25 181 THR A O 1
ATOM 4856 N N . PHE D 1 182 ? 23.451 -57.166 0.003 1.00 34.53 182 PHE A N 1
ATOM 4857 C CA . PHE D 1 182 ? 22.196 -57.003 -0.709 1.00 36.83 182 PHE A CA 1
ATOM 4858 C C . PHE D 1 182 ? 21.209 -56.159 0.092 1.00 38.96 182 PHE A C 1
ATOM 4859 O O . PHE D 1 182 ? 21.186 -56.221 1.326 1.00 38.99 182 PHE A O 1
ATOM 4867 N N . PRO D 1 183 ? 20.396 -55.359 -0.598 1.00 39.02 183 PRO A N 1
ATOM 4868 C CA . PRO D 1 183 ? 19.297 -54.662 0.081 1.00 41.47 183 PRO A CA 1
ATOM 4869 C C . PRO D 1 183 ? 18.404 -55.643 0.825 1.00 42.11 183 PRO A C 1
ATOM 4870 O O . PRO D 1 183 ? 18.184 -56.774 0.385 1.00 39.59 183 PRO A O 1
ATOM 4874 N N . ALA D 1 184 ? 17.890 -55.199 1.967 1.00 39.16 184 ALA A N 1
ATOM 4875 C CA . ALA D 1 184 ? 17.134 -56.082 2.838 1.00 42.12 184 ALA A CA 1
ATOM 4876 C C . ALA D 1 184 ? 15.742 -56.354 2.283 1.00 43.20 184 ALA A C 1
ATOM 4877 O O . ALA D 1 184 ? 15.175 -55.556 1.534 1.00 44.61 184 ALA A O 1
ATOM 4879 N N . VAL D 1 185 ? 15.196 -57.501 2.663 1.00 45.77 185 VAL A N 1
ATOM 4880 C CA . VAL D 1 185 ? 13.805 -57.837 2.391 1.00 44.33 185 VAL A CA 1
ATOM 4881 C C . VAL D 1 185 ? 12.963 -57.396 3.580 1.00 45.29 185 VAL A C 1
ATOM 4882 O O . VAL D 1 185 ? 13.411 -57.442 4.732 1.00 44.67 185 VAL A O 1
ATOM 4886 N N . LEU D 1 186 ? 11.748 -56.937 3.300 1.00 47.10 186 LEU A N 1
ATOM 4887 C CA . LEU D 1 186 ? 10.786 -56.572 4.335 1.00 46.28 186 LEU A CA 1
ATOM 4888 C C . LEU D 1 186 ? 9.785 -57.717 4.438 1.00 44.86 186 LEU A C 1
ATOM 4889 O O . LEU D 1 186 ? 8.928 -57.886 3.567 1.00 54.66 186 LEU A O 1
ATOM 4894 N N . GLN D 1 187 ? 9.907 -58.514 5.496 1.00 51.06 187 GLN A N 1
ATOM 4895 C CA . GLN D 1 187 ? 9.012 -59.644 5.687 1.00 60.50 187 GLN A CA 1
ATOM 4896 C C . GLN D 1 187 ? 7.599 -59.166 6.007 1.00 62.95 187 GLN A C 1
ATOM 4897 O O . GLN D 1 187 ? 7.369 -58.008 6.367 1.00 60.97 187 GLN A O 1
ATOM 4903 N N . SER D 1 188 ? 6.641 -60.085 5.868 1.00 59.90 188 SER A N 1
ATOM 4904 C CA . SER D 1 188 ? 5.260 -59.764 6.206 1.00 60.23 188 SER A CA 1
ATOM 4905 C C . SER D 1 188 ? 5.094 -59.457 7.688 1.00 59.50 188 SER A C 1
ATOM 4906 O O . SER D 1 188 ? 4.159 -58.740 8.061 1.00 63.42 188 SER A O 1
ATOM 4909 N N . SER D 1 189 ? 5.987 -59.971 8.537 1.00 59.56 189 SER A N 1
ATOM 4910 C CA . SER D 1 189 ? 5.937 -59.703 9.969 1.00 56.21 189 SER A CA 1
ATOM 4911 C C . SER D 1 189 ? 6.398 -58.297 10.327 1.00 50.94 189 SER A C 1
ATOM 4912 O O . SER D 1 189 ? 6.282 -57.906 11.493 1.00 46.70 189 SER A O 1
ATOM 4915 N N . GLY D 1 190 ? 6.924 -57.538 9.369 1.00 52.96 190 GLY A N 1
ATOM 4916 C CA . GLY D 1 190 ? 7.406 -56.198 9.609 1.00 54.49 190 GLY A CA 1
ATOM 4917 C C . GLY D 1 190 ? 8.896 -56.097 9.870 1.00 53.61 190 GLY A C 1
ATOM 4918 O O . GLY D 1 190 ? 9.444 -54.990 9.821 1.00 47.97 190 GLY A O 1
ATOM 4919 N N . LEU D 1 191 ? 9.563 -57.216 10.149 1.00 47.49 191 LEU A N 1
ATOM 4920 C CA . LEU D 1 191 ? 10.998 -57.214 10.385 1.00 52.95 191 LEU A CA 1
ATOM 4921 C C . LEU D 1 191 ? 11.755 -57.222 9.057 1.00 52.73 191 LEU A C 1
ATOM 4922 O O . LEU D 1 191 ? 11.169 -57.319 7.974 1.00 54.18 191 LEU A O 1
ATOM 4927 N N . TYR D 1 192 ? 13.081 -57.124 9.143 1.00 39.14 192 TYR A N 1
ATOM 4928 C CA . TYR D 1 192 ? 13.947 -57.057 7.976 1.00 41.83 192 TYR A CA 1
ATOM 4929 C C . TYR D 1 192 ? 14.968 -58.188 7.992 1.00 38.45 192 TYR A C 1
ATOM 4930 O O . TYR D 1 192 ? 15.328 -58.727 9.043 1.00 43.09 192 TYR A O 1
ATOM 4939 N N . SER D 1 193 ? 15.456 -58.526 6.802 1.00 43.70 193 SER A N 1
ATOM 4940 C CA . SER D 1 193 ? 16.520 -59.505 6.658 1.00 36.06 193 SER A CA 1
ATOM 4941 C C . SER D 1 193 ? 17.351 -59.143 5.438 1.00 38.64 193 SER A C 1
ATOM 4942 O O . SER D 1 193 ? 16.802 -58.807 4.386 1.00 42.90 193 SER A O 1
ATOM 4945 N N . LEU D 1 194 ? 18.672 -59.208 5.586 1.00 33.49 194 LEU A N 1
ATOM 4946 C CA . LEU D 1 194 ? 19.583 -59.016 4.467 1.00 37.12 194 LEU A CA 1
ATOM 4947 C C . LEU D 1 194 ? 20.642 -60.110 4.477 1.00 37.33 194 LEU A C 1
ATOM 4948 O O . LEU D 1 194 ? 20.734 -60.919 5.405 1.00 38.02 194 LEU A O 1
ATOM 4953 N N . SER D 1 195 ? 21.445 -60.129 3.418 1.00 34.51 195 SER A N 1
ATOM 4954 C CA . SER D 1 195 ? 22.540 -61.075 3.294 1.00 35.39 195 SER A CA 1
ATOM 4955 C C . SER D 1 195 ? 23.728 -60.377 2.654 1.00 34.56 195 SER A C 1
ATOM 4956 O O . SER D 1 195 ? 23.567 -59.482 1.820 1.00 34.29 195 SER A O 1
ATOM 4959 N N . SER D 1 196 ? 24.925 -60.791 3.061 1.00 32.42 196 SER A N 1
ATOM 4960 C CA . SER D 1 196 ? 26.161 -60.326 2.446 1.00 34.74 196 SER A CA 1
ATOM 4961 C C . SER D 1 196 ? 26.968 -61.532 1.996 1.00 34.45 196 SER A C 1
ATOM 4962 O O . SER D 1 196 ? 27.023 -62.539 2.704 1.00 34.21 196 SER A O 1
ATOM 4965 N N . VAL D 1 197 ? 27.593 -61.437 0.824 1.00 33.38 197 VAL A N 1
ATOM 4966 C CA . VAL D 1 197 ? 28.297 -62.572 0.235 1.00 28.83 197 VAL A CA 1
ATOM 4967 C C . VAL D 1 197 ? 29.629 -62.100 -0.336 1.00 37.14 197 VAL A C 1
ATOM 4968 O O . VAL D 1 197 ? 29.739 -60.988 -0.861 1.00 34.64 197 VAL A O 1
ATOM 4972 N N . VAL D 1 198 ? 30.648 -62.945 -0.217 1.00 33.09 198 VAL A N 1
ATOM 4973 C CA . VAL D 1 198 ? 31.968 -62.675 -0.772 1.00 33.00 198 VAL A CA 1
ATOM 4974 C C . VAL D 1 198 ? 32.487 -63.952 -1.420 1.00 41.36 198 VAL A C 1
ATOM 4975 O O . VAL D 1 198 ? 32.332 -65.051 -0.872 1.00 40.03 198 VAL A O 1
ATOM 4979 N N . THR D 1 199 ? 33.085 -63.810 -2.600 1.00 36.58 199 THR A N 1
ATOM 4980 C CA . THR D 1 199 ? 33.679 -64.929 -3.318 1.00 32.81 199 THR A CA 1
ATOM 4981 C C . THR D 1 199 ? 35.186 -64.897 -3.101 1.00 32.99 199 THR A C 1
ATOM 4982 O O . THR D 1 199 ? 35.837 -63.883 -3.371 1.00 43.18 199 THR A O 1
ATOM 4986 N N . VAL D 1 200 ? 35.730 -66.005 -2.611 1.00 32.89 200 VAL A N 1
ATOM 4987 C CA . VAL D 1 200 ? 37.132 -66.085 -2.206 1.00 34.55 200 VAL A CA 1
ATOM 4988 C C . VAL D 1 200 ? 37.762 -67.281 -2.906 1.00 33.27 200 VAL A C 1
ATOM 4989 O O . VAL D 1 200 ? 37.054 -68.176 -3.396 1.00 36.13 200 VAL A O 1
ATOM 4993 N N . PRO D 1 201 ? 39.092 -67.322 -2.990 1.00 34.49 201 PRO A N 1
ATOM 4994 C CA . PRO D 1 201 ? 39.742 -68.505 -3.565 1.00 36.27 201 PRO A CA 1
ATOM 4995 C C . PRO D 1 201 ? 39.608 -69.697 -2.632 1.00 39.59 201 PRO A C 1
ATOM 4996 O O . PRO D 1 201 ? 39.786 -69.580 -1.418 1.00 40.82 201 PRO A O 1
ATOM 5000 N N . SER D 1 202 ? 39.284 -70.854 -3.216 1.00 38.83 202 SER A N 1
ATOM 5001 C CA . SER D 1 202 ? 39.182 -72.077 -2.427 1.00 43.96 202 SER A CA 1
ATOM 5002 C C . SER D 1 202 ? 40.506 -72.408 -1.748 1.00 46.21 202 SER A C 1
ATOM 5003 O O . SER D 1 202 ? 40.528 -72.866 -0.599 1.00 48.31 202 SER A O 1
ATOM 5006 N N . SER D 1 203 ? 41.623 -72.164 -2.440 1.00 39.10 203 SER A N 1
ATOM 5007 C CA . SER D 1 203 ? 42.939 -72.472 -1.891 1.00 46.24 203 SER A CA 1
ATOM 5008 C C . SER D 1 203 ? 43.215 -71.742 -0.584 1.00 49.07 203 SER A C 1
ATOM 5009 O O . SER D 1 203 ? 44.038 -72.207 0.212 1.00 53.34 203 SER A O 1
ATOM 5012 N N . SER D 1 204 ? 42.557 -70.613 -0.345 1.00 48.21 204 SER A N 1
ATOM 5013 C CA . SER D 1 204 ? 42.762 -69.846 0.875 1.00 50.68 204 SER A CA 1
ATOM 5014 C C . SER D 1 204 ? 41.796 -70.231 1.988 1.00 51.35 204 SER A C 1
ATOM 5015 O O . SER D 1 204 ? 41.809 -69.593 3.045 1.00 53.35 204 SER A O 1
ATOM 5018 N N . LEU D 1 205 ? 40.965 -71.255 1.784 1.00 49.48 205 LEU A N 1
ATOM 5019 C CA . LEU D 1 205 ? 39.956 -71.601 2.778 1.00 50.90 205 LEU A CA 1
ATOM 5020 C C . LEU D 1 205 ? 40.540 -72.280 4.009 1.00 57.32 205 LEU A C 1
ATOM 5021 O O . LEU D 1 205 ? 39.831 -72.417 5.011 1.00 58.69 205 LEU A O 1
ATOM 5026 N N . GLY D 1 206 ? 41.797 -72.706 3.965 1.00 56.62 206 GLY A N 1
ATOM 5027 C CA . GLY D 1 206 ? 42.420 -73.319 5.120 1.00 57.30 206 GLY A CA 1
ATOM 5028 C C . GLY D 1 206 ? 43.461 -72.425 5.757 1.00 58.12 206 GLY A C 1
ATOM 5029 O O . GLY D 1 206 ? 44.017 -72.755 6.809 1.00 61.84 206 GLY A O 1
ATOM 5030 N N . THR D 1 207 ? 43.730 -71.283 5.127 1.00 53.38 207 THR A N 1
ATOM 5031 C CA . THR D 1 207 ? 44.747 -70.354 5.598 1.00 55.53 207 THR A CA 1
ATOM 5032 C C . THR D 1 207 ? 44.188 -69.028 6.087 1.00 51.45 207 THR A C 1
ATOM 5033 O O . THR D 1 207 ? 44.778 -68.419 6.981 1.00 60.38 207 THR A O 1
ATOM 5037 N N . GLN D 1 208 ? 43.072 -68.566 5.534 1.00 47.26 208 GLN A N 1
ATOM 5038 C CA . GLN D 1 208 ? 42.524 -67.257 5.856 1.00 47.79 208 GLN A CA 1
ATOM 5039 C C . GLN D 1 208 ? 41.171 -67.402 6.542 1.00 42.13 208 GLN A C 1
ATOM 5040 O O . GLN D 1 208 ? 40.349 -68.235 6.150 1.00 46.93 208 GLN A O 1
ATOM 5046 N N . THR D 1 209 ? 40.953 -66.595 7.575 1.00 41.58 209 THR A N 1
ATOM 5047 C CA . THR D 1 209 ? 39.665 -66.533 8.246 1.00 41.72 209 THR A CA 1
ATOM 5048 C C . THR D 1 209 ? 38.811 -65.439 7.620 1.00 35.46 209 THR A C 1
ATOM 5049 O O . THR D 1 209 ? 39.317 -64.386 7.223 1.00 37.47 209 THR A O 1
ATOM 5053 N N . TYR D 1 210 ? 37.512 -65.696 7.540 1.00 30.00 210 TYR A N 1
ATOM 5054 C CA . TYR D 1 210 ? 36.554 -64.755 6.972 1.00 32.30 210 TYR A CA 1
ATOM 5055 C C . TYR D 1 210 ? 35.499 -64.450 8.026 1.00 34.79 210 TYR A C 1
ATOM 5056 O O . TYR D 1 210 ? 34.721 -65.331 8.410 1.00 38.14 210 TYR A O 1
ATOM 5065 N N . VAL D 1 211 ? 35.492 -63.211 8.507 1.00 33.85 211 VAL A N 1
ATOM 5066 C CA . VAL D 1 211 ? 34.573 -62.762 9.544 1.00 29.87 211 VAL A CA 1
ATOM 5067 C C . VAL D 1 211 ? 33.725 -61.642 8.967 1.00 29.96 211 VAL A C 1
ATOM 5068 O O . VAL D 1 211 ? 34.258 -60.697 8.373 1.00 32.74 211 VAL A O 1
ATOM 5072 N N . CYS D 1 212 ? 32.415 -61.743 9.140 1.00 29.86 212 CYS A N 1
ATOM 5073 C CA . CYS D 1 212 ? 31.523 -60.654 8.781 1.00 30.39 212 CYS A CA 1
ATOM 5074 C C . CYS D 1 212 ? 31.204 -59.836 10.025 1.00 31.60 212 CYS A C 1
ATOM 5075 O O . CYS D 1 212 ? 30.956 -60.387 11.105 1.00 35.31 212 CYS A O 1
ATOM 5078 N N . ASN D 1 213 ? 31.253 -58.516 9.867 1.00 29.84 213 ASN A N 1
ATOM 5079 C CA . ASN D 1 213 ? 30.972 -57.555 10.924 1.00 30.94 213 ASN A CA 1
ATOM 5080 C C . ASN D 1 213 ? 29.650 -56.872 10.600 1.00 31.02 213 ASN A C 1
ATOM 5081 O O . ASN D 1 213 ? 29.515 -56.242 9.544 1.00 34.80 213 ASN A O 1
ATOM 5086 N N . VAL D 1 214 ? 28.683 -57.007 11.505 1.00 30.41 214 VAL A N 1
ATOM 5087 C CA . VAL D 1 214 ? 27.319 -56.527 11.328 1.00 30.53 214 VAL A CA 1
ATOM 5088 C C . VAL D 1 214 ? 27.066 -55.451 12.372 1.00 32.33 214 VAL A C 1
ATOM 5089 O O . VAL D 1 214 ? 27.212 -55.701 13.576 1.00 31.02 214 VAL A O 1
ATOM 5093 N N . ASN D 1 215 ? 26.690 -54.261 11.915 1.00 36.40 215 ASN A N 1
ATOM 5094 C CA . ASN D 1 215 ? 26.394 -53.131 12.786 1.00 32.60 215 ASN A CA 1
ATOM 5095 C C . ASN D 1 215 ? 24.931 -52.761 12.607 1.00 33.12 215 ASN A C 1
ATOM 5096 O O . ASN D 1 215 ? 24.508 -52.417 11.495 1.00 36.68 215 ASN A O 1
ATOM 5101 N N . HIS D 1 216 ? 24.160 -52.858 13.690 1.00 34.86 216 HIS A N 1
ATOM 5102 C CA . HIS D 1 216 ? 22.767 -52.422 13.742 1.00 34.66 216 HIS A CA 1
ATOM 5103 C C . HIS D 1 216 ? 22.700 -51.335 14.812 1.00 38.84 216 HIS A C 1
ATOM 5104 O O . HIS D 1 216 ? 22.417 -51.610 15.983 1.00 35.58 216 HIS A O 1
ATOM 5111 N N . LYS D 1 217 ? 22.989 -50.102 14.399 1.00 36.48 217 LYS A N 1
ATOM 5112 C CA . LYS D 1 217 ? 22.938 -48.970 15.321 1.00 39.88 217 LYS A CA 1
ATOM 5113 C C . LYS D 1 217 ? 21.571 -48.753 15.967 1.00 39.64 217 LYS A C 1
ATOM 5114 O O . LYS D 1 217 ? 21.541 -48.447 17.173 1.00 42.31 217 LYS A O 1
ATOM 5120 N N . PRO D 1 218 ? 20.432 -48.874 15.266 1.00 34.12 218 PRO A N 1
ATOM 5121 C CA . PRO D 1 218 ? 19.142 -48.619 15.935 1.00 33.60 218 PRO A CA 1
ATOM 5122 C C . PRO D 1 218 ? 18.904 -49.467 17.175 1.00 42.86 218 PRO A C 1
ATOM 5123 O O . PRO D 1 218 ? 18.217 -49.013 18.099 1.00 39.64 218 PRO A O 1
ATOM 5127 N N . SER D 1 219 ? 19.441 -50.683 17.228 1.00 42.55 219 SER A N 1
ATOM 5128 C CA . SER D 1 219 ? 19.376 -51.505 18.428 1.00 39.31 219 SER A CA 1
ATOM 5129 C C . SER D 1 219 ? 20.675 -51.482 19.224 1.00 37.62 219 SER A C 1
ATOM 5130 O O . SER D 1 219 ? 20.779 -52.184 20.235 1.00 41.00 219 SER A O 1
ATOM 5133 N N . ASN D 1 220 ? 21.656 -50.690 18.795 1.00 33.23 220 ASN A N 1
ATOM 5134 C CA . ASN D 1 220 ? 22.968 -50.622 19.439 1.00 40.08 220 ASN A CA 1
ATOM 5135 C C . ASN D 1 220 ? 23.589 -52.013 19.558 1.00 39.87 220 ASN A C 1
ATOM 5136 O O . ASN D 1 220 ? 24.047 -52.433 20.624 1.00 39.79 220 ASN A O 1
ATOM 5141 N N . THR D 1 221 ? 23.598 -52.735 18.440 1.00 37.31 221 THR A N 1
ATOM 5142 C CA . THR D 1 221 ? 24.108 -54.097 18.397 1.00 34.89 221 THR A CA 1
ATOM 5143 C C . THR D 1 221 ? 25.237 -54.205 17.383 1.00 35.78 221 THR A C 1
ATOM 5144 O O . THR D 1 221 ? 25.157 -53.649 16.283 1.00 37.54 221 THR A O 1
ATOM 5148 N N . LYS D 1 222 ? 26.298 -54.909 17.769 1.00 32.56 222 LYS A N 1
ATOM 5149 C CA . LYS D 1 222 ? 27.391 -55.252 16.871 1.00 35.80 222 LYS A CA 1
ATOM 5150 C C . LYS D 1 222 ? 27.640 -56.747 16.986 1.00 36.01 222 LYS A C 1
ATOM 5151 O O . LYS D 1 222 ? 27.692 -57.280 18.098 1.00 37.89 222 LYS A O 1
ATOM 5157 N N . VAL D 1 223 ? 27.777 -57.423 15.846 1.00 31.61 223 VAL A N 1
ATOM 5158 C CA . VAL D 1 223 ? 28.018 -58.862 15.818 1.00 31.68 223 VAL A CA 1
ATOM 5159 C C . VAL D 1 223 ? 29.176 -59.157 14.874 1.00 33.70 223 VAL A C 1
ATOM 5160 O O . VAL D 1 223 ? 29.174 -58.709 13.724 1.00 33.33 223 VAL A O 1
ATOM 5164 N N . ASP D 1 224 ? 30.152 -59.923 15.349 1.00 31.36 224 ASP A N 1
ATOM 5165 C CA . ASP D 1 224 ? 31.203 -60.475 14.503 1.00 31.07 224 ASP A CA 1
ATOM 5166 C C . ASP D 1 224 ? 31.003 -61.980 14.399 1.00 38.88 224 ASP A C 1
ATOM 5167 O O . ASP D 1 224 ? 30.894 -62.665 15.422 1.00 37.65 224 ASP A O 1
ATOM 5172 N N . LYS D 1 225 ? 30.951 -62.494 13.171 1.00 33.36 225 LYS A N 1
ATOM 5173 C CA . LYS D 1 225 ? 30.676 -63.910 12.949 1.00 33.16 225 LYS A CA 1
ATOM 5174 C C . LYS D 1 225 ? 31.661 -64.475 11.939 1.00 34.81 225 LYS A C 1
ATOM 5175 O O . LYS D 1 225 ? 31.709 -64.016 10.793 1.00 39.11 225 LYS A O 1
ATOM 5181 N N . ARG D 1 226 ? 32.437 -65.473 12.357 1.00 34.21 226 ARG A N 1
ATOM 5182 C CA . ARG D 1 226 ? 33.333 -66.159 11.439 1.00 34.17 226 ARG A CA 1
ATOM 5183 C C . ARG D 1 226 ? 32.555 -67.172 10.611 1.00 36.06 226 ARG A C 1
ATOM 5184 O O . ARG D 1 226 ? 31.727 -67.921 11.138 1.00 37.38 226 ARG A O 1
ATOM 5192 N N . VAL D 1 227 ? 32.817 -67.185 9.310 1.00 35.07 227 VAL A N 1
ATOM 5193 C CA . VAL D 1 227 ? 32.148 -68.082 8.375 1.00 42.27 227 VAL A CA 1
ATOM 5194 C C . VAL D 1 227 ? 33.160 -69.135 7.951 1.00 44.72 227 VAL A C 1
ATOM 5195 O O . VAL D 1 227 ? 34.121 -68.834 7.232 1.00 43.08 227 VAL A O 1
ATOM 5199 N N . GLU D 1 228 ? 32.950 -70.366 8.403 1.00 47.64 228 GLU A N 1
ATOM 5200 C CA . GLU D 1 228 ? 33.807 -71.498 8.090 1.00 57.11 228 GLU A CA 1
ATOM 5201 C C . GLU D 1 228 ? 33.091 -72.443 7.135 1.00 56.74 228 GLU A C 1
ATOM 5202 O O . GLU D 1 228 ? 31.877 -72.361 6.933 1.00 57.81 228 GLU A O 1
ATOM 5208 N N . ILE D 1 229 ? 33.857 -73.353 6.552 1.00 60.56 229 ILE A N 1
ATOM 5209 C CA . ILE D 1 229 ? 33.286 -74.444 5.774 1.00 68.88 229 ILE A CA 1
ATOM 5210 C C . ILE D 1 229 ? 32.988 -75.602 6.718 1.00 71.23 229 ILE A C 1
ATOM 5211 O O . ILE D 1 229 ? 33.779 -75.916 7.617 1.00 74.35 229 ILE A O 1
ATOM 5216 N N . LYS D 1 230 ? 31.820 -76.214 6.550 1.00 83.33 230 LYS A N 1
ATOM 5217 C CA . LYS D 1 230 ? 31.367 -77.255 7.461 1.00 93.16 230 LYS A CA 1
ATOM 5218 C C . LYS D 1 230 ? 31.880 -78.617 7.015 1.00 101.78 230 LYS A C 1
ATOM 5219 O O . LYS D 1 230 ? 31.880 -78.937 5.823 1.00 99.14 230 LYS A O 1
ATOM 5225 N N . THR D 1 231 ? 32.319 -79.415 7.983 1.00 108.10 231 THR A N 1
ATOM 5226 C CA . THR D 1 231 ? 32.849 -80.743 7.703 1.00 114.58 231 THR A CA 1
ATOM 5227 C C . THR D 1 231 ? 32.488 -81.723 8.815 1.00 112.10 231 THR A C 1
ATOM 5228 O O . THR D 1 231 ? 31.319 -81.864 9.176 1.00 108.64 231 THR A O 1
ATOM 5232 N N . GLN E 2 1 ? -9.158 -30.274 -7.269 1.00 148.93 1 GLN B N 1
ATOM 5233 C CA . GLN E 2 1 ? -7.961 -30.439 -6.452 1.00 153.15 1 GLN B CA 1
ATOM 5234 C C . GLN E 2 1 ? -6.774 -29.698 -7.057 1.00 147.36 1 GLN B C 1
ATOM 5235 O O . GLN E 2 1 ? -6.856 -29.178 -8.171 1.00 146.02 1 GLN B O 1
ATOM 5241 N N . SER E 2 2 ? -5.668 -29.652 -6.313 1.00 137.62 2 SER B N 1
ATOM 5242 C CA . SER E 2 2 ? -4.435 -29.011 -6.762 1.00 136.03 2 SER B CA 1
ATOM 5243 C C . SER E 2 2 ? -3.285 -30.002 -6.573 1.00 129.38 2 SER B C 1
ATOM 5244 O O . SER E 2 2 ? -2.450 -29.857 -5.679 1.00 125.79 2 SER B O 1
ATOM 5247 N N . VAL E 2 3 ? -3.253 -31.026 -7.420 1.00 122.31 3 VAL B N 1
ATOM 5248 C CA . VAL E 2 3 ? -2.164 -31.994 -7.450 1.00 111.96 3 VAL B CA 1
ATOM 5249 C C . VAL E 2 3 ? -1.327 -31.723 -8.693 1.00 104.77 3 VAL B C 1
ATOM 5250 O O . VAL E 2 3 ? -1.868 -31.538 -9.791 1.00 97.90 3 VAL B O 1
ATOM 5254 N N . LEU E 2 4 ? -0.011 -31.665 -8.515 1.00 94.34 4 LEU B N 1
ATOM 5255 C CA . LEU E 2 4 ? 0.898 -31.517 -9.642 1.00 83.97 4 LEU B CA 1
ATOM 5256 C C . LEU E 2 4 ? 1.100 -32.883 -10.284 1.00 82.15 4 LEU B C 1
ATOM 5257 O O . LEU E 2 4 ? 1.547 -33.825 -9.622 1.00 87.73 4 LEU B O 1
ATOM 5262 N N . THR E 2 5 ? 0.758 -32.993 -11.563 1.00 80.52 5 THR B N 1
ATOM 5263 C CA . THR E 2 5 ? 0.733 -34.273 -12.257 1.00 87.83 5 THR B CA 1
ATOM 5264 C C . THR E 2 5 ? 1.950 -34.393 -13.164 1.00 84.81 5 THR B C 1
ATOM 5265 O O . THR E 2 5 ? 2.154 -33.559 -14.053 1.00 86.04 5 THR B O 1
ATOM 5269 N N . GLN E 2 6 ? 2.751 -35.431 -12.936 1.00 75.50 6 GLN B N 1
ATOM 5270 C CA . GLN E 2 6 ? 3.862 -35.792 -13.794 1.00 79.97 6 GLN B CA 1
ATOM 5271 C C . GLN E 2 6 ? 3.698 -37.230 -14.268 1.00 77.90 6 GLN B C 1
ATOM 5272 O O . GLN E 2 6 ? 3.220 -38.078 -13.505 1.00 79.59 6 GLN B O 1
ATOM 5278 N N . PRO E 2 7 ? 4.057 -37.533 -15.511 1.00 69.35 7 PRO B N 1
ATOM 5279 C CA . PRO E 2 7 ? 4.099 -38.931 -15.951 1.00 75.61 7 PRO B CA 1
ATOM 5280 C C . PRO E 2 7 ? 5.017 -39.741 -15.054 1.00 76.37 7 PRO B C 1
ATOM 5281 O O . PRO E 2 7 ? 6.120 -39.289 -14.713 1.00 69.85 7 PRO B O 1
ATOM 5285 N N . PRO E 2 8 ? 4.589 -40.932 -14.631 1.00 73.16 8 PRO B N 1
ATOM 5286 C CA . PRO E 2 8 ? 5.416 -41.711 -13.695 1.00 68.85 8 PRO B CA 1
ATOM 5287 C C . PRO E 2 8 ? 6.775 -42.095 -14.253 1.00 69.95 8 PRO B C 1
ATOM 5288 O O . PRO E 2 8 ? 7.739 -42.207 -13.485 1.00 69.27 8 PRO B O 1
ATOM 5292 N N . SER E 2 9 ? 6.890 -42.293 -15.564 1.00 65.17 9 SER B N 1
ATOM 5293 C CA . SER E 2 9 ? 8.140 -42.738 -16.158 1.00 64.17 9 SER B CA 1
ATOM 5294 C C . SER E 2 9 ? 8.407 -41.963 -17.438 1.00 65.19 9 SER B C 1
ATOM 5295 O O . SER E 2 9 ? 7.519 -41.322 -18.005 1.00 65.95 9 SER B O 1
ATOM 5298 N N . ALA E 2 10 ? 9.658 -42.036 -17.885 1.00 65.42 10 ALA B N 1
ATOM 5299 C CA . ALA E 2 10 ? 10.081 -41.424 -19.134 1.00 60.71 10 ALA B CA 1
ATOM 5300 C C . ALA E 2 10 ? 11.375 -42.090 -19.567 1.00 63.02 10 ALA B C 1
ATOM 5301 O O . ALA E 2 10 ? 12.240 -42.370 -18.734 1.00 66.34 10 ALA B O 1
ATOM 5303 N N . SER E 2 11 ? 11.500 -42.347 -20.866 1.00 64.55 11 SER B N 1
ATOM 5304 C CA . SER E 2 11 ? 12.677 -43.016 -21.394 1.00 66.03 11 SER B CA 1
ATOM 5305 C C . SER E 2 11 ? 13.154 -42.296 -22.648 1.00 66.87 11 SER B C 1
ATOM 5306 O O . SER E 2 11 ? 12.391 -41.592 -23.315 1.00 63.80 11 SER B O 1
ATOM 5309 N N . GLY E 2 12 ? 14.436 -42.488 -22.960 1.00 67.44 12 GLY B N 1
ATOM 5310 C CA . GLY E 2 12 ? 15.053 -41.877 -24.123 1.00 69.30 12 GLY B CA 1
ATOM 5311 C C . GLY E 2 12 ? 16.371 -42.516 -24.521 1.00 71.58 12 GLY B C 1
ATOM 5312 O O . GLY E 2 12 ? 17.087 -43.066 -23.678 1.00 70.14 12 GLY B O 1
ATOM 5313 N N . ALA E 2 13 ? 16.707 -42.448 -25.807 1.00 77.61 13 ALA B N 1
ATOM 5314 C CA . ALA E 2 13 ? 17.939 -43.044 -26.287 1.00 67.95 13 ALA B CA 1
ATOM 5315 C C . ALA E 2 13 ? 19.142 -42.211 -25.848 1.00 74.98 13 ALA B C 1
ATOM 5316 O O . ALA E 2 13 ? 19.011 -41.021 -25.550 1.00 74.06 13 ALA B O 1
ATOM 5318 N N . PRO E 2 14 ? 20.327 -42.823 -25.781 1.00 76.33 14 PRO B N 1
ATOM 5319 C CA . PRO E 2 14 ? 21.527 -42.058 -25.419 1.00 74.32 14 PRO B CA 1
ATOM 5320 C C . PRO E 2 14 ? 21.837 -40.985 -26.453 1.00 75.36 14 PRO B C 1
ATOM 5321 O O . PRO E 2 14 ? 21.750 -41.215 -27.661 1.00 64.48 14 PRO B O 1
ATOM 5325 N N . GLY E 2 15 ? 22.207 -39.803 -25.962 1.00 77.88 15 GLY B N 1
ATOM 5326 C CA . GLY E 2 15 ? 22.535 -38.684 -26.817 1.00 68.77 15 GLY B CA 1
ATOM 5327 C C . GLY E 2 15 ? 21.350 -37.942 -27.394 1.00 70.90 15 GLY B C 1
ATOM 5328 O O . GLY E 2 15 ? 21.552 -36.972 -28.135 1.00 77.85 15 GLY B O 1
ATOM 5329 N N . GLN E 2 16 ? 20.125 -38.358 -27.081 1.00 72.14 16 GLN B N 1
ATOM 5330 C CA . GLN E 2 16 ? 18.923 -37.742 -27.613 1.00 71.85 16 GLN B CA 1
ATOM 5331 C C . GLN E 2 16 ? 18.226 -36.925 -26.522 1.00 70.33 16 GLN B C 1
ATOM 5332 O O . GLN E 2 16 ? 18.835 -36.586 -25.497 1.00 70.89 16 GLN B O 1
ATOM 5338 N N . SER E 2 17 ? 16.953 -36.608 -26.741 1.00 72.83 17 SER B N 1
ATOM 5339 C CA . SER E 2 17 ? 16.205 -35.727 -25.860 1.00 71.65 17 SER B CA 1
ATOM 5340 C C . SER E 2 17 ? 15.008 -36.452 -25.259 1.00 75.16 17 SER B C 1
ATOM 5341 O O . SER E 2 17 ? 14.556 -37.484 -25.764 1.00 76.61 17 SER B O 1
ATOM 5344 N N . VAL E 2 18 ? 14.500 -35.889 -24.167 1.00 79.02 18 VAL B N 1
ATOM 5345 C CA . VAL E 2 18 ? 13.296 -36.385 -23.509 1.00 74.55 18 VAL B CA 1
ATOM 5346 C C . VAL E 2 18 ? 12.655 -35.223 -22.760 1.00 76.59 18 VAL B C 1
ATOM 5347 O O . VAL E 2 18 ? 13.348 -34.357 -22.214 1.00 74.67 18 VAL B O 1
ATOM 5351 N N . THR E 2 19 ? 11.326 -35.199 -22.750 1.00 72.70 19 THR B N 1
ATOM 5352 C CA . THR E 2 19 ? 10.562 -34.139 -22.108 1.00 71.10 19 THR B CA 1
ATOM 5353 C C . THR E 2 19 ? 9.733 -34.727 -20.977 1.00 70.25 19 THR B C 1
ATOM 5354 O O . THR E 2 19 ? 9.049 -35.739 -21.162 1.00 75.89 19 THR B O 1
ATOM 5358 N N . ILE E 2 20 ? 9.802 -34.094 -19.811 1.00 68.08 20 ILE B N 1
ATOM 5359 C CA . ILE E 2 20 ? 9.002 -34.464 -18.650 1.00 76.47 20 ILE B CA 1
ATOM 5360 C C . ILE E 2 20 ? 7.979 -33.360 -18.428 1.00 82.80 20 ILE B C 1
ATOM 5361 O O . ILE E 2 20 ? 8.345 -32.188 -18.262 1.00 79.89 20 ILE B O 1
ATOM 5366 N N . SER E 2 21 ? 6.702 -33.728 -18.432 1.00 83.08 21 SER B N 1
ATOM 5367 C CA . SER E 2 21 ? 5.619 -32.769 -18.291 1.00 87.35 21 SER B CA 1
ATOM 5368 C C . SER E 2 21 ? 5.186 -32.649 -16.835 1.00 86.94 21 SER B C 1
ATOM 5369 O O . SER E 2 21 ? 5.316 -33.589 -16.046 1.00 86.65 21 SER B O 1
ATOM 5372 N N . CYS E 2 22 ? 4.667 -31.473 -16.487 1.00 88.23 22 CYS B N 1
ATOM 5373 C CA . CYS E 2 22 ? 4.142 -31.202 -15.151 1.00 89.09 22 CYS B CA 1
ATOM 5374 C C . CYS E 2 22 ? 2.923 -30.307 -15.316 1.00 87.61 22 CYS B C 1
ATOM 5375 O O . CYS E 2 22 ? 3.053 -29.140 -15.699 1.00 87.79 22 CYS B O 1
ATOM 5378 N N . SER E 2 23 ? 1.742 -30.851 -15.042 1.00 80.63 23 SER B N 1
ATOM 5379 C CA . SER E 2 23 ? 0.488 -30.142 -15.244 1.00 92.63 23 SER B CA 1
ATOM 5380 C C . SER E 2 23 ? -0.244 -29.982 -13.919 1.00 91.28 23 SER B C 1
ATOM 5381 O O . SER E 2 23 ? -0.274 -30.904 -13.097 1.00 97.36 23 SER B O 1
ATOM 5384 N N . GLY E 2 24 ? -0.829 -28.805 -13.717 1.00 88.37 24 GLY B N 1
ATOM 5385 C CA . GLY E 2 24 ? -1.584 -28.532 -12.511 1.00 93.14 24 GLY B CA 1
ATOM 5386 C C . GLY E 2 24 ? -2.852 -27.750 -12.780 1.00 94.38 24 GLY B C 1
ATOM 5387 O O . GLY E 2 24 ? -3.686 -28.164 -13.591 1.00 90.63 24 GLY B O 1
ATOM 5388 N N . SER E 2 25 ? -3.005 -26.611 -12.106 1.00 92.01 25 SER B N 1
ATOM 5389 C CA . SER E 2 25 ? -4.183 -25.772 -12.279 1.00 87.48 25 SER B CA 1
ATOM 5390 C C . SER E 2 25 ? -3.781 -24.317 -12.479 1.00 94.84 25 SER B C 1
ATOM 5391 O O . SER E 2 25 ? -2.596 -24.011 -12.646 1.00 98.15 25 SER B O 1
ATOM 5394 N N . SER E 2 26 ? -4.762 -23.413 -12.462 1.00 94.65 26 SER B N 1
ATOM 5395 C CA . SER E 2 26 ? -4.485 -21.996 -12.659 1.00 95.08 26 SER B CA 1
ATOM 5396 C C . SER E 2 26 ? -3.904 -21.329 -11.420 1.00 98.15 26 SER B C 1
ATOM 5397 O O . SER E 2 26 ? -3.357 -20.227 -11.525 1.00 97.03 26 SER B O 1
ATOM 5400 N N . SER E 2 27 ? -4.004 -21.969 -10.256 1.00 120.88 27 SER B N 1
ATOM 5401 C CA . SER E 2 27 ? -3.534 -21.379 -9.011 1.00 117.91 27 SER B CA 1
ATOM 5402 C C . SER E 2 27 ? -2.064 -21.659 -8.724 1.00 120.26 27 SER B C 1
ATOM 5403 O O . SER E 2 27 ? -1.510 -21.064 -7.794 1.00 124.66 27 SER B O 1
ATOM 5406 N N . ASN E 2 28 ? -1.417 -22.540 -9.488 1.00 103.06 28 ASN B N 1
ATOM 5407 C CA . ASN E 2 28 ? -0.016 -22.852 -9.231 1.00 98.21 28 ASN B CA 1
ATOM 5408 C C . ASN E 2 28 ? 0.879 -22.453 -10.401 1.00 96.37 28 ASN B C 1
ATOM 5409 O O . ASN E 2 28 ? 1.516 -21.395 -10.367 1.00 93.29 28 ASN B O 1
ATOM 5414 N N . ILE E 2 29 ? 0.931 -23.288 -11.442 1.00 94.28 29 ILE B N 1
ATOM 5415 C CA . ILE E 2 29 ? 1.823 -23.038 -12.570 1.00 94.78 29 ILE B CA 1
ATOM 5416 C C . ILE E 2 29 ? 1.411 -21.782 -13.325 1.00 98.19 29 ILE B C 1
ATOM 5417 O O . ILE E 2 29 ? 2.266 -21.038 -13.823 1.00 99.02 29 ILE B O 1
ATOM 5422 N N . GLY E 2 30 ? 0.107 -21.510 -13.406 1.00 108.27 30 GLY B N 1
ATOM 5423 C CA . GLY E 2 30 ? -0.360 -20.377 -14.184 1.00 107.25 30 GLY B CA 1
ATOM 5424 C C . GLY E 2 30 ? 0.065 -19.032 -13.629 1.00 107.48 30 GLY B C 1
ATOM 5425 O O . GLY E 2 30 ? 0.204 -18.065 -14.383 1.00 107.97 30 GLY B O 1
ATOM 5426 N N . SER E 2 31 ? 0.284 -18.946 -12.315 1.00 102.10 31 SER B N 1
ATOM 5427 C CA . SER E 2 31 ? 0.563 -17.669 -11.676 1.00 105.96 31 SER B CA 1
ATOM 5428 C C . SER E 2 31 ? 1.824 -17.652 -10.821 1.00 108.17 31 SER B C 1
ATOM 5429 O O . SER E 2 31 ? 2.101 -16.628 -10.187 1.00 103.85 31 SER B O 1
ATOM 5432 N N . ASN E 2 32 ? 2.594 -18.737 -10.779 1.00 104.15 32 ASN B N 1
ATOM 5433 C CA . ASN E 2 32 ? 3.788 -18.783 -9.950 1.00 99.41 32 ASN B CA 1
ATOM 5434 C C . ASN E 2 32 ? 4.925 -19.440 -10.718 1.00 101.15 32 ASN B C 1
ATOM 5435 O O . ASN E 2 32 ? 4.712 -20.135 -11.715 1.00 101.41 32 ASN B O 1
ATOM 5440 N N . TYR E 2 33 ? 6.144 -19.207 -10.235 1.00 92.92 33 TYR B N 1
ATOM 5441 C CA . TYR E 2 33 ? 7.315 -19.847 -10.813 1.00 89.59 33 TYR B CA 1
ATOM 5442 C C . TYR E 2 33 ? 7.251 -21.355 -10.605 1.00 88.67 33 TYR B C 1
ATOM 5443 O O . TYR E 2 33 ? 6.642 -21.850 -9.652 1.00 82.91 33 TYR B O 1
ATOM 5452 N N . VAL E 2 34 ? 7.888 -22.091 -11.510 1.00 87.77 34 VAL B N 1
ATOM 5453 C CA . VAL E 2 34 ? 8.037 -23.533 -11.371 1.00 91.06 34 VAL B CA 1
ATOM 5454 C C . VAL E 2 34 ? 9.512 -23.846 -11.163 1.00 85.87 34 VAL B C 1
ATOM 5455 O O . VAL E 2 34 ? 10.400 -23.142 -11.661 1.00 83.58 34 VAL B O 1
ATOM 5459 N N . TYR E 2 35 ? 9.771 -24.900 -10.395 1.00 85.19 35 TYR B N 1
ATOM 5460 C CA . TYR E 2 35 ? 11.124 -25.335 -10.094 1.00 79.69 35 TYR B CA 1
ATOM 5461 C C . TYR E 2 35 ? 11.249 -26.822 -10.385 1.00 73.10 35 TYR B C 1
ATOM 5462 O O . TYR E 2 35 ? 10.304 -27.590 -10.201 1.00 72.90 35 TYR B O 1
ATOM 5471 N N . TRP E 2 36 ? 12.430 -27.215 -10.848 1.00 76.23 36 TRP B N 1
ATOM 5472 C CA . TRP E 2 36 ? 12.729 -28.586 -11.235 1.00 71.72 36 TRP B CA 1
ATOM 5473 C C . TRP E 2 36 ? 13.892 -29.095 -10.401 1.00 69.53 36 TRP B C 1
ATOM 5474 O O . TRP E 2 36 ? 14.942 -28.444 -10.339 1.00 66.68 36 TRP B O 1
ATOM 5485 N N . TYR E 2 37 ? 13.704 -30.258 -9.781 1.00 67.47 37 TYR B N 1
ATOM 5486 C CA . TYR E 2 37 ? 14.702 -30.889 -8.931 1.00 62.28 37 TYR B CA 1
ATOM 5487 C C . TYR E 2 37 ? 15.038 -32.273 -9.469 1.00 65.60 37 TYR B C 1
ATOM 5488 O O . TYR E 2 37 ? 14.152 -33.006 -9.923 1.00 59.71 37 TYR B O 1
ATOM 5497 N N . GLN E 2 38 ? 16.321 -32.622 -9.412 1.00 55.63 38 GLN B N 1
ATOM 5498 C CA . GLN E 2 38 ? 16.814 -33.935 -9.805 1.00 56.24 38 GLN B CA 1
ATOM 5499 C C . GLN E 2 38 ? 17.298 -34.686 -8.572 1.00 62.44 38 GLN B C 1
ATOM 5500 O O . GLN E 2 38 ? 17.992 -34.119 -7.722 1.00 59.70 38 GLN B O 1
ATOM 5506 N N . GLN E 2 39 ? 16.931 -35.964 -8.475 1.00 53.19 39 GLN B N 1
ATOM 5507 C CA . GLN E 2 39 ? 17.296 -36.802 -7.337 1.00 59.90 39 GLN B CA 1
ATOM 5508 C C . GLN E 2 39 ? 17.811 -38.140 -7.849 1.00 57.60 39 GLN B C 1
ATOM 5509 O O . GLN E 2 39 ? 17.047 -38.927 -8.420 1.00 57.24 39 GLN B O 1
ATOM 5515 N N . LEU E 2 40 ? 19.102 -38.389 -7.649 1.00 58.08 40 LEU B N 1
ATOM 5516 C CA . LEU E 2 40 ? 19.686 -39.691 -7.920 1.00 55.88 40 LEU B CA 1
ATOM 5517 C C . LEU E 2 40 ? 19.412 -40.636 -6.754 1.00 52.43 40 LEU B C 1
ATOM 5518 O O . LEU E 2 40 ? 19.123 -40.211 -5.633 1.00 54.97 40 LEU B O 1
ATOM 5523 N N . SER E 2 41 ? 19.516 -41.935 -7.031 1.00 54.89 41 SER B N 1
ATOM 5524 C CA . SER E 2 41 ? 19.205 -42.947 -6.028 1.00 59.28 41 SER B CA 1
ATOM 5525 C C . SER E 2 41 ? 20.067 -42.764 -4.785 1.00 57.79 41 SER B C 1
ATOM 5526 O O . SER E 2 41 ? 21.290 -42.625 -4.875 1.00 59.50 41 SER B O 1
ATOM 5529 N N . GLY E 2 42 ? 19.419 -42.757 -3.621 1.00 61.46 42 GLY B N 1
ATOM 5530 C CA . GLY E 2 42 ? 20.118 -42.608 -2.360 1.00 62.46 42 GLY B CA 1
ATOM 5531 C C . GLY E 2 42 ? 20.702 -41.240 -2.100 1.00 56.73 42 GLY B C 1
ATOM 5532 O O . GLY E 2 42 ? 21.522 -41.096 -1.189 1.00 60.76 42 GLY B O 1
ATOM 5533 N N 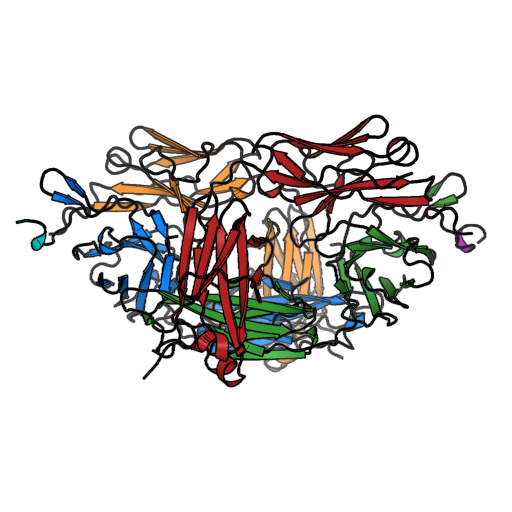. LYS E 2 43 ? 20.308 -40.229 -2.869 1.00 58.96 43 LYS B N 1
ATOM 5534 C CA . LYS E 2 43 ? 20.834 -38.882 -2.728 1.00 54.49 43 LYS B CA 1
ATOM 5535 C C . LYS E 2 43 ? 19.710 -37.913 -2.391 1.00 55.88 43 LYS B C 1
ATOM 5536 O O . LYS E 2 43 ? 18.528 -38.197 -2.603 1.00 57.79 43 LYS B O 1
ATOM 5542 N N . ALA E 2 44 ? 20.098 -36.759 -1.857 1.00 57.82 44 ALA B N 1
ATOM 5543 C CA . ALA E 2 44 ? 19.150 -35.678 -1.670 1.00 54.55 44 ALA B CA 1
ATOM 5544 C C . ALA E 2 44 ? 18.849 -35.017 -3.014 1.00 57.82 44 ALA B C 1
ATOM 5545 O O . ALA E 2 44 ? 19.670 -35.068 -3.934 1.00 56.73 44 ALA B O 1
ATOM 5547 N N . PRO E 2 45 ? 17.673 -34.406 -3.160 1.00 55.64 45 PRO B N 1
ATOM 5548 C CA . PRO E 2 45 ? 17.363 -33.697 -4.407 1.00 62.86 45 PRO B CA 1
ATOM 5549 C C . PRO E 2 45 ? 18.346 -32.564 -4.667 1.00 63.99 45 PRO B C 1
ATOM 5550 O O . PRO E 2 45 ? 19.003 -32.047 -3.761 1.00 60.83 45 PRO B O 1
ATOM 5554 N N . LYS E 2 46 ? 18.438 -32.180 -5.937 1.00 65.76 46 LYS B N 1
ATOM 5555 C CA . LYS E 2 46 ? 19.327 -31.114 -6.376 1.00 65.75 46 LYS B CA 1
ATOM 5556 C C . LYS E 2 46 ? 18.535 -30.134 -7.225 1.00 64.47 46 LYS B C 1
ATOM 5557 O O . LYS E 2 46 ? 17.820 -30.544 -8.145 1.00 63.57 46 LYS B O 1
ATOM 5563 N N . LEU E 2 47 ? 18.655 -28.844 -6.910 1.00 67.75 47 LEU B N 1
ATOM 5564 C CA . LEU E 2 47 ? 17.975 -27.809 -7.679 1.00 73.61 47 LEU B CA 1
ATOM 5565 C C . LEU E 2 47 ? 18.487 -27.796 -9.114 1.00 69.52 47 LEU B C 1
ATOM 5566 O O . LEU E 2 47 ? 19.652 -27.470 -9.363 1.00 72.65 47 LEU B O 1
ATOM 5571 N N . LEU E 2 48 ? 17.624 -28.156 -10.061 1.00 68.89 48 LEU B N 1
ATOM 5572 C CA . LEU E 2 48 ? 17.996 -28.276 -11.464 1.00 68.67 48 LEU B CA 1
ATOM 5573 C C . LEU E 2 48 ? 17.561 -27.082 -12.301 1.00 76.71 48 LEU B C 1
ATOM 5574 O O . LEU E 2 48 ? 18.298 -26.662 -13.198 1.00 76.01 48 LEU B O 1
ATOM 5579 N N . ILE E 2 49 ? 16.381 -26.529 -12.032 1.00 75.85 49 ILE B N 1
ATOM 5580 C CA . ILE E 2 49 ? 15.859 -25.389 -12.787 1.00 79.76 49 ILE B CA 1
ATOM 5581 C C . ILE E 2 49 ? 15.049 -24.513 -11.841 1.00 83.23 49 ILE B C 1
ATOM 5582 O O . ILE E 2 49 ? 14.214 -25.016 -11.086 1.00 79.84 49 ILE B O 1
ATOM 5587 N N . TYR E 2 50 ? 15.289 -23.205 -11.877 1.00 83.10 50 TYR B N 1
ATOM 5588 C CA . TYR E 2 50 ? 14.511 -22.262 -11.090 1.00 87.34 50 TYR B CA 1
ATOM 5589 C C . TYR E 2 50 ? 13.946 -21.183 -12.004 1.00 85.88 50 TYR B C 1
ATOM 5590 O O . TYR E 2 50 ? 14.437 -20.964 -13.114 1.00 81.19 50 TYR B O 1
ATOM 5599 N N . ASN E 2 51 ? 12.895 -20.520 -11.523 1.00 83.57 51 ASN B N 1
ATOM 5600 C CA . ASN E 2 51 ? 12.229 -19.441 -12.255 1.00 90.58 51 ASN B CA 1
ATOM 5601 C C . ASN E 2 51 ? 11.850 -19.880 -13.668 1.00 92.42 51 ASN B C 1
ATOM 5602 O O . ASN E 2 51 ? 12.222 -19.252 -14.663 1.00 91.03 51 ASN B O 1
ATOM 5607 N N . ASN E 2 52 ? 11.118 -20.994 -13.745 1.00 89.52 52 ASN B N 1
ATOM 5608 C CA . ASN E 2 52 ? 10.581 -21.532 -14.993 1.00 89.49 52 ASN B CA 1
ATOM 5609 C C . ASN E 2 52 ? 11.666 -22.016 -15.952 1.00 87.89 52 ASN B C 1
ATOM 5610 O O . ASN E 2 52 ? 11.612 -23.159 -16.418 1.00 88.34 52 ASN B O 1
ATOM 5615 N N . ASN E 2 53 ? 12.650 -21.166 -16.264 1.00 89.55 53 ASN B N 1
ATOM 5616 C CA . ASN E 2 53 ? 13.627 -21.508 -17.290 1.00 86.01 53 ASN B CA 1
ATOM 5617 C C . ASN E 2 53 ? 15.075 -21.203 -16.930 1.00 81.56 53 ASN B C 1
ATOM 5618 O O . ASN E 2 53 ? 15.950 -21.405 -17.778 1.00 82.58 53 ASN B O 1
ATOM 5623 N N . GLN E 2 54 ? 15.364 -20.728 -15.722 1.00 76.61 54 GLN B N 1
ATOM 5624 C CA . GLN E 2 54 ? 16.723 -20.352 -15.357 1.00 77.22 54 GLN B CA 1
ATOM 5625 C C . GLN E 2 54 ? 17.472 -21.546 -14.780 1.00 88.25 54 GLN B C 1
ATOM 5626 O O . GLN E 2 54 ? 16.907 -22.350 -14.033 1.00 86.60 54 GLN B O 1
ATOM 5632 N N . ARG E 2 55 ? 18.760 -21.654 -15.136 1.00 82.71 55 ARG B N 1
ATOM 5633 C CA . ARG E 2 55 ? 19.598 -22.755 -14.676 1.00 82.40 55 ARG B CA 1
ATOM 5634 C C . ARG E 2 55 ? 20.522 -22.284 -13.567 1.00 82.53 55 ARG B C 1
ATOM 5635 O O . ARG E 2 55 ? 21.189 -21.251 -13.724 1.00 82.59 55 ARG B O 1
ATOM 5643 N N . PRO E 2 56 ? 20.586 -22.994 -12.442 1.00 84.61 56 PRO B N 1
ATOM 5644 C CA . PRO E 2 56 ? 21.571 -22.658 -11.408 1.00 81.17 56 PRO B CA 1
ATOM 5645 C C . PRO E 2 56 ? 22.990 -22.880 -11.910 1.00 80.70 56 PRO B C 1
ATOM 5646 O O . PRO E 2 56 ? 23.231 -23.489 -12.955 1.00 77.11 56 PRO B O 1
ATOM 5650 N N . SER E 2 57 ? 23.946 -22.371 -11.136 1.00 82.65 57 SER B N 1
ATOM 5651 C CA . SER E 2 57 ? 25.351 -22.472 -11.511 1.00 86.58 57 SER B CA 1
ATOM 5652 C C . SER E 2 57 ? 25.796 -23.929 -11.527 1.00 85.30 57 SER B C 1
ATOM 5653 O O . SER E 2 57 ? 25.690 -24.633 -10.518 1.00 88.35 57 SER B O 1
ATOM 5656 N N . GLY E 2 58 ? 26.292 -24.381 -12.679 1.00 79.97 58 GLY B N 1
ATOM 5657 C CA . GLY E 2 58 ? 26.785 -25.730 -12.851 1.00 75.77 58 GLY B CA 1
ATOM 5658 C C . GLY E 2 58 ? 25.884 -26.629 -13.670 1.00 76.65 58 GLY B C 1
ATOM 5659 O O . GLY E 2 58 ? 26.344 -27.677 -14.145 1.00 76.96 58 GLY B O 1
ATOM 5660 N N . VAL E 2 59 ? 24.622 -26.256 -13.851 1.00 76.04 59 VAL B N 1
ATOM 5661 C CA . VAL E 2 59 ? 23.681 -27.056 -14.630 1.00 75.44 59 VAL B CA 1
ATOM 5662 C C . VAL E 2 59 ? 23.889 -26.751 -16.109 1.00 78.19 59 VAL B C 1
ATOM 5663 O O . VAL E 2 59 ? 23.759 -25.590 -16.525 1.00 79.47 59 VAL B O 1
ATOM 5667 N N . PRO E 2 60 ? 24.213 -27.745 -16.933 1.00 73.46 60 PRO B N 1
ATOM 5668 C CA . PRO E 2 60 ? 24.466 -27.478 -18.354 1.00 78.76 60 PRO B CA 1
ATOM 5669 C C . PRO E 2 60 ? 23.197 -27.059 -19.082 1.00 82.63 60 PRO B C 1
ATOM 5670 O O . PRO E 2 60 ? 22.076 -27.257 -18.606 1.00 79.84 60 PRO B O 1
ATOM 5674 N N . ASP E 2 61 ? 23.391 -26.469 -20.267 1.00 88.70 61 ASP B N 1
ATOM 5675 C CA . ASP E 2 61 ? 22.264 -25.947 -21.035 1.00 87.65 61 ASP B CA 1
ATOM 5676 C C . ASP E 2 61 ? 21.401 -27.045 -21.641 1.00 85.53 61 ASP B C 1
ATOM 5677 O O . ASP E 2 61 ? 20.295 -26.750 -22.107 1.00 85.51 61 ASP B O 1
ATOM 5682 N N . ARG E 2 62 ? 21.866 -28.297 -21.644 1.00 79.11 62 ARG B N 1
ATOM 5683 C CA . ARG E 2 62 ? 21.039 -29.388 -22.142 1.00 73.82 62 ARG B CA 1
ATOM 5684 C C . ARG E 2 62 ? 19.840 -29.665 -21.244 1.00 73.92 62 ARG B C 1
ATOM 5685 O O . ARG E 2 62 ? 18.956 -30.434 -21.637 1.00 75.30 62 ARG B O 1
ATOM 5693 N N . PHE E 2 63 ? 19.792 -29.063 -20.059 1.00 74.55 63 PHE B N 1
ATOM 5694 C CA . PHE E 2 63 ? 18.615 -29.081 -19.199 1.00 76.10 63 PHE B CA 1
ATOM 5695 C C . PHE E 2 63 ? 17.901 -27.743 -19.368 1.00 81.35 63 PHE B C 1
ATOM 5696 O O . PHE E 2 63 ? 18.427 -26.697 -18.971 1.00 79.25 63 PHE B O 1
ATOM 5704 N N . SER E 2 64 ? 16.712 -27.771 -19.962 1.00 77.66 64 SER B N 1
ATOM 5705 C CA . SER E 2 64 ? 15.952 -26.557 -20.215 1.00 76.49 64 SER B CA 1
ATOM 5706 C C . SER E 2 64 ? 14.567 -26.677 -19.597 1.00 82.82 64 SER B C 1
ATOM 5707 O O . SER E 2 64 ? 14.018 -27.773 -19.471 1.00 81.71 64 SER B O 1
ATOM 5710 N N . GLY E 2 65 ? 14.011 -25.535 -19.209 1.00 89.59 65 GLY B N 1
ATOM 5711 C CA . GLY E 2 65 ? 12.680 -25.481 -18.639 1.00 94.05 65 GLY B CA 1
ATOM 5712 C C . GLY E 2 65 ? 11.797 -24.535 -19.428 1.00 93.04 65 GLY B C 1
ATOM 5713 O O . GLY E 2 65 ? 12.260 -23.521 -19.953 1.00 91.14 65 GLY B O 1
ATOM 5714 N N . SER E 2 66 ? 10.514 -24.881 -19.516 1.00 90.74 66 SER B N 1
ATOM 5715 C CA . SER E 2 66 ? 9.544 -24.052 -20.215 1.00 100.63 66 SER B CA 1
ATOM 5716 C C . SER E 2 66 ? 8.218 -24.096 -19.473 1.00 103.76 66 SER B C 1
ATOM 5717 O O . SER E 2 66 ? 7.891 -25.084 -18.813 1.00 100.48 66 SER B O 1
ATOM 5720 N N . LYS E 2 67 ? 7.455 -23.011 -19.591 1.00 116.43 67 LYS B N 1
ATOM 5721 C CA . LYS E 2 67 ? 6.156 -22.898 -18.947 1.00 117.49 67 LYS B CA 1
ATOM 5722 C C . LYS E 2 67 ? 5.164 -22.286 -19.923 1.00 118.28 67 LYS B C 1
ATOM 5723 O O . LYS E 2 67 ? 5.511 -21.375 -20.681 1.00 121.24 67 LYS B O 1
ATOM 5729 N N . SER E 2 68 ? 3.933 -22.791 -19.902 1.00 116.47 68 SER B N 1
ATOM 5730 C CA . SER E 2 68 ? 2.869 -22.270 -20.754 1.00 120.87 68 SER B CA 1
ATOM 5731 C C . SER E 2 68 ? 1.540 -22.511 -20.059 1.00 116.89 68 SER B C 1
ATOM 5732 O O . SER E 2 68 ? 1.164 -23.665 -19.824 1.00 122.21 68 SER B O 1
ATOM 5735 N N . GLY E 2 69 ? 0.844 -21.429 -19.727 1.00 104.40 69 GLY B N 1
ATOM 5736 C CA . GLY E 2 69 ? -0.446 -21.547 -19.068 1.00 104.43 69 GLY B CA 1
ATOM 5737 C C . GLY E 2 69 ? -0.319 -22.297 -17.758 1.00 110.55 69 GLY B C 1
ATOM 5738 O O . GLY E 2 69 ? 0.444 -21.912 -16.863 1.00 103.62 69 GLY B O 1
ATOM 5739 N N . THR E 2 70 ? -1.067 -23.394 -17.639 1.00 121.65 70 THR B N 1
ATOM 5740 C CA . THR E 2 70 ? -1.041 -24.245 -16.457 1.00 118.62 70 THR B CA 1
ATOM 5741 C C . THR E 2 70 ? -0.211 -25.506 -16.671 1.00 112.75 70 THR B C 1
ATOM 5742 O O . THR E 2 70 ? -0.493 -26.545 -16.063 1.00 107.15 70 THR B O 1
ATOM 5746 N N . SER E 2 71 ? 0.809 -25.439 -17.525 1.00 101.37 71 SER B N 1
ATOM 5747 C CA . SER E 2 71 ? 1.659 -26.589 -17.793 1.00 94.12 71 SER B CA 1
ATOM 5748 C C . SER E 2 71 ? 3.118 -26.155 -17.816 1.00 100.28 71 SER B C 1
ATOM 5749 O O . SER E 2 71 ? 3.434 -24.994 -18.089 1.00 97.88 71 SER B O 1
ATOM 5752 N N . ALA E 2 72 ? 4.004 -27.104 -17.521 1.00 96.36 72 ALA B N 1
ATOM 5753 C CA . ALA E 2 72 ? 5.438 -26.871 -17.560 1.00 95.49 72 ALA B CA 1
ATOM 5754 C C . ALA E 2 72 ? 6.122 -28.109 -18.120 1.00 90.39 72 ALA B C 1
ATOM 5755 O O . ALA E 2 72 ? 5.601 -29.223 -18.038 1.00 90.19 72 ALA B O 1
ATOM 5757 N N . SER E 2 73 ? 7.305 -27.902 -18.691 1.00 96.24 73 SER B N 1
ATOM 5758 C CA . SER E 2 73 ? 8.049 -28.976 -19.329 1.00 87.43 73 SER B CA 1
ATOM 5759 C C . SER E 2 73 ? 9.531 -28.835 -19.022 1.00 79.14 73 SER B C 1
ATOM 5760 O O . SER E 2 73 ? 10.083 -27.731 -19.058 1.00 79.50 73 SER B O 1
ATOM 5763 N N . LEU E 2 74 ? 10.163 -29.963 -18.715 1.00 85.06 74 LEU B N 1
ATOM 5764 C CA . LEU E 2 74 ? 11.605 -30.046 -18.522 1.00 71.56 74 LEU B CA 1
ATOM 5765 C C . LEU E 2 74 ? 12.183 -30.893 -19.646 1.00 77.30 74 LEU B C 1
ATOM 5766 O O . LEU E 2 74 ? 11.859 -32.079 -19.763 1.00 77.11 74 LEU B O 1
ATOM 5771 N N . ALA E 2 75 ? 13.019 -30.283 -20.478 1.00 76.30 75 ALA B N 1
ATOM 5772 C CA . ALA E 2 75 ? 13.635 -30.960 -21.609 1.00 75.04 75 ALA B CA 1
ATOM 5773 C C . ALA E 2 75 ? 15.088 -31.278 -21.283 1.00 72.99 75 ALA B C 1
ATOM 5774 O O . ALA E 2 75 ? 15.811 -30.429 -20.750 1.00 74.22 75 ALA B O 1
ATOM 5776 N N . ILE E 2 76 ? 15.508 -32.500 -21.598 1.00 77.32 76 ILE B N 1
ATOM 5777 C CA . ILE E 2 76 ? 16.888 -32.932 -21.413 1.00 70.20 76 ILE B CA 1
ATOM 5778 C C . ILE E 2 76 ? 17.396 -33.442 -22.752 1.00 75.03 76 ILE B C 1
ATOM 5779 O O . ILE E 2 76 ? 16.819 -34.373 -23.327 1.00 74.98 76 ILE B O 1
ATOM 5784 N N . SER E 2 77 ? 18.468 -32.834 -23.247 1.00 76.90 77 SER B N 1
ATOM 5785 C CA . SER E 2 77 ? 19.105 -33.243 -24.489 1.00 79.91 77 SER B CA 1
ATOM 5786 C C . SER E 2 77 ? 20.481 -33.828 -24.197 1.00 79.63 77 SER B C 1
ATOM 5787 O O . SER E 2 77 ? 21.026 -33.682 -23.099 1.00 76.27 77 SER B O 1
ATOM 5790 N N . GLY E 2 78 ? 21.043 -34.494 -25.205 1.00 76.52 78 GLY B N 1
ATOM 5791 C CA . GLY E 2 78 ? 22.319 -35.163 -25.049 1.00 68.48 78 GLY B CA 1
ATOM 5792 C C . GLY E 2 78 ? 22.289 -36.156 -23.906 1.00 76.64 78 GLY B C 1
ATOM 5793 O O . GLY E 2 78 ? 23.088 -36.063 -22.969 1.00 74.12 78 GLY B O 1
ATOM 5794 N N . LEU E 2 79 ? 21.359 -37.107 -23.979 1.00 72.40 79 LEU B N 1
ATOM 5795 C CA . LEU E 2 79 ? 21.102 -38.014 -22.868 1.00 70.71 79 LEU B CA 1
ATOM 5796 C C . LEU E 2 79 ? 22.343 -38.823 -22.520 1.00 69.89 79 LEU B C 1
ATOM 5797 O O . LEU E 2 79 ? 22.898 -39.528 -23.370 1.00 68.74 79 LEU B O 1
ATOM 5802 N N . GLN E 2 80 ? 22.779 -38.711 -21.270 1.00 61.13 80 GLN B N 1
ATOM 5803 C CA . GLN E 2 80 ? 23.853 -39.521 -20.722 1.00 60.83 80 GLN B CA 1
ATOM 5804 C C . GLN E 2 80 ? 23.282 -40.494 -19.698 1.00 66.18 80 GLN B C 1
ATOM 5805 O O . GLN E 2 80 ? 22.214 -40.268 -19.121 1.00 58.79 80 GLN B O 1
ATOM 5811 N N . SER E 2 81 ? 24.008 -41.594 -19.484 1.00 58.15 81 SER B N 1
ATOM 5812 C CA . SER E 2 81 ? 23.547 -42.606 -18.540 1.00 55.39 81 SER B CA 1
ATOM 5813 C C . SER E 2 81 ? 23.460 -42.053 -17.123 1.00 57.44 81 SER B C 1
ATOM 5814 O O . SER E 2 81 ? 22.678 -42.557 -16.309 1.00 61.85 81 SER B O 1
ATOM 5817 N N . LYS E 2 82 ? 24.244 -41.019 -16.812 1.00 58.86 82 LYS B N 1
ATOM 5818 C CA . LYS E 2 82 ? 24.205 -40.407 -15.490 1.00 62.56 82 LYS B CA 1
ATOM 5819 C C . LYS E 2 82 ? 22.918 -39.634 -15.234 1.00 59.83 82 LYS B C 1
ATOM 5820 O O . LYS E 2 82 ? 22.642 -39.296 -14.078 1.00 53.67 82 LYS B O 1
ATOM 5826 N N . ASP E 2 83 ? 22.132 -39.348 -16.272 1.00 53.93 83 ASP B N 1
ATOM 5827 C CA . ASP E 2 83 ? 20.890 -38.603 -16.110 1.00 60.12 83 ASP B CA 1
ATOM 5828 C C . ASP E 2 83 ? 19.755 -39.447 -15.545 1.00 60.44 83 ASP B C 1
ATOM 5829 O O . ASP E 2 83 ? 18.701 -38.893 -15.215 1.00 58.19 83 ASP B O 1
ATOM 5834 N N . GLU E 2 84 ? 19.939 -40.762 -15.430 1.00 61.39 84 GLU B N 1
ATOM 5835 C CA . GLU E 2 84 ? 18.904 -41.635 -14.890 1.00 56.91 84 GLU B CA 1
ATOM 5836 C C . GLU E 2 84 ? 18.612 -41.285 -13.436 1.00 52.69 84 GLU B C 1
ATOM 5837 O O . GLU E 2 84 ? 19.394 -41.621 -12.540 1.00 53.14 84 GLU B O 1
ATOM 5843 N N . ALA E 2 85 ? 17.493 -40.611 -13.193 1.00 53.64 85 ALA B N 1
ATOM 5844 C CA . ALA E 2 85 ? 17.155 -40.136 -11.858 1.00 53.39 85 ALA B CA 1
ATOM 5845 C C . ALA E 2 85 ? 15.655 -39.891 -11.791 1.00 62.12 85 ALA B C 1
ATOM 5846 O O . ALA E 2 85 ? 14.920 -40.126 -12.754 1.00 62.52 85 ALA B O 1
ATOM 5848 N N . ASP E 2 86 ? 15.205 -39.408 -10.637 1.00 59.41 86 ASP B N 1
ATOM 5849 C CA . ASP E 2 86 ? 13.832 -38.963 -10.456 1.00 55.74 86 ASP B CA 1
ATOM 5850 C C . ASP E 2 86 ? 13.788 -37.448 -10.591 1.00 59.62 86 ASP B C 1
ATOM 5851 O O . ASP E 2 86 ? 14.625 -36.744 -10.017 1.00 67.00 86 ASP B O 1
ATOM 5856 N N . TYR E 2 87 ? 12.823 -36.947 -11.355 1.00 60.90 87 TYR B N 1
ATOM 5857 C CA . TYR E 2 87 ? 12.706 -35.519 -11.621 1.00 61.11 87 TYR B CA 1
ATOM 5858 C C . TYR E 2 87 ? 11.373 -35.024 -11.081 1.00 62.77 87 TYR B C 1
ATOM 5859 O O . TYR E 2 87 ? 10.317 -35.558 -11.436 1.00 62.34 87 TYR B O 1
ATOM 5868 N N . TYR E 2 88 ? 11.427 -34.009 -10.224 1.00 62.62 88 TYR B N 1
ATOM 5869 C CA . TYR E 2 88 ? 10.249 -33.467 -9.566 1.00 64.59 88 TYR B CA 1
ATOM 5870 C C . TYR E 2 88 ? 10.037 -32.019 -9.980 1.00 69.45 88 TYR B C 1
ATOM 5871 O O . TYR E 2 88 ? 10.992 -31.240 -10.059 1.00 66.14 88 TYR B O 1
ATOM 5880 N N . CYS E 2 89 ? 8.785 -31.662 -10.239 1.00 66.84 89 CYS B N 1
ATOM 5881 C CA . CYS E 2 89 ? 8.397 -30.270 -10.395 1.00 68.32 89 CYS B CA 1
ATOM 5882 C C . CYS E 2 89 ? 7.792 -29.761 -9.093 1.00 73.20 89 CYS B C 1
ATOM 5883 O O . CYS E 2 89 ? 7.253 -30.528 -8.291 1.00 74.40 89 CYS B O 1
ATOM 5886 N N . SER E 2 90 ? 7.901 -28.453 -8.887 1.00 75.31 90 SER B N 1
ATOM 5887 C CA . SER E 2 90 ? 7.426 -27.833 -7.662 1.00 80.52 90 SER B CA 1
ATOM 5888 C C . SER E 2 90 ? 6.916 -26.439 -7.985 1.00 77.33 90 SER B C 1
ATOM 5889 O O . SER E 2 90 ? 7.483 -25.744 -8.831 1.00 78.16 90 SER B O 1
ATOM 5892 N N . ALA E 2 91 ? 5.846 -26.039 -7.304 1.00 85.01 91 ALA B N 1
ATOM 5893 C CA . ALA E 2 91 ? 5.265 -24.725 -7.542 1.00 84.28 91 ALA B CA 1
ATOM 5894 C C . ALA E 2 91 ? 4.407 -24.322 -6.353 1.00 85.44 91 ALA B C 1
ATOM 5895 O O . ALA E 2 91 ? 3.793 -25.166 -5.699 1.00 86.37 91 ALA B O 1
ATOM 5897 N N . TRP E 2 92 ? 4.375 -23.023 -6.080 1.00 86.89 92 TRP B N 1
ATOM 5898 C CA . TRP E 2 92 ? 3.515 -22.496 -5.032 1.00 95.20 92 TRP B CA 1
ATOM 5899 C C . TRP E 2 92 ? 2.077 -22.424 -5.526 1.00 94.50 92 TRP B C 1
ATOM 5900 O O . TRP E 2 92 ? 1.825 -22.121 -6.696 1.00 95.13 92 TRP B O 1
ATOM 5911 N N . ASP E 2 93 ? 1.128 -22.701 -4.634 1.00 101.41 93 ASP B N 1
ATOM 5912 C CA . ASP E 2 93 ? -0.291 -22.613 -4.950 1.00 105.87 93 ASP B CA 1
ATOM 5913 C C . ASP E 2 93 ? -0.882 -21.430 -4.196 1.00 108.55 93 ASP B C 1
ATOM 5914 O O . ASP E 2 93 ? -0.876 -21.412 -2.960 1.00 105.17 93 ASP B O 1
ATOM 5919 N N . SER E 2 94 ? -1.386 -20.444 -4.941 1.00 115.40 94 SER B N 1
ATOM 5920 C CA . SER E 2 94 ? -1.944 -19.249 -4.321 1.00 109.66 94 SER B CA 1
ATOM 5921 C C . SER E 2 94 ? -3.279 -19.513 -3.638 1.00 110.79 94 SER B C 1
ATOM 5922 O O . SER E 2 94 ? -3.677 -18.736 -2.764 1.00 113.59 94 SER B O 1
ATOM 5925 N N . SER E 2 95 ? -3.977 -20.586 -4.011 1.00 113.11 95 SER B N 1
ATOM 5926 C CA . SER E 2 95 ? -5.273 -20.893 -3.416 1.00 118.65 95 SER B CA 1
ATOM 5927 C C . SER E 2 95 ? -5.148 -21.743 -2.157 1.00 120.31 95 SER B C 1
ATOM 5928 O O . SER E 2 95 ? -5.886 -21.524 -1.190 1.00 124.35 95 SER B O 1
ATOM 5931 N N . LEU E 2 96 ? -4.233 -22.711 -2.148 1.00 123.15 96 LEU B N 1
ATOM 5932 C CA . LEU E 2 96 ? -4.027 -23.567 -0.988 1.00 116.35 96 LEU B CA 1
ATOM 5933 C C . LEU E 2 96 ? -2.977 -23.029 -0.028 1.00 111.28 96 LEU B C 1
ATOM 5934 O O . LEU E 2 96 ? -2.804 -23.603 1.054 1.00 112.52 96 LEU B O 1
ATOM 5939 N N . ASN E 2 97 ? -2.274 -21.955 -0.399 1.00 112.49 97 ASN B N 1
ATOM 5940 C CA . ASN E 2 97 ? -1.272 -21.321 0.458 1.00 110.75 97 ASN B CA 1
ATOM 5941 C C . ASN E 2 97 ? -0.139 -22.281 0.814 1.00 104.31 97 ASN B C 1
ATOM 5942 O O . ASN E 2 97 ? 0.466 -22.171 1.884 1.00 105.72 97 ASN B O 1
ATOM 5947 N N . ASP E 2 98 ? 0.167 -23.217 -0.080 1.00 102.33 98 ASP B N 1
ATOM 5948 C CA . ASP E 2 98 ? 1.143 -24.266 0.178 1.00 101.30 98 ASP B CA 1
ATOM 5949 C C . ASP E 2 98 ? 2.042 -24.464 -1.034 1.00 88.64 98 ASP B C 1
ATOM 5950 O O . ASP E 2 98 ? 1.632 -24.195 -2.171 1.00 86.44 98 ASP B O 1
ATOM 5955 N N . PRO E 2 99 ? 3.270 -24.934 -0.824 1.00 86.81 99 PRO B N 1
ATOM 5956 C CA . PRO E 2 99 ? 4.085 -25.390 -1.953 1.00 89.22 99 PRO B CA 1
ATOM 5957 C C . PRO E 2 99 ? 3.754 -26.832 -2.303 1.00 83.94 99 PRO B C 1
ATOM 5958 O O . PRO E 2 99 ? 3.533 -27.671 -1.427 1.00 85.57 99 PRO B O 1
ATOM 5962 N N . LEU E 2 100 ? 3.699 -27.114 -3.602 1.00 86.40 100 LEU B N 1
ATOM 5963 C CA . LEU E 2 100 ? 3.294 -28.414 -4.111 1.00 81.82 100 LEU B CA 1
ATOM 5964 C C . LEU E 2 100 ? 4.436 -29.044 -4.892 1.00 88.79 100 LEU B C 1
ATOM 5965 O O . LEU E 2 100 ? 5.176 -28.349 -5.602 1.00 85.60 100 LEU B O 1
ATOM 5970 N N . PHE E 2 101 ? 4.562 -30.360 -4.758 1.00 72.83 101 PHE B N 1
ATOM 5971 C CA . PHE E 2 101 ? 5.517 -31.158 -5.506 1.00 73.22 101 PHE B CA 1
ATOM 5972 C C . PHE E 2 101 ? 4.776 -32.090 -6.451 1.00 72.96 101 PHE B C 1
ATOM 5973 O O . PHE E 2 101 ? 3.699 -32.601 -6.131 1.00 76.02 101 PHE B O 1
ATOM 5981 N N . GLY E 2 102 ? 5.371 -32.325 -7.610 1.00 74.22 102 GLY B N 1
ATOM 5982 C CA . GLY E 2 102 ? 4.861 -33.346 -8.496 1.00 76.91 102 GLY B CA 1
ATOM 5983 C C . GLY E 2 102 ? 5.096 -34.738 -7.938 1.00 75.63 102 GLY B C 1
ATOM 5984 O O . GLY E 2 102 ? 5.871 -34.952 -7.006 1.00 71.83 102 GLY B O 1
ATOM 5985 N N . GLY E 2 103 ? 4.397 -35.709 -8.527 1.00 75.97 103 GLY B N 1
ATOM 5986 C CA . GLY E 2 103 ? 4.571 -37.099 -8.150 1.00 69.18 103 GLY B CA 1
ATOM 5987 C C . GLY E 2 103 ? 5.953 -37.647 -8.418 1.00 75.91 103 GLY B C 1
ATOM 5988 O O . GLY E 2 103 ? 6.381 -38.571 -7.723 1.00 69.79 103 GLY B O 1
ATOM 5989 N N . GLY E 2 104 ? 6.657 -37.097 -9.396 1.00 75.60 104 GLY B N 1
ATOM 5990 C CA . GLY E 2 104 ? 7.977 -37.568 -9.752 1.00 71.76 104 GLY B CA 1
ATOM 5991 C C . GLY E 2 104 ? 7.965 -38.380 -11.037 1.00 78.44 104 GLY B C 1
ATOM 5992 O O . GLY E 2 104 ? 6.995 -39.080 -11.359 1.00 82.18 104 GLY B O 1
ATOM 5993 N N . THR E 2 105 ? 9.063 -38.289 -11.784 1.00 69.59 105 THR B N 1
ATOM 5994 C CA . THR E 2 105 ? 9.214 -39.006 -13.047 1.00 67.71 105 THR B CA 1
ATOM 5995 C C . THR E 2 105 ? 10.538 -39.752 -13.028 1.00 72.92 105 THR B C 1
ATOM 5996 O O . THR E 2 105 ? 11.596 -39.137 -12.859 1.00 65.58 105 THR B O 1
ATOM 6000 N N . ARG E 2 106 ? 10.478 -41.073 -13.182 1.00 69.84 106 ARG B N 1
ATOM 6001 C CA . ARG E 2 106 ? 11.673 -41.907 -13.222 1.00 64.50 106 ARG B CA 1
ATOM 6002 C C . ARG E 2 106 ? 12.199 -41.952 -14.652 1.00 61.71 106 ARG B C 1
ATOM 6003 O O . ARG E 2 106 ? 11.519 -42.455 -15.553 1.00 65.79 106 ARG B O 1
ATOM 6011 N N . LEU E 2 107 ? 13.403 -41.424 -14.858 1.00 55.81 107 LEU B N 1
ATOM 6012 C CA . LEU E 2 107 ? 14.008 -41.372 -16.182 1.00 61.89 107 LEU B CA 1
ATOM 6013 C C . LEU E 2 107 ? 14.885 -42.597 -16.407 1.00 64.34 107 LEU B C 1
ATOM 6014 O O . LEU E 2 107 ? 15.777 -42.887 -15.602 1.00 63.90 107 LEU B O 1
ATOM 6019 N N . THR E 2 108 ? 14.633 -43.306 -17.504 1.00 62.82 108 THR B N 1
ATOM 6020 C CA . THR E 2 108 ? 15.414 -44.473 -17.893 1.00 65.77 108 THR B CA 1
ATOM 6021 C C . THR E 2 108 ? 16.109 -44.183 -19.216 1.00 67.38 108 THR B C 1
ATOM 6022 O O . THR E 2 108 ? 15.464 -43.754 -20.177 1.00 69.57 108 THR B O 1
ATOM 6026 N N . VAL E 2 109 ? 17.417 -44.410 -19.261 1.00 66.27 109 VAL B N 1
ATOM 6027 C CA . VAL E 2 109 ? 18.201 -44.241 -20.478 1.00 63.73 109 VAL B CA 1
ATOM 6028 C C . VAL E 2 109 ? 18.447 -45.627 -21.061 1.00 71.33 109 VAL B C 1
ATOM 6029 O O . VAL E 2 109 ? 19.156 -46.446 -20.467 1.00 70.00 109 VAL B O 1
ATOM 6033 N N . LEU E 2 110 ? 17.857 -45.893 -22.224 1.00 69.48 110 LEU B N 1
ATOM 6034 C CA . LEU E 2 110 ? 17.990 -47.194 -22.859 1.00 69.22 110 LEU B CA 1
ATOM 6035 C C . LEU E 2 110 ? 19.393 -47.364 -23.435 1.00 74.32 110 LEU B C 1
ATOM 6036 O O . LEU E 2 110 ? 20.213 -46.442 -23.437 1.00 79.11 110 LEU B O 1
ATOM 6041 N N . GLY E 2 111 ? 19.669 -48.567 -23.935 1.00 73.37 111 GLY B N 1
ATOM 6042 C CA . GLY E 2 111 ? 20.905 -48.842 -24.639 1.00 65.84 111 GLY B CA 1
ATOM 6043 C C . GLY E 2 111 ? 21.930 -49.640 -23.866 1.00 67.09 111 GLY B C 1
ATOM 6044 O O . GLY E 2 111 ? 22.868 -50.156 -24.486 1.00 65.40 111 GLY B O 1
ATOM 6045 N N . GLN E 2 112 ? 21.798 -49.755 -22.546 1.00 59.76 112 GLN B N 1
ATOM 6046 C CA . GLN E 2 112 ? 22.776 -50.519 -21.791 1.00 63.84 112 GLN B CA 1
ATOM 6047 C C . GLN E 2 112 ? 22.661 -51.999 -22.151 1.00 56.13 112 GLN B C 1
ATOM 6048 O O . GLN E 2 112 ? 21.547 -52.524 -22.258 1.00 57.35 112 GLN B O 1
ATOM 6054 N N . PRO E 2 113 ? 23.783 -52.687 -22.371 1.00 56.50 113 PRO B N 1
ATOM 6055 C CA . PRO E 2 113 ? 23.714 -54.087 -22.809 1.00 55.65 113 PRO B CA 1
ATOM 6056 C C . PRO E 2 113 ? 23.082 -54.977 -21.750 1.00 53.15 113 PRO B C 1
ATOM 6057 O O . PRO E 2 113 ? 23.155 -54.707 -20.550 1.00 58.28 113 PRO B O 1
ATOM 6061 N N . LYS E 2 114 ? 22.447 -56.047 -22.215 1.00 48.12 114 LYS B N 1
ATOM 6062 C CA . LYS E 2 114 ? 21.785 -56.976 -21.315 1.00 54.25 114 LYS B CA 1
ATOM 6063 C C . LYS E 2 114 ? 22.803 -57.914 -20.679 1.00 51.21 114 LYS B C 1
ATOM 6064 O O . LYS E 2 114 ? 23.822 -58.264 -21.281 1.00 49.24 114 LYS B O 1
ATOM 6070 N N . ALA E 2 115 ? 22.520 -58.310 -19.439 1.00 45.45 115 ALA B N 1
ATOM 6071 C CA . ALA E 2 115 ? 23.402 -59.185 -18.681 1.00 49.58 115 ALA B CA 1
ATOM 6072 C C . ALA E 2 115 ? 22.572 -60.255 -17.990 1.00 46.48 115 ALA B C 1
ATOM 6073 O O . ALA E 2 115 ? 21.542 -59.948 -17.382 1.00 41.29 115 ALA B O 1
ATOM 6075 N N . ALA E 2 116 ? 23.023 -61.506 -18.089 1.00 41.22 116 ALA B N 1
ATOM 6076 C CA . ALA E 2 116 ? 22.337 -62.607 -17.438 1.00 43.60 116 ALA B CA 1
ATOM 6077 C C . ALA E 2 116 ? 22.601 -62.583 -15.933 1.00 43.58 116 ALA B C 1
ATOM 6078 O O . ALA E 2 116 ? 23.679 -62.180 -15.490 1.00 52.69 116 ALA B O 1
ATOM 6080 N N . PRO E 2 117 ? 21.631 -63.003 -15.127 1.00 41.44 117 PRO B N 1
ATOM 6081 C CA . PRO E 2 117 ? 21.809 -62.946 -13.673 1.00 46.73 117 PRO B CA 1
ATOM 6082 C C . PRO E 2 117 ? 22.716 -64.051 -13.155 1.00 46.63 117 PRO B C 1
ATOM 6083 O O . PRO E 2 117 ? 22.648 -65.203 -13.591 1.00 48.00 117 PRO B O 1
ATOM 6087 N N . SER E 2 118 ? 23.580 -63.680 -12.214 1.00 41.54 118 SER B N 1
ATOM 6088 C CA . SER E 2 118 ? 24.358 -64.640 -11.447 1.00 37.94 118 SER B CA 1
ATOM 6089 C C . SER E 2 118 ? 23.574 -65.008 -10.195 1.00 36.14 118 SER B C 1
ATOM 6090 O O . SER E 2 118 ? 23.075 -64.125 -9.489 1.00 44.19 118 SER B O 1
ATOM 6093 N N . VAL E 2 119 ? 23.460 -66.306 -9.928 1.00 39.59 119 VAL B N 1
ATOM 6094 C CA . VAL E 2 119 ? 22.621 -66.817 -8.853 1.00 37.83 119 VAL B CA 1
ATOM 6095 C C . VAL E 2 119 ? 23.476 -67.655 -7.913 1.00 42.11 119 VAL B C 1
ATOM 6096 O O . VAL E 2 119 ? 24.246 -68.513 -8.359 1.00 37.99 119 VAL B O 1
ATOM 6100 N N . THR E 2 120 ? 23.338 -67.399 -6.615 1.00 34.93 120 THR B N 1
ATOM 6101 C CA . THR E 2 120 ? 23.980 -68.193 -5.575 1.00 36.12 120 THR B CA 1
ATOM 6102 C C . THR E 2 120 ? 22.909 -68.636 -4.590 1.00 34.04 120 THR B C 1
ATOM 6103 O O . THR E 2 120 ? 22.179 -67.798 -4.050 1.00 41.74 120 THR B O 1
ATOM 6107 N N . LEU E 2 121 ? 22.807 -69.943 -4.365 1.00 39.61 121 LEU B N 1
ATOM 6108 C CA . LEU E 2 121 ? 21.804 -70.511 -3.472 1.00 34.46 121 LEU B CA 1
ATOM 6109 C C . LEU E 2 121 ? 22.483 -71.097 -2.243 1.00 40.67 121 LEU B C 1
ATOM 6110 O O . LEU E 2 121 ? 23.422 -71.890 -2.363 1.00 45.98 121 LEU B O 1
ATOM 6115 N N . PHE E 2 122 ? 21.995 -70.709 -1.068 1.00 33.82 122 PHE B N 1
ATOM 6116 C CA . PHE E 2 122 ? 22.560 -71.086 0.208 1.00 43.16 122 PHE B CA 1
ATOM 6117 C C . PHE E 2 122 ? 21.553 -71.904 1.004 1.00 45.35 122 PHE B C 1
ATOM 6118 O O . PHE E 2 122 ? 20.405 -71.462 1.193 1.00 45.16 122 PHE B O 1
ATOM 6126 N N . PRO E 2 123 ? 21.942 -73.085 1.480 1.00 43.89 123 PRO B N 1
ATOM 6127 C CA . PRO E 2 123 ? 21.090 -73.862 2.376 1.00 51.87 123 PRO B CA 1
ATOM 6128 C C . PRO E 2 123 ? 21.097 -73.263 3.771 1.00 52.19 123 PRO B C 1
ATOM 6129 O O . PRO E 2 123 ? 21.887 -72.348 4.053 1.00 49.97 123 PRO B O 1
ATOM 6133 N N . PRO E 2 124 ? 20.241 -73.741 4.674 1.00 54.70 124 PRO B N 1
ATOM 6134 C CA . PRO E 2 124 ? 20.269 -73.220 6.043 1.00 43.95 124 PRO B CA 1
ATOM 6135 C C . PRO E 2 124 ? 21.515 -73.681 6.779 1.00 47.79 124 PRO B C 1
ATOM 6136 O O . PRO E 2 124 ? 22.022 -74.785 6.567 1.00 47.08 124 PRO B O 1
ATOM 6140 N N . SER E 2 125 ? 22.015 -72.809 7.649 1.00 44.42 125 SER B N 1
ATOM 6141 C CA . SER E 2 125 ? 23.116 -73.189 8.516 1.00 51.03 125 SER B CA 1
ATOM 6142 C C . SER E 2 125 ? 22.627 -74.161 9.584 1.00 52.87 125 SER B C 1
ATOM 6143 O O . SER E 2 125 ? 21.440 -74.216 9.916 1.00 50.44 125 SER B O 1
ATOM 6146 N N . SER E 2 126 ? 23.563 -74.944 10.125 1.00 55.01 126 SER B N 1
ATOM 6147 C CA . SER E 2 126 ? 23.213 -75.830 11.229 1.00 58.17 126 SER B CA 1
ATOM 6148 C C . SER E 2 126 ? 22.820 -75.039 12.469 1.00 56.73 126 SER B C 1
ATOM 6149 O O . SER E 2 126 ? 22.022 -75.520 13.284 1.00 58.93 126 SER B O 1
ATOM 6152 N N . GLU E 2 127 ? 23.356 -73.824 12.620 1.00 56.69 127 GLU B N 1
ATOM 6153 C CA . GLU E 2 127 ? 22.976 -72.970 13.740 1.00 56.04 127 GLU B CA 1
ATOM 6154 C C . GLU E 2 127 ? 21.487 -72.645 13.701 1.00 60.72 127 GLU B C 1
ATOM 6155 O O . GLU E 2 127 ? 20.791 -72.739 14.719 1.00 66.42 127 GLU B O 1
ATOM 6161 N N . GLU E 2 128 ? 20.980 -72.258 12.528 1.00 56.97 128 GLU B N 1
ATOM 6162 C CA . GLU E 2 128 ? 19.553 -71.981 12.400 1.00 56.28 128 GLU B CA 1
ATOM 6163 C C . GLU E 2 128 ? 18.728 -73.248 12.585 1.00 60.17 128 GLU B C 1
ATOM 6164 O O . GLU E 2 128 ? 17.637 -73.205 13.164 1.00 57.53 128 GLU B O 1
ATOM 6170 N N . LEU E 2 129 ? 19.235 -74.385 12.101 1.00 63.79 129 LEU B N 1
ATOM 6171 C CA . LEU E 2 129 ? 18.524 -75.646 12.282 1.00 64.53 129 LEU B CA 1
ATOM 6172 C C . LEU E 2 129 ? 18.422 -76.023 13.753 1.00 66.23 129 LEU B C 1
ATOM 6173 O O . LEU E 2 129 ? 17.454 -76.673 14.161 1.00 69.68 129 LEU B O 1
ATOM 6178 N N . GLN E 2 130 ? 19.407 -75.625 14.564 1.00 80.31 130 GLN B N 1
ATOM 6179 C CA . GLN E 2 130 ? 19.328 -75.882 15.999 1.00 79.03 130 GLN B CA 1
ATOM 6180 C C . GLN E 2 130 ? 18.170 -75.127 16.638 1.00 76.78 130 GLN B C 1
ATOM 6181 O O . GLN E 2 130 ? 17.632 -75.567 17.661 1.00 86.42 130 GLN B O 1
ATOM 6187 N N . ALA E 2 131 ? 17.776 -73.996 16.059 1.00 69.48 131 ALA B N 1
ATOM 6188 C CA . ALA E 2 131 ? 16.598 -73.261 16.497 1.00 68.00 131 ALA B CA 1
ATOM 6189 C C . ALA E 2 131 ? 15.328 -73.713 15.787 1.00 67.13 131 ALA B C 1
ATOM 6190 O O . ALA E 2 131 ? 14.304 -73.024 15.872 1.00 69.66 131 ALA B O 1
ATOM 6192 N N . ASN E 2 132 ? 15.378 -74.847 15.085 1.00 68.16 132 ASN B N 1
ATOM 6193 C CA . ASN E 2 132 ? 14.237 -75.451 14.394 1.00 75.57 132 ASN B CA 1
ATOM 6194 C C . ASN E 2 132 ? 13.703 -74.581 13.255 1.00 72.49 132 ASN B C 1
ATOM 6195 O O . ASN E 2 132 ? 12.564 -74.761 12.818 1.00 71.99 132 ASN B O 1
ATOM 6200 N N . LYS E 2 133 ? 14.511 -73.650 12.754 1.00 71.01 133 LYS B N 1
ATOM 6201 C CA . LYS E 2 133 ? 14.161 -72.846 11.592 1.00 69.08 133 LYS B CA 1
ATOM 6202 C C . LYS E 2 133 ? 15.141 -73.133 10.461 1.00 61.30 133 LYS B C 1
ATOM 6203 O O . LYS E 2 133 ? 16.230 -73.678 10.676 1.00 56.63 133 LYS B O 1
ATOM 6209 N N . ALA E 2 134 ? 14.750 -72.761 9.243 1.00 61.56 134 ALA B N 1
ATOM 6210 C CA . ALA E 2 134 ? 15.587 -73.020 8.077 1.00 55.94 134 ALA B CA 1
ATOM 6211 C C . ALA E 2 134 ? 15.271 -71.996 6.999 1.00 56.30 134 ALA B C 1
ATOM 6212 O O . ALA E 2 134 ? 14.158 -71.980 6.467 1.00 56.18 134 ALA B O 1
ATOM 6214 N N . THR E 2 135 ? 16.242 -71.152 6.669 1.00 46.39 135 THR B N 1
ATOM 6215 C CA . THR E 2 135 ? 16.067 -70.114 5.661 1.00 49.03 135 THR B CA 1
ATOM 6216 C C . THR E 2 135 ? 16.976 -70.407 4.474 1.00 49.79 135 THR B C 1
ATOM 6217 O O . THR E 2 135 ? 18.204 -70.411 4.612 1.00 59.01 135 THR B O 1
ATOM 6221 N N . LEU E 2 136 ? 16.371 -70.662 3.320 1.00 50.00 136 LEU B N 1
ATOM 6222 C CA . LEU E 2 136 ? 17.094 -70.791 2.064 1.00 42.63 136 LEU B CA 1
ATOM 6223 C C . LEU E 2 136 ? 17.293 -69.407 1.465 1.00 46.62 136 LEU B C 1
ATOM 6224 O O . LEU E 2 136 ? 16.337 -68.628 1.365 1.00 46.77 136 LEU B O 1
ATOM 6229 N N . VAL E 2 137 ? 18.526 -69.107 1.058 1.00 40.25 137 VAL B N 1
ATOM 6230 C CA . VAL E 2 137 ? 18.891 -67.763 0.612 1.00 40.11 137 VAL B CA 1
ATOM 6231 C C . VAL E 2 137 ? 19.288 -67.825 -0.857 1.00 38.29 137 VAL B C 1
ATOM 6232 O O . VAL E 2 137 ? 20.280 -68.470 -1.208 1.00 42.31 137 VAL B O 1
ATOM 6236 N N . CYS E 2 138 ? 18.536 -67.138 -1.712 1.00 34.13 138 CYS B N 1
ATOM 6237 C CA . CYS E 2 138 ? 18.830 -67.064 -3.137 1.00 36.91 138 CYS B CA 1
ATOM 6238 C C . CYS E 2 138 ? 19.232 -65.634 -3.474 1.00 35.89 138 CYS B C 1
ATOM 6239 O O . CYS E 2 138 ? 18.416 -64.715 -3.355 1.00 38.22 138 CYS B O 1
ATOM 6242 N N . LEU E 2 139 ? 20.481 -65.446 -3.890 1.00 37.75 139 LEU B N 1
ATOM 6243 C CA . LEU E 2 139 ? 21.013 -64.126 -4.203 1.00 34.32 139 LEU B CA 1
ATOM 6244 C C . LEU E 2 139 ? 21.255 -64.016 -5.702 1.00 37.35 139 LEU B C 1
ATOM 6245 O O . LEU E 2 139 ? 21.949 -64.855 -6.287 1.00 33.01 139 LEU B O 1
ATOM 6250 N N . ILE E 2 140 ? 20.673 -62.987 -6.318 1.00 40.84 140 ILE B N 1
ATOM 6251 C CA . ILE E 2 140 ? 20.713 -62.773 -7.757 1.00 38.31 140 ILE B CA 1
ATOM 6252 C C . ILE E 2 140 ? 21.360 -61.419 -8.002 1.00 34.56 140 ILE B C 1
ATOM 6253 O O . ILE E 2 140 ? 21.006 -60.434 -7.347 1.00 36.85 140 ILE B O 1
ATOM 6258 N N . SER E 2 141 ? 22.303 -61.365 -8.938 1.00 34.57 141 SER B N 1
ATOM 6259 C CA . SER E 2 141 ? 23.083 -60.144 -9.092 1.00 39.08 141 SER B CA 1
ATOM 6260 C C . SER E 2 141 ? 23.557 -59.987 -10.527 1.00 35.32 141 SER B C 1
ATOM 6261 O O . SER E 2 141 ? 23.578 -60.942 -11.309 1.00 38.40 141 SER B O 1
ATOM 6264 N N . ASP E 2 142 ? 23.919 -58.747 -10.862 1.00 38.49 142 ASP B N 1
ATOM 6265 C CA . ASP E 2 142 ? 24.628 -58.435 -12.104 1.00 39.83 142 ASP B CA 1
ATOM 6266 C C . ASP E 2 142 ? 23.780 -58.746 -13.335 1.00 42.61 142 ASP B C 1
ATOM 6267 O O . ASP E 2 142 ? 24.277 -59.254 -14.342 1.00 43.94 142 ASP B O 1
ATOM 6272 N N . PHE E 2 143 ? 22.489 -58.436 -13.262 1.00 42.48 143 PHE B N 1
ATOM 6273 C CA . PHE E 2 143 ? 21.603 -58.603 -14.403 1.00 47.33 143 PHE B CA 1
ATOM 6274 C C . PHE E 2 143 ? 21.077 -57.250 -14.862 1.00 39.10 143 PHE B C 1
ATOM 6275 O O . PHE E 2 143 ? 20.938 -56.313 -14.069 1.00 44.21 143 PHE B O 1
ATOM 6283 N N . TYR E 2 144 ? 20.808 -57.155 -16.165 1.00 42.24 144 TYR B N 1
ATOM 6284 C CA . TYR E 2 144 ? 20.218 -55.984 -16.781 1.00 43.13 144 TYR B CA 1
ATOM 6285 C C . TYR E 2 144 ? 19.388 -56.468 -17.960 1.00 46.79 144 TYR B C 1
ATOM 6286 O O . TYR E 2 144 ? 19.865 -57.314 -18.731 1.00 44.56 144 TYR B O 1
ATOM 6295 N N . PRO E 2 145 ? 18.158 -55.963 -18.134 1.00 41.98 145 PRO B N 1
ATOM 6296 C CA . PRO E 2 145 ? 17.449 -54.968 -17.312 1.00 41.41 145 PRO B CA 1
ATOM 6297 C C . PRO E 2 145 ? 17.050 -55.504 -15.939 1.00 41.44 145 PRO B C 1
ATOM 6298 O O . PRO E 2 145 ? 17.332 -56.652 -15.611 1.00 39.95 145 PRO B O 1
ATOM 6302 N N . GLY E 2 146 ? 16.384 -54.696 -15.117 1.00 36.86 146 GLY B N 1
ATOM 6303 C CA . GLY E 2 146 ? 16.133 -55.072 -13.740 1.00 41.74 146 GLY B CA 1
ATOM 6304 C C . GLY E 2 146 ? 14.783 -55.697 -13.459 1.00 44.52 146 GLY B C 1
ATOM 6305 O O . GLY E 2 146 ? 14.155 -55.385 -12.443 1.00 49.66 146 GLY B O 1
ATOM 6306 N N . ALA E 2 147 ? 14.325 -56.587 -14.335 1.00 41.15 147 ALA B N 1
ATOM 6307 C CA . ALA E 2 147 ? 13.075 -57.311 -14.135 1.00 37.41 147 ALA B CA 1
ATOM 6308 C C . ALA E 2 147 ? 13.380 -58.799 -14.068 1.00 33.20 147 ALA B C 1
ATOM 6309 O O . ALA E 2 147 ? 13.953 -59.361 -15.007 1.00 39.73 147 ALA B O 1
ATOM 6311 N N . VAL E 2 148 ? 13.000 -59.435 -12.959 1.00 35.02 148 VAL B N 1
ATOM 6312 C CA . VAL E 2 148 ? 13.202 -60.865 -12.773 1.00 39.68 148 VAL B CA 1
ATOM 6313 C C . VAL E 2 148 ? 11.959 -61.469 -12.138 1.00 42.77 148 VAL B C 1
ATOM 6314 O O . VAL E 2 148 ? 11.145 -60.779 -11.521 1.00 46.69 148 VAL B O 1
ATOM 6318 N N . GLU E 2 149 ? 11.825 -62.781 -12.306 1.00 44.40 149 GLU B N 1
ATOM 6319 C CA . GLU E 2 149 ? 10.783 -63.567 -11.660 1.00 43.47 149 GLU B CA 1
ATOM 6320 C C . GLU E 2 149 ? 11.444 -64.714 -10.914 1.00 43.01 149 GLU B C 1
ATOM 6321 O O . GLU E 2 149 ? 12.199 -65.485 -11.509 1.00 46.04 149 GLU B O 1
ATOM 6327 N N . VAL E 2 150 ? 11.166 -64.832 -9.620 1.00 39.97 150 VAL B N 1
ATOM 6328 C CA . VAL E 2 150 ? 11.777 -65.857 -8.782 1.00 47.82 150 VAL B CA 1
ATOM 6329 C C . VAL E 2 150 ? 10.708 -66.862 -8.380 1.00 44.23 150 VAL B C 1
ATOM 6330 O O . VAL E 2 150 ? 9.631 -66.480 -7.908 1.00 52.14 150 VAL B O 1
ATOM 6334 N N . ALA E 2 151 ? 11.009 -68.146 -8.569 1.00 41.83 151 ALA B N 1
ATOM 6335 C CA . ALA E 2 151 ? 10.110 -69.234 -8.212 1.00 52.54 151 ALA B CA 1
ATOM 6336 C C . ALA E 2 151 ? 10.886 -70.307 -7.465 1.00 49.88 151 ALA B C 1
ATOM 6337 O O . ALA E 2 151 ? 12.011 -70.645 -7.840 1.00 54.27 151 ALA B O 1
ATOM 6339 N N . TRP E 2 152 ? 10.286 -70.846 -6.411 1.00 54.82 152 TRP B N 1
ATOM 6340 C CA . TRP E 2 152 ? 10.928 -71.864 -5.595 1.00 54.92 152 TRP B CA 1
ATOM 6341 C C . TRP E 2 152 ? 10.289 -73.222 -5.850 1.00 55.10 152 TRP B C 1
ATOM 6342 O O . TRP E 2 152 ? 9.067 -73.329 -5.998 1.00 54.26 152 TRP B O 1
ATOM 6353 N N . LYS E 2 153 ? 11.124 -74.258 -5.895 1.00 61.69 153 LYS B N 1
ATOM 6354 C CA . LYS E 2 153 ? 10.674 -75.623 -6.117 1.00 67.95 153 LYS B CA 1
ATOM 6355 C C . LYS E 2 153 ? 11.223 -76.536 -5.031 1.00 70.67 153 LYS B C 1
ATOM 6356 O O . LYS E 2 153 ? 12.331 -76.337 -4.529 1.00 68.20 153 LYS B O 1
ATOM 6362 N N . ALA E 2 154 ? 10.429 -77.543 -4.679 1.00 78.71 154 ALA B N 1
ATOM 6363 C CA . ALA E 2 154 ? 10.830 -78.608 -3.766 1.00 77.59 154 ALA B CA 1
ATOM 6364 C C . ALA E 2 154 ? 10.572 -79.934 -4.466 1.00 84.27 154 ALA B C 1
ATOM 6365 O O . ALA E 2 154 ? 9.417 -80.274 -4.748 1.00 83.49 154 ALA B O 1
ATOM 6367 N N . ASP E 2 155 ? 11.647 -80.666 -4.766 1.00 90.31 155 ASP B N 1
ATOM 6368 C CA . ASP E 2 155 ? 11.560 -81.977 -5.416 1.00 91.09 155 ASP B CA 1
ATOM 6369 C C . ASP E 2 155 ? 10.782 -81.907 -6.726 1.00 94.85 155 ASP B C 1
ATOM 6370 O O . ASP E 2 155 ? 10.164 -82.885 -7.154 1.00 93.16 155 ASP B O 1
ATOM 6375 N N . GLY E 2 156 ? 10.808 -80.743 -7.372 1.00 90.89 156 GLY B N 1
ATOM 6376 C CA . GLY E 2 156 ? 10.137 -80.533 -8.631 1.00 83.59 156 GLY B CA 1
ATOM 6377 C C . GLY E 2 156 ? 8.814 -79.801 -8.533 1.00 81.03 156 GLY B C 1
ATOM 6378 O O . GLY E 2 156 ? 8.356 -79.247 -9.539 1.00 87.38 156 GLY B O 1
ATOM 6379 N N . SER E 2 157 ? 8.189 -79.780 -7.359 1.00 77.84 157 SER B N 1
ATOM 6380 C CA . SER E 2 157 ? 6.887 -79.147 -7.202 1.00 80.41 157 SER B CA 1
ATOM 6381 C C . SER E 2 157 ? 7.045 -77.685 -6.802 1.00 76.23 157 SER B C 1
ATOM 6382 O O . SER E 2 157 ? 8.047 -77.291 -6.206 1.00 80.21 157 SER B O 1
ATOM 6385 N N . ALA E 2 158 ? 6.041 -76.879 -7.134 1.00 68.45 158 ALA B N 1
ATOM 6386 C CA . ALA E 2 158 ? 6.094 -75.460 -6.808 1.00 68.61 158 ALA B CA 1
ATOM 6387 C C . ALA E 2 158 ? 5.946 -75.243 -5.306 1.00 75.22 158 ALA B C 1
ATOM 6388 O O . ALA E 2 158 ? 5.311 -76.032 -4.601 1.00 78.45 158 ALA B O 1
ATOM 6390 N N . VAL E 2 159 ? 6.542 -74.157 -4.816 1.00 73.46 159 VAL B N 1
ATOM 6391 C CA . VAL E 2 159 ? 6.462 -73.774 -3.410 1.00 75.35 159 VAL B CA 1
ATOM 6392 C C . VAL E 2 159 ? 5.846 -72.384 -3.352 1.00 88.53 159 VAL B C 1
ATOM 6393 O O . VAL E 2 159 ? 6.471 -71.402 -3.774 1.00 86.56 159 VAL B O 1
ATOM 6397 N N . ASN E 2 160 ? 4.623 -72.296 -2.828 1.00 100.76 160 ASN B N 1
ATOM 6398 C CA . ASN E 2 160 ? 3.895 -71.033 -2.714 1.00 107.41 160 ASN B CA 1
ATOM 6399 C C . ASN E 2 160 ? 3.482 -70.846 -1.252 1.00 106.72 160 ASN B C 1
ATOM 6400 O O . ASN E 2 160 ? 2.302 -70.922 -0.905 1.00 112.99 160 ASN B O 1
ATOM 6405 N N . ALA E 2 161 ? 4.468 -70.596 -0.391 1.00 94.96 161 ALA B N 1
ATOM 6406 C CA . ALA E 2 161 ? 4.201 -70.461 1.036 1.00 86.39 161 ALA B CA 1
ATOM 6407 C C . ALA E 2 161 ? 5.091 -69.405 1.679 1.00 78.13 161 ALA B C 1
ATOM 6408 O O . ALA E 2 161 ? 4.714 -68.231 1.754 1.00 82.85 161 ALA B O 1
ATOM 6410 N N . GLY E 2 162 ? 6.269 -69.810 2.147 1.00 65.79 162 GLY B N 1
ATOM 6411 C CA . GLY E 2 162 ? 7.142 -68.903 2.867 1.00 64.73 162 GLY B CA 1
ATOM 6412 C C . GLY E 2 162 ? 8.199 -68.240 2.008 1.00 61.85 162 GLY B C 1
ATOM 6413 O O . GLY E 2 162 ? 9.383 -68.245 2.357 1.00 59.19 162 GLY B O 1
ATOM 6414 N N . VAL E 2 163 ? 7.784 -67.656 0.887 1.00 56.65 163 VAL B N 1
ATOM 6415 C CA . VAL E 2 163 ? 8.693 -67.007 -0.051 1.00 59.48 163 VAL B CA 1
ATOM 6416 C C . VAL E 2 163 ? 8.580 -65.500 0.117 1.00 61.04 163 VAL B C 1
ATOM 6417 O O . VAL E 2 163 ? 7.478 -64.940 0.057 1.00 63.11 163 VAL B O 1
ATOM 6421 N N . GLU E 2 164 ? 9.719 -64.841 0.317 1.00 56.76 164 GLU B N 1
ATOM 6422 C CA . GLU E 2 164 ? 9.782 -63.385 0.379 1.00 56.24 164 GLU B CA 1
ATOM 6423 C C . GLU E 2 164 ? 10.876 -62.916 -0.566 1.00 53.38 164 GLU B C 1
ATOM 6424 O O . GLU E 2 164 ? 12.044 -63.268 -0.386 1.00 54.31 164 GLU B O 1
ATOM 6430 N N . THR E 2 165 ? 10.504 -62.127 -1.568 1.00 52.41 165 THR B N 1
ATOM 6431 C CA . THR E 2 165 ? 11.428 -61.703 -2.610 1.00 42.66 165 THR B CA 1
ATOM 6432 C C . THR E 2 165 ? 11.532 -60.187 -2.615 1.00 50.13 165 THR B C 1
ATOM 6433 O O . THR E 2 165 ? 10.512 -59.489 -2.608 1.00 44.21 165 THR B O 1
ATOM 6437 N N . THR E 2 166 ? 12.763 -59.684 -2.618 1.00 39.76 166 THR B N 1
ATOM 6438 C CA . THR E 2 166 ? 12.984 -58.251 -2.733 1.00 45.26 166 THR B CA 1
ATOM 6439 C C . THR E 2 166 ? 12.671 -57.775 -4.146 1.00 47.71 166 THR B C 1
ATOM 6440 O O . THR E 2 166 ? 12.725 -58.540 -5.112 1.00 46.88 166 THR B O 1
ATOM 6444 N N . LYS E 2 167 ? 12.340 -56.513 -4.256 1.00 49.20 167 LYS B N 1
ATOM 6445 C CA . LYS E 2 167 ? 12.294 -56.054 -5.633 1.00 48.08 167 LYS B CA 1
ATOM 6446 C C . LYS E 2 167 ? 13.665 -55.522 -6.042 1.00 49.69 167 LYS B C 1
ATOM 6447 O O . LYS E 2 167 ? 14.436 -55.065 -5.193 1.00 53.11 167 LYS B O 1
ATOM 6453 N N . PRO E 2 168 ? 14.003 -55.590 -7.330 1.00 54.56 168 PRO B N 1
ATOM 6454 C CA . PRO E 2 168 ? 15.376 -55.287 -7.752 1.00 43.82 168 PRO B CA 1
ATOM 6455 C C . PRO E 2 168 ? 15.792 -53.854 -7.442 1.00 46.90 168 PRO B C 1
ATOM 6456 O O . PRO E 2 168 ? 14.968 -52.950 -7.295 1.00 55.34 168 PRO B O 1
ATOM 6460 N N . SER E 2 169 ? 17.107 -53.662 -7.343 1.00 45.71 169 SER B N 1
ATOM 6461 C CA . SER E 2 169 ? 17.687 -52.352 -7.086 1.00 46.26 169 SER B CA 1
ATOM 6462 C C . SER E 2 169 ? 19.038 -52.259 -7.783 1.00 49.37 169 SER B C 1
ATOM 6463 O O . SER E 2 169 ? 19.737 -53.262 -7.952 1.00 50.65 169 SER B O 1
ATOM 6466 N N . LYS E 2 170 ? 19.399 -51.041 -8.179 1.00 46.60 170 LYS B N 1
ATOM 6467 C CA . LYS E 2 170 ? 20.594 -50.815 -8.980 1.00 50.96 170 LYS B CA 1
ATOM 6468 C C . LYS E 2 170 ? 21.848 -50.915 -8.119 1.00 49.69 170 LYS B C 1
ATOM 6469 O O . LYS E 2 170 ? 21.942 -50.273 -7.068 1.00 53.76 170 LYS B O 1
ATOM 6475 N N . GLN E 2 171 ? 22.814 -51.712 -8.569 1.00 49.41 171 GLN B N 1
ATOM 6476 C CA . GLN E 2 171 ? 24.099 -51.808 -7.888 1.00 53.38 171 GLN B CA 1
ATOM 6477 C C . GLN E 2 171 ? 24.985 -50.631 -8.301 1.00 55.20 171 GLN B C 1
ATOM 6478 O O . GLN E 2 171 ? 24.548 -49.697 -8.979 1.00 55.94 171 GLN B O 1
ATOM 6484 N N . SER E 2 172 ? 26.258 -50.673 -7.900 1.00 56.70 172 SER B N 1
ATOM 6485 C CA . SER E 2 172 ? 27.208 -49.627 -8.258 1.00 57.65 172 SER B CA 1
ATOM 6486 C C . SER E 2 172 ? 27.677 -49.716 -9.704 1.00 58.21 172 SER B C 1
ATOM 6487 O O . SER E 2 172 ? 28.091 -48.696 -10.264 1.00 65.12 172 SER B O 1
ATOM 6490 N N . ASN E 2 173 ? 27.634 -50.902 -10.313 1.00 59.23 173 ASN B N 1
ATOM 6491 C CA . ASN E 2 173 ? 28.060 -51.098 -11.691 1.00 57.99 173 ASN B CA 1
ATOM 6492 C C . ASN E 2 173 ? 26.911 -50.977 -12.687 1.00 55.12 173 ASN B C 1
ATOM 6493 O O . ASN E 2 173 ? 26.995 -51.544 -13.783 1.00 61.23 173 ASN B O 1
ATOM 6498 N N . ASN E 2 174 ? 25.843 -50.263 -12.325 1.00 55.09 174 ASN B N 1
ATOM 6499 C CA . ASN E 2 174 ? 24.671 -50.002 -13.160 1.00 62.98 174 ASN B CA 1
ATOM 6500 C C . ASN E 2 174 ? 23.875 -51.259 -13.490 1.00 56.16 174 ASN B C 1
ATOM 6501 O O . ASN E 2 174 ? 22.932 -51.192 -14.289 1.00 54.14 174 ASN B O 1
ATOM 6506 N N . LYS E 2 175 ? 24.226 -52.403 -12.908 1.00 49.65 175 LYS B N 1
ATOM 6507 C CA . LYS E 2 175 ? 23.422 -53.606 -13.020 1.00 51.25 175 LYS B CA 1
ATOM 6508 C C . LYS E 2 175 ? 22.552 -53.745 -11.773 1.00 50.94 175 LYS B C 1
ATOM 6509 O O . LYS E 2 175 ? 22.658 -52.968 -10.821 1.00 45.57 175 LYS B O 1
ATOM 6515 N N . TYR E 2 176 ? 21.682 -54.749 -11.780 1.00 37.90 176 TYR B N 1
ATOM 6516 C CA . TYR E 2 176 ? 20.665 -54.900 -10.752 1.00 43.81 176 TYR B CA 1
ATOM 6517 C C . TYR E 2 176 ? 20.938 -56.111 -9.868 1.00 45.07 176 TYR B C 1
ATOM 6518 O O . TYR E 2 176 ? 21.596 -57.075 -10.271 1.00 43.62 176 TYR B O 1
ATOM 6527 N N . ALA E 2 177 ? 20.403 -56.049 -8.648 1.00 40.63 177 ALA B N 1
ATOM 6528 C CA . ALA E 2 177 ? 20.514 -57.132 -7.681 1.00 39.38 177 ALA B CA 1
ATOM 6529 C C . ALA E 2 177 ? 19.161 -57.366 -7.022 1.00 42.10 177 ALA B C 1
ATOM 6530 O O . ALA E 2 177 ? 18.304 -56.480 -6.979 1.00 43.80 177 ALA B O 1
ATOM 6532 N N . ALA E 2 178 ? 18.983 -58.580 -6.505 1.00 41.09 178 ALA B N 1
ATOM 6533 C CA . ALA E 2 178 ? 17.761 -58.970 -5.813 1.00 43.87 178 ALA B CA 1
ATOM 6534 C C . ALA E 2 178 ? 18.054 -60.192 -4.954 1.00 35.87 178 ALA B C 1
ATOM 6535 O O . ALA E 2 178 ? 19.067 -60.874 -5.135 1.00 43.78 178 ALA B O 1
ATOM 6537 N N . SER E 2 179 ? 17.159 -60.457 -4.006 1.00 37.71 179 SER B N 1
ATOM 6538 C CA . SER E 2 179 ? 17.286 -61.627 -3.151 1.00 42.22 179 SER B CA 1
ATOM 6539 C C . SER E 2 179 ? 15.911 -62.218 -2.879 1.00 44.63 179 SER B C 1
ATOM 6540 O O . SER E 2 179 ? 14.904 -61.505 -2.837 1.00 46.05 179 SER B O 1
ATOM 6543 N N . SER E 2 180 ? 15.886 -63.535 -2.696 1.00 35.79 180 SER B N 1
ATOM 6544 C CA . SER E 2 180 ? 14.683 -64.272 -2.345 1.00 41.50 180 SER B CA 1
ATOM 6545 C C . SER E 2 180 ? 14.990 -65.189 -1.171 1.00 43.06 180 SER B C 1
ATOM 6546 O O . SER E 2 180 ? 16.075 -65.772 -1.090 1.00 47.47 180 SER B O 1
ATOM 6549 N N . TYR E 2 181 ? 14.035 -65.306 -0.255 1.00 46.69 181 TYR B N 1
ATOM 6550 C CA . TYR E 2 181 ? 14.210 -66.080 0.963 1.00 47.75 181 TYR B CA 1
ATOM 6551 C C . TYR E 2 181 ? 13.065 -67.068 1.086 1.00 49.73 181 TYR B C 1
ATOM 6552 O O . TYR E 2 181 ? 11.898 -66.694 0.929 1.00 48.85 181 TYR B O 1
ATOM 6561 N N . LEU E 2 182 ? 13.401 -68.325 1.361 1.00 48.17 182 LEU B N 1
ATOM 6562 C CA . LEU E 2 182 ? 12.413 -69.370 1.608 1.00 46.82 182 LEU B CA 1
ATOM 6563 C C . LEU E 2 182 ? 12.519 -69.776 3.072 1.00 53.48 182 LEU B C 1
ATOM 6564 O O . LEU E 2 182 ? 13.518 -70.374 3.484 1.00 55.14 182 LEU B O 1
ATOM 6569 N N . SER E 2 183 ? 11.498 -69.441 3.857 1.00 49.68 183 SER B N 1
ATOM 6570 C CA . SER E 2 183 ? 11.476 -69.738 5.284 1.00 54.00 183 SER B CA 1
ATOM 6571 C C . SER E 2 183 ? 10.675 -71.012 5.526 1.00 57.97 183 SER B C 1
ATOM 6572 O O . SER E 2 183 ? 9.499 -71.092 5.153 1.00 68.85 183 SER B O 1
ATOM 6575 N N . LEU E 2 184 ? 11.310 -72.000 6.152 1.00 60.29 184 LEU B N 1
ATOM 6576 C CA . LEU E 2 184 ? 10.678 -73.268 6.471 1.00 63.51 184 LEU B CA 1
ATOM 6577 C C . LEU E 2 184 ? 11.036 -73.653 7.899 1.00 72.30 184 LEU B C 1
ATOM 6578 O O . LEU E 2 184 ? 11.948 -73.091 8.514 1.00 65.41 184 LEU B O 1
ATOM 6583 N N . THR E 2 185 ? 10.305 -74.629 8.425 1.00 67.14 185 THR B N 1
ATOM 6584 C CA . THR E 2 185 ? 10.727 -75.263 9.659 1.00 72.90 185 THR B CA 1
ATOM 6585 C C . THR E 2 185 ? 11.879 -76.222 9.375 1.00 68.21 185 THR B C 1
ATOM 6586 O O . THR E 2 185 ? 12.160 -76.579 8.228 1.00 66.46 185 THR B O 1
ATOM 6590 N N . SER E 2 186 ? 12.557 -76.635 10.445 1.00 72.88 186 SER B N 1
ATOM 6591 C CA . SER E 2 186 ? 13.626 -77.615 10.300 1.00 71.34 186 SER B CA 1
ATOM 6592 C C . SER E 2 186 ? 13.098 -78.906 9.684 1.00 76.91 186 SER B C 1
ATOM 6593 O O . SER E 2 186 ? 13.724 -79.477 8.780 1.00 72.96 186 SER B O 1
ATOM 6596 N N . ASP E 2 187 ? 11.930 -79.364 10.149 1.00 81.01 187 ASP B N 1
ATOM 6597 C CA . ASP E 2 187 ? 11.333 -80.584 9.615 1.00 87.75 187 ASP B CA 1
ATOM 6598 C C . ASP E 2 187 ? 11.060 -80.461 8.123 1.00 82.70 187 ASP B C 1
ATOM 6599 O O . ASP E 2 187 ? 11.343 -81.388 7.355 1.00 81.76 187 ASP B O 1
ATOM 6604 N N . GLN E 2 188 ? 10.507 -79.324 7.692 1.00 75.66 188 GLN B N 1
ATOM 6605 C CA . GLN E 2 188 ? 10.267 -79.114 6.267 1.00 76.81 188 GLN B CA 1
ATOM 6606 C C . GLN E 2 188 ? 11.560 -79.216 5.468 1.00 78.75 188 GLN B C 1
ATOM 6607 O O . GLN E 2 188 ? 11.577 -79.786 4.371 1.00 77.73 188 GLN B O 1
ATOM 6613 N N . TRP E 2 189 ? 12.656 -78.676 6.006 1.00 76.75 189 TRP B N 1
ATOM 6614 C CA . TRP E 2 189 ? 13.918 -78.684 5.273 1.00 72.66 189 TRP B CA 1
ATOM 6615 C C . TRP E 2 189 ? 14.480 -80.095 5.151 1.00 76.96 189 TRP B C 1
ATOM 6616 O O . TRP E 2 189 ? 14.780 -80.554 4.042 1.00 70.22 189 TRP B O 1
ATOM 6627 N N . LYS E 2 190 ? 14.638 -80.804 6.277 1.00 73.52 190 LYS B N 1
ATOM 6628 C CA . LYS E 2 190 ? 15.146 -82.171 6.171 1.00 77.21 190 LYS B CA 1
ATOM 6629 C C . LYS E 2 190 ? 14.177 -83.089 5.440 1.00 88.13 190 LYS B C 1
ATOM 6630 O O . LYS E 2 190 ? 14.586 -84.161 4.981 1.00 74.70 190 LYS B O 1
ATOM 6636 N N . SER E 2 191 ? 12.914 -82.686 5.309 1.00 94.83 191 SER B N 1
ATOM 6637 C CA . SER E 2 191 ? 11.896 -83.505 4.671 1.00 100.67 191 SER B CA 1
ATOM 6638 C C . SER E 2 191 ? 12.209 -83.751 3.199 1.00 105.39 191 SER B C 1
ATOM 6639 O O . SER E 2 191 ? 12.610 -84.857 2.823 1.00 104.10 191 SER B O 1
ATOM 6642 N N . HIS E 2 192 ? 12.038 -82.726 2.365 1.00 100.74 192 HIS B N 1
ATOM 6643 C CA . HIS E 2 192 ? 12.212 -82.884 0.928 1.00 91.41 192 HIS B CA 1
ATOM 6644 C C . HIS E 2 192 ? 13.652 -83.266 0.591 1.00 87.17 192 HIS B C 1
ATOM 6645 O O . HIS E 2 192 ? 14.580 -83.075 1.381 1.00 86.13 192 HIS B O 1
ATOM 6652 N N . LYS E 2 193 ? 13.828 -83.824 -0.606 1.00 83.60 193 LYS B N 1
ATOM 6653 C CA . LYS E 2 193 ? 15.137 -84.278 -1.057 1.00 79.91 193 LYS B CA 1
ATOM 6654 C C . LYS E 2 193 ? 15.959 -83.176 -1.711 1.00 81.75 193 LYS B C 1
ATOM 6655 O O . LYS E 2 193 ? 17.193 -83.262 -1.711 1.00 82.48 193 LYS B O 1
ATOM 6661 N N . SER E 2 194 ? 15.317 -82.146 -2.257 1.00 75.31 194 SER B N 1
ATOM 6662 C CA . SER E 2 194 ? 16.048 -81.062 -2.899 1.00 74.38 194 SER B CA 1
ATOM 6663 C C . SER E 2 194 ? 15.154 -79.835 -2.997 1.00 71.16 194 SER B C 1
ATOM 6664 O O . SER E 2 194 ? 13.927 -79.945 -3.060 1.00 70.65 194 SER B O 1
ATOM 6667 N N . TYR E 2 195 ? 15.793 -78.667 -3.005 1.00 60.67 195 TYR B N 1
ATOM 6668 C CA . TYR E 2 195 ? 15.122 -77.394 -3.213 1.00 59.30 195 TYR B CA 1
ATOM 6669 C C . TYR E 2 195 ? 15.843 -76.632 -4.315 1.00 61.23 195 TYR B C 1
ATOM 6670 O O . TYR E 2 195 ? 17.046 -76.806 -4.527 1.00 63.10 195 TYR B O 1
ATOM 6679 N N . SER E 2 196 ? 15.098 -75.779 -5.012 1.00 55.42 196 SER B N 1
ATOM 6680 C CA . SER E 2 196 ? 15.617 -75.100 -6.188 1.00 53.71 196 SER B CA 1
ATOM 6681 C C . SER E 2 196 ? 15.085 -73.678 -6.266 1.00 54.50 196 SER B C 1
ATOM 6682 O O . SER E 2 196 ? 13.893 -73.435 -6.056 1.00 50.07 196 SER B O 1
ATOM 6685 N N . CYS E 2 197 ? 15.989 -72.751 -6.571 1.00 44.58 197 CYS B N 1
ATOM 6686 C CA . CYS E 2 197 ? 15.657 -71.366 -6.873 1.00 54.63 197 CYS B CA 1
ATOM 6687 C C . CYS E 2 197 ? 15.734 -71.163 -8.381 1.00 50.85 197 CYS B C 1
ATOM 6688 O O . CYS E 2 197 ? 16.764 -71.462 -8.999 1.00 55.64 197 CYS B O 1
ATOM 6691 N N . GLN E 2 198 ? 14.651 -70.654 -8.969 1.00 48.16 198 GLN B N 1
ATOM 6692 C CA . GLN E 2 198 ? 14.543 -70.448 -10.409 1.00 50.14 198 GLN B CA 1
ATOM 6693 C C . GLN E 2 198 ? 14.362 -68.963 -10.680 1.00 44.23 198 GLN B C 1
ATOM 6694 O O . GLN E 2 198 ? 13.427 -68.344 -10.162 1.00 47.19 198 GLN B O 1
ATOM 6700 N N . VAL E 2 199 ? 15.249 -68.400 -11.494 1.00 44.51 199 VAL B N 1
ATOM 6701 C CA . VAL E 2 199 ? 15.263 -66.978 -11.805 1.00 43.33 199 VAL B CA 1
ATOM 6702 C C . VAL E 2 199 ? 15.035 -66.824 -13.299 1.00 48.30 199 VAL B C 1
ATOM 6703 O O . VAL E 2 199 ? 15.845 -67.292 -14.108 1.00 50.49 199 VAL B O 1
ATOM 6707 N N . THR E 2 200 ? 13.931 -66.180 -13.662 1.00 48.02 200 THR B N 1
ATOM 6708 C CA . THR E 2 200 ? 13.612 -65.872 -15.046 1.00 39.13 200 THR B CA 1
ATOM 6709 C C . THR E 2 200 ? 13.960 -64.413 -15.305 1.00 38.22 200 THR B C 1
ATOM 6710 O O . THR E 2 200 ? 13.496 -63.521 -14.585 1.00 38.26 200 THR B O 1
ATOM 6714 N N . HIS E 2 201 ? 14.781 -64.185 -16.325 1.00 40.69 201 HIS B N 1
ATOM 6715 C CA . HIS E 2 201 ? 15.243 -62.859 -16.711 1.00 38.51 201 HIS B CA 1
ATOM 6716 C C . HIS E 2 201 ? 15.173 -62.779 -18.226 1.00 40.91 201 HIS B C 1
ATOM 6717 O O . HIS E 2 201 ? 15.757 -63.620 -18.918 1.00 44.70 201 HIS B O 1
ATOM 6724 N N . GLU E 2 202 ? 14.438 -61.790 -18.735 1.00 44.12 202 GLU B N 1
ATOM 6725 C CA . GLU E 2 202 ? 14.209 -61.633 -20.173 1.00 47.57 202 GLU B CA 1
ATOM 6726 C C . GLU E 2 202 ? 13.680 -62.924 -20.795 1.00 46.53 202 GLU B C 1
ATOM 6727 O O . GLU E 2 202 ? 14.006 -63.272 -21.931 1.00 53.09 202 GLU B O 1
ATOM 6733 N N . GLY E 2 203 ? 12.851 -63.644 -20.038 1.00 48.88 203 GLY B N 1
ATOM 6734 C CA . GLY E 2 203 ? 12.262 -64.880 -20.505 1.00 49.44 203 GLY B CA 1
ATOM 6735 C C . GLY E 2 203 ? 13.122 -66.118 -20.356 1.00 55.70 203 GLY B C 1
ATOM 6736 O O . GLY E 2 203 ? 12.614 -67.229 -20.561 1.00 58.16 203 GLY B O 1
ATOM 6737 N N . SER E 2 204 ? 14.400 -65.978 -20.006 1.00 51.19 204 SER B N 1
ATOM 6738 C CA . SER E 2 204 ? 15.304 -67.114 -19.871 1.00 54.18 204 SER B CA 1
ATOM 6739 C C . SER E 2 204 ? 15.440 -67.493 -18.402 1.00 50.79 204 SER B C 1
ATOM 6740 O O . SER E 2 204 ? 15.629 -66.622 -17.548 1.00 46.40 204 SER B O 1
ATOM 6743 N N . THR E 2 205 ? 15.353 -68.787 -18.110 1.00 49.82 205 THR B N 1
ATOM 6744 C CA . THR E 2 205 ? 15.321 -69.280 -16.740 1.00 50.11 205 THR B CA 1
ATOM 6745 C C . THR E 2 205 ? 16.634 -69.967 -16.389 1.00 58.41 205 THR B C 1
ATOM 6746 O O . THR E 2 205 ? 17.091 -70.857 -17.113 1.00 56.44 205 THR B O 1
ATOM 6750 N N . VAL E 2 206 ? 17.234 -69.544 -15.278 1.00 56.61 206 VAL B N 1
ATOM 6751 C CA . VAL E 2 206 ? 18.387 -70.204 -14.678 1.00 56.96 206 VAL B CA 1
ATOM 6752 C C . VAL E 2 206 ? 17.935 -70.810 -13.354 1.00 57.67 206 VAL B C 1
ATOM 6753 O O . VAL E 2 206 ? 17.004 -70.315 -12.712 1.00 58.62 206 VAL B O 1
ATOM 6757 N N . GLU E 2 207 ? 18.576 -71.904 -12.952 1.00 58.34 207 GLU B N 1
ATOM 6758 C CA . GLU E 2 207 ? 18.151 -72.621 -11.759 1.00 53.78 207 GLU B CA 1
ATOM 6759 C C . GLU E 2 207 ? 19.359 -73.044 -10.938 1.00 55.30 207 GLU B C 1
ATOM 6760 O O . GLU E 2 207 ? 20.380 -73.462 -11.491 1.00 54.83 207 GLU B O 1
ATOM 6766 N N . LYS E 2 208 ? 19.238 -72.920 -9.617 1.00 52.93 208 LYS B N 1
ATOM 6767 C CA . LYS E 2 208 ? 20.212 -73.468 -8.683 1.00 51.47 208 LYS B CA 1
ATOM 6768 C C . LYS E 2 208 ? 19.506 -74.395 -7.702 1.00 52.76 208 LYS B C 1
ATOM 6769 O O . LYS E 2 208 ? 18.330 -74.204 -7.384 1.00 53.03 208 LYS B O 1
ATOM 6775 N N . THR E 2 209 ? 20.229 -75.407 -7.225 1.00 54.89 209 THR B N 1
ATOM 6776 C CA . THR E 2 209 ? 19.634 -76.452 -6.404 1.00 52.61 209 THR B CA 1
ATOM 6777 C C . THR E 2 209 ? 20.525 -76.760 -5.209 1.00 59.76 209 THR B C 1
ATOM 6778 O O . THR E 2 209 ? 21.750 -76.835 -5.339 1.00 59.81 209 THR B O 1
ATOM 6782 N N . VAL E 2 210 ? 19.898 -76.930 -4.046 1.00 59.00 210 VAL B N 1
ATOM 6783 C CA . VAL E 2 210 ? 20.575 -77.392 -2.840 1.00 62.05 210 VAL B CA 1
ATOM 6784 C C . VAL E 2 210 ? 19.860 -78.637 -2.332 1.00 69.78 210 VAL B C 1
ATOM 6785 O O . VAL E 2 210 ? 18.636 -78.768 -2.450 1.00 63.52 210 VAL B O 1
ATOM 6789 N N . ALA E 2 211 ? 20.636 -79.557 -1.761 1.00 72.14 211 ALA B N 1
ATOM 6790 C CA . ALA E 2 211 ? 20.106 -80.830 -1.292 1.00 78.45 211 ALA B CA 1
ATOM 6791 C C . ALA E 2 211 ? 20.212 -80.915 0.222 1.00 90.23 211 ALA B C 1
ATOM 6792 O O . ALA E 2 211 ? 21.316 -80.767 0.769 1.00 82.41 211 ALA B O 1
ATOM 6794 N N . PRO E 2 212 ? 19.103 -81.148 0.937 1.00 87.36 212 PRO B N 1
ATOM 6795 C CA . PRO E 2 212 ? 19.173 -81.309 2.398 1.00 80.69 212 PRO B CA 1
ATOM 6796 C C . PRO E 2 212 ? 20.052 -82.464 2.860 1.00 91.14 212 PRO B C 1
ATOM 6797 O O . PRO E 2 212 ? 20.230 -82.657 4.067 1.00 98.91 212 PRO B O 1
ATOM 6801 N N . ALA E 2 213 ? 20.593 -83.243 1.927 1.00 108.89 213 ALA B N 1
ATOM 6802 C CA . ALA E 2 213 ? 21.523 -84.316 2.254 1.00 117.37 213 ALA B CA 1
ATOM 6803 C C . ALA E 2 213 ? 22.935 -83.747 2.331 1.00 122.94 213 ALA B C 1
ATOM 6804 O O . ALA E 2 213 ? 23.425 -83.156 1.362 1.00 121.98 213 ALA B O 1
ATOM 6806 N N . GLU E 2 214 ? 23.583 -83.922 3.478 1.00 123.80 214 GLU B N 1
ATOM 6807 C CA . GLU E 2 214 ? 24.935 -83.412 3.678 1.00 123.08 214 GLU B CA 1
ATOM 6808 C C . GLU E 2 214 ? 25.794 -84.405 4.453 1.00 121.75 214 GLU B C 1
ATOM 6809 O O . GLU E 2 214 ? 25.290 -85.390 4.990 1.00 118.42 214 GLU B O 1
ATOM 6815 N N . LEU F 3 1 ? -3.970 -13.715 10.651 1.00 141.11 175 LEU F N 1
ATOM 6816 C CA . LEU F 3 1 ? -3.682 -15.136 10.797 1.00 135.13 175 LEU F CA 1
ATOM 6817 C C . LEU F 3 1 ? -2.667 -15.591 9.754 1.00 129.22 175 LEU F C 1
ATOM 6818 O O . LEU F 3 1 ? -1.877 -14.789 9.255 1.00 129.85 175 LEU F O 1
ATOM 6823 N N . LYS F 3 2 ? -2.694 -16.879 9.428 1.00 124.68 176 LYS F N 1
ATOM 6824 C CA . LYS F 3 2 ? -1.779 -17.454 8.441 1.00 119.11 176 LYS F CA 1
ATOM 6825 C C . LYS F 3 2 ? -2.457 -17.547 7.075 1.00 117.68 176 LYS F C 1
ATOM 6826 O O . LYS F 3 2 ? -2.561 -18.613 6.466 1.00 114.17 176 LYS F O 1
ATOM 6832 N N . SER F 3 3 ? -2.926 -16.393 6.594 1.00 127.84 177 SER F N 1
ATOM 6833 C CA . SER F 3 3 ? -3.605 -16.344 5.302 1.00 125.02 177 SER F CA 1
ATOM 6834 C C . SER F 3 3 ? -2.618 -16.435 4.144 1.00 120.98 177 SER F C 1
ATOM 6835 O O . SER F 3 3 ? -2.903 -17.085 3.132 1.00 114.91 177 SER F O 1
ATOM 6838 N N . ASP F 3 4 ? -1.461 -15.789 4.271 1.00 119.09 178 ASP F N 1
ATOM 6839 C CA . ASP F 3 4 ? -0.415 -15.816 3.254 1.00 112.41 178 ASP F CA 1
ATOM 6840 C C . ASP F 3 4 ? 0.824 -16.450 3.872 1.00 120.20 178 ASP F C 1
ATOM 6841 O O . ASP F 3 4 ? 1.438 -15.870 4.775 1.00 120.41 178 ASP F O 1
ATOM 6846 N N . LYS F 3 5 ? 1.191 -17.636 3.390 1.00 115.61 179 LYS F N 1
ATOM 6847 C CA . LYS F 3 5 ? 2.319 -18.375 3.937 1.00 116.94 179 LYS F CA 1
ATOM 6848 C C . LYS F 3 5 ? 3.647 -17.992 3.291 1.00 114.40 179 LYS F C 1
ATOM 6849 O O . LYS F 3 5 ? 4.610 -18.764 3.368 1.00 111.45 179 LYS F O 1
ATOM 6855 N N . LYS F 3 6 ? 3.721 -16.818 2.666 1.00 116.36 180 LYS F N 1
ATOM 6856 C CA . LYS F 3 6 ? 4.959 -16.315 2.090 1.00 115.29 180 LYS F CA 1
ATOM 6857 C C . LYS F 3 6 ? 5.450 -15.040 2.758 1.00 114.98 180 LYS F C 1
ATOM 6858 O O . LYS F 3 6 ? 6.487 -14.508 2.349 1.00 113.43 180 LYS F O 1
ATOM 6864 N N . ILE F 3 7 ? 4.748 -14.541 3.774 1.00 116.38 181 ILE F N 1
ATOM 6865 C CA . ILE F 3 7 ? 5.012 -13.229 4.351 1.00 117.54 181 ILE F CA 1
ATOM 6866 C C . ILE F 3 7 ? 5.423 -13.387 5.809 1.00 120.23 181 ILE F C 1
ATOM 6867 O O . ILE F 3 7 ? 4.818 -14.160 6.560 1.00 115.78 181 ILE F O 1
ATOM 6872 N N . GLU F 3 8 ? 6.462 -12.652 6.198 1.00 134.87 182 GLU F N 1
ATOM 6873 C CA . GLU F 3 8 ? 6.919 -12.625 7.581 1.00 133.21 182 GLU F CA 1
ATOM 6874 C C . GLU F 3 8 ? 5.954 -11.822 8.443 1.00 136.41 182 GLU F C 1
ATOM 6875 O O . GLU F 3 8 ? 5.543 -10.722 8.063 1.00 138.20 182 GLU F O 1
ATOM 6881 N N . TYR F 3 9 ? 5.609 -12.356 9.617 1.00 127.54 183 TYR F N 1
ATOM 6882 C CA . TYR F 3 9 ? 4.723 -11.659 10.543 1.00 125.52 183 TYR F CA 1
ATOM 6883 C C . TYR F 3 9 ? 5.446 -11.188 11.803 1.00 124.74 183 TYR F C 1
ATOM 6884 O O . TYR F 3 9 ? 4.810 -10.997 12.844 1.00 123.91 183 TYR F O 1
ATOM 6893 N N . ASN F 3 10 ? 6.759 -10.981 11.726 1.00 123.15 184 ASN F N 1
ATOM 6894 C CA . ASN F 3 10 ? 7.492 -10.431 12.857 1.00 119.59 184 ASN F CA 1
ATOM 6895 C C . ASN F 3 10 ? 7.148 -8.956 13.035 1.00 127.59 184 ASN F C 1
ATOM 6896 O O . ASN F 3 10 ? 7.113 -8.194 12.064 1.00 131.98 184 ASN F O 1
ATOM 6901 N N . GLU F 3 11 ? 6.898 -8.552 14.284 1.00 129.95 185 GLU F N 1
ATOM 6902 C CA . GLU F 3 11 ? 6.471 -7.179 14.544 1.00 134.27 185 GLU F CA 1
ATOM 6903 C C . GLU F 3 11 ? 7.615 -6.184 14.387 1.00 132.69 185 GLU F C 1
ATOM 6904 O O . GLU F 3 11 ? 7.381 -5.030 14.007 1.00 136.62 185 GLU F O 1
ATOM 6910 N N . THR F 3 12 ? 8.850 -6.603 14.676 1.00 126.43 186 THR F N 1
ATOM 6911 C CA . THR F 3 12 ? 9.989 -5.700 14.545 1.00 123.31 186 THR F CA 1
ATOM 6912 C C . THR F 3 12 ? 10.233 -5.308 13.092 1.00 124.70 186 THR F C 1
ATOM 6913 O O . THR F 3 12 ? 10.729 -4.209 12.821 1.00 124.35 186 THR F O 1
ATOM 6917 N N . TRP F 3 13 ? 9.880 -6.183 12.150 1.00 126.78 187 TRP F N 1
ATOM 6918 C CA . TRP F 3 13 ? 10.122 -5.922 10.737 1.00 129.59 187 TRP F CA 1
ATOM 6919 C C . TRP F 3 13 ? 9.160 -4.894 10.154 1.00 132.75 187 TRP F C 1
ATOM 6920 O O . TRP F 3 13 ? 9.418 -4.383 9.059 1.00 130.47 187 TRP F O 1
ATOM 6931 N N . TYR F 3 14 ? 8.069 -4.581 10.852 1.00 136.99 188 TYR F N 1
ATOM 6932 C CA . TYR F 3 14 ? 7.098 -3.577 10.420 1.00 141.80 188 TYR F CA 1
ATOM 6933 C C . TYR F 3 14 ? 7.087 -2.463 11.464 1.00 140.87 188 TYR F C 1
ATOM 6934 O O . TYR F 3 14 ? 6.491 -2.615 12.535 1.00 138.83 188 TYR F O 1
ATOM 6943 N N . SER F 3 15 ? 7.740 -1.348 11.154 1.00 136.77 189 SER F N 1
ATOM 6944 C CA . SER F 3 15 ? 7.798 -0.219 12.076 1.00 136.80 189 SER F CA 1
ATOM 6945 C C . SER F 3 15 ? 6.605 0.711 11.879 1.00 135.54 189 SER F C 1
ATOM 6946 O O . SER F 3 15 ? 5.793 0.896 12.786 1.00 131.71 189 SER F O 1
#

CATH classification: 2.60.40.10 (+1 more: 2.60.40.10)

Organism: Simian immunodeficiency virus (NCBI:txid11723)

B-factor: mean 57.05, std 25.43, range [21.35, 164.94]

Solvent-accessible surface area: 39919 Å² total; per-residue (Å²): 134,32,49,12,23,8,28,52,18,37,46,11,99,71,56,25,56,27,123,0,30,3,5,4,32,46,44,80,8,49,90,39,0,0,0,0,0,15,24,20,96,87,144,24,11,73,7,1,0,1,6,1,16,19,35,1,20,7,17,12,121,46,0,93,76,22,4,76,5,46,38,58,56,70,68,36,35,3,16,0,45,0,56,57,3,107,83,122,2,31,1,45,0,13,0,0,8,0,31,38,44,48,76,122,52,79,39,121,63,48,3,1,45,6,2,1,44,99,32,1,74,15,18,59,0,15,4,26,89,32,70,59,77,24,16,44,12,23,28,4,21,24,48,79,69,62,78,74,66,3,4,0,10,0,0,0,2,0,23,30,0,9,6,52,78,16,54,24,41,1,29,42,19,45,41,97,53,47,48,43,52,5,67,21,5,100,32,116,77,26,30,40,3,8,0,0,16,0,34,3,9,30,76,13,50,92,116,77,72,13,35,0,28,3,14,0,94,46,30,116,40,138,42,107,47,133,4,84,25,143,110,93,65,108,3,87,16,50,112,77,19,62,6,40,58,45,105,72,15,87,0,48,0,49,26,18,71,14,0,0,37,74,37,107,0,12,0,0,21,13,69,99,87,121,30,6,111,13,4,0,71,41,30,80,85,96,27,124,37,15,60,115,38,8,43,10,60,67,87,60,63,40,2,31,0,35,0,46,32,2,15,29,110,1,25,10,23,0,6,0,2,2,22,0,68,73,83,25,18,12,14,13,2,52,10,0,148,4,49,8,91,70,48,68,144,20,79,14,37,12,45,19,2,10,15,16,96,83,2,29,152,59,104,103,0,7,0,0,0,4,0,15,26,0,24,44,24,59,27,99,33,37,2,49,4,78,74,70,66,27,125,83,37,42,50,41,16,158,46,38,75,32,131,80,49,60,45,2,1,0,0,1,0,51,16,71,9,116,81,6,133,88,59,171,27,4,10,0,44,0,33,8,102,72,73,76,51,93,91,74,18,45,43,61,151,100,155,222,82,91,50,18,61,24,2,102,43,136,58,59,89,92,236,128,24,59,12,26,8,29,51,16,36,47,12,106,70,53,26,62,30,137,0,26,4,4,1,29,54,38,78,6,53,111,26,0,0,0,0,0,16,23,26,91,85,137,24,14,72,10,0,0,1,5,1,16,23,36,3,29,6,29,12,115,61,0,116,75,37,6,73,4,50,43,54,45,78,89,24,31,1,15,0,45,0,63,63,4,116,78,110,1,29,2,41,0,14,0,0,8,0,30,38,34,79,70,126,52,83,36,122,50,51,3,0,32,4,3,0,48,95,31,1,77,14,21,58,0,18,2,25,91,49,65,58,85,26,16,49,10,21,20,2,12,25,41,92,92,52,113,47,79,4,8,4,19,0,0,0,2,0,16,29,0,17,7,55,79,18,54,25,41,1,26,39,18,44,38,96,54,51,45,45,54,4,64,23,5,97,39,116,83,32,38,41,8,8,0,0,15,0,36,2,10,20,78,14,37,80,115,69,72,12,38,0,16,1,15,0,98,44,26,119,41,115,40,89,49,128,5,103,61,102,180,209,17,96,10,79,13,52,109,78,17,64,9,46,62,48,108,76,16,80,0,53,0,47,31,33,85,20,0,0,38,73,21,107,1,10,0,0,19,14,75,100,88,127,29,6,103,10,2,0,74,40,26,87,86,111,25,123,38,6,60,110,33,8,52,6,66,70,81,57,57,44,5,32,0,34,0,46,30,2,11,42,108,2,42,8,21,0,8,0,2,2,13,0,74,80,87,23,18,11,29,26,3,59,12,0,140,3,54,8,94,64,58,68,144,19,87,19,36,10,43,19,3,16,12,6,56,80,2,42,156,64,104,78,0,7,0,0,0,4,0,15,30,0,22,41,23,69,25,124,25,45,3,58,5,72,63,73,79,23,157,92,27,48,56,56,15,168,34,38,70,34,120,75,79,59,46,2,1,0,0,7,0,51,16,65,4,109,79,6,126,74,73,148,30,3,9,0,41,0,43,10,89,70,79,74,53,87,94,73,20,47,23,68,142,209,96,92,57,20,36,25,1,104,38,157,122,58,76,164